Protein AF-0000000082425284 (afdb_homodimer)

pLDDT: mean 91.17, std 11.24, range [34.88, 98.88]

Secondary structure (DSSP, 8-state):
-HHHHHHHHHHHHHHS----HHHHHHHHH-GGG-S-BPPPGGG-SGGGGHHHHHHHHHHHHHHHHHHHHTT--GGGHHHHHHHHHHHSTTHHHHHHHHHHHHHHHHHHHHHHHHHHHHTTTTSTT-HHHHHHHHHHHHHHHHHHHHHHHTT-SHHHHHHHHHHHHHHHTSTTHHHHHHHHH-SSSHHHHHHHHHHHHHHHHHHHHHHHHHHHHHHHHH-----GGGGTTBS-----GGGSPB-TTHHHHHHHHHHHHHHHHHHHHHHHHHHSPTTSS-GGG-SS----TTSGGGGGS-----GGGHHHHHHHTB--GGG-STTHHHHHHIIIIIHHHHHHHHHHHH----B-SGGGGHHHHHHHHHIIIIIIIIHHHHHHHSTT--B-HHHHHHHHHHHHHHHHHHHHHHHHH-------PPPPPPHHHHHHHHHHHHHHHHHHHHHHHHHHHHHHHHGGG-TTHHHHHHHHHHHHHHHHHHHHHHHHHHSPPPPP---/-HHHHHHHHHHHHHHS----HHHHHHHHH-GGG-S-BPPPGGG-SGGGGHHHHHHHHHHHHHHHHHHHHTT--GGGHHHHHHHHHHHSTTHHHHHHHHHHHHHHHHHHHHHHHHHHHHTTTTSTT-HHHHHHHHHHHHHHHHHHHHHHHTT-SHHHHHHHHHHHHHHHTSTTHHHHHHHHH-SSSHHHHHHHHHHHHHHHHHHHHHHHHHHHHHHHHH-----GGGGTTBS-----GGGSPB-TTHHHHHHHHHHHHHHHHHHHHHHHHHHSPTTSS-GGG-SS----TTSGGGGGS-----GGGHHHHHHHTB--GGG-STTHHHHHHIIIIIHHHHHHHHHHHH----B-SGGGGHHHHHHHHHIIIIIIIIHHHHHHHSTT--B-HHHHHHHHHHHHHHHHHHHHHHHHH-------PPPPPPHHHHHHHHHHHHHHHHHHHHHHHHHHHHHHHHGGG-TTHHHHHHHHHHHHHHHHHHHHHHHHHHSPPPPP---

Radius of gyration: 31.87 Å; Cα contacts (8 Å, |Δi|>4): 1310; chains: 2; bounding box: 98×90×95 Å

Structure (mmCIF, N/CA/C/O backbone):
data_AF-0000000082425284-model_v1
#
loop_
_entity.id
_entity.type
_entity.pdbx_description
1 polymer 'Cytochrome b6'
#
loop_
_atom_site.group_PDB
_atom_site.id
_atom_site.type_symbol
_atom_site.label_atom_id
_atom_site.label_alt_id
_atom_site.label_comp_id
_atom_site.label_asym_id
_atom_site.label_entity_id
_atom_site.label_seq_id
_atom_site.pdbx_PDB_ins_code
_atom_site.Cartn_x
_atom_site.Cartn_y
_atom_site.Cartn_z
_atom_site.occupancy
_atom_site.B_iso_or_equiv
_atom_site.auth_seq_id
_atom_site.auth_comp_id
_atom_site.auth_asym_id
_atom_site.auth_atom_id
_atom_site.pdbx_PDB_model_num
ATOM 1 N N . MET A 1 1 ? 13.438 19.938 59.375 1 39.81 1 MET A N 1
ATOM 2 C CA . MET A 1 1 ? 14.359 19.312 58.406 1 39.81 1 MET A CA 1
ATOM 3 C C . MET A 1 1 ? 13.703 18.141 57.719 1 39.81 1 MET A C 1
ATOM 5 O O . MET A 1 1 ? 13.883 17.953 56.5 1 39.81 1 MET A O 1
ATOM 9 N N . GLU A 1 2 ? 12.859 17.328 58.375 1 48.59 2 GLU A N 1
ATOM 10 C CA . GLU A 1 2 ? 12.195 16.172 57.781 1 48.59 2 GLU A CA 1
ATOM 11 C C . GLU A 1 2 ? 11.039 16.594 56.875 1 48.59 2 GLU A C 1
ATOM 13 O O . GLU A 1 2 ? 10.836 16 55.812 1 48.59 2 GLU A O 1
ATOM 18 N N . VAL A 1 3 ? 10.172 17.531 57.25 1 53.25 3 VAL A N 1
ATOM 19 C CA . VAL A 1 3 ? 9.07 17.984 56.406 1 53.25 3 VAL A CA 1
ATOM 20 C C . VAL A 1 3 ? 9.609 18.641 55.125 1 53.25 3 VAL A C 1
ATOM 22 O O . VAL A 1 3 ? 9.055 18.438 54.031 1 53.25 3 VAL A O 1
ATOM 25 N N . ASN A 1 4 ? 10.742 19.344 55.156 1 50.72 4 ASN A N 1
ATOM 26 C CA . ASN A 1 4 ? 11.336 19.938 53.969 1 50.72 4 ASN A CA 1
ATOM 27 C C . ASN A 1 4 ? 11.945 18.875 53.062 1 50.72 4 ASN A C 1
ATOM 29 O O . ASN A 1 4 ? 11.953 19.031 51.844 1 50.72 4 ASN A O 1
ATOM 33 N N . ILE A 1 5 ? 12.492 17.703 53.656 1 50.44 5 ILE A N 1
ATOM 34 C CA . ILE A 1 5 ? 13.023 16.656 52.781 1 50.44 5 ILE A CA 1
ATOM 35 C C . ILE A 1 5 ? 11.875 15.898 52.156 1 50.44 5 ILE A C 1
ATOM 37 O O . ILE A 1 5 ? 12 15.406 51.031 1 50.44 5 ILE A O 1
ATOM 41 N N . ARG A 1 6 ? 10.766 15.742 52.906 1 47.12 6 ARG A N 1
ATOM 42 C CA . ARG A 1 6 ? 9.625 15.055 52.312 1 47.12 6 ARG A CA 1
ATOM 43 C C . ARG A 1 6 ? 8.984 15.898 51.219 1 47.12 6 ARG A C 1
ATOM 45 O O . ARG A 1 6 ? 8.562 15.375 50.188 1 47.12 6 ARG A O 1
ATOM 52 N N . LYS A 1 7 ? 8.828 17.234 51.344 1 51.12 7 LYS A N 1
ATOM 53 C CA . LYS A 1 7 ? 8.336 18.094 50.281 1 51.12 7 LYS A CA 1
ATOM 54 C C . LYS A 1 7 ? 9.297 18.109 49.094 1 51.12 7 LYS A C 1
ATOM 56 O O . LYS A 1 7 ? 8.875 18.078 47.938 1 51.12 7 LYS A O 1
ATOM 61 N N . LYS A 1 8 ? 10.594 18.109 49.344 1 50.34 8 LYS A N 1
ATOM 62 C CA . LYS A 1 8 ? 11.578 18.078 48.281 1 50.34 8 LYS A CA 1
ATOM 63 C C . LYS A 1 8 ? 11.617 16.703 47.594 1 50.34 8 LYS A C 1
ATOM 65 O O . LYS A 1 8 ? 11.727 16.594 46.375 1 50.34 8 LYS A O 1
ATOM 70 N N . VAL A 1 9 ? 11.57 15.633 48.406 1 47.88 9 VAL A N 1
ATOM 71 C CA . VAL A 1 9 ? 11.484 14.289 47.844 1 47.88 9 VAL A CA 1
ATOM 72 C C . VAL A 1 9 ? 10.125 14.094 47.188 1 47.88 9 VAL A C 1
ATOM 74 O O . VAL A 1 9 ? 10.039 13.523 46.094 1 47.88 9 VAL A O 1
ATOM 77 N N . GLY A 1 10 ? 8.945 14.43 47.844 1 40.22 10 GLY A N 1
ATOM 78 C CA . GLY A 1 10 ? 7.66 14.406 47.156 1 40.22 10 GLY A CA 1
ATOM 79 C C . GLY A 1 10 ? 7.625 15.258 45.906 1 40.22 10 GLY A C 1
ATOM 80 O O . GLY A 1 10 ? 7.09 14.852 44.875 1 40.22 10 GLY A O 1
ATOM 81 N N . GLN A 1 11 ? 8.117 16.578 45.969 1 42.47 11 GLN A N 1
ATOM 82 C CA . GLN A 1 11 ? 8.297 17.375 44.75 1 42.47 11 GLN A CA 1
ATOM 83 C C . GLN A 1 11 ? 9.336 16.734 43.844 1 42.47 11 GLN A C 1
ATOM 85 O O . GLN A 1 11 ? 9.211 16.812 42.625 1 42.47 11 GLN A O 1
ATOM 90 N N . ALA A 1 12 ? 10.461 16.234 44.375 1 43.69 12 ALA A N 1
ATOM 91 C CA . ALA A 1 12 ? 11.422 15.484 43.562 1 43.69 12 ALA A CA 1
ATOM 92 C C . ALA A 1 12 ? 10.797 14.195 43.031 1 43.69 12 ALA A C 1
ATOM 94 O O . ALA A 1 12 ? 11.055 13.812 41.875 1 43.69 12 ALA A O 1
ATOM 95 N N . ILE A 1 13 ? 10.172 13.305 43.781 1 42.12 13 ILE A N 1
ATOM 96 C CA . ILE A 1 13 ? 9.375 12.195 43.281 1 42.12 13 ILE A CA 1
ATOM 97 C C . ILE A 1 13 ? 8.273 12.719 42.375 1 42.12 13 ILE A C 1
ATOM 99 O O . ILE A 1 13 ? 7.996 12.117 41.312 1 42.12 13 ILE A O 1
ATOM 103 N N . ASP A 1 14 ? 7.457 13.75 42.719 1 40.22 14 ASP A N 1
ATOM 104 C CA . ASP A 1 14 ? 6.48 14.383 41.844 1 40.22 14 ASP A CA 1
ATOM 105 C C . ASP A 1 14 ? 7.164 14.984 40.625 1 40.22 14 ASP A C 1
ATOM 107 O O . ASP A 1 14 ? 6.566 15.055 39.531 1 40.22 14 ASP A O 1
ATOM 111 N N . LYS A 1 15 ? 8.312 15.758 40.844 1 43.34 15 LYS A N 1
ATOM 112 C CA . LYS A 1 15 ? 9.094 16.312 39.719 1 43.34 15 LYS A CA 1
ATOM 113 C C . LYS A 1 15 ? 9.773 15.203 38.938 1 43.34 15 LYS A C 1
ATOM 115 O O . LYS A 1 15 ? 10.422 15.469 37.906 1 43.34 15 LYS A O 1
ATOM 120 N N . ALA A 1 16 ? 10.32 14.125 39.562 1 42.25 16 ALA A N 1
ATOM 121 C CA . ALA A 1 16 ? 10.875 13.086 38.688 1 42.25 16 ALA A CA 1
ATOM 122 C C . ALA A 1 16 ? 9.859 12.648 37.656 1 42.25 16 ALA A C 1
ATOM 124 O O . ALA A 1 16 ? 8.93 11.891 37.938 1 42.25 16 ALA A O 1
ATOM 125 N N . LYS A 1 17 ? 9.43 13.438 36.844 1 48.16 17 LYS A N 1
ATOM 126 C CA . LYS A 1 17 ? 8.555 13.219 35.688 1 48.16 17 LYS A CA 1
ATOM 127 C C . LYS A 1 17 ? 8.797 11.836 35.094 1 48.16 17 LYS A C 1
ATOM 129 O O . LYS A 1 17 ? 9.805 11.617 34.406 1 48.16 17 LYS A O 1
ATOM 134 N N . SER A 1 18 ? 8.406 10.641 35.781 1 54.91 18 SER A N 1
ATOM 135 C CA . SER A 1 18 ? 8.406 9.32 35.156 1 54.91 18 SER A CA 1
ATOM 136 C C . SER A 1 18 ? 8.172 9.422 33.656 1 54.91 18 SER A C 1
ATOM 138 O O . SER A 1 18 ? 7.387 10.25 33.219 1 54.91 18 SER A O 1
ATOM 140 N N . PHE A 1 19 ? 9.203 8.961 33.031 1 68.75 19 PHE A N 1
ATOM 141 C CA . PHE A 1 19 ? 9.07 8.883 31.594 1 68.75 19 PHE A CA 1
ATOM 142 C C . PHE A 1 19 ? 7.703 8.336 31.203 1 68.75 19 PHE A C 1
ATOM 144 O O . PHE A 1 19 ? 7.332 7.23 31.594 1 68.75 19 PHE A O 1
ATOM 151 N N . ASP A 1 20 ? 6.801 9.219 30.906 1 74.88 20 ASP A N 1
ATOM 152 C CA . ASP A 1 20 ? 5.516 8.82 30.359 1 74.88 20 ASP A CA 1
ATOM 153 C C . ASP A 1 20 ? 5.641 8.477 28.875 1 74.88 20 ASP A C 1
ATOM 155 O O . ASP A 1 20 ? 5.656 9.375 28.016 1 74.88 20 ASP A O 1
ATOM 159 N N . PHE A 1 21 ? 5.793 7.242 28.672 1 73.88 21 PHE A N 1
ATOM 160 C CA . PHE A 1 21 ? 5.98 6.75 27.312 1 73.88 21 PHE A CA 1
ATOM 161 C C . PHE A 1 21 ? 4.859 7.238 26.391 1 73.88 21 PHE A C 1
ATOM 163 O O . PHE A 1 21 ? 5.109 7.637 25.266 1 73.88 21 PHE A O 1
ATOM 170 N N . TRP A 1 22 ? 3.75 7.266 26.875 1 70.56 22 TRP A N 1
ATOM 171 C CA . TRP A 1 22 ? 2.607 7.641 26.062 1 70.56 22 TRP A CA 1
ATOM 172 C C . TRP A 1 22 ? 2.625 9.133 25.75 1 70.56 22 TRP A C 1
ATOM 174 O O . TRP A 1 22 ? 2.305 9.539 24.625 1 70.56 22 TRP A O 1
ATOM 184 N N . ALA A 1 23 ? 3.023 9.859 26.719 1 77 23 ALA A N 1
ATOM 185 C CA . ALA A 1 23 ? 3.164 11.297 26.484 1 77 23 ALA A CA 1
ATOM 186 C C . ALA A 1 23 ? 4.289 11.578 25.484 1 77 23 ALA A C 1
ATOM 188 O O . ALA A 1 23 ? 4.152 12.438 24.625 1 77 23 ALA A O 1
ATOM 189 N N . TRP A 1 24 ? 5.316 10.75 25.703 1 77.56 24 TRP A N 1
ATOM 190 C CA . TRP A 1 24 ? 6.457 10.867 24.797 1 77.56 24 TRP A CA 1
ATOM 191 C C . TRP A 1 24 ? 6.051 10.523 23.359 1 77.56 24 TRP A C 1
ATOM 193 O O . TRP A 1 24 ? 6.402 11.242 22.422 1 77.56 24 TRP A O 1
ATOM 203 N N . LEU A 1 25 ? 5.289 9.531 23.219 1 78.56 25 LEU A N 1
ATOM 204 C CA . LEU A 1 25 ? 4.84 9.086 21.906 1 78.56 25 LEU A CA 1
ATOM 205 C C . LEU A 1 25 ? 3.84 10.07 21.312 1 78.56 25 LEU A C 1
ATOM 207 O O . LEU A 1 25 ? 3.896 10.375 20.109 1 78.56 25 LEU A O 1
ATOM 211 N N . ASP A 1 26 ? 3.029 10.547 22.094 1 80.56 26 ASP A N 1
ATOM 212 C CA . ASP A 1 26 ? 2.025 11.492 21.609 1 80.56 26 ASP A CA 1
ATOM 213 C C . ASP A 1 26 ? 2.668 12.805 21.172 1 80.56 26 ASP A C 1
ATOM 215 O O . ASP A 1 26 ? 2.24 13.422 20.203 1 80.56 26 ASP A O 1
ATOM 219 N N . GLU A 1 27 ? 3.672 13.148 21.938 1 79.81 27 GLU A N 1
ATOM 220 C CA . GLU A 1 27 ? 4.367 14.383 21.594 1 79.81 27 GLU A CA 1
ATOM 221 C C . GLU A 1 27 ? 5.016 14.289 20.219 1 79.81 27 GLU A C 1
ATOM 223 O O . GLU A 1 27 ? 5.016 15.258 19.453 1 79.81 27 GLU A O 1
ATOM 228 N N . ARG A 1 28 ? 5.418 13.094 19.938 1 83.38 28 ARG A N 1
ATOM 229 C CA . ARG A 1 28 ? 6.203 12.93 18.719 1 83.38 28 ARG A CA 1
ATOM 230 C C . ARG A 1 28 ? 5.336 12.398 17.578 1 83.38 28 ARG A C 1
ATOM 232 O O . ARG A 1 28 ? 5.523 12.773 16.422 1 83.38 28 ARG A O 1
ATOM 239 N N . ALA A 1 29 ? 4.398 11.625 17.953 1 84.38 29 ALA A N 1
ATOM 240 C CA . ALA A 1 29 ? 3.555 11.023 16.922 1 84.38 29 ALA A CA 1
ATOM 241 C C . ALA A 1 29 ? 2.277 11.836 16.719 1 84.38 29 ALA A C 1
ATOM 243 O O . ALA A 1 29 ? 1.562 11.641 15.727 1 84.38 29 ALA A O 1
ATOM 244 N N . LYS A 1 30 ? 2.061 12.758 17.609 1 82.06 30 LYS A N 1
ATOM 245 C CA . LYS A 1 30 ? 0.906 13.648 17.531 1 82.06 30 LYS A CA 1
ATOM 246 C C . LYS A 1 30 ? -0.385 12.859 17.328 1 82.06 30 LYS A C 1
ATOM 248 O O . LYS A 1 30 ? -1.196 13.188 16.469 1 82.06 30 LYS A O 1
ATOM 253 N N . LEU A 1 31 ? -0.476 11.852 18.078 1 81.12 31 LEU A N 1
ATOM 254 C CA . LEU A 1 31 ? -1.628 10.961 17.969 1 81.12 31 LEU A CA 1
ATOM 255 C C . LEU A 1 31 ? -2.916 11.695 18.328 1 81.12 31 LEU A C 1
ATOM 257 O O . LEU A 1 31 ? -3.955 11.477 17.703 1 81.12 31 LEU A O 1
ATOM 261 N N . SER A 1 32 ? -2.875 12.609 19.266 1 79.31 32 SER A N 1
ATOM 262 C CA . SER A 1 32 ? -4.039 13.352 19.719 1 79.31 32 SER A CA 1
ATOM 263 C C . SER A 1 32 ? -4.465 14.406 18.703 1 79.31 32 SER A C 1
ATOM 265 O O . SER A 1 32 ? -5.578 14.93 18.766 1 79.31 32 SER A O 1
ATOM 267 N N . GLU A 1 33 ? -3.574 14.641 17.75 1 78.56 33 GLU A N 1
ATOM 268 C CA . GLU A 1 33 ? -3.855 15.695 16.781 1 78.56 33 GLU A CA 1
ATOM 269 C C . GLU A 1 33 ? -4.133 15.102 15.398 1 78.56 33 GLU A C 1
ATOM 271 O O . GLU A 1 33 ? -4.188 15.828 14.406 1 78.56 33 GLU A O 1
ATOM 276 N N . LEU A 1 34 ? -4.324 13.812 15.398 1 79.38 34 LEU A N 1
ATOM 277 C CA . LEU A 1 34 ? -4.625 13.188 14.117 1 79.38 34 LEU A CA 1
ATOM 278 C C . LEU A 1 34 ? -5.895 13.773 13.508 1 79.38 34 LEU A C 1
ATOM 280 O O . LEU A 1 34 ? -6.863 14.039 14.227 1 79.38 34 LEU A O 1
ATOM 284 N N . PRO A 1 35 ? -5.809 14.078 12.227 1 76 35 PRO A N 1
ATOM 285 C CA . PRO A 1 35 ? -6.992 14.656 11.586 1 76 35 PRO A CA 1
ATOM 286 C C . PRO A 1 35 ? -8.094 13.625 11.352 1 76 35 PRO A C 1
ATOM 288 O O . PRO A 1 35 ? -8.617 13.523 10.242 1 76 35 PRO A O 1
ATOM 291 N N . LEU A 1 36 ? -8.383 12.867 12.359 1 83.38 36 LEU A N 1
ATOM 292 C CA . LEU A 1 36 ? -9.43 11.852 12.32 1 83.38 36 LEU A CA 1
ATOM 293 C C . LEU A 1 36 ? -10.602 12.242 13.219 1 83.38 36 LEU A C 1
ATOM 295 O O . LEU A 1 36 ? -10.398 12.852 14.273 1 83.38 36 LEU A O 1
ATOM 299 N N . VAL A 1 37 ? -11.734 11.914 12.758 1 82.12 37 VAL A N 1
ATOM 300 C CA . VAL A 1 37 ? -12.938 12.297 13.5 1 82.12 37 VAL A CA 1
ATOM 301 C C . VAL A 1 37 ? -13.336 11.172 14.453 1 82.12 37 VAL A C 1
ATOM 303 O O . VAL A 1 37 ? -13.328 10 14.078 1 82.12 37 VAL A O 1
ATOM 306 N N . GLY A 1 38 ? -13.625 11.57 15.625 1 88.56 38 GLY A N 1
ATOM 307 C CA . GLY A 1 38 ? -14.117 10.609 16.609 1 88.56 38 GLY A CA 1
ATOM 308 C C . GLY A 1 38 ? -15.57 10.242 16.406 1 88.56 38 GLY A C 1
ATOM 309 O O . GLY A 1 38 ? -16.328 10.984 15.766 1 88.56 38 GLY A O 1
ATOM 310 N N . THR A 1 39 ? -15.938 9.109 16.922 1 90.38 39 THR A N 1
ATOM 311 C CA . THR A 1 39 ? -17.312 8.641 16.797 1 90.38 39 THR A CA 1
ATOM 312 C C . THR A 1 39 ? -18.078 8.844 18.094 1 90.38 39 THR A C 1
ATOM 314 O O . THR A 1 39 ? -17.516 8.703 19.188 1 90.38 39 THR A O 1
ATOM 317 N N . PRO A 1 40 ? -19.359 9.227 17.984 1 90.69 40 PRO A N 1
ATOM 318 C CA . PRO A 1 40 ? -20.172 9.352 19.203 1 90.69 40 PRO A CA 1
ATOM 319 C C . PRO A 1 40 ? -20.312 8.031 19.969 1 90.69 40 PRO A C 1
ATOM 321 O O . PRO A 1 40 ? -20.141 6.957 19.375 1 90.69 40 PRO A O 1
ATOM 324 N N . ASP A 1 41 ? -20.703 8.086 21.141 1 89.81 41 ASP A N 1
ATOM 325 C CA . ASP A 1 41 ? -20.719 6.945 22.062 1 89.81 41 ASP A CA 1
ATOM 326 C C . ASP A 1 41 ? -21.656 5.852 21.547 1 89.81 41 ASP A C 1
ATOM 328 O O . ASP A 1 41 ? -21.344 4.66 21.672 1 89.81 41 ASP A O 1
ATOM 332 N N . TYR A 1 42 ? -22.75 6.211 20.984 1 89.94 42 TYR A N 1
ATOM 333 C CA . TYR A 1 42 ? -23.766 5.227 20.609 1 89.94 42 TYR A CA 1
ATOM 334 C C . TYR A 1 42 ? -23.281 4.379 19.438 1 89.94 42 TYR A C 1
ATOM 336 O O . TYR A 1 42 ? -23.891 3.352 19.109 1 89.94 42 TYR A O 1
ATOM 344 N N . MET A 1 43 ? -22.141 4.777 18.859 1 93.06 43 MET A N 1
ATOM 345 C CA . MET A 1 43 ? -21.672 4.102 17.641 1 93.06 43 MET A CA 1
ATOM 346 C C . MET A 1 43 ? -20.656 3.029 17.984 1 93.06 43 MET A C 1
ATOM 348 O O . MET A 1 43 ? -20.141 2.344 17.094 1 93.06 43 MET A O 1
ATOM 352 N N . PHE A 1 44 ? -20.344 2.844 19.25 1 93.25 44 PHE A N 1
ATOM 353 C CA . PHE A 1 44 ? -19.422 1.778 19.625 1 93.25 44 PHE A CA 1
ATOM 354 C C . PHE A 1 44 ? -20.156 0.451 19.766 1 93.25 44 PHE A C 1
ATOM 356 O O . PHE A 1 44 ? -20.062 -0.209 20.797 1 93.25 44 PHE A O 1
ATOM 363 N N . LYS A 1 45 ? -20.828 0.133 18.734 1 93.19 45 LYS A N 1
ATOM 364 C CA . LYS A 1 45 ? -21.484 -1.136 18.422 1 93.19 45 LYS A CA 1
ATOM 365 C C . LYS A 1 45 ? -20.953 -1.72 17.125 1 93.19 45 LYS A C 1
ATOM 367 O O . LYS A 1 45 ? -20.672 -0.982 16.172 1 93.19 45 LYS A O 1
ATOM 372 N N . LEU A 1 46 ? -20.844 -2.979 17.031 1 94.81 46 LEU A N 1
ATOM 373 C CA . LEU A 1 46 ? -20.172 -3.65 15.93 1 94.81 46 LEU A CA 1
ATOM 374 C C . LEU A 1 46 ? -20.812 -3.281 14.594 1 94.81 46 LEU A C 1
ATOM 376 O O . LEU A 1 46 ? -20.125 -3.227 13.57 1 94.81 46 LEU A O 1
ATOM 380 N N . GLY A 1 47 ? -22.094 -2.967 14.648 1 95.38 47 GLY A N 1
ATOM 381 C CA . GLY A 1 47 ? -22.797 -2.635 13.422 1 95.38 47 GLY A CA 1
ATOM 382 C C . GLY A 1 47 ? -22.234 -1.414 12.719 1 95.38 47 GLY A C 1
ATOM 383 O O . GLY A 1 47 ? -22.359 -1.276 11.5 1 95.38 47 GLY A O 1
ATOM 384 N N . TYR A 1 48 ? -21.625 -0.508 13.484 1 95.75 48 TYR A N 1
ATOM 385 C CA . TYR A 1 48 ? -21.062 0.709 12.914 1 95.75 48 TYR A CA 1
ATOM 386 C C . TYR A 1 48 ? -19.625 0.483 12.461 1 95.75 48 TYR A C 1
ATOM 388 O O . TYR A 1 48 ? -19.016 1.357 11.836 1 95.75 48 TYR A O 1
ATOM 396 N N . TRP A 1 49 ? -19.078 -0.715 12.734 1 97.12 49 TRP A N 1
ATOM 397 C CA . TRP A 1 49 ? -17.641 -0.938 12.508 1 97.12 49 TRP A CA 1
ATOM 398 C C . TRP A 1 49 ? -17.422 -2.102 11.547 1 97.12 49 TRP A C 1
ATOM 400 O O . TRP A 1 49 ? -16.406 -2.797 11.625 1 97.12 49 TRP A O 1
ATOM 410 N N . THR A 1 50 ? -18.406 -2.381 10.68 1 98 50 THR A N 1
ATOM 411 C CA . THR A 1 50 ? -18.297 -3.463 9.711 1 98 50 THR A CA 1
ATOM 412 C C . THR A 1 50 ? -17.172 -3.188 8.719 1 98 50 THR A C 1
ATOM 414 O O . THR A 1 50 ? -16.484 -4.113 8.281 1 98 50 THR A O 1
ATOM 417 N N . GLY A 1 51 ? -16.969 -1.917 8.367 1 97.81 51 GLY A N 1
ATOM 418 C CA . GLY A 1 51 ? -15.836 -1.564 7.539 1 97.81 51 GLY A CA 1
ATOM 419 C C . GLY A 1 51 ? -14.5 -1.825 8.219 1 97.81 51 GLY A C 1
ATOM 420 O O . GLY A 1 51 ? -13.57 -2.332 7.59 1 97.81 51 GLY A O 1
ATOM 421 N N . GLY A 1 52 ? -14.445 -1.448 9.516 1 97.5 52 GLY A N 1
ATOM 422 C CA . GLY A 1 52 ? -13.242 -1.725 10.289 1 97.5 52 GLY A CA 1
ATOM 423 C C . GLY A 1 52 ? -12.922 -3.203 10.383 1 97.5 52 GLY A C 1
ATOM 424 O O . GLY A 1 52 ? -11.75 -3.598 10.305 1 97.5 52 GLY A O 1
ATOM 425 N N . MET A 1 53 ? -13.93 -3.998 10.539 1 98.69 53 MET A N 1
ATOM 426 C CA . MET A 1 53 ? -13.742 -5.445 10.594 1 98.69 53 MET A CA 1
ATOM 427 C C . MET A 1 53 ? -13.234 -5.977 9.258 1 98.69 53 MET A C 1
ATOM 429 O O . MET A 1 53 ? -12.359 -6.84 9.227 1 98.69 53 MET A O 1
ATOM 433 N N . THR A 1 54 ? -13.789 -5.508 8.18 1 98.75 54 T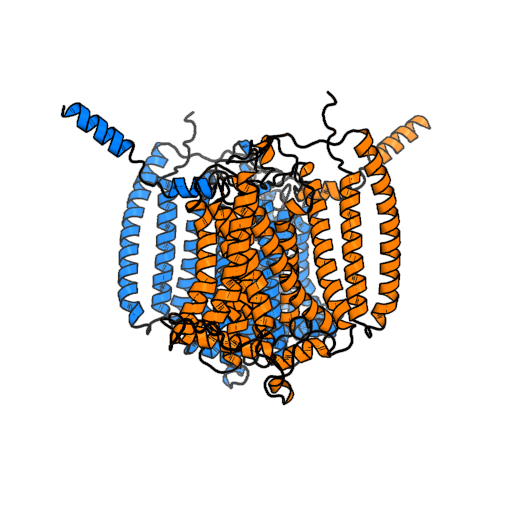HR A N 1
ATOM 434 C CA . THR A 1 54 ? -13.336 -5.902 6.848 1 98.75 54 THR A CA 1
ATOM 435 C C . THR A 1 54 ? -11.875 -5.516 6.637 1 98.75 54 THR A C 1
ATOM 437 O O . THR A 1 54 ? -11.086 -6.301 6.109 1 98.75 54 THR A O 1
ATOM 440 N N . ALA A 1 55 ? -11.523 -4.289 7.07 1 98.56 55 ALA A N 1
ATOM 441 C CA . ALA A 1 55 ? -10.148 -3.818 6.961 1 98.56 55 ALA A CA 1
ATOM 442 C C . ALA A 1 55 ? -9.203 -4.707 7.762 1 98.56 55 ALA A C 1
ATOM 444 O O . ALA A 1 55 ? -8.094 -5 7.316 1 98.56 55 ALA A O 1
ATOM 445 N N . ALA A 1 56 ? -9.648 -5.113 8.93 1 98.69 56 ALA A N 1
ATOM 446 C CA . ALA A 1 56 ? -8.836 -6.008 9.758 1 98.69 56 ALA A CA 1
ATOM 447 C C . ALA A 1 56 ? -8.531 -7.309 9.016 1 98.69 56 ALA A C 1
ATOM 449 O O . ALA A 1 56 ? -7.402 -7.797 9.047 1 98.69 56 ALA A O 1
ATOM 450 N N . ALA A 1 57 ? -9.477 -7.855 8.391 1 98.88 57 ALA A N 1
ATOM 451 C CA . ALA A 1 57 ? -9.273 -9.07 7.609 1 98.88 57 ALA A CA 1
ATOM 452 C C . ALA A 1 57 ? -8.312 -8.82 6.445 1 98.88 57 ALA A C 1
ATOM 454 O O . ALA A 1 57 ? -7.477 -9.664 6.129 1 98.88 57 ALA A O 1
ATOM 455 N N . PHE A 1 58 ? -8.461 -7.684 5.816 1 98.81 58 PHE A N 1
ATOM 456 C CA . PHE A 1 58 ? -7.582 -7.324 4.711 1 98.81 58 PHE A CA 1
ATOM 457 C C . PHE A 1 58 ? -6.125 -7.312 5.16 1 98.81 58 PHE A C 1
ATOM 459 O O . PHE A 1 58 ? -5.25 -7.824 4.461 1 98.81 58 PHE A O 1
ATOM 466 N N . PHE A 1 59 ? -5.887 -6.75 6.285 1 98.62 59 PHE A N 1
ATOM 467 C CA . PHE A 1 59 ? -4.516 -6.676 6.77 1 98.62 59 PHE A CA 1
ATOM 468 C C . PHE A 1 59 ? -3.967 -8.07 7.055 1 98.62 59 PHE A C 1
ATOM 470 O O . PHE A 1 59 ? -2.785 -8.336 6.824 1 98.62 59 PHE A O 1
ATOM 477 N N . TRP A 1 60 ? -4.797 -8.898 7.574 1 98.81 60 TRP A N 1
ATOM 478 C CA . TRP A 1 60 ? -4.371 -10.289 7.75 1 98.81 60 TRP A CA 1
ATOM 479 C C . TRP A 1 60 ? -3.99 -10.906 6.41 1 98.81 60 TRP A C 1
ATOM 481 O O . TRP A 1 60 ? -2.992 -11.625 6.312 1 98.81 60 TRP A O 1
ATOM 491 N N . GLN A 1 61 ? -4.82 -10.609 5.414 1 98.81 61 GLN A N 1
ATOM 492 C CA . GLN A 1 61 ? -4.586 -11.156 4.082 1 98.81 61 GLN A CA 1
ATOM 493 C C . GLN A 1 61 ? -3.248 -10.688 3.523 1 98.81 61 GLN A C 1
ATOM 495 O O . GLN A 1 61 ? -2.514 -11.469 2.916 1 98.81 61 GLN A O 1
ATOM 500 N N . VAL A 1 62 ? -2.941 -9.445 3.699 1 98.62 62 VAL A N 1
ATOM 501 C CA . VAL A 1 62 ? -1.687 -8.906 3.186 1 98.62 62 VAL A CA 1
ATOM 502 C C . VAL A 1 62 ? -0.508 -9.586 3.879 1 98.62 62 VAL A C 1
ATOM 504 O O . VAL A 1 62 ? 0.417 -10.062 3.219 1 98.62 62 VAL A O 1
ATOM 507 N N . ILE A 1 63 ? -0.557 -9.742 5.16 1 98.31 63 ILE A N 1
ATOM 508 C CA . ILE A 1 63 ? 0.54 -10.312 5.938 1 98.31 63 ILE A CA 1
ATOM 509 C C . ILE A 1 63 ? 0.708 -11.789 5.59 1 98.31 63 ILE A C 1
ATOM 511 O O . ILE A 1 63 ? 1.812 -12.234 5.27 1 98.31 63 ILE A O 1
ATOM 515 N N . SER A 1 64 ? -0.371 -12.5 5.66 1 98.69 64 SER A N 1
ATOM 516 C CA . SER A 1 64 ? -0.284 -13.93 5.379 1 98.69 64 SER A CA 1
ATOM 517 C C . SER A 1 64 ? 0.094 -14.188 3.924 1 98.69 64 SER A C 1
ATOM 519 O O . SER A 1 64 ? 0.837 -15.125 3.627 1 98.69 64 SER A O 1
ATOM 521 N N . GLY A 1 65 ? -0.424 -13.336 3.012 1 98.56 65 GLY A N 1
ATOM 522 C CA . GLY A 1 65 ? -0.044 -13.477 1.614 1 98.56 65 GLY A CA 1
ATOM 523 C C . GLY A 1 65 ? 1.44 -13.273 1.378 1 98.56 65 GLY A C 1
ATOM 524 O O . GLY A 1 65 ? 2.059 -14.008 0.609 1 98.56 65 GLY A O 1
ATOM 525 N N . LEU A 1 66 ? 1.996 -12.32 2.023 1 98.31 66 LEU A N 1
ATOM 526 C CA . LEU A 1 66 ? 3.424 -12.055 1.891 1 98.31 66 LEU A CA 1
ATOM 527 C C . LEU A 1 66 ? 4.246 -13.203 2.475 1 98.31 66 LEU A C 1
ATOM 529 O O . LEU A 1 66 ? 5.305 -13.547 1.942 1 98.31 66 LEU A O 1
ATOM 533 N N . LEU A 1 67 ? 3.797 -13.773 3.521 1 98.06 67 LEU A N 1
ATOM 534 C CA . LEU A 1 67 ? 4.492 -14.914 4.109 1 98.06 67 LEU A CA 1
ATOM 535 C C . LEU A 1 67 ? 4.414 -16.125 3.195 1 98.06 67 LEU A C 1
ATOM 537 O O . LEU A 1 67 ? 5.395 -16.859 3.035 1 98.06 67 LEU A O 1
ATOM 541 N N . LEU A 1 68 ? 3.273 -16.312 2.594 1 98.38 68 LEU A N 1
ATOM 542 C CA . LEU A 1 68 ? 3.119 -17.422 1.666 1 98.38 68 LEU A CA 1
ATOM 543 C C . LEU A 1 68 ? 4.012 -17.25 0.443 1 98.38 68 LEU A C 1
ATOM 545 O O . LEU A 1 68 ? 4.523 -18.219 -0.109 1 98.38 68 LEU A O 1
ATOM 549 N N . LEU A 1 69 ? 4.184 -16.031 0.084 1 97.69 69 LEU A N 1
ATOM 550 C CA . LEU A 1 69 ? 4.98 -15.695 -1.09 1 97.69 69 LEU A CA 1
ATOM 551 C C . LEU A 1 69 ? 6.426 -16.156 -0.914 1 97.69 69 LEU A C 1
ATOM 553 O O . LEU A 1 69 ? 7.117 -16.422 -1.896 1 97.69 69 LEU A O 1
ATOM 557 N N . MET A 1 70 ? 6.875 -16.359 0.299 1 97.06 70 MET A N 1
ATOM 558 C CA . MET A 1 70 ? 8.242 -16.797 0.6 1 97.06 70 MET A CA 1
ATOM 559 C C . MET A 1 70 ? 8.484 -18.219 0.116 1 97.06 70 MET A C 1
ATOM 561 O O . MET A 1 70 ? 9.633 -18.625 -0.058 1 97.06 70 MET A O 1
ATOM 565 N N . TYR A 1 71 ? 7.371 -18.938 -0.128 1 96.5 71 TYR A N 1
ATOM 566 C CA . TYR A 1 71 ? 7.527 -20.375 -0.398 1 96.5 71 TYR A CA 1
ATOM 567 C C . TYR A 1 71 ? 6.863 -20.75 -1.715 1 96.5 71 TYR A C 1
ATOM 569 O O . TYR A 1 71 ? 7.098 -21.844 -2.244 1 96.5 71 TYR A O 1
ATOM 577 N N . TYR A 1 72 ? 6.039 -19.875 -2.23 1 97.06 72 TYR A N 1
ATOM 578 C CA . TYR A 1 72 ? 5.215 -20.234 -3.377 1 97.06 72 TYR A CA 1
ATOM 579 C C . TYR A 1 72 ? 6.004 -20.125 -4.676 1 97.06 72 TYR A C 1
ATOM 581 O O . TYR A 1 72 ? 6.652 -19.109 -4.93 1 97.06 72 TYR A O 1
ATOM 589 N N . GLU A 1 73 ? 5.902 -21.156 -5.504 1 95.44 73 GLU A N 1
ATOM 590 C CA . GLU A 1 73 ? 6.555 -21.234 -6.809 1 95.44 73 GLU A CA 1
ATOM 591 C C . GLU A 1 73 ? 5.535 -21.406 -7.926 1 95.44 73 GLU A C 1
ATOM 593 O O . GLU A 1 73 ? 5.074 -22.531 -8.18 1 95.44 73 GLU A O 1
ATOM 598 N N . PRO A 1 74 ? 5.285 -20.359 -8.695 1 94.5 74 PRO A N 1
ATOM 599 C CA . PRO A 1 74 ? 4.277 -20.469 -9.75 1 94.5 74 PRO A CA 1
ATOM 600 C C . PRO A 1 74 ? 4.602 -21.562 -10.773 1 94.5 74 PRO A C 1
ATOM 602 O O . PRO A 1 74 ? 3.689 -22.172 -11.336 1 94.5 74 PRO A O 1
ATOM 605 N N . GLY A 1 75 ? 5.852 -21.859 -11.016 1 91.88 75 GLY A N 1
ATOM 606 C CA . GLY A 1 75 ? 6.227 -22.906 -11.945 1 91.88 75 GLY A CA 1
ATOM 607 C C . GLY A 1 75 ? 5.891 -24.312 -11.445 1 91.88 75 GLY A C 1
ATOM 608 O O . GLY A 1 75 ? 5.887 -25.266 -12.219 1 91.88 75 GLY A O 1
ATOM 609 N N . ASN A 1 76 ? 5.66 -24.453 -10.211 1 93.44 76 ASN A N 1
ATOM 610 C CA . ASN A 1 76 ? 5.266 -25.688 -9.523 1 93.44 76 ASN A CA 1
ATOM 611 C C . ASN A 1 76 ? 4.145 -25.438 -8.523 1 93.44 76 ASN A C 1
ATOM 613 O O . ASN A 1 76 ? 4.254 -25.812 -7.352 1 93.44 76 ASN A O 1
ATOM 617 N N . ALA A 1 77 ? 3.041 -25 -9.039 1 95.62 77 ALA A N 1
ATOM 618 C CA . ALA A 1 77 ? 2.012 -24.391 -8.203 1 95.62 77 ALA A CA 1
ATOM 619 C C . ALA A 1 77 ? 1.476 -25.375 -7.172 1 95.62 77 ALA A C 1
ATOM 621 O O . ALA A 1 77 ? 1.568 -25.141 -5.965 1 95.62 77 ALA A O 1
ATOM 622 N N . TYR A 1 78 ? 0.968 -26.547 -7.609 1 96.69 78 TYR A N 1
ATOM 623 C CA . TYR A 1 78 ? 0.379 -27.5 -6.676 1 96.69 78 TYR A CA 1
ATOM 624 C C . TYR A 1 78 ? 1.434 -28.047 -5.727 1 96.69 78 TYR A C 1
ATOM 626 O O . TYR A 1 78 ? 1.205 -28.141 -4.52 1 96.69 78 TYR A O 1
ATOM 634 N N . SER A 1 79 ? 2.578 -28.391 -6.266 1 95.62 79 SER A N 1
ATOM 635 C CA . SER A 1 79 ? 3.65 -28.969 -5.461 1 95.62 79 SER A CA 1
ATOM 636 C C . SER A 1 79 ? 4.133 -27.984 -4.398 1 95.62 79 SER A C 1
ATOM 638 O O . SER A 1 79 ? 4.461 -28.391 -3.279 1 95.62 79 SER A O 1
ATOM 640 N N . SER A 1 80 ? 4.238 -26.781 -4.77 1 95.25 80 SER A N 1
ATOM 641 C CA . SER A 1 80 ? 4.688 -25.781 -3.795 1 95.25 80 SER A CA 1
ATOM 642 C C . SER A 1 80 ? 3.641 -25.578 -2.707 1 95.25 80 SER A C 1
ATOM 644 O O . SER A 1 80 ? 3.984 -25.328 -1.548 1 95.25 80 SER A O 1
ATOM 646 N N . THR A 1 81 ? 2.371 -25.641 -3.062 1 97.25 81 THR A N 1
ATOM 647 C CA . THR A 1 81 ? 1.308 -25.578 -2.066 1 97.25 81 THR A CA 1
ATOM 648 C C . THR A 1 81 ? 1.398 -26.766 -1.106 1 97.25 81 THR A C 1
ATOM 650 O O . THR A 1 81 ? 1.289 -26.594 0.11 1 97.25 81 THR A O 1
ATOM 653 N N . GLU A 1 82 ? 1.643 -27.922 -1.666 1 96.56 82 GLU A N 1
ATOM 654 C CA . GLU A 1 82 ? 1.82 -29.109 -0.834 1 96.56 82 GLU A CA 1
ATOM 655 C C . GLU A 1 82 ? 3.031 -28.969 0.083 1 96.56 82 GLU A C 1
ATOM 657 O O . GLU A 1 82 ? 2.986 -29.375 1.246 1 96.56 82 GLU A O 1
ATOM 662 N N . TYR A 1 83 ? 4.023 -28.422 -0.453 1 95.81 83 TYR A N 1
ATOM 663 C CA . TYR A 1 83 ? 5.227 -28.188 0.341 1 95.81 83 TYR A CA 1
ATOM 664 C C . TYR A 1 83 ? 4.926 -27.281 1.522 1 95.81 83 TYR A C 1
ATOM 666 O O . TYR A 1 83 ? 5.375 -27.531 2.643 1 95.81 83 TYR A O 1
ATOM 674 N N . ILE A 1 84 ? 4.168 -26.203 1.344 1 96.38 84 ILE A N 1
ATOM 675 C CA . ILE A 1 84 ? 3.795 -25.266 2.396 1 96.38 84 ILE A CA 1
ATOM 676 C C . ILE A 1 84 ? 3.023 -26 3.49 1 96.38 84 ILE A C 1
ATOM 678 O O . ILE A 1 84 ? 3.326 -25.859 4.676 1 96.38 84 ILE A O 1
ATOM 682 N N . VAL A 1 85 ? 2.135 -26.844 3.076 1 95.38 85 VAL A N 1
ATOM 683 C CA . VAL A 1 85 ? 1.237 -27.516 4.004 1 95.38 85 VAL A CA 1
ATOM 684 C C . VAL A 1 85 ? 2.014 -28.562 4.801 1 95.38 85 VAL A C 1
ATOM 686 O O . VAL A 1 85 ? 1.831 -28.703 6.012 1 95.38 85 VAL A O 1
ATOM 689 N N . ASN A 1 86 ? 2.967 -29.234 4.16 1 94.06 86 ASN A N 1
ATOM 690 C CA . ASN A 1 86 ? 3.527 -30.438 4.758 1 94.06 86 ASN A CA 1
ATOM 691 C C . ASN A 1 86 ? 4.934 -30.188 5.301 1 94.06 86 ASN A C 1
ATOM 693 O O . ASN A 1 86 ? 5.395 -30.922 6.184 1 94.06 86 ASN A O 1
ATOM 697 N N . ASN A 1 87 ? 5.629 -29.188 4.801 1 93.69 87 ASN A N 1
ATOM 698 C CA . ASN A 1 87 ? 7.055 -29.109 5.102 1 93.69 87 ASN A CA 1
ATOM 699 C C . ASN A 1 87 ? 7.418 -27.797 5.789 1 93.69 87 ASN A C 1
ATOM 701 O O . ASN A 1 87 ? 8.492 -27.688 6.387 1 93.69 87 ASN A O 1
ATOM 705 N N . VAL A 1 88 ? 6.613 -26.844 5.691 1 92.88 88 VAL A N 1
ATOM 706 C CA . VAL A 1 88 ? 6.898 -25.562 6.32 1 92.88 88 VAL A CA 1
ATOM 707 C C . VAL A 1 88 ? 6.289 -25.516 7.719 1 92.88 88 VAL A C 1
ATOM 709 O O . VAL A 1 88 ? 5.113 -25.844 7.902 1 92.88 88 VAL A O 1
ATOM 712 N N . ALA A 1 89 ? 7.09 -25.062 8.711 1 90.75 89 ALA A N 1
ATOM 713 C CA . ALA A 1 89 ? 6.586 -24.922 10.07 1 90.75 89 ALA A CA 1
ATOM 714 C C . ALA A 1 89 ? 5.387 -23.984 10.125 1 90.75 89 ALA A C 1
ATOM 716 O O . ALA A 1 89 ? 5.477 -22.844 9.68 1 90.75 89 ALA A O 1
ATOM 717 N N . PHE A 1 90 ? 4.242 -24.5 10.555 1 92.88 90 PHE A N 1
ATOM 718 C CA . PHE A 1 90 ? 2.994 -23.766 10.703 1 92.88 90 PHE A CA 1
ATOM 719 C C . PHE A 1 90 ? 2.4 -23.422 9.344 1 92.88 90 PHE A C 1
ATOM 721 O O . PHE A 1 90 ? 1.586 -22.5 9.227 1 92.88 90 PHE A O 1
ATOM 728 N N . GLY A 1 91 ? 2.91 -24.109 8.336 1 95.06 91 GLY A N 1
ATOM 729 C CA . GLY A 1 91 ? 2.432 -23.844 6.984 1 95.06 91 GLY A CA 1
ATOM 730 C C . GLY A 1 91 ? 0.958 -24.156 6.805 1 95.06 91 GLY A C 1
ATOM 731 O O . GLY A 1 91 ? 0.253 -23.438 6.086 1 95.06 91 GLY A O 1
ATOM 732 N N . LYS A 1 92 ? 0.505 -25.203 7.488 1 94.38 92 LYS A N 1
ATOM 733 C CA . LYS A 1 92 ? -0.896 -25.609 7.406 1 94.38 92 LYS A CA 1
ATOM 734 C C . LYS A 1 92 ? -1.814 -24.5 7.934 1 94.38 92 LYS A C 1
ATOM 736 O O . LYS A 1 92 ? -2.809 -24.156 7.293 1 94.38 92 LYS A O 1
ATOM 741 N N . ILE A 1 93 ? -1.477 -23.969 9.008 1 95.56 93 ILE A N 1
ATOM 742 C CA . ILE A 1 93 ? -2.293 -22.922 9.625 1 95.56 93 ILE A CA 1
ATOM 743 C C . ILE A 1 93 ? -2.18 -21.641 8.82 1 95.56 93 ILE A C 1
ATOM 745 O O . ILE A 1 93 ? -3.152 -20.891 8.695 1 95.56 93 ILE A O 1
ATOM 749 N N . LEU A 1 94 ? -0.981 -21.391 8.312 1 97.19 94 LEU A N 1
ATOM 750 C CA . LEU A 1 94 ? -0.766 -20.188 7.52 1 97.19 94 LEU A CA 1
ATOM 751 C C . LEU A 1 94 ? -1.641 -20.188 6.27 1 97.19 94 LEU A C 1
ATOM 753 O O . LEU A 1 94 ? -2.371 -19.234 6.016 1 97.19 94 LEU A O 1
ATOM 757 N N . LEU A 1 95 ? -1.602 -21.281 5.566 1 98 95 LEU A N 1
ATOM 758 C CA . LEU A 1 95 ? -2.395 -21.391 4.348 1 98 95 LEU A CA 1
ATOM 759 C C . LEU A 1 95 ? -3.887 -21.391 4.668 1 98 95 LEU A C 1
ATOM 761 O O . LEU A 1 95 ? -4.664 -20.672 4.027 1 98 95 LEU A O 1
ATOM 765 N N . ALA A 1 96 ? -4.277 -22.141 5.664 1 97.38 96 ALA A N 1
ATOM 766 C CA . ALA A 1 96 ? -5.684 -22.234 6.043 1 97.38 96 ALA A CA 1
ATOM 767 C C . ALA A 1 96 ? -6.223 -20.891 6.52 1 97.38 96 ALA A C 1
ATOM 769 O O . ALA A 1 96 ? -7.355 -20.516 6.195 1 97.38 96 ALA A O 1
ATOM 770 N N . SER A 1 97 ? -5.457 -20.188 7.273 1 98.38 97 SER A N 1
ATOM 771 C CA . SER A 1 97 ? -5.926 -18.906 7.785 1 98.38 97 SER A CA 1
ATOM 772 C C . SER A 1 97 ? -5.945 -17.859 6.684 1 98.38 97 SER A C 1
ATOM 774 O O . SER A 1 97 ? -6.746 -16.922 6.73 1 98.38 97 SER A O 1
ATOM 776 N N . HIS A 1 98 ? -5.082 -17.984 5.691 1 98.81 98 HIS A N 1
ATOM 777 C CA . HIS A 1 98 ? -5.18 -17.094 4.535 1 98.81 98 HIS A CA 1
ATOM 778 C C . HIS A 1 98 ? -6.488 -17.312 3.783 1 98.81 98 HIS A C 1
ATOM 780 O O . HIS A 1 98 ? -7.18 -16.359 3.439 1 98.81 98 HIS A O 1
ATOM 786 N N . LEU A 1 99 ? -6.828 -18.531 3.564 1 98.06 99 LEU A N 1
ATOM 787 C CA . LEU A 1 99 ? -8.086 -18.859 2.895 1 98.06 99 LEU A CA 1
ATOM 788 C C . LEU A 1 99 ? -9.273 -18.359 3.701 1 98.06 99 LEU A C 1
ATOM 790 O O . LEU A 1 99 ? -10.133 -17.641 3.174 1 98.06 99 LEU A O 1
ATOM 794 N N . TYR A 1 100 ? -9.312 -18.641 4.918 1 98.19 100 TYR A N 1
ATOM 795 C CA . TYR A 1 100 ? -10.445 -18.281 5.758 1 98.19 100 TYR A CA 1
ATOM 796 C C . TYR A 1 100 ? -10.422 -16.797 6.098 1 98.19 100 TYR A C 1
ATOM 798 O O . TYR A 1 100 ? -11.453 -16.219 6.453 1 98.19 100 TYR A O 1
ATOM 806 N N . GLY A 1 101 ? -9.219 -16.234 6.117 1 98.62 101 GLY A N 1
ATOM 807 C CA . GLY A 1 101 ? -9.18 -14.781 6.152 1 98.62 101 GLY A CA 1
ATOM 808 C C . GLY A 1 101 ? -9.867 -14.133 4.965 1 98.62 101 GLY A C 1
ATOM 809 O O . GLY A 1 101 ? -10.555 -13.125 5.113 1 98.62 101 GLY A O 1
ATOM 810 N N . ALA A 1 102 ? -9.672 -14.727 3.809 1 98.44 102 ALA A N 1
ATOM 811 C CA . ALA A 1 102 ? -10.367 -14.242 2.615 1 98.44 102 ALA A CA 1
ATOM 812 C C . ALA A 1 102 ? -11.875 -14.43 2.744 1 98.44 102 ALA A C 1
ATOM 814 O O . ALA A 1 102 ? -12.648 -13.539 2.387 1 98.44 102 ALA A O 1
ATOM 815 N N . TYR A 1 103 ? -12.273 -15.562 3.293 1 98.06 103 TYR A N 1
ATOM 816 C CA . TYR A 1 103 ? -13.695 -15.812 3.514 1 98.06 103 TYR A CA 1
ATOM 817 C C . TYR A 1 103 ? -14.289 -14.781 4.457 1 98.06 103 TYR A C 1
ATOM 819 O O . TYR A 1 103 ? -15.359 -14.219 4.184 1 98.06 103 TYR A O 1
ATOM 827 N N . ALA A 1 104 ? -13.547 -14.555 5.488 1 98.44 104 ALA A N 1
ATOM 828 C CA . ALA A 1 104 ? -14.016 -13.562 6.457 1 98.44 104 ALA A CA 1
ATOM 829 C C . ALA A 1 104 ? -14.117 -12.18 5.82 1 98.44 104 ALA A C 1
ATOM 831 O O . ALA A 1 104 ? -15.102 -11.461 6.031 1 98.44 104 ALA A O 1
ATOM 832 N N . MET A 1 105 ? -13.133 -11.836 5.059 1 98.69 105 MET A N 1
ATOM 833 C CA . MET A 1 105 ? -13.117 -10.523 4.422 1 98.69 105 MET A CA 1
ATOM 834 C C . MET A 1 105 ? -14.32 -10.352 3.502 1 98.69 105 MET A C 1
ATOM 836 O O . MET A 1 105 ? -15 -9.32 3.555 1 98.69 105 MET A O 1
ATOM 840 N N . ILE A 1 106 ? -14.602 -11.328 2.701 1 98.38 106 ILE A N 1
ATOM 841 C CA . ILE A 1 106 ? -15.688 -11.242 1.729 1 98.38 106 ILE A CA 1
ATOM 842 C C . ILE A 1 106 ? -17.031 -11.242 2.453 1 98.38 106 ILE A C 1
ATOM 844 O O . ILE A 1 106 ? -17.922 -10.453 2.123 1 98.38 106 ILE A O 1
ATOM 848 N N . PHE A 1 107 ? -17.172 -12.062 3.438 1 98.12 107 PHE A N 1
ATOM 849 C CA . PHE A 1 107 ? -18.391 -12.094 4.234 1 98.12 107 PHE A CA 1
ATOM 850 C C . PHE A 1 107 ? -18.641 -10.742 4.898 1 98.12 107 PHE A C 1
ATOM 852 O O . PHE A 1 107 ? -19.734 -10.188 4.801 1 98.12 107 PHE A O 1
ATOM 859 N N . LEU A 1 108 ? -17.609 -10.258 5.539 1 98.62 108 LEU A N 1
ATOM 860 C CA . LEU A 1 108 ? -17.734 -8.984 6.242 1 98.62 108 LEU A CA 1
ATOM 861 C C . LEU A 1 108 ? -17.969 -7.84 5.258 1 98.62 108 LEU A C 1
ATOM 863 O O . LEU A 1 108 ? -18.672 -6.879 5.582 1 98.62 108 LEU A O 1
ATOM 867 N N . ALA A 1 109 ? -17.391 -7.926 4.102 1 98.62 109 ALA A N 1
ATOM 868 C CA . ALA A 1 109 ? -17.625 -6.91 3.082 1 98.62 109 ALA A CA 1
ATOM 869 C C . ALA A 1 109 ? -19.094 -6.91 2.639 1 98.62 109 ALA A C 1
ATOM 871 O O . ALA A 1 109 ? -19.688 -5.852 2.428 1 98.62 109 ALA A O 1
ATOM 872 N N . PHE A 1 110 ? -19.672 -8.086 2.506 1 98.31 110 PHE A N 1
ATOM 873 C CA . PHE A 1 110 ? -21.078 -8.164 2.186 1 98.31 110 PHE A CA 1
ATOM 874 C C . PHE A 1 110 ? -21.922 -7.547 3.295 1 98.31 110 PHE A C 1
ATOM 876 O O . PHE A 1 110 ? -22.828 -6.746 3.025 1 98.31 110 PHE A O 1
ATOM 883 N N . VAL A 1 111 ? -21.609 -7.875 4.492 1 98.31 111 VAL A N 1
ATOM 884 C CA . VAL A 1 111 ? -22.344 -7.328 5.629 1 98.31 111 VAL A CA 1
ATOM 885 C C . VAL A 1 111 ? -22.219 -5.805 5.637 1 98.31 111 VAL A C 1
ATOM 887 O O . VAL A 1 111 ? -23.203 -5.094 5.836 1 98.31 111 VAL A O 1
ATOM 890 N N . HIS A 1 112 ? -21.031 -5.336 5.438 1 98.69 112 HIS A N 1
ATOM 891 C CA . HIS A 1 112 ? -20.75 -3.904 5.359 1 98.69 112 HIS A CA 1
ATOM 892 C C . HIS A 1 112 ? -21.578 -3.244 4.262 1 98.69 112 HIS A C 1
ATOM 894 O O . HIS A 1 112 ? -22.203 -2.203 4.484 1 98.69 112 HIS A O 1
ATOM 900 N N . LEU A 1 113 ? -21.594 -3.854 3.121 1 98.56 113 LEU A N 1
ATOM 901 C CA . LEU A 1 113 ? -22.344 -3.336 1.98 1 98.56 113 LEU A CA 1
ATOM 902 C C . LEU A 1 113 ? -23.844 -3.273 2.289 1 98.56 113 LEU A C 1
ATOM 904 O O . LEU A 1 113 ? -24.469 -2.236 2.094 1 98.56 113 LEU A O 1
ATOM 908 N N . PHE A 1 114 ? -24.391 -4.316 2.832 1 98.12 114 PHE A N 1
ATOM 909 C CA . PHE A 1 114 ? -25.828 -4.41 3.072 1 98.12 114 PHE A CA 1
ATOM 910 C C . PHE A 1 114 ? -26.25 -3.463 4.191 1 98.12 114 PHE A C 1
ATOM 912 O O . PHE A 1 114 ? -27.266 -2.785 4.082 1 98.12 114 PHE A O 1
ATOM 919 N N . ARG A 1 115 ? -25.469 -3.42 5.215 1 97.38 115 ARG A N 1
ATOM 920 C CA . ARG A 1 115 ? -25.781 -2.494 6.301 1 97.38 115 ARG A CA 1
ATOM 921 C C . ARG A 1 115 ? -25.875 -1.061 5.789 1 97.38 115 ARG A C 1
ATOM 923 O O . ARG A 1 115 ? -26.828 -0.352 6.09 1 97.38 115 ARG A O 1
ATOM 930 N N . ASN A 1 116 ? -24.906 -0.651 5.047 1 97.94 116 ASN A N 1
ATOM 931 C CA . ASN A 1 116 ? -24.859 0.728 4.574 1 97.94 116 ASN A CA 1
ATOM 932 C C . ASN A 1 116 ? -25.891 0.986 3.479 1 97.94 116 ASN A C 1
ATOM 934 O O . ASN A 1 116 ? -26.375 2.105 3.342 1 97.94 116 ASN A O 1
ATOM 938 N N . TYR A 1 117 ? -26.234 -0.083 2.74 1 98.44 117 TYR A N 1
ATOM 939 C CA . TYR A 1 117 ? -27.344 0.024 1.799 1 98.44 117 TYR A CA 1
ATOM 940 C C . TYR A 1 117 ? -28.656 0.343 2.525 1 98.44 117 TYR A C 1
ATOM 942 O O . TYR A 1 117 ? -29.359 1.285 2.16 1 98.44 117 TYR A O 1
ATOM 950 N N . PHE A 1 118 ? -28.938 -0.304 3.555 1 97.88 118 PHE A N 1
ATOM 951 C CA . PHE A 1 118 ? -30.234 -0.209 4.238 1 97.88 118 PHE A CA 1
ATOM 952 C C . PHE A 1 118 ? -30.359 1.127 4.961 1 97.88 118 PHE A C 1
ATOM 954 O O . PHE A 1 118 ? -31.453 1.676 5.066 1 97.88 118 PHE A O 1
ATOM 961 N N . VAL A 1 119 ? -29.281 1.703 5.41 1 96.75 119 VAL A N 1
ATOM 962 C CA . VAL A 1 119 ? -29.375 2.971 6.129 1 96.75 119 VAL A CA 1
ATOM 963 C C . VAL A 1 119 ? -29.25 4.133 5.145 1 96.75 119 VAL A C 1
ATOM 965 O O . VAL A 1 119 ? -29.25 5.297 5.547 1 96.75 119 VAL A O 1
ATOM 968 N N . GLY A 1 120 ? -29.031 3.838 3.891 1 97.44 120 GLY A N 1
ATOM 969 C CA . GLY A 1 120 ? -29 4.863 2.861 1 97.44 120 GLY A CA 1
ATOM 970 C C . GLY A 1 120 ? -27.672 5.609 2.803 1 97.44 120 GLY A C 1
ATOM 971 O O . GLY A 1 120 ? -27.625 6.77 2.391 1 97.44 120 GLY A O 1
ATOM 972 N N . ALA A 1 121 ? -26.594 4.949 3.131 1 96.94 121 ALA A N 1
ATOM 973 C CA . ALA A 1 121 ? -25.281 5.578 3.197 1 96.94 121 ALA A CA 1
ATOM 974 C C . ALA A 1 121 ? -24.703 5.789 1.801 1 96.94 121 ALA A C 1
ATOM 976 O O . ALA A 1 121 ? -23.562 6.242 1.654 1 96.94 121 ALA A O 1
ATOM 977 N N . TYR A 1 122 ? -25.438 5.438 0.736 1 97.62 122 TYR A N 1
ATOM 978 C CA . TYR A 1 122 ? -25 5.68 -0.635 1 97.62 122 TYR A CA 1
ATOM 979 C C . TYR A 1 122 ? -25.484 7.035 -1.131 1 97.62 122 TYR A C 1
ATOM 981 O O . TYR A 1 122 ? -25.156 7.453 -2.242 1 97.62 122 TYR A O 1
ATOM 989 N N . LYS A 1 123 ? -26.219 7.715 -0.331 1 96.69 123 LYS A N 1
ATOM 990 C CA . LYS A 1 123 ? -26.766 9.016 -0.695 1 96.69 123 LYS A CA 1
ATOM 991 C C . LYS A 1 123 ? -25.844 10.148 -0.247 1 96.69 123 LYS A C 1
ATOM 993 O O . LYS A 1 123 ? -24.828 9.898 0.402 1 96.69 123 LYS A O 1
ATOM 998 N N . LYS A 1 124 ? -26.203 11.391 -0.533 1 92.75 124 LYS A N 1
ATOM 999 C CA . LYS A 1 124 ? -25.406 12.555 -0.133 1 92.75 124 LYS A CA 1
ATOM 1000 C C . LYS A 1 124 ? -25.156 12.555 1.372 1 92.75 124 LYS A C 1
ATOM 1002 O O . LYS A 1 124 ? -26.078 12.289 2.158 1 92.75 124 LYS A O 1
ATOM 1007 N N . PRO A 1 125 ? -24.016 12.766 1.648 1 92.19 125 PRO A N 1
ATOM 1008 C CA . PRO A 1 125 ? -22.859 13.195 0.861 1 92.19 125 PRO A CA 1
ATOM 1009 C C . PRO A 1 125 ? -21.891 12.055 0.552 1 92.19 125 PRO A C 1
ATOM 1011 O O . PRO A 1 125 ? -20.734 12.297 0.197 1 92.19 125 PRO A O 1
ATOM 1014 N N . ARG A 1 126 ? -22.266 10.828 0.614 1 95.81 126 ARG A N 1
ATOM 1015 C CA . ARG A 1 126 ? -21.359 9.688 0.583 1 95.81 126 ARG A CA 1
ATOM 1016 C C . ARG A 1 126 ? -21.453 8.945 -0.746 1 95.81 126 ARG A C 1
ATOM 1018 O O . ARG A 1 126 ? -21.141 7.754 -0.823 1 95.81 126 ARG A O 1
ATOM 1025 N N . GLU A 1 127 ? -21.859 9.617 -1.768 1 95.88 127 GLU A N 1
ATOM 1026 C CA . GLU A 1 127 ? -22.078 8.984 -3.062 1 95.88 127 GLU A CA 1
A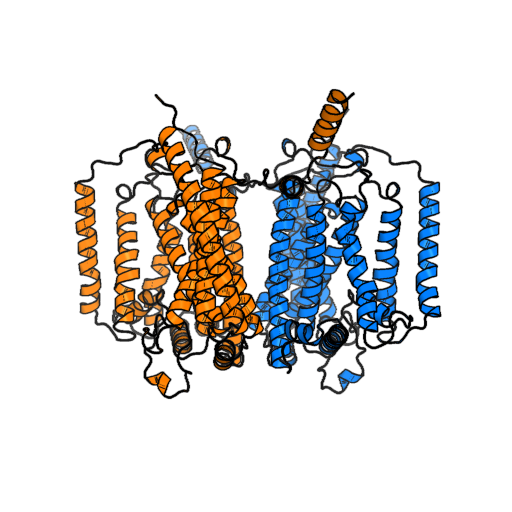TOM 1027 C C . GLU A 1 127 ? -20.797 8.391 -3.621 1 95.88 127 GLU A C 1
ATOM 1029 O O . GLU A 1 127 ? -20.75 7.219 -3.996 1 95.88 127 GLU A O 1
ATOM 1034 N N . LEU A 1 128 ? -19.797 9.219 -3.67 1 95.75 128 LEU A N 1
ATOM 1035 C CA . LEU A 1 128 ? -18.516 8.75 -4.219 1 95.75 128 LEU A CA 1
ATOM 1036 C C . LEU A 1 128 ? -17.922 7.668 -3.328 1 95.75 128 LEU A C 1
ATOM 1038 O O . LEU A 1 128 ? -17.297 6.723 -3.824 1 95.75 128 LEU A O 1
ATOM 1042 N N . GLN A 1 129 ? -18.047 7.844 -2.062 1 96.38 129 GLN A N 1
ATOM 1043 C CA . GLN A 1 129 ? -17.578 6.832 -1.122 1 96.38 129 GLN A CA 1
ATOM 1044 C C . GLN A 1 129 ? -18.203 5.473 -1.412 1 96.38 129 GLN A C 1
ATOM 1046 O O . GLN A 1 129 ? -17.531 4.445 -1.386 1 96.38 129 GLN A O 1
ATOM 1051 N N . TRP A 1 130 ? -19.5 5.488 -1.689 1 98 130 TRP A N 1
ATOM 1052 C CA . TRP A 1 130 ? -20.219 4.27 -2.035 1 98 130 TRP A CA 1
ATOM 1053 C C . TRP A 1 130 ? -19.672 3.652 -3.316 1 98 130 TRP A C 1
ATOM 1055 O O . TRP A 1 130 ? -19.375 2.455 -3.359 1 98 130 TRP A O 1
ATOM 1065 N N . VAL A 1 131 ? -19.469 4.445 -4.266 1 97.75 131 VAL A N 1
ATOM 1066 C CA . VAL A 1 131 ? -18.984 3.975 -5.559 1 97.75 131 VAL A CA 1
ATOM 1067 C C . VAL A 1 131 ? -17.609 3.342 -5.395 1 97.75 131 VAL A C 1
ATOM 1069 O O . VAL A 1 131 ? -17.359 2.248 -5.902 1 97.75 131 VAL A O 1
ATOM 1072 N N . LEU A 1 132 ? -16.75 3.99 -4.664 1 97.88 132 LEU A N 1
ATOM 1073 C CA . LEU A 1 132 ? -15.414 3.453 -4.41 1 97.88 132 LEU A CA 1
ATOM 1074 C C . LEU A 1 132 ? -15.5 2.123 -3.668 1 97.88 132 LEU A C 1
ATOM 1076 O O . LEU A 1 132 ? -14.719 1.208 -3.938 1 97.88 132 LEU A O 1
ATOM 1080 N N . GLY A 1 133 ? -16.406 2.088 -2.773 1 98.56 133 GLY A N 1
ATOM 1081 C CA . GLY A 1 133 ? -16.594 0.84 -2.051 1 98.56 133 GLY A CA 1
ATOM 1082 C C . GLY A 1 133 ? -17 -0.312 -2.947 1 98.56 133 GLY A C 1
ATOM 1083 O O . GLY A 1 133 ? -16.5 -1.427 -2.809 1 98.56 133 GLY A O 1
ATOM 1084 N N . VAL A 1 134 ? -17.891 -0.049 -3.832 1 98.62 134 VAL A N 1
ATOM 1085 C CA . VAL A 1 134 ? -18.375 -1.084 -4.738 1 98.62 134 VAL A CA 1
ATOM 1086 C C . VAL A 1 134 ? -17.25 -1.523 -5.672 1 98.62 134 VAL A C 1
ATOM 1088 O O . VAL A 1 134 ? -17.047 -2.721 -5.887 1 98.62 134 VAL A O 1
ATOM 1091 N N . ILE A 1 135 ? -16.5 -0.58 -6.191 1 98.62 135 ILE A N 1
ATOM 1092 C CA . ILE A 1 135 ? -15.352 -0.91 -7.039 1 98.62 135 ILE A CA 1
ATOM 1093 C C . ILE A 1 135 ? -14.344 -1.738 -6.25 1 98.62 135 ILE A C 1
ATOM 1095 O O . ILE A 1 135 ? -13.805 -2.725 -6.758 1 98.62 135 ILE A O 1
ATOM 1099 N N . MET A 1 136 ? -14.109 -1.324 -5.051 1 98.75 136 MET A N 1
ATOM 1100 C CA . MET A 1 136 ? -13.195 -2.062 -4.184 1 98.75 136 MET A CA 1
ATOM 1101 C C . MET A 1 136 ? -13.695 -3.48 -3.943 1 98.75 136 MET A C 1
ATOM 1103 O O . MET A 1 136 ? -12.914 -4.434 -3.939 1 98.75 136 MET A O 1
ATOM 1107 N N . GLY A 1 137 ? -15.016 -3.615 -3.688 1 98.44 137 GLY A N 1
ATOM 1108 C CA . GLY A 1 137 ? -15.586 -4.945 -3.523 1 98.44 137 GLY A CA 1
ATOM 1109 C C . GLY A 1 137 ? -15.359 -5.844 -4.727 1 98.44 137 GLY A C 1
ATOM 1110 O O . GLY A 1 137 ? -15.023 -7.02 -4.574 1 98.44 137 GLY A O 1
ATOM 1111 N N . ALA A 1 138 ? -15.531 -5.273 -5.883 1 98.12 138 ALA A N 1
ATOM 1112 C CA . ALA A 1 138 ? -15.266 -6.027 -7.102 1 98.12 138 ALA A CA 1
ATOM 1113 C C . ALA A 1 138 ? -13.797 -6.438 -7.188 1 98.12 138 ALA A C 1
ATOM 1115 O O . ALA A 1 138 ? -13.484 -7.57 -7.562 1 98.12 138 ALA A O 1
ATOM 1116 N N . ALA A 1 139 ? -12.93 -5.531 -6.852 1 98.56 139 ALA A N 1
ATOM 1117 C CA . ALA A 1 139 ? -11.5 -5.832 -6.852 1 98.56 139 ALA A CA 1
ATOM 1118 C C . ALA A 1 139 ? -11.172 -6.938 -5.852 1 98.56 139 ALA A C 1
ATOM 1120 O O . ALA A 1 139 ? -10.289 -7.77 -6.102 1 98.56 139 ALA A O 1
ATOM 1121 N N . VAL A 1 140 ? -11.859 -6.949 -4.73 1 98.69 140 VAL A N 1
ATOM 1122 C CA . VAL A 1 140 ? -11.664 -7.984 -3.723 1 98.69 140 VAL A CA 1
ATOM 1123 C C . VAL A 1 140 ? -12.062 -9.344 -4.289 1 98.69 140 VAL A C 1
ATOM 1125 O O . VAL A 1 140 ? -11.352 -10.328 -4.121 1 98.69 140 VAL A O 1
ATOM 1128 N N . LEU A 1 141 ? -13.148 -9.375 -4.961 1 97.69 141 LEU A N 1
ATOM 1129 C CA . LEU A 1 141 ? -13.594 -10.625 -5.57 1 97.69 141 LEU A CA 1
ATOM 1130 C C . LEU A 1 141 ? -12.602 -11.094 -6.625 1 97.69 141 LEU A C 1
ATOM 1132 O O . LEU A 1 141 ? -12.312 -12.289 -6.719 1 97.69 141 LEU A O 1
ATOM 1136 N N . GLY A 1 142 ? -12.117 -10.141 -7.418 1 97.5 142 GLY A N 1
ATOM 1137 C CA . GLY A 1 142 ? -11.07 -10.492 -8.367 1 97.5 142 GLY A CA 1
ATOM 1138 C C . GLY A 1 142 ? -9.82 -11.023 -7.707 1 97.5 142 GLY A C 1
ATOM 1139 O O . GLY A 1 142 ? -9.234 -12.008 -8.164 1 97.5 142 GLY A O 1
ATOM 1140 N N . THR A 1 143 ? -9.391 -10.383 -6.613 1 98.5 143 THR A N 1
ATOM 1141 C CA . THR A 1 143 ? -8.227 -10.836 -5.859 1 98.5 143 THR A CA 1
ATOM 1142 C C . THR A 1 143 ? -8.438 -12.258 -5.352 1 98.5 143 THR A C 1
ATOM 1144 O O . THR A 1 143 ? -7.527 -13.086 -5.43 1 98.5 143 THR A O 1
ATOM 1147 N N . ALA A 1 144 ? -9.656 -12.516 -4.863 1 97.81 144 ALA A N 1
ATOM 1148 C CA . ALA A 1 144 ? -9.984 -13.836 -4.328 1 97.81 144 ALA A CA 1
ATOM 1149 C C . ALA A 1 144 ? -9.953 -14.891 -5.43 1 97.81 144 ALA A C 1
ATOM 1151 O O . ALA A 1 144 ? -9.477 -16 -5.211 1 97.81 144 ALA A O 1
ATOM 1152 N N . PHE A 1 145 ? -10.453 -14.586 -6.578 1 96.31 145 PHE A N 1
ATOM 1153 C CA . PHE A 1 145 ? -10.438 -15.531 -7.695 1 96.31 145 PHE A CA 1
ATOM 1154 C C . PHE A 1 145 ? -9.016 -15.922 -8.055 1 96.31 145 PHE A C 1
ATOM 1156 O O . PHE A 1 145 ? -8.695 -17.109 -8.156 1 96.31 145 PHE A O 1
ATOM 1163 N N . PHE A 1 146 ? -8.164 -14.922 -8.211 1 97.81 146 PHE A N 1
ATOM 1164 C CA . PHE A 1 146 ? -6.793 -15.219 -8.609 1 97.81 146 PHE A CA 1
ATOM 1165 C C . PHE A 1 146 ? -6.027 -15.891 -7.477 1 97.81 146 PHE A C 1
ATOM 1167 O O . PHE A 1 146 ? -5.195 -16.766 -7.719 1 97.81 146 PHE A O 1
ATOM 1174 N N . GLY A 1 147 ? -6.324 -15.508 -6.258 1 97.5 147 GLY A N 1
ATOM 1175 C CA . GLY A 1 147 ? -5.691 -16.156 -5.125 1 97.5 147 GLY A CA 1
ATOM 1176 C C . GLY A 1 147 ? -6.035 -17.625 -5.016 1 97.5 147 GLY A C 1
ATOM 1177 O O . GLY A 1 147 ? -5.156 -18.469 -4.789 1 97.5 147 GLY A O 1
ATOM 1178 N N . TYR A 1 148 ? -7.25 -17.906 -5.188 1 94.44 148 TYR A N 1
ATOM 1179 C CA . TYR A 1 148 ? -7.719 -19.297 -5.129 1 94.44 148 TYR A CA 1
ATOM 1180 C C . TYR A 1 148 ? -7.125 -20.109 -6.266 1 94.44 148 TYR A C 1
ATOM 1182 O O . TYR A 1 148 ? -6.797 -21.297 -6.082 1 94.44 148 TYR A O 1
ATOM 1190 N N . SER A 1 149 ? -6.938 -19.516 -7.336 1 95.69 149 SER A N 1
ATOM 1191 C CA . SER A 1 149 ? -6.414 -20.188 -8.523 1 95.69 149 SER A CA 1
ATOM 1192 C C . SER A 1 149 ? -4.953 -20.578 -8.328 1 95.69 149 SER A C 1
ATOM 1194 O O . SER A 1 149 ? -4.441 -21.453 -9.039 1 95.69 149 SER A O 1
ATOM 1196 N N . LEU A 1 150 ? -4.285 -19.984 -7.41 1 97.25 150 LEU A N 1
ATOM 1197 C CA . LEU A 1 150 ? -2.857 -20.203 -7.215 1 97.25 150 LEU A CA 1
ATOM 1198 C C . LEU A 1 150 ? -2.605 -21.562 -6.547 1 97.25 150 LEU A C 1
ATOM 1200 O O . LEU A 1 150 ? -1.495 -22.094 -6.613 1 97.25 150 LEU A O 1
ATOM 1204 N N . VAL A 1 151 ? -3.578 -22.125 -5.906 1 96.31 151 VAL A N 1
ATOM 1205 C CA . VAL A 1 151 ? -3.398 -23.375 -5.16 1 96.31 151 VAL A CA 1
ATOM 1206 C C . VAL A 1 151 ? -3 -24.484 -6.113 1 96.31 151 VAL A C 1
ATOM 1208 O O . VAL A 1 151 ? -2.166 -25.328 -5.777 1 96.31 151 VAL A O 1
ATOM 1211 N N . GLY A 1 152 ? -3.561 -24.594 -7.293 1 95.62 152 GLY A N 1
ATOM 1212 C CA . GLY A 1 152 ? -3.217 -25.562 -8.32 1 95.62 152 GLY A CA 1
ATOM 1213 C C . GLY A 1 152 ? -3.881 -26.906 -8.102 1 95.62 152 GLY A C 1
ATOM 1214 O O . GLY A 1 152 ? -3.535 -27.891 -8.766 1 95.62 152 GLY A O 1
ATOM 1215 N N . ASP A 1 153 ? -4.805 -26.984 -7.148 1 95.25 153 ASP A N 1
ATOM 1216 C CA . ASP A 1 153 ? -5.527 -28.234 -6.965 1 95.25 153 ASP A CA 1
ATOM 1217 C C . ASP A 1 153 ? -6.656 -28.375 -7.984 1 95.25 153 ASP A C 1
ATOM 1219 O O . ASP A 1 153 ? -6.805 -27.531 -8.875 1 95.25 153 ASP A O 1
ATOM 1223 N N . THR A 1 154 ? -7.371 -29.438 -7.914 1 93.94 154 THR A N 1
ATOM 1224 C CA . THR A 1 154 ? -8.414 -29.75 -8.891 1 93.94 154 THR A CA 1
ATOM 1225 C C . THR A 1 154 ? -9.453 -28.641 -8.938 1 93.94 154 THR A C 1
ATOM 1227 O O . THR A 1 154 ? -9.836 -28.188 -10.023 1 93.94 154 THR A O 1
ATOM 1230 N N . LEU A 1 155 ? -9.867 -28.125 -7.801 1 91.5 155 LEU A N 1
ATOM 1231 C CA . LEU A 1 155 ? -10.906 -27.109 -7.734 1 91.5 155 LEU A CA 1
ATOM 1232 C C . LEU A 1 155 ? -10.43 -25.812 -8.375 1 91.5 155 LEU A C 1
ATOM 1234 O O . LEU A 1 155 ? -11.164 -25.172 -9.125 1 91.5 155 LEU A O 1
ATOM 1238 N N . SER A 1 156 ? -9.227 -25.438 -8.062 1 91.69 156 SER A N 1
ATOM 1239 C CA . SER A 1 156 ? -8.703 -24.188 -8.578 1 91.69 156 SER A CA 1
ATOM 1240 C C . SER A 1 156 ? -8.477 -24.25 -10.078 1 91.69 156 SER A C 1
ATOM 1242 O O . SER A 1 156 ? -8.711 -23.281 -10.797 1 91.69 156 SER A O 1
ATOM 1244 N N . VAL A 1 157 ? -8.039 -25.375 -10.539 1 91.62 157 VAL A N 1
ATOM 1245 C CA . VAL A 1 157 ? -7.82 -25.547 -11.977 1 91.62 157 VAL A CA 1
ATOM 1246 C C . VAL A 1 157 ? -9.156 -25.531 -12.711 1 91.62 157 VAL A C 1
ATOM 1248 O O . VAL A 1 157 ? -9.289 -24.906 -13.766 1 91.62 157 VAL A O 1
ATOM 1251 N N . ASP A 1 158 ? -10.148 -26.188 -12.148 1 89 158 ASP A N 1
ATOM 1252 C CA . ASP A 1 158 ? -11.492 -26.172 -12.719 1 89 158 ASP A CA 1
ATOM 1253 C C . ASP A 1 158 ? -12.039 -24.734 -12.773 1 89 158 ASP A C 1
ATOM 1255 O O . ASP A 1 158 ? -12.641 -24.344 -13.773 1 89 158 ASP A O 1
ATOM 1259 N N . GLY A 1 159 ? -11.852 -24.047 -11.695 1 88.88 159 GLY A N 1
ATOM 1260 C CA . GLY A 1 159 ? -12.289 -22.656 -11.664 1 88.88 159 GLY A CA 1
ATOM 1261 C C . GLY A 1 159 ? -11.617 -21.797 -12.719 1 88.88 159 GLY A C 1
ATOM 1262 O O . GLY A 1 159 ? -12.281 -20.984 -13.375 1 88.88 159 GLY A O 1
ATOM 1263 N N . ALA A 1 160 ? -10.367 -21.953 -12.883 1 91.44 160 ALA A N 1
ATOM 1264 C CA . ALA A 1 160 ? -9.625 -21.203 -13.898 1 91.44 160 ALA A CA 1
ATOM 1265 C C . ALA A 1 160 ? -10.102 -21.578 -15.297 1 91.44 160 ALA A C 1
ATOM 1267 O O . ALA A 1 160 ? -10.211 -20.719 -16.172 1 91.44 160 ALA A O 1
ATOM 1268 N N . ASP A 1 161 ? -10.391 -22.844 -15.492 1 90.25 161 ASP A N 1
ATOM 1269 C CA . ASP A 1 161 ? -10.859 -23.297 -16.797 1 90.25 161 ASP A CA 1
ATOM 1270 C C . ASP A 1 161 ? -12.227 -22.688 -17.125 1 90.25 161 ASP A C 1
ATOM 1272 O O . ASP A 1 161 ? -12.477 -22.312 -18.266 1 90.25 161 ASP A O 1
ATOM 1276 N N . VAL A 1 162 ? -13.07 -22.672 -16.172 1 87.5 162 VAL A N 1
ATOM 1277 C CA . VAL A 1 162 ? -14.367 -22.047 -16.375 1 87.5 162 VAL A CA 1
ATOM 1278 C C . VAL A 1 162 ? -14.188 -20.578 -16.734 1 87.5 162 VAL A C 1
ATOM 1280 O O . VAL A 1 162 ? -14.812 -20.094 -17.688 1 87.5 162 VAL A O 1
ATOM 1283 N N . ALA A 1 163 ? -13.375 -19.891 -16.047 1 91.31 163 ALA A N 1
ATOM 1284 C CA . ALA A 1 163 ? -13.125 -18.484 -16.328 1 91.31 163 ALA A CA 1
ATOM 1285 C C . ALA A 1 163 ? -12.562 -18.281 -17.734 1 91.31 163 ALA A C 1
ATOM 1287 O O . ALA A 1 163 ? -12.977 -17.375 -18.453 1 91.31 163 ALA A O 1
ATOM 1288 N N . LYS A 1 164 ? -11.641 -19.094 -18.109 1 91.81 164 LYS A N 1
ATOM 1289 C CA . LYS A 1 164 ? -11.07 -19.031 -19.438 1 91.81 164 LYS A CA 1
ATOM 1290 C C . LYS A 1 164 ? -12.133 -19.281 -20.516 1 91.81 164 LYS A C 1
ATOM 1292 O O . LYS A 1 164 ? -12.148 -18.609 -21.547 1 91.81 164 LYS A O 1
ATOM 1297 N N . GLY A 1 165 ? -13 -20.266 -20.234 1 88.94 165 GLY A N 1
ATOM 1298 C CA . GLY A 1 165 ? -14.094 -20.531 -21.156 1 88.94 165 GLY A CA 1
ATOM 1299 C C . GLY A 1 165 ? -15.023 -19.344 -21.344 1 88.94 165 GLY A C 1
ATOM 1300 O O . GLY A 1 165 ? -15.445 -19.047 -22.453 1 88.94 165 GLY A O 1
ATOM 1301 N N . LEU A 1 166 ? -15.273 -18.688 -20.281 1 88.5 166 LEU A N 1
ATOM 1302 C CA . LEU A 1 166 ? -16.125 -17.5 -20.328 1 88.5 166 LEU A CA 1
ATOM 1303 C C . LEU A 1 166 ? -15.453 -16.391 -21.141 1 88.5 166 LEU A C 1
ATOM 1305 O O . LEU A 1 166 ? -16.109 -15.703 -21.922 1 88.5 166 LEU A O 1
ATOM 1309 N N . LEU A 1 167 ? -14.156 -16.188 -20.922 1 90.38 167 LEU A N 1
ATOM 1310 C CA . LEU A 1 167 ? -13.422 -15.133 -21.625 1 90.38 167 LEU A CA 1
ATOM 1311 C C . LEU A 1 167 ? -13.328 -15.445 -23.125 1 90.38 167 LEU A C 1
ATOM 1313 O O . LEU A 1 167 ? -13.383 -14.539 -23.953 1 90.38 167 LEU A O 1
ATOM 1317 N N . GLN A 1 168 ? -13.156 -16.688 -23.406 1 88.62 168 GLN A N 1
ATOM 1318 C CA . GLN A 1 168 ? -13.055 -17.078 -24.812 1 88.62 168 GLN A CA 1
ATOM 1319 C C . GLN A 1 168 ? -14.32 -16.719 -25.578 1 88.62 168 GLN A C 1
ATOM 1321 O O . GLN A 1 168 ? -14.258 -16.375 -26.75 1 88.62 168 GLN A O 1
ATOM 1326 N N . GLY A 1 169 ? -15.461 -16.828 -24.938 1 87.44 169 GLY A N 1
ATOM 1327 C CA . GLY A 1 169 ? -16.734 -16.5 -25.578 1 87.44 169 GLY A CA 1
ATOM 1328 C C . GLY A 1 169 ? -17.016 -15.016 -25.609 1 87.44 169 GLY A C 1
ATOM 1329 O O . GLY A 1 169 ? -17.969 -14.578 -26.266 1 87.44 169 GLY A O 1
ATOM 1330 N N . ALA A 1 170 ? -16.203 -14.172 -25 1 89.69 170 ALA A N 1
ATOM 1331 C CA . ALA A 1 170 ? -16.391 -12.727 -24.922 1 89.69 170 ALA A CA 1
ATOM 1332 C C . ALA A 1 170 ? -15.773 -12.023 -26.125 1 89.69 170 ALA A C 1
ATOM 1334 O O . ALA A 1 170 ? -14.93 -12.594 -26.828 1 89.69 170 ALA A O 1
ATOM 1335 N N . PRO A 1 171 ? -16.281 -10.742 -26.344 1 88.06 171 PRO A N 1
ATOM 1336 C CA . PRO A 1 171 ? -15.539 -9.93 -27.328 1 88.06 171 PRO A CA 1
ATOM 1337 C C . PRO A 1 171 ? -14.07 -9.727 -26.938 1 88.06 171 PRO A C 1
ATOM 1339 O O . PRO A 1 171 ? -13.766 -9.508 -25.766 1 88.06 171 PRO A O 1
ATOM 1342 N N . LEU A 1 172 ? -13.141 -9.914 -27.844 1 91.19 172 LEU A N 1
ATOM 1343 C CA . LEU A 1 172 ? -11.703 -9.805 -27.609 1 91.19 172 LEU A CA 1
ATOM 1344 C C . LEU A 1 172 ? -11.203 -10.93 -26.719 1 91.19 172 LEU A C 1
ATOM 1346 O O . LEU A 1 172 ? -10.289 -10.727 -25.906 1 91.19 172 LEU A O 1
ATOM 1350 N N . GLY A 1 173 ? -11.805 -12.078 -26.844 1 91.06 173 GLY A N 1
ATOM 1351 C CA . GLY A 1 173 ? -11.547 -13.227 -25.984 1 91.06 173 GLY A CA 1
ATOM 1352 C C . GLY A 1 173 ? -10.086 -13.625 -25.938 1 91.06 173 GLY A C 1
ATOM 1353 O O . GLY A 1 173 ? -9.5 -13.758 -24.875 1 91.06 173 GLY A O 1
ATOM 1354 N N . SER A 1 174 ? -9.461 -13.727 -27.078 1 91.81 174 SER A N 1
ATOM 1355 C CA . SER A 1 174 ? -8.07 -14.156 -27.141 1 91.81 174 SER A CA 1
ATOM 1356 C C . SER A 1 174 ? -7.148 -13.164 -26.438 1 91.81 174 SER A C 1
ATOM 1358 O O . SER A 1 174 ? -6.211 -13.555 -25.75 1 91.81 174 SER A O 1
ATOM 1360 N N . LEU A 1 175 ? -7.488 -11.93 -26.641 1 93.38 175 LEU A N 1
ATOM 1361 C CA . LEU A 1 175 ? -6.691 -10.891 -26 1 93.38 175 LEU A CA 1
ATOM 1362 C C . LEU A 1 175 ? -6.863 -10.93 -24.484 1 93.38 175 LEU A C 1
ATOM 1364 O O . LEU A 1 175 ? -5.879 -10.844 -23.734 1 93.38 175 LEU A O 1
ATOM 1368 N N . LEU A 1 176 ? -8.055 -11.125 -24.094 1 93.81 176 LEU A N 1
ATOM 1369 C CA . LEU A 1 176 ? -8.344 -11.156 -22.656 1 93.81 176 LEU A CA 1
ATOM 1370 C C . LEU A 1 176 ? -7.711 -12.383 -22 1 93.81 176 LEU A C 1
ATOM 1372 O O . LEU A 1 176 ? -7.191 -12.297 -20.891 1 93.81 176 LEU A O 1
ATOM 1376 N N . LEU A 1 177 ? -7.734 -13.508 -22.719 1 95.12 177 LEU A N 1
ATOM 1377 C CA . LEU A 1 177 ? -7.102 -14.719 -22.219 1 95.12 177 LEU A CA 1
ATOM 1378 C C . LEU A 1 177 ? -5.605 -14.508 -22 1 95.12 177 LEU A C 1
ATOM 1380 O O . LEU A 1 177 ? -5.055 -14.914 -20.969 1 95.12 177 LEU A O 1
ATOM 1384 N N . ASN A 1 178 ? -5.047 -13.844 -22.922 1 94.12 178 ASN A N 1
ATOM 1385 C CA . ASN A 1 178 ? -3.617 -13.578 -22.828 1 94.12 178 ASN A CA 1
ATOM 1386 C C . ASN A 1 178 ? -3.307 -12.609 -21.688 1 94.12 178 ASN A C 1
ATOM 1388 O O . ASN A 1 178 ? -2.318 -12.789 -20.969 1 94.12 178 ASN A O 1
ATOM 1392 N N . ILE A 1 179 ? -4.105 -11.68 -21.516 1 94.62 179 ILE A N 1
ATOM 1393 C CA . ILE A 1 179 ? -3.891 -10.656 -20.484 1 94.62 179 ILE A CA 1
ATOM 1394 C C . ILE A 1 179 ? -4.027 -11.281 -19.109 1 94.62 179 ILE A C 1
ATOM 1396 O O . ILE A 1 179 ? -3.182 -11.07 -18.234 1 94.62 179 ILE A O 1
ATOM 1400 N N . PHE A 1 180 ? -4.98 -12.156 -18.922 1 96 180 PHE A N 1
ATOM 1401 C CA . PHE A 1 180 ? -5.297 -12.602 -17.562 1 96 180 PHE A CA 1
ATOM 1402 C C . PHE A 1 180 ? -4.59 -13.914 -17.25 1 96 180 PHE A C 1
ATOM 1404 O O . PHE A 1 180 ? -4.277 -14.188 -16.094 1 96 180 PHE A O 1
ATOM 1411 N N . PHE A 1 181 ? -4.277 -14.75 -18.312 1 95.44 181 PHE A N 1
ATOM 1412 C CA . PHE A 1 181 ? -3.77 -16.078 -18.031 1 95.44 181 PHE A CA 1
ATOM 1413 C C . PHE A 1 181 ? -2.477 -16.344 -18.797 1 95.44 181 PHE A C 1
ATOM 1415 O O . PHE A 1 181 ? -1.816 -17.359 -18.578 1 95.44 181 PHE A O 1
ATOM 1422 N N . GLY A 1 182 ? -2.061 -15.414 -19.641 1 92.94 182 GLY A N 1
ATOM 1423 C CA . GLY A 1 182 ? -0.812 -15.586 -20.375 1 92.94 182 GLY A CA 1
ATOM 1424 C C . GLY A 1 182 ? -0.984 -16.328 -21.688 1 92.94 182 GLY A C 1
ATOM 1425 O O . GLY A 1 182 ? -2.1 -16.703 -22.047 1 92.94 182 GLY A O 1
ATOM 1426 N N . PRO A 1 183 ? 0.097 -16.5 -22.422 1 90 183 PRO A N 1
ATOM 1427 C CA . PRO A 1 183 ? 0.05 -17.062 -23.766 1 90 183 PRO A CA 1
ATOM 1428 C C . PRO A 1 183 ? -0.137 -18.578 -23.766 1 90 183 PRO A C 1
ATOM 1430 O O . PRO A 1 183 ? -0.28 -19.188 -24.828 1 90 183 PRO A O 1
ATOM 1433 N N . GLY A 1 184 ? -0.097 -19.219 -22.672 1 86 184 GLY A N 1
ATOM 1434 C CA . GLY A 1 184 ? -0.261 -20.656 -22.594 1 86 184 GLY A CA 1
ATOM 1435 C C . GLY A 1 184 ? 0.751 -21.328 -21.688 1 86 184 GLY A C 1
ATOM 1436 O O . GLY A 1 184 ? 1.717 -20.688 -21.25 1 86 184 GLY A O 1
ATOM 1437 N N . GLY A 1 185 ? 0.463 -22.531 -21.312 1 88.88 185 GLY A N 1
ATOM 1438 C CA . GLY A 1 185 ? 1.36 -23.281 -20.438 1 88.88 185 GLY A CA 1
ATOM 1439 C C . GLY A 1 185 ? 1.096 -23.031 -18.969 1 88.88 185 GLY A C 1
ATOM 1440 O O . GLY A 1 185 ? 0.625 -21.953 -18.578 1 88.88 185 GLY A O 1
ATOM 1441 N N . GLU A 1 186 ? 1.461 -23.969 -18.234 1 90.06 186 GLU A N 1
ATOM 1442 C CA . GLU A 1 186 ? 1.158 -23.938 -16.812 1 90.06 186 GLU A CA 1
ATOM 1443 C C . GLU A 1 186 ? 1.976 -22.859 -16.094 1 90.06 186 GLU A C 1
ATOM 1445 O O . GLU A 1 186 ? 1.439 -22.094 -15.297 1 90.06 186 GLU A O 1
ATOM 1450 N N . THR A 1 187 ? 3.232 -22.797 -16.422 1 92.31 187 THR A N 1
ATOM 1451 C CA . THR A 1 187 ? 4.113 -21.844 -15.75 1 92.31 187 THR A CA 1
ATOM 1452 C C . THR A 1 187 ? 3.691 -20.406 -16.047 1 92.31 187 THR A C 1
ATOM 1454 O O . THR A 1 187 ? 3.555 -19.594 -15.141 1 92.31 187 THR A O 1
ATOM 1457 N N . ALA A 1 188 ? 3.455 -20.109 -17.312 1 93 188 ALA A N 1
ATOM 1458 C CA . ALA A 1 188 ? 3.033 -18.766 -17.703 1 93 188 ALA A CA 1
ATOM 1459 C C . ALA A 1 188 ? 1.691 -18.406 -17.062 1 93 188 ALA A C 1
ATOM 1461 O O . ALA A 1 188 ? 1.483 -17.281 -16.641 1 93 188 ALA A O 1
ATOM 1462 N N . GLN A 1 189 ? 0.82 -19.344 -17.031 1 94.38 189 GLN A N 1
ATOM 1463 C CA . GLN A 1 189 ? -0.498 -19.094 -16.453 1 94.38 189 GLN A CA 1
ATOM 1464 C C . GLN A 1 189 ? -0.393 -18.719 -14.984 1 94.38 189 GLN A C 1
ATOM 1466 O O . GLN A 1 189 ? -0.936 -17.703 -14.555 1 94.38 189 GLN A O 1
ATOM 1471 N N . PHE A 1 190 ? 0.355 -19.578 -14.227 1 96 190 PHE A N 1
ATOM 1472 C CA . PHE A 1 190 ? 0.418 -19.344 -12.789 1 96 190 PHE A CA 1
ATOM 1473 C C . PHE A 1 190 ? 1.234 -18.094 -12.484 1 96 190 PHE A C 1
ATOM 1475 O O . PHE A 1 190 ? 0.973 -17.391 -11.5 1 96 190 PHE A O 1
ATOM 1482 N N . THR A 1 191 ? 2.195 -17.766 -13.344 1 96.06 191 THR A N 1
ATOM 1483 C CA . THR A 1 191 ? 2.926 -16.516 -13.219 1 96.06 191 THR A CA 1
ATOM 1484 C C . THR A 1 191 ? 1.99 -15.32 -13.391 1 96.06 191 THR A C 1
ATOM 1486 O O . THR A 1 191 ? 2.014 -14.383 -12.586 1 96.06 191 THR A O 1
ATOM 1489 N N . ARG A 1 192 ? 1.165 -15.406 -14.422 1 97.12 192 ARG A N 1
ATOM 1490 C CA . ARG A 1 192 ? 0.208 -14.336 -14.695 1 97.12 192 ARG A CA 1
ATOM 1491 C C . ARG A 1 192 ? -0.823 -14.234 -13.578 1 97.12 192 ARG A C 1
ATOM 1493 O O . ARG A 1 192 ? -1.158 -13.125 -13.133 1 97.12 192 ARG A O 1
ATOM 1500 N N . VAL A 1 193 ? -1.287 -15.359 -13.141 1 97.5 193 VAL A N 1
ATOM 1501 C CA . VAL A 1 193 ? -2.297 -15.414 -12.086 1 97.5 193 VAL A CA 1
ATOM 1502 C C . VAL A 1 193 ? -1.734 -14.828 -10.797 1 97.5 193 VAL A C 1
ATOM 1504 O O . VAL A 1 193 ? -2.408 -14.047 -10.117 1 97.5 193 VAL A O 1
ATOM 1507 N N . LEU A 1 194 ? -0.512 -15.188 -10.445 1 98 194 LEU A N 1
ATOM 1508 C CA . LEU A 1 194 ? 0.132 -14.617 -9.266 1 98 194 LEU A CA 1
ATOM 1509 C C . LEU A 1 194 ? 0.259 -13.102 -9.391 1 98 194 LEU A C 1
ATOM 1511 O O . LEU A 1 194 ? -0.039 -12.367 -8.445 1 98 194 LEU A O 1
ATOM 1515 N N . ALA A 1 195 ? 0.714 -12.656 -10.531 1 98.25 195 ALA A N 1
ATOM 1516 C CA . ALA A 1 195 ? 0.894 -11.227 -10.773 1 98.25 195 ALA A CA 1
ATOM 1517 C C . ALA A 1 195 ? -0.423 -10.477 -10.609 1 98.25 195 ALA A C 1
ATOM 1519 O O . ALA A 1 195 ? -0.467 -9.422 -9.977 1 98.25 195 ALA A O 1
ATOM 1520 N N . TRP A 1 196 ? -1.476 -11.008 -11.172 1 98.44 196 TRP A N 1
ATOM 1521 C CA . TRP A 1 196 ? -2.777 -10.359 -11.047 1 98.44 196 TRP A CA 1
ATOM 1522 C C . TRP A 1 196 ? -3.25 -10.367 -9.594 1 98.44 196 TRP A C 1
ATOM 1524 O O . TRP A 1 196 ? -3.852 -9.391 -9.133 1 98.44 196 TRP A O 1
ATOM 1534 N N . HIS A 1 197 ? -3.066 -11.492 -8.914 1 98.75 197 HIS A N 1
ATOM 1535 C CA . HIS A 1 197 ? -3.428 -11.555 -7.508 1 98.75 197 HIS A CA 1
ATOM 1536 C C . HIS A 1 197 ? -2.766 -10.43 -6.719 1 98.75 197 HIS A C 1
ATOM 1538 O O . HIS A 1 197 ? -3.436 -9.703 -5.98 1 98.75 197 HIS A O 1
ATOM 1544 N N . ILE A 1 198 ? -1.493 -10.258 -6.879 1 98.62 198 ILE A N 1
ATOM 1545 C CA . ILE A 1 198 ? -0.736 -9.25 -6.145 1 98.62 198 ILE A CA 1
ATOM 1546 C C . ILE A 1 198 ? -1.128 -7.852 -6.621 1 98.62 198 ILE A C 1
ATOM 1548 O O . ILE A 1 198 ? -1.287 -6.934 -5.816 1 98.62 198 ILE A O 1
ATOM 1552 N N . THR A 1 199 ? -1.315 -7.68 -7.902 1 98.5 199 THR A N 1
ATOM 1553 C CA . THR A 1 199 ? -1.688 -6.391 -8.477 1 98.5 199 THR A CA 1
ATOM 1554 C C . THR A 1 199 ? -3.053 -5.945 -7.961 1 98.5 199 THR A C 1
ATOM 1556 O O . THR A 1 199 ? -3.223 -4.789 -7.559 1 98.5 199 THR A O 1
ATOM 1559 N N . LEU A 1 200 ? -3.979 -6.832 -8.016 1 98.69 200 LEU A N 1
ATOM 1560 C CA . LEU A 1 200 ? -5.312 -6.488 -7.539 1 98.69 200 LEU A CA 1
ATOM 1561 C C . LEU A 1 200 ? -5.309 -6.242 -6.035 1 98.69 200 LEU A C 1
ATOM 1563 O O . LEU A 1 200 ? -6.051 -5.391 -5.539 1 98.69 200 LEU A O 1
ATOM 1567 N N . ALA A 1 201 ? -4.52 -7.043 -5.293 1 98.56 201 ALA A N 1
ATOM 1568 C CA . ALA A 1 201 ? -4.379 -6.773 -3.863 1 98.56 201 ALA A CA 1
ATOM 1569 C C . ALA A 1 201 ? -3.846 -5.363 -3.621 1 98.56 201 ALA A C 1
ATOM 1571 O O . ALA A 1 201 ? -4.316 -4.66 -2.727 1 98.56 201 ALA A O 1
ATOM 1572 N N . ALA A 1 202 ? -2.877 -4.961 -4.426 1 98.19 202 ALA A N 1
ATOM 1573 C CA . ALA A 1 202 ? -2.348 -3.6 -4.344 1 98.19 202 ALA A CA 1
ATOM 1574 C C . ALA A 1 202 ? -3.422 -2.57 -4.68 1 98.19 202 ALA A C 1
ATOM 1576 O O . ALA A 1 202 ? -3.498 -1.515 -4.047 1 98.19 202 ALA A O 1
ATOM 1577 N N . LEU A 1 203 ? -4.199 -2.879 -5.676 1 98.19 203 LEU A N 1
ATOM 1578 C CA . LEU A 1 203 ? -5.297 -1.991 -6.039 1 98.19 203 LEU A CA 1
ATOM 1579 C C . LEU A 1 203 ? -6.289 -1.856 -4.891 1 98.19 203 LEU A C 1
ATOM 1581 O O . LEU A 1 203 ? -6.777 -0.758 -4.613 1 98.19 203 LEU A O 1
ATOM 1585 N N . VAL A 1 204 ? -6.613 -2.943 -4.254 1 98.69 204 VAL A N 1
ATOM 1586 C CA . VAL A 1 204 ? -7.512 -2.92 -3.104 1 98.69 204 VAL A CA 1
ATOM 1587 C C . VAL A 1 204 ? -6.938 -2.016 -2.016 1 98.69 204 VAL A C 1
ATOM 1589 O O . VAL A 1 204 ? -7.668 -1.228 -1.407 1 98.69 204 VAL A O 1
ATOM 1592 N N . ALA A 1 205 ? -5.652 -2.115 -1.772 1 98.06 205 ALA A N 1
ATOM 1593 C CA . ALA A 1 205 ? -5.012 -1.257 -0.779 1 98.06 205 ALA A CA 1
ATOM 1594 C C . ALA A 1 205 ? -5.184 0.217 -1.134 1 98.06 205 ALA A C 1
ATOM 1596 O O . ALA A 1 205 ? -5.496 1.038 -0.269 1 98.06 205 ALA A O 1
ATOM 1597 N N . LEU A 1 206 ? -4.988 0.554 -2.395 1 97.06 206 LEU A N 1
ATOM 1598 C CA . LEU A 1 206 ? -5.152 1.93 -2.852 1 97.06 206 LEU A CA 1
ATOM 1599 C C . LEU A 1 206 ? -6.594 2.395 -2.68 1 97.06 206 LEU A C 1
ATOM 1601 O O . LEU A 1 206 ? -6.844 3.475 -2.139 1 97.06 206 LEU A O 1
ATOM 1605 N N . LEU A 1 207 ? -7.52 1.594 -3.127 1 98.06 207 LEU A N 1
ATOM 1606 C CA . LEU A 1 207 ? -8.938 1.934 -3.027 1 98.06 207 LEU A CA 1
ATOM 1607 C C . LEU A 1 207 ? -9.367 2.035 -1.569 1 98.06 207 LEU A C 1
ATOM 1609 O O . LEU A 1 207 ? -10.211 2.863 -1.225 1 98.06 207 LEU A O 1
ATOM 1613 N N . PHE A 1 208 ? -8.797 1.245 -0.713 1 97.69 208 PHE A N 1
ATOM 1614 C CA . PHE A 1 208 ? -9.07 1.304 0.719 1 97.69 208 PHE A CA 1
ATOM 1615 C C . PHE A 1 208 ? -8.648 2.652 1.292 1 97.69 208 PHE A C 1
ATOM 1617 O O . PHE A 1 208 ? -9.398 3.268 2.055 1 97.69 208 PHE A O 1
ATOM 1624 N N . ALA A 1 209 ? -7.453 3.064 0.933 1 94.5 209 ALA A N 1
ATOM 1625 C CA . ALA A 1 209 ? -6.961 4.352 1.418 1 94.5 209 ALA A CA 1
ATOM 1626 C C . ALA A 1 209 ? -7.883 5.488 0.987 1 94.5 209 ALA A C 1
ATOM 1628 O O . ALA A 1 209 ? -8.203 6.371 1.787 1 94.5 209 ALA A O 1
ATOM 1629 N N . LEU A 1 210 ? -8.336 5.477 -0.253 1 93.81 210 LEU A N 1
ATOM 1630 C CA . LEU A 1 210 ? -9.234 6.5 -0.767 1 93.81 210 LEU A CA 1
ATOM 1631 C C . LEU A 1 210 ? -10.602 6.418 -0.09 1 93.81 210 LEU A C 1
ATOM 1633 O O . LEU A 1 210 ? -11.172 7.441 0.291 1 93.81 210 LEU A O 1
ATOM 1637 N N . HIS A 1 211 ? -11.062 5.219 0.075 1 96.69 211 HIS A N 1
ATOM 1638 C CA . HIS A 1 211 ? -12.344 4.969 0.734 1 96.69 211 HIS A CA 1
ATOM 1639 C C . HIS A 1 211 ? -12.32 5.445 2.182 1 96.69 211 HIS A C 1
ATOM 1641 O O . HIS A 1 211 ? -13.25 6.109 2.637 1 96.69 211 HIS A O 1
ATOM 1647 N N . LEU A 1 212 ? -11.273 5.117 2.846 1 93.81 212 LEU A N 1
ATOM 1648 C CA . LEU A 1 212 ? -11.109 5.535 4.234 1 93.81 212 LEU A CA 1
ATOM 1649 C C . LEU A 1 212 ? -11.016 7.051 4.336 1 93.81 212 LEU A C 1
ATOM 1651 O O . LEU A 1 212 ? -11.57 7.652 5.262 1 93.81 212 LEU A O 1
ATOM 1655 N N . GLY A 1 213 ? -10.297 7.699 3.42 1 90.88 213 GLY A N 1
ATOM 1656 C CA . GLY A 1 213 ? -10.219 9.148 3.395 1 90.88 213 GLY A CA 1
ATOM 1657 C C . GLY A 1 213 ? -11.578 9.82 3.289 1 90.88 213 GLY A C 1
ATOM 1658 O O . GLY A 1 213 ? -11.867 10.766 4.02 1 90.88 213 GLY A O 1
ATOM 1659 N N . LEU A 1 214 ? -12.398 9.281 2.449 1 92.81 214 LEU A N 1
ATOM 1660 C CA . LEU A 1 214 ? -13.734 9.852 2.283 1 92.81 214 LEU A CA 1
ATOM 1661 C C . LEU A 1 214 ? -14.602 9.562 3.504 1 92.81 214 LEU A C 1
ATOM 1663 O O . LEU A 1 214 ? -15.422 10.391 3.895 1 92.81 214 LEU A O 1
ATOM 1667 N N . ALA A 1 215 ? -14.422 8.398 4.031 1 92.31 215 ALA A N 1
ATOM 1668 C CA . ALA A 1 215 ? -15.172 8.062 5.242 1 92.31 215 ALA A CA 1
ATOM 1669 C C . ALA A 1 215 ? -14.828 9.016 6.383 1 92.31 215 ALA A C 1
ATOM 1671 O O . ALA A 1 215 ? -15.695 9.383 7.176 1 92.31 215 ALA A O 1
ATOM 1672 N N . GLU A 1 216 ? -13.57 9.367 6.441 1 88.69 216 GLU A N 1
ATOM 1673 C CA . GLU A 1 216 ? -13.133 10.312 7.465 1 88.69 216 GLU A CA 1
ATOM 1674 C C . GLU A 1 216 ? -13.695 11.711 7.203 1 88.69 216 GLU A C 1
ATOM 1676 O O . GLU A 1 216 ? -14.062 12.422 8.141 1 88.69 216 GLU A O 1
ATOM 1681 N N . GLN A 1 217 ? -13.773 12.078 6.004 1 87.56 217 GLN A N 1
ATOM 1682 C CA . GLN A 1 217 ? -14.266 13.406 5.648 1 87.56 217 GLN A CA 1
ATOM 1683 C C . GLN A 1 217 ? -15.773 13.508 5.82 1 87.56 217 GLN A C 1
ATOM 1685 O O . GLN A 1 217 ? -16.281 14.516 6.312 1 87.56 217 GLN A O 1
ATOM 1690 N N . ASN A 1 218 ? -16.453 12.398 5.41 1 89.44 218 ASN A N 1
ATOM 1691 C CA . ASN A 1 218 ? -17.906 12.398 5.492 1 89.44 218 ASN A CA 1
ATOM 1692 C C . ASN A 1 218 ? -18.391 12.016 6.887 1 89.44 218 ASN A C 1
ATOM 1694 O O . ASN A 1 218 ? -19.516 12.359 7.281 1 89.44 218 ASN A O 1
ATOM 1698 N N . GLY A 1 219 ? -17.531 11.289 7.57 1 88.06 219 GLY A N 1
ATOM 1699 C CA . GLY A 1 219 ? -17.969 10.688 8.828 1 88.06 219 GLY A CA 1
ATOM 1700 C C . GLY A 1 219 ? -18.719 9.391 8.641 1 88.06 219 GLY A C 1
ATOM 1701 O O . GLY A 1 219 ? -19.297 9.148 7.578 1 88.06 219 GLY A O 1
ATOM 1702 N N . VAL A 1 220 ? -18.797 8.648 9.664 1 90.06 220 VAL A N 1
ATOM 1703 C CA . VAL A 1 220 ? -19.562 7.414 9.656 1 90.06 220 VAL A CA 1
ATOM 1704 C C . VAL A 1 220 ? -21.062 7.734 9.578 1 90.06 220 VAL A C 1
ATOM 1706 O O . VAL A 1 220 ? -21.516 8.703 10.188 1 90.06 220 VAL A O 1
ATOM 1709 N N . MET A 1 221 ? -21.75 6.93 8.852 1 94.75 221 MET A N 1
ATOM 1710 C CA . MET A 1 221 ? -23.188 7.141 8.727 1 94.75 221 MET A CA 1
ATOM 1711 C C . MET A 1 221 ? -23.875 7.082 10.094 1 94.75 221 MET A C 1
ATOM 1713 O O . MET A 1 221 ? -23.828 6.047 10.766 1 94.75 221 MET A O 1
ATOM 1717 N N . PRO A 1 222 ? -24.438 8.211 10.508 1 93.88 222 PRO A N 1
ATOM 1718 C CA . PRO A 1 222 ? -25.141 8.203 11.789 1 93.88 222 PRO A CA 1
ATOM 1719 C C . PRO A 1 222 ? -26.5 7.516 11.711 1 93.88 222 PRO A C 1
ATOM 1721 O O . PRO A 1 222 ? -26.938 7.117 10.625 1 93.88 222 PRO A O 1
ATOM 1724 N N . SER A 1 223 ? -27.078 7.348 12.859 1 93.69 223 SER A N 1
ATOM 1725 C CA . SER A 1 223 ? -28.453 6.832 12.875 1 93.69 223 SER A CA 1
ATOM 1726 C C . SER A 1 223 ? -29.391 7.742 12.094 1 93.69 223 SER A C 1
ATOM 1728 O O . SER A 1 223 ? -29.5 8.938 12.391 1 93.69 223 SER A O 1
ATOM 1730 N N . PRO A 1 224 ? -30.047 7.137 11.164 1 94.62 224 PRO A N 1
ATOM 1731 C CA . PRO A 1 224 ? -30.969 7.953 10.367 1 94.62 224 PRO A CA 1
ATOM 1732 C C . PRO A 1 224 ? -32.062 8.594 11.219 1 94.62 224 PRO A C 1
ATOM 1734 O O . PRO A 1 224 ? -32.625 9.633 10.836 1 94.62 224 PRO A O 1
ATOM 1737 N N . LYS A 1 225 ? -32.312 8.055 12.32 1 92.88 225 LYS A N 1
ATOM 1738 C CA . LYS A 1 225 ? -33.344 8.586 13.219 1 92.88 225 LYS A CA 1
ATOM 1739 C C . LYS A 1 225 ? -33 10.008 13.656 1 92.88 225 LYS A C 1
ATOM 1741 O O . LYS A 1 225 ? -33.906 10.836 13.828 1 92.88 225 LYS A O 1
ATOM 1746 N N . LEU A 1 226 ? -31.797 10.273 13.789 1 92.12 226 LEU A N 1
ATOM 1747 C CA . LEU A 1 226 ? -31.328 11.57 14.266 1 92.12 226 LEU A CA 1
ATOM 1748 C C . LEU A 1 226 ? -31.547 12.648 13.211 1 92.12 226 LEU A C 1
ATOM 1750 O O . LEU A 1 226 ? -31.484 13.844 13.516 1 92.12 226 LEU A O 1
ATOM 1754 N N . PHE A 1 227 ? -31.859 12.219 12.062 1 93.94 227 PHE A N 1
ATOM 1755 C CA . PHE A 1 227 ? -31.984 13.156 10.953 1 93.94 227 PHE A CA 1
ATOM 1756 C C . PHE A 1 227 ? -33.344 13.023 10.281 1 93.94 227 PHE A C 1
ATOM 1758 O O . PHE A 1 227 ? -33.469 13.234 9.07 1 93.94 227 PHE A O 1
ATOM 1765 N N . ASN A 1 228 ? -34.312 12.594 11.062 1 93.94 228 ASN A N 1
ATOM 1766 C CA . ASN A 1 228 ? -35.688 12.414 10.578 1 93.94 228 ASN A CA 1
ATOM 1767 C C . ASN A 1 228 ? -35.719 11.578 9.305 1 93.94 228 ASN A C 1
ATOM 1769 O O . ASN A 1 228 ? -36.531 11.844 8.406 1 93.94 228 ASN A O 1
ATOM 1773 N N . TYR A 1 229 ? -34.719 10.758 9.102 1 95.12 229 TYR A N 1
ATOM 1774 C CA . TYR A 1 229 ? -34.625 9.82 7.996 1 95.12 229 TYR A CA 1
ATOM 1775 C C . TYR A 1 229 ? -34.5 10.547 6.664 1 95.12 229 TYR A C 1
ATOM 1777 O O . TYR A 1 229 ? -35.094 10.141 5.672 1 95.12 229 TYR A O 1
ATOM 1785 N N . LYS A 1 230 ? -33.719 11.602 6.73 1 95.69 230 LYS A N 1
ATOM 1786 C CA . LYS A 1 230 ? -33.469 12.359 5.508 1 95.69 230 LYS A CA 1
ATOM 1787 C C . LYS A 1 230 ? -31.984 12.641 5.324 1 95.69 230 LYS A C 1
ATOM 1789 O O . LYS A 1 230 ? -31.266 12.875 6.301 1 95.69 230 LYS A O 1
ATOM 1794 N N . SER A 1 231 ? -31.469 12.594 4.094 1 94.44 231 SER A N 1
ATOM 1795 C CA . SER A 1 231 ? -30.094 12.977 3.738 1 94.44 231 SER A CA 1
ATOM 1796 C C . SER A 1 231 ? -30 14.469 3.443 1 94.44 231 SER A C 1
ATOM 1798 O O . SER A 1 231 ? -31 15.102 3.074 1 94.44 231 SER A O 1
ATOM 1800 N N . PRO A 1 232 ? -28.875 15.086 3.689 1 93.5 232 PRO A N 1
ATOM 1801 C CA . PRO A 1 232 ? -27.625 14.469 4.164 1 93.5 232 PRO A CA 1
ATOM 1802 C C . PRO A 1 232 ? -27.625 14.227 5.672 1 93.5 232 PRO A C 1
ATOM 1804 O O . PRO A 1 232 ? -28.094 15.07 6.438 1 93.5 232 PRO A O 1
ATOM 1807 N N . ALA A 1 233 ? -27.266 13.141 6.039 1 92.19 233 ALA A N 1
ATOM 1808 C CA . ALA A 1 233 ? -27.062 12.797 7.445 1 92.19 233 ALA A CA 1
ATOM 1809 C C . ALA A 1 233 ? -25.594 12.867 7.824 1 92.19 233 ALA A C 1
ATOM 1811 O O . ALA A 1 233 ? -24.828 11.938 7.547 1 92.19 233 ALA A O 1
ATOM 1812 N N . GLU A 1 234 ? -25.203 13.945 8.344 1 89.19 234 GLU A N 1
ATOM 1813 C CA . GLU A 1 234 ? -23.797 14.172 8.703 1 89.19 234 GLU A CA 1
ATOM 1814 C C . GLU A 1 234 ? -23.688 14.82 10.086 1 89.19 234 GLU A C 1
ATOM 1816 O O . GLU A 1 234 ? -24.391 15.781 10.383 1 89.19 234 GLU A O 1
ATOM 1821 N N . LEU A 1 235 ? -22.844 14.258 10.773 1 86.56 235 LEU A N 1
ATOM 1822 C CA . LEU A 1 235 ? -22.578 14.836 12.086 1 86.56 235 LEU A CA 1
ATOM 1823 C C . LEU A 1 235 ? -21.641 16.047 11.977 1 86.56 235 LEU A C 1
ATOM 1825 O O . LEU A 1 235 ? -20.766 16.078 11.109 1 86.56 235 LEU A O 1
ATOM 1829 N N . ASP A 1 236 ? -21.828 16.938 12.859 1 84.69 236 ASP A N 1
ATOM 1830 C CA . ASP A 1 236 ? -20.953 18.109 12.898 1 84.69 236 ASP A CA 1
ATOM 1831 C C . ASP A 1 236 ? -19.547 17.719 13.383 1 84.69 236 ASP A C 1
ATOM 1833 O O . ASP A 1 236 ? -19.375 17.25 14.508 1 84.69 236 ASP A O 1
ATOM 1837 N N . ARG A 1 237 ? -18.609 17.969 12.617 1 80.31 237 ARG A N 1
ATOM 1838 C CA . ARG A 1 237 ? -17.219 17.609 12.914 1 80.31 237 ARG A CA 1
ATOM 1839 C C . ARG A 1 237 ? -16.719 18.359 14.141 1 80.31 237 ARG A C 1
ATOM 1841 O O . ARG A 1 237 ? -15.906 17.828 14.906 1 80.31 237 ARG A O 1
ATOM 1848 N N . LYS A 1 238 ? -17.234 19.531 14.312 1 78.31 238 LYS A N 1
ATOM 1849 C CA . LYS A 1 238 ? -16.781 20.391 15.414 1 78.31 238 LYS A CA 1
ATOM 1850 C C . LYS A 1 238 ? -17.266 19.844 16.766 1 78.31 238 LYS A C 1
ATOM 1852 O O . LYS A 1 238 ? -16.609 20.062 17.781 1 78.31 238 LYS A O 1
ATOM 1857 N N . GLU A 1 239 ? -18.25 19.109 16.656 1 82.5 239 GLU A N 1
ATOM 1858 C CA . GLU A 1 239 ? -18.828 18.594 17.891 1 82.5 239 GLU A CA 1
ATOM 1859 C C . GLU A 1 239 ? -18.453 17.125 18.078 1 82.5 239 GLU A C 1
ATOM 1861 O O . GLU A 1 239 ? -18.781 16.531 19.109 1 82.5 239 GLU A O 1
ATOM 1866 N N . ALA A 1 240 ? -17.75 16.641 17.125 1 85 240 ALA A N 1
ATOM 1867 C CA . ALA A 1 240 ? -17.375 15.234 17.219 1 85 240 ALA A CA 1
ATOM 1868 C C . ALA A 1 240 ? -16.328 15.016 18.297 1 85 240 ALA A C 1
ATOM 1870 O O . ALA A 1 240 ? -15.477 15.875 18.531 1 85 240 ALA A O 1
ATOM 1871 N N . PRO A 1 241 ? -16.469 13.914 19.016 1 87.12 241 PRO A N 1
ATOM 1872 C CA . PRO A 1 241 ? -15.422 13.602 19.984 1 87.12 241 PRO A CA 1
ATOM 1873 C C . PRO A 1 241 ? -14.047 13.406 19.344 1 87.12 241 PRO A C 1
ATOM 1875 O O . PRO A 1 241 ? -13.945 13.312 18.125 1 87.12 241 PRO A O 1
ATOM 1878 N N . LYS A 1 242 ? -13.102 13.406 20.234 1 86.06 242 LYS A N 1
ATOM 1879 C CA . LYS A 1 242 ? -11.75 13.164 19.734 1 86.06 242 LYS A CA 1
ATOM 1880 C C . LYS A 1 242 ? -11.57 11.703 19.344 1 86.06 242 LYS A C 1
ATOM 1882 O O . LYS A 1 242 ? -12.109 10.805 19.984 1 86.06 242 LYS A O 1
ATOM 1887 N N . TRP A 1 243 ? -10.805 11.469 18.344 1 89.31 243 TRP A N 1
ATOM 1888 C CA . TRP A 1 243 ? -10.555 10.125 17.812 1 89.31 243 TRP A CA 1
ATOM 1889 C C . TRP A 1 243 ? -9.656 9.336 18.766 1 89.31 243 TRP A C 1
ATOM 1891 O O . TRP A 1 243 ? -9.891 8.148 19.016 1 89.31 243 TRP A O 1
ATOM 1901 N N . TRP A 1 244 ? -8.688 9.992 19.281 1 87.25 244 TRP A N 1
ATOM 1902 C CA . TRP A 1 244 ? -7.727 9.367 20.188 1 87.25 244 TRP A CA 1
ATOM 1903 C C . TRP A 1 244 ? -8.102 9.625 21.641 1 87.25 244 TRP A C 1
ATOM 1905 O O . TRP A 1 244 ? -8.414 10.766 22.016 1 87.25 244 TRP A O 1
ATOM 1915 N N . PRO A 1 245 ? -8.07 8.594 22.5 1 88.88 245 PRO A N 1
ATOM 1916 C CA . PRO A 1 245 ? -7.625 7.227 22.203 1 88.88 245 PRO A CA 1
ATOM 1917 C C . PRO A 1 245 ? -8.789 6.27 21.953 1 88.88 245 PRO A C 1
ATOM 1919 O O . PRO A 1 245 ? -8.57 5.105 21.609 1 88.88 245 PRO A O 1
ATOM 1922 N N . ASN A 1 246 ? -10.023 6.75 22.125 1 90.38 246 ASN A N 1
ATOM 1923 C CA . ASN A 1 246 ? -11.203 5.891 22.172 1 90.38 246 ASN A CA 1
ATOM 1924 C C . ASN A 1 246 ? -11.359 5.09 20.891 1 90.38 246 ASN A C 1
ATOM 1926 O O . ASN A 1 246 ? -11.461 3.863 20.922 1 90.38 246 ASN A O 1
ATOM 1930 N N . ASN A 1 247 ? -11.359 5.762 19.797 1 93.12 247 ASN A N 1
ATOM 1931 C CA . ASN A 1 247 ? -11.516 5.086 18.5 1 93.12 247 ASN A CA 1
ATOM 1932 C C . ASN A 1 247 ? -10.359 4.125 18.234 1 93.12 247 ASN A C 1
ATOM 1934 O O . ASN A 1 247 ? -10.562 3.049 17.672 1 93.12 247 ASN A O 1
ATOM 1938 N N . PHE A 1 248 ? -9.164 4.543 18.656 1 92.06 248 PHE A N 1
ATOM 1939 C CA . PHE A 1 248 ? -7.984 3.707 18.453 1 92.06 248 PHE A CA 1
ATOM 1940 C C . PHE A 1 248 ? -8.125 2.389 19.203 1 92.06 248 PHE A C 1
ATOM 1942 O O . PHE A 1 248 ? -7.871 1.319 18.656 1 92.06 248 PHE A O 1
ATOM 1949 N N . LEU A 1 249 ? -8.461 2.504 20.406 1 94.25 249 LEU A N 1
ATOM 1950 C CA . LEU A 1 249 ? -8.586 1.32 21.25 1 94.25 249 LEU A CA 1
ATOM 1951 C C . LEU A 1 249 ? -9.664 0.383 20.719 1 94.25 249 LEU A C 1
ATOM 1953 O O . LEU A 1 249 ? -9.469 -0.833 20.672 1 94.25 249 LEU A O 1
ATOM 1957 N N . TYR A 1 250 ? -10.75 0.915 20.328 1 96.12 250 TYR A N 1
ATOM 1958 C CA . TYR A 1 250 ? -11.82 0.065 19.812 1 96.12 250 TYR A CA 1
ATOM 1959 C C . TYR A 1 250 ? -11.422 -0.582 18.5 1 96.12 250 TYR A C 1
ATOM 1961 O O . TYR A 1 250 ? -11.734 -1.749 18.25 1 96.12 250 TYR A O 1
ATOM 1969 N N . THR A 1 251 ? -10.789 0.175 17.656 1 96.44 251 THR A N 1
ATOM 1970 C CA . THR A 1 251 ? -10.273 -0.372 16.391 1 96.44 251 THR A CA 1
ATOM 1971 C C . THR A 1 251 ? -9.289 -1.505 16.656 1 96.44 251 THR A C 1
ATOM 1973 O O . THR A 1 251 ? -9.305 -2.525 15.977 1 96.44 251 THR A O 1
ATOM 1976 N N . ALA A 1 252 ? -8.445 -1.339 17.656 1 97.19 252 ALA A N 1
ATOM 1977 C CA . ALA A 1 252 ? -7.492 -2.387 18.031 1 97.19 252 ALA A CA 1
ATOM 1978 C C . ALA A 1 252 ? -8.219 -3.646 18.484 1 97.19 252 ALA A C 1
ATOM 1980 O O . ALA A 1 252 ? -7.848 -4.758 18.109 1 97.19 252 ALA A O 1
ATOM 1981 N N . ALA A 1 253 ? -9.18 -3.428 19.281 1 98 253 ALA A N 1
ATOM 1982 C CA . ALA A 1 253 ? -9.977 -4.566 19.734 1 98 253 ALA A CA 1
ATOM 1983 C C . ALA A 1 253 ? -10.57 -5.328 18.547 1 98 253 ALA A C 1
ATOM 1985 O O . ALA A 1 253 ? -10.469 -6.555 18.469 1 98 253 ALA A O 1
ATOM 1986 N N . ILE A 1 254 ? -11.133 -4.645 17.625 1 98.31 254 ILE A N 1
ATOM 1987 C CA . ILE A 1 254 ? -11.758 -5.227 16.438 1 98.31 254 ILE A CA 1
ATOM 1988 C C . ILE A 1 254 ? -10.719 -6.023 15.656 1 98.31 254 ILE A C 1
ATOM 1990 O O . ILE A 1 254 ? -10.984 -7.141 15.211 1 98.31 254 ILE A O 1
ATOM 1994 N N . LEU A 1 255 ? -9.57 -5.461 15.516 1 98.62 255 LEU A N 1
ATOM 1995 C CA . LEU A 1 255 ? -8.492 -6.125 14.789 1 98.62 255 LEU A CA 1
ATOM 1996 C C . LEU A 1 255 ? -8.188 -7.488 15.406 1 98.62 255 LEU A C 1
ATOM 1998 O O . LEU A 1 255 ? -8.156 -8.5 14.695 1 98.62 255 LEU A O 1
ATOM 2002 N N . PHE A 1 256 ? -8.062 -7.508 16.672 1 98.69 256 PHE A N 1
ATOM 2003 C CA . PHE A 1 256 ? -7.668 -8.742 17.359 1 98.69 256 PHE A CA 1
ATOM 2004 C C . PHE A 1 256 ? -8.82 -9.742 17.375 1 98.69 256 PHE A C 1
ATOM 2006 O O . PHE A 1 256 ? -8.594 -10.945 17.266 1 98.69 256 PHE A O 1
ATOM 2013 N N . TRP A 1 257 ? -10.062 -9.219 17.484 1 98.62 257 TRP A N 1
ATOM 2014 C CA . TRP A 1 257 ? -11.203 -10.109 17.391 1 98.62 257 TRP A CA 1
ATOM 2015 C C . TRP A 1 257 ? -11.227 -10.828 16.047 1 98.62 257 TRP A C 1
ATOM 2017 O O . TRP A 1 257 ? -11.297 -12.055 15.984 1 98.62 257 TRP A O 1
ATOM 2027 N N . VAL A 1 258 ? -11.078 -10.078 14.984 1 98.88 258 VAL A N 1
ATOM 2028 C CA . VAL A 1 258 ? -11.188 -10.625 13.633 1 98.88 258 VAL A CA 1
ATOM 2029 C C . VAL A 1 258 ? -10.023 -11.562 13.359 1 98.88 258 VAL A C 1
ATOM 2031 O O . VAL A 1 258 ? -10.219 -12.672 12.852 1 98.88 258 VAL A O 1
ATOM 2034 N N . TRP A 1 259 ? -8.836 -11.164 13.773 1 98.88 259 TRP A N 1
ATOM 2035 C CA . TRP A 1 259 ? -7.664 -12.008 13.562 1 98.88 259 TRP A CA 1
ATOM 2036 C C . TRP A 1 259 ? -7.777 -13.305 14.359 1 98.88 259 TRP A C 1
ATOM 2038 O O . TRP A 1 259 ? -7.383 -14.367 13.883 1 98.88 259 TRP A O 1
ATOM 2048 N N . GLY A 1 260 ? -8.297 -13.156 15.602 1 98.81 260 GLY A N 1
ATOM 2049 C CA . GLY A 1 260 ? -8.508 -14.352 16.406 1 98.81 260 GLY A CA 1
ATOM 2050 C C . GLY A 1 260 ? -9.438 -15.352 15.75 1 98.81 260 GLY A C 1
ATOM 2051 O O . GLY A 1 260 ? -9.109 -16.547 15.664 1 98.81 260 GLY A O 1
ATOM 2052 N N . PHE A 1 261 ? -10.508 -14.891 15.219 1 98.75 261 PHE A N 1
ATOM 2053 C CA . PHE A 1 261 ? -11.477 -15.789 14.602 1 98.75 261 PHE A CA 1
ATOM 2054 C C . PHE A 1 261 ? -10.93 -16.359 13.305 1 98.75 261 PHE A C 1
ATOM 2056 O O . PHE A 1 261 ? -11.219 -17.5 12.953 1 98.75 261 PHE A O 1
ATOM 2063 N N . ILE A 1 262 ? -10.133 -15.609 12.547 1 98.75 262 ILE A N 1
ATOM 2064 C CA . ILE A 1 262 ? -9.508 -16.078 11.305 1 98.75 262 ILE A CA 1
ATOM 2065 C C . ILE A 1 262 ? -8.57 -17.234 11.609 1 98.75 262 ILE A C 1
ATOM 2067 O O . ILE A 1 262 ? -8.414 -18.141 10.789 1 98.75 262 ILE A O 1
ATOM 2071 N N . LEU A 1 263 ? -8.039 -17.25 12.828 1 98.56 263 LEU A N 1
ATOM 2072 C CA . LEU A 1 263 ? -7.137 -18.344 13.219 1 98.56 263 LEU A CA 1
ATOM 2073 C C . LEU A 1 263 ? -7.918 -19.5 13.805 1 98.56 263 LEU A C 1
ATOM 2075 O O . LEU A 1 263 ? -7.648 -20.672 13.477 1 98.56 263 LEU A O 1
ATOM 2079 N N . ILE A 1 264 ? -8.906 -19.234 14.617 1 98.19 264 ILE A N 1
ATOM 2080 C CA . ILE A 1 264 ? -9.617 -20.266 15.367 1 98.19 264 ILE A CA 1
ATOM 2081 C C . ILE A 1 264 ? -10.406 -21.141 14.414 1 98.19 264 ILE A C 1
ATOM 2083 O O . ILE A 1 264 ? -10.289 -22.375 14.453 1 98.19 264 ILE A O 1
ATOM 2087 N N . ILE A 1 265 ? -11.125 -20.594 13.492 1 97.62 265 ILE A N 1
ATOM 2088 C CA . ILE A 1 265 ? -12.094 -21.328 12.688 1 97.62 265 ILE A CA 1
ATOM 2089 C C . ILE A 1 265 ? -11.375 -22.359 11.82 1 97.62 265 ILE A C 1
ATOM 2091 O O . ILE A 1 265 ? -11.648 -23.562 11.914 1 97.62 265 ILE A O 1
ATOM 2095 N N . PRO A 1 266 ? -10.422 -22 10.992 1 96.94 266 PRO A N 1
ATOM 2096 C CA . PRO A 1 266 ? -9.766 -23.031 10.18 1 96.94 266 PRO A CA 1
ATOM 2097 C C . PRO A 1 266 ? -8.953 -24.016 11.023 1 96.94 266 PRO A C 1
ATOM 2099 O O . PRO A 1 266 ? -8.82 -25.172 10.648 1 96.94 266 PRO A O 1
ATOM 2102 N N . SER A 1 267 ? -8.438 -23.578 12.164 1 96.5 267 SER A N 1
ATOM 2103 C CA . SER A 1 267 ? -7.668 -24.469 13.023 1 96.5 267 SER A CA 1
ATOM 2104 C C . SER A 1 267 ? -8.555 -25.562 13.609 1 96.5 267 SER A C 1
ATOM 2106 O O . SER A 1 267 ? -8.141 -26.719 13.719 1 96.5 267 SER A O 1
ATOM 2108 N N . ILE A 1 268 ? -9.734 -25.203 13.984 1 95.88 268 ILE A N 1
ATOM 2109 C CA . ILE A 1 268 ? -10.688 -26.188 14.461 1 95.88 268 ILE A CA 1
ATOM 2110 C C . ILE A 1 268 ? -11.023 -27.156 13.336 1 95.88 268 ILE A C 1
ATOM 2112 O O . ILE A 1 268 ? -11.078 -28.375 13.547 1 95.88 268 ILE A O 1
ATOM 2116 N N . LEU A 1 269 ? -11.227 -26.656 12.148 1 95.19 269 LEU A N 1
ATOM 2117 C CA . LEU A 1 269 ? -11.547 -27.5 11 1 95.19 269 LEU A CA 1
ATOM 2118 C C . LEU A 1 269 ? -10.398 -28.438 10.688 1 95.19 269 LEU A C 1
ATOM 2120 O O . LEU A 1 269 ? -10.617 -29.578 10.281 1 95.19 269 LEU A O 1
ATOM 2124 N N . LEU A 1 270 ? -9.203 -28 10.883 1 94.06 270 LEU A N 1
ATOM 2125 C CA . LEU A 1 270 ? -8.016 -28.797 10.625 1 94.06 270 LEU A CA 1
ATOM 2126 C C . LEU A 1 270 ? -7.918 -29.953 11.617 1 94.06 270 LEU A C 1
ATOM 2128 O O . LEU A 1 270 ? -7.223 -30.938 11.359 1 94.06 270 LEU A O 1
ATOM 2132 N N . MET A 1 271 ? -8.562 -29.828 12.734 1 92.38 271 MET A N 1
ATOM 2133 C CA . MET A 1 271 ? -8.5 -30.859 13.766 1 92.38 271 MET A CA 1
ATOM 2134 C C . MET A 1 271 ? -9.547 -31.938 13.508 1 92.38 271 MET A C 1
ATOM 2136 O O . MET A 1 271 ? -9.477 -33.031 14.086 1 92.38 271 MET A O 1
ATOM 2140 N N . LEU A 1 272 ? -10.453 -31.641 12.664 1 91.56 272 LEU A N 1
ATOM 2141 C CA . LEU A 1 272 ? -11.484 -32.625 12.336 1 91.56 272 LEU A CA 1
ATOM 2142 C C . LEU A 1 272 ? -10.945 -33.688 11.375 1 91.56 272 LEU A C 1
ATOM 2144 O O . LEU A 1 272 ? -9.984 -33.438 10.641 1 91.56 272 LEU A O 1
ATOM 2148 N N . PRO A 1 273 ? -11.547 -34.844 11.422 1 88.81 273 PRO A N 1
ATOM 2149 C CA . PRO A 1 273 ? -11.086 -35.875 10.492 1 88.81 273 PRO A CA 1
ATOM 2150 C C . PRO A 1 273 ? -11.203 -35.438 9.031 1 88.81 273 PRO A C 1
ATOM 2152 O O . PRO A 1 273 ? -12.18 -34.781 8.648 1 88.81 273 PRO A O 1
ATOM 2155 N N . GLN A 1 274 ? -10.195 -35.906 8.359 1 79.06 274 GLN A N 1
ATOM 2156 C CA . GLN A 1 274 ? -10.18 -35.562 6.941 1 79.06 274 GLN A CA 1
ATOM 2157 C C . GLN A 1 274 ? -11.391 -36.156 6.23 1 79.06 274 GLN A C 1
ATOM 2159 O O . GLN A 1 274 ? -11.789 -37.312 6.508 1 79.06 274 GLN A O 1
ATOM 2164 N N . GLY A 1 275 ? -12.062 -35.5 5.438 1 79.69 275 GLY A N 1
ATOM 2165 C CA . GLY A 1 275 ? -13.219 -36 4.699 1 79.69 275 GLY A CA 1
ATOM 2166 C C . GLY A 1 275 ? -14.539 -35.594 5.328 1 79.69 275 GLY A C 1
ATOM 2167 O O . GLY A 1 275 ? -15.594 -35.688 4.688 1 79.69 275 GLY A O 1
ATOM 2168 N N . SER A 1 276 ? -14.445 -35.156 6.523 1 87 276 SER A N 1
ATOM 2169 C CA . SER A 1 276 ? -15.672 -34.781 7.227 1 87 276 SER A CA 1
ATOM 2170 C C . SER A 1 276 ? -16.156 -33.406 6.82 1 87 276 SER A C 1
ATOM 2172 O O . SER A 1 276 ? -17.312 -33.062 7.066 1 87 276 SER A O 1
ATOM 2174 N N . ILE A 1 277 ? -15.383 -32.719 6.238 1 88.12 277 ILE A N 1
ATOM 2175 C CA . ILE A 1 277 ? -15.719 -31.359 5.824 1 88.12 277 ILE A CA 1
ATOM 2176 C C . ILE A 1 277 ? -15.984 -31.328 4.32 1 88.12 277 ILE A C 1
ATOM 2178 O O . ILE A 1 277 ? -15.195 -31.859 3.535 1 88.12 277 ILE A O 1
ATOM 2182 N N . PRO A 1 278 ? -17.141 -30.75 4.012 1 87.25 278 PRO A N 1
ATOM 2183 C CA . PRO A 1 278 ? -17.344 -30.578 2.57 1 87.25 278 PRO A CA 1
ATOM 2184 C C . PRO A 1 278 ? -16.188 -29.859 1.883 1 87.25 278 PRO A C 1
ATOM 2186 O O . PRO A 1 278 ? -15.609 -28.938 2.453 1 87.25 278 PRO A O 1
ATOM 2189 N N . ILE A 1 279 ? -15.922 -30.266 0.715 1 86.19 279 ILE A N 1
ATOM 2190 C CA . ILE A 1 279 ? -14.758 -29.781 -0.022 1 86.19 279 ILE A CA 1
ATOM 2191 C C . ILE A 1 279 ? -14.844 -28.266 -0.194 1 86.19 279 ILE A C 1
ATOM 2193 O O . ILE A 1 279 ? -13.828 -27.578 -0.195 1 86.19 279 ILE A O 1
ATOM 2197 N N . LEU A 1 280 ? -16.047 -27.734 -0.241 1 86.75 280 LEU A N 1
ATOM 2198 C CA . LEU A 1 280 ? -16.266 -26.297 -0.43 1 86.75 280 LEU A CA 1
ATOM 2199 C C . LEU A 1 280 ? -15.789 -25.516 0.788 1 86.75 280 LEU A C 1
ATOM 2201 O O . LEU A 1 280 ? -15.516 -24.312 0.689 1 86.75 280 LEU A O 1
ATOM 2205 N N . LEU A 1 281 ? -15.68 -26.172 1.9 1 89.38 281 LEU A N 1
ATOM 2206 C CA . LEU A 1 281 ? -15.328 -25.484 3.143 1 89.38 281 LEU A CA 1
ATOM 2207 C C . LEU A 1 281 ? -14.008 -26.016 3.695 1 89.38 281 LEU A C 1
ATOM 2209 O O . LEU A 1 281 ? -13.594 -25.625 4.793 1 89.38 281 LEU A O 1
ATOM 2213 N N . SER A 1 282 ? -13.344 -26.891 2.887 1 92.25 282 SER A N 1
ATOM 2214 C CA . SER A 1 282 ? -12.094 -27.469 3.357 1 92.25 282 SER A CA 1
ATOM 2215 C C . SER A 1 282 ? -11.008 -26.406 3.486 1 92.25 282 SER A C 1
ATOM 2217 O O . SER A 1 282 ? -10.82 -25.578 2.58 1 92.25 282 SER A O 1
ATOM 2219 N N . PRO A 1 283 ? -10.312 -26.391 4.57 1 94 283 PRO A N 1
ATOM 2220 C CA . PRO A 1 283 ? -9.219 -25.422 4.723 1 94 283 PRO A CA 1
ATOM 2221 C C . PRO A 1 283 ? -7.953 -25.844 3.977 1 94 283 PRO A C 1
ATOM 2223 O O . PRO A 1 283 ? -6.992 -25.078 3.904 1 94 283 PRO A O 1
ATOM 2226 N N . LEU A 1 284 ? -7.902 -27.031 3.445 1 93.81 284 LEU A N 1
ATOM 2227 C CA . LEU A 1 284 ? -6.738 -27.547 2.736 1 93.81 284 LEU A CA 1
ATOM 2228 C C . LEU A 1 284 ? -7.051 -27.766 1.26 1 93.81 284 LEU A C 1
ATOM 2230 O O . LEU A 1 284 ? -8.219 -27.891 0.879 1 93.81 284 LEU A O 1
ATOM 2234 N N . PRO A 1 285 ? -6.02 -27.781 0.503 1 93.31 285 PRO A N 1
ATOM 2235 C CA . PRO A 1 285 ? -6.223 -28.016 -0.93 1 93.31 285 PRO A CA 1
ATOM 2236 C C . PRO A 1 285 ? -6.809 -29.391 -1.233 1 93.31 285 PRO A C 1
ATOM 2238 O O . PRO A 1 285 ? -6.59 -30.344 -0.475 1 93.31 285 PRO A O 1
ATOM 2241 N N . GLY A 1 286 ? -7.539 -29.453 -2.365 1 92.06 286 GLY A N 1
ATOM 2242 C CA . GLY A 1 286 ? -7.996 -30.734 -2.877 1 92.06 286 GLY A CA 1
ATOM 2243 C C . GLY A 1 286 ? -6.895 -31.547 -3.543 1 92.06 286 GLY A C 1
ATOM 2244 O O . GLY A 1 286 ? -5.715 -31.219 -3.404 1 92.06 286 GLY A O 1
ATOM 2245 N N . PRO A 1 287 ? -7.301 -32.594 -4.188 1 93.5 287 PRO A N 1
ATOM 2246 C CA . PRO A 1 287 ? -6.305 -33.438 -4.844 1 93.5 287 PRO A CA 1
ATOM 2247 C C . PRO A 1 287 ? -5.703 -32.781 -6.086 1 93.5 287 PRO A C 1
ATOM 2249 O O . PRO A 1 287 ? -6.285 -31.844 -6.641 1 93.5 287 PRO A O 1
ATOM 2252 N N . SER A 1 288 ? -4.57 -33.312 -6.469 1 95.06 288 SER A N 1
ATOM 2253 C CA . SER A 1 288 ? -3.938 -32.875 -7.711 1 95.06 288 SER A CA 1
ATOM 2254 C C . SER A 1 288 ? -4.844 -33.094 -8.914 1 95.06 288 SER A C 1
ATOM 2256 O O . SER A 1 288 ? -5.527 -34.125 -8.984 1 95.06 288 SER A O 1
ATOM 2258 N N . PRO A 1 289 ? -4.797 -32.219 -9.836 1 93 289 PRO A N 1
ATOM 2259 C CA . PRO A 1 289 ? -5.637 -32.375 -11.023 1 93 289 PRO A CA 1
ATOM 2260 C C . PRO A 1 289 ? -5.266 -33.625 -11.844 1 93 289 PRO A C 1
ATOM 2262 O O . PRO A 1 289 ? -6.07 -34.094 -12.648 1 93 289 PRO A O 1
ATOM 2265 N N . THR A 1 290 ? -4.082 -34.125 -11.664 1 92.81 290 THR A N 1
ATOM 2266 C CA . THR A 1 290 ? -3.615 -35.25 -12.445 1 92.81 290 THR A CA 1
ATOM 2267 C C . THR A 1 290 ? -3.799 -36.562 -11.672 1 92.81 290 THR A C 1
ATOM 2269 O O . THR A 1 290 ? -3.48 -37.656 -12.18 1 92.81 290 THR A O 1
ATOM 2272 N N . SER A 1 291 ? -4.312 -36.438 -10.508 1 94.75 291 SER A N 1
ATOM 2273 C CA . SER A 1 291 ? -4.5 -37.625 -9.703 1 94.75 291 SER A CA 1
ATOM 2274 C C . SER A 1 291 ? -5.82 -38.312 -10.031 1 94.75 291 SER A C 1
ATOM 2276 O O . SER A 1 291 ? -6.719 -37.719 -10.617 1 94.75 291 SER A O 1
ATOM 2278 N N . ALA A 1 292 ? -5.992 -39.594 -9.602 1 94.12 292 ALA A N 1
ATOM 2279 C CA . ALA A 1 292 ? -7.215 -40.375 -9.805 1 94.12 292 ALA A CA 1
ATOM 2280 C C . ALA A 1 292 ? -8.367 -39.812 -8.977 1 94.12 292 ALA A C 1
ATOM 2282 O O . ALA A 1 292 ? -9.531 -39.875 -9.383 1 94.12 292 ALA A O 1
ATOM 2283 N N . ALA A 1 293 ? -8.039 -39.156 -7.953 1 91.69 293 ALA A N 1
ATOM 2284 C CA . ALA A 1 293 ? -9.047 -38.625 -7.047 1 91.69 293 ALA A CA 1
ATOM 2285 C C . ALA A 1 293 ? -9.711 -37.375 -7.637 1 91.69 293 ALA A C 1
ATOM 2287 O O . ALA A 1 293 ? -10.781 -36.969 -7.184 1 91.69 293 ALA A O 1
ATOM 2288 N N . ALA A 1 294 ? -9.078 -36.781 -8.586 1 92.12 294 ALA A N 1
ATOM 2289 C CA . ALA A 1 294 ? -9.586 -35.531 -9.188 1 92.12 294 ALA A CA 1
ATOM 2290 C C . ALA A 1 294 ? -10.953 -35.75 -9.828 1 92.12 294 ALA A C 1
ATOM 2292 O O . ALA A 1 294 ? -11.805 -34.875 -9.805 1 92.12 294 ALA A O 1
ATOM 2293 N N . ALA A 1 295 ? -11.188 -36.938 -10.359 1 89.75 295 ALA A N 1
ATOM 2294 C CA . ALA A 1 295 ? -12.406 -37.219 -11.094 1 89.75 295 ALA A CA 1
ATOM 2295 C C . ALA A 1 295 ? -13.625 -37.219 -10.172 1 89.75 295 ALA A C 1
ATOM 2297 O O . ALA A 1 295 ? -14.75 -37 -10.617 1 89.75 295 ALA A O 1
ATOM 2298 N N . SER A 1 296 ? -13.438 -37.406 -8.93 1 88 296 SER A N 1
ATOM 2299 C CA . SER A 1 296 ? -14.531 -37.531 -7.98 1 88 296 SER A CA 1
ATOM 2300 C C . SER A 1 296 ? -14.906 -36.156 -7.414 1 88 296 SER A C 1
ATOM 2302 O O . SER A 1 296 ? -15.883 -36.031 -6.676 1 88 296 SER A O 1
ATOM 2304 N N . ILE A 1 297 ? -14.219 -35.125 -7.762 1 88.25 297 ILE A N 1
ATOM 2305 C CA . ILE A 1 297 ? -14.461 -33.781 -7.215 1 88.25 297 ILE A CA 1
ATOM 2306 C C . ILE A 1 297 ? -15.336 -33 -8.18 1 88.25 297 ILE A C 1
ATOM 2308 O O . ILE A 1 297 ? -14.969 -32.781 -9.336 1 88.25 297 ILE A O 1
ATOM 2312 N N . PRO A 1 298 ? -16.531 -32.531 -7.699 1 86.25 298 PRO A N 1
ATOM 2313 C CA . PRO A 1 298 ? -17.328 -31.641 -8.555 1 86.25 298 PRO A CA 1
ATOM 2314 C C . PRO A 1 298 ? -16.625 -30.328 -8.859 1 86.25 298 PRO A C 1
ATOM 2316 O O . PRO A 1 298 ? -15.891 -29.812 -8.023 1 86.25 298 PRO A O 1
ATOM 2319 N N . PRO A 1 299 ? -16.844 -29.797 -10.008 1 83.5 299 PRO A N 1
ATOM 2320 C CA . PRO A 1 299 ? -16.188 -28.547 -10.398 1 83.5 299 PRO A CA 1
ATOM 2321 C C . PRO A 1 299 ? -16.797 -27.328 -9.711 1 83.5 299 PRO A C 1
ATOM 2323 O O . PRO A 1 299 ? -17.453 -26.516 -10.367 1 83.5 299 PRO A O 1
ATOM 2326 N N . TYR A 1 300 ? -16.578 -27.078 -8.492 1 83.75 300 TYR A N 1
ATOM 2327 C CA . TYR A 1 300 ? -17.078 -25.984 -7.684 1 83.75 300 TYR A CA 1
ATOM 2328 C C . TYR A 1 300 ? -16.172 -24.766 -7.797 1 83.75 300 TYR A C 1
ATOM 2330 O O . TYR A 1 300 ? -14.945 -24.875 -7.742 1 83.75 300 TYR A O 1
ATOM 2338 N N . PRO A 1 301 ? -16.797 -23.594 -8.047 1 87.38 301 PRO A N 1
ATOM 2339 C CA . PRO A 1 301 ? -16.016 -22.406 -7.691 1 87.38 301 PRO A CA 1
ATOM 2340 C C . PRO A 1 301 ? -16.062 -22.094 -6.195 1 87.38 301 PRO A C 1
ATOM 2342 O O . PRO A 1 301 ? -16.547 -22.906 -5.41 1 87.38 301 PRO A O 1
ATOM 2345 N N . LEU A 1 302 ? -15.531 -21.047 -5.75 1 88.25 302 LEU A N 1
ATOM 2346 C CA . LEU A 1 302 ? -15.656 -20.562 -4.379 1 88.25 302 LEU A CA 1
ATOM 2347 C C . LEU A 1 302 ? -17.109 -20.219 -4.051 1 88.25 302 LEU A C 1
ATOM 2349 O O . LEU A 1 302 ? -17.891 -19.891 -4.945 1 88.25 302 LEU A O 1
ATOM 2353 N N . TRP A 1 303 ? -17.422 -20.234 -2.812 1 91.19 303 TRP A N 1
ATOM 2354 C CA . TRP A 1 303 ? -18.812 -20.172 -2.4 1 91.19 303 TRP A CA 1
ATOM 2355 C C . TRP A 1 303 ? -19.453 -18.859 -2.842 1 91.19 303 TRP A C 1
ATOM 2357 O O . TRP A 1 303 ? -20.641 -18.812 -3.18 1 91.19 303 TRP A O 1
ATOM 2367 N N . PHE A 1 304 ? -18.656 -17.828 -2.908 1 92.88 304 PHE A N 1
ATOM 2368 C CA . PHE A 1 304 ? -19.234 -16.516 -3.211 1 92.88 304 PHE A CA 1
ATOM 2369 C C . PHE A 1 304 ? -19.312 -16.297 -4.715 1 92.88 304 PHE A C 1
ATOM 2371 O O . PHE A 1 304 ? -19.688 -15.219 -5.168 1 92.88 304 PHE A O 1
ATOM 2378 N N . PHE A 1 305 ? -19 -17.312 -5.5 1 93.88 305 PHE A N 1
ATOM 2379 C CA . PHE A 1 305 ? -19.203 -17.266 -6.941 1 93.88 305 PHE A CA 1
ATOM 2380 C C . PHE A 1 305 ? -20.25 -18.297 -7.371 1 93.88 305 PHE A C 1
ATOM 2382 O O . PHE A 1 305 ? -20.594 -18.375 -8.555 1 93.88 305 PHE A O 1
ATOM 2389 N N . LEU A 1 306 ? -20.734 -19.031 -6.445 1 94.44 306 LEU A N 1
ATOM 2390 C CA . LEU A 1 306 ? -21.656 -20.125 -6.758 1 94.44 306 LEU A CA 1
ATOM 2391 C C . LEU A 1 306 ? -22.953 -19.594 -7.367 1 94.44 306 LEU A C 1
ATOM 2393 O O . LEU A 1 306 ? -23.547 -20.25 -8.219 1 94.44 306 LEU A O 1
ATOM 2397 N N . ASN A 1 307 ? -23.359 -18.406 -6.949 1 95.94 307 ASN A N 1
ATOM 2398 C CA . ASN A 1 307 ? -24.578 -17.828 -7.5 1 95.94 307 ASN A CA 1
ATOM 2399 C C . ASN A 1 307 ? -24.438 -17.562 -8.992 1 95.94 307 ASN A C 1
ATOM 2401 O O . ASN A 1 307 ? -25.297 -18 -9.781 1 95.94 307 ASN A O 1
ATOM 2405 N N . VAL A 1 308 ? -23.375 -16.969 -9.391 1 94.25 308 VAL A N 1
ATOM 2406 C CA . VAL A 1 308 ? -23.156 -16.656 -10.805 1 94.25 308 VAL A CA 1
ATOM 2407 C C . VAL A 1 308 ? -22.875 -17.938 -11.578 1 94.25 308 VAL A C 1
ATOM 2409 O O . VAL A 1 308 ? -23.328 -18.109 -12.711 1 94.25 308 VAL A O 1
ATOM 2412 N N . TYR A 1 309 ? -22.156 -18.828 -10.93 1 92.75 309 TYR A N 1
ATOM 2413 C CA . TYR A 1 309 ? -21.875 -20.141 -11.523 1 92.75 309 TYR A CA 1
ATOM 2414 C C . TYR A 1 309 ? -23.156 -20.875 -11.859 1 92.75 309 TYR A C 1
ATOM 2416 O O . TYR A 1 309 ? -23.281 -21.469 -12.938 1 92.75 309 TYR A O 1
ATOM 2424 N N . LYS A 1 310 ? -24.062 -20.766 -11 1 94.75 310 LYS A N 1
ATOM 2425 C CA . LYS A 1 310 ? -25.328 -21.469 -11.219 1 94.75 310 LYS A CA 1
ATOM 2426 C C . LYS A 1 310 ? -26.125 -20.812 -12.352 1 94.75 310 LYS A C 1
ATOM 2428 O O . LYS A 1 310 ? -26.781 -21.5 -13.141 1 94.75 310 LYS A O 1
ATOM 2433 N N . ILE A 1 311 ? -26.047 -19.594 -12.445 1 95.62 311 ILE A N 1
ATOM 2434 C CA . ILE A 1 311 ? -26.766 -18.859 -13.484 1 95.62 311 ILE A CA 1
ATOM 2435 C C . ILE A 1 311 ? -26.266 -19.297 -14.859 1 95.62 311 ILE A C 1
ATOM 2437 O O . ILE A 1 311 ? -27.031 -19.375 -15.82 1 95.62 311 ILE A O 1
ATOM 2441 N N . VAL A 1 312 ? -25.047 -19.594 -14.984 1 92.5 312 VAL A N 1
ATOM 2442 C CA . VAL A 1 312 ? -24.453 -20.031 -16.234 1 92.5 312 VAL A CA 1
ATOM 2443 C C . VAL A 1 312 ? -25.078 -21.359 -16.656 1 92.5 312 VAL A C 1
ATOM 2445 O O . VAL A 1 312 ? -25.125 -21.688 -17.844 1 92.5 312 VAL A O 1
ATOM 2448 N N . ASP A 1 313 ? -25.594 -22.109 -15.719 1 93.38 313 ASP A N 1
ATOM 2449 C CA . ASP A 1 313 ? -26.188 -23.422 -15.992 1 93.38 313 ASP A CA 1
ATOM 2450 C C . ASP A 1 313 ? -27.609 -23.266 -16.531 1 93.38 313 ASP A C 1
ATOM 2452 O O . ASP A 1 313 ? -28.203 -24.234 -17.016 1 93.38 313 ASP A O 1
ATOM 2456 N N . PHE A 1 314 ? -28.188 -22.125 -16.438 1 96.19 314 PHE A N 1
ATOM 2457 C CA . PHE A 1 314 ? -29.562 -21.938 -16.875 1 96.19 314 PHE A CA 1
ATOM 2458 C C . PHE A 1 314 ? -29.688 -22.062 -18.391 1 96.19 314 PHE A C 1
ATOM 2460 O O . PHE A 1 314 ? -28.969 -21.391 -19.125 1 96.19 314 PHE A O 1
ATOM 2467 N N . GLN A 1 315 ? -30.578 -22.844 -18.844 1 95.62 315 GLN A N 1
ATOM 2468 C CA . GLN A 1 315 ? -30.797 -23.047 -20.266 1 95.62 315 GLN A CA 1
ATOM 2469 C C . GLN A 1 315 ? -31.812 -22.062 -20.828 1 95.62 315 GLN A C 1
ATOM 2471 O O . GLN A 1 315 ? -32.75 -22.453 -21.516 1 95.62 315 GLN A O 1
ATOM 2476 N N . LEU A 1 316 ? -31.516 -20.891 -20.547 1 94.38 316 LEU A N 1
ATOM 2477 C CA . LEU A 1 316 ? -32.344 -19.828 -21.109 1 94.38 316 LEU A CA 1
ATOM 2478 C C . LEU A 1 316 ? -31.922 -19.5 -22.531 1 94.38 316 LEU A C 1
ATOM 2480 O O . LEU A 1 316 ? -30.734 -19.578 -22.859 1 94.38 316 LEU A O 1
ATOM 2484 N N . PRO A 1 317 ? -32.812 -19.125 -23.391 1 91.62 317 PRO A N 1
ATOM 2485 C CA . PRO A 1 317 ? -32.469 -18.859 -24.797 1 91.62 317 PRO A CA 1
ATOM 2486 C C . PRO A 1 317 ? -31.344 -17.844 -24.938 1 91.62 317 PRO A C 1
ATOM 2488 O O . PRO A 1 317 ? -30.453 -18 -25.781 1 91.62 317 PRO A O 1
ATOM 2491 N N . LEU A 1 318 ? -31.328 -16.859 -24.094 1 89.44 318 LEU A N 1
ATOM 2492 C CA . LEU A 1 318 ? -30.328 -15.805 -24.156 1 89.44 318 LEU A CA 1
ATOM 2493 C C . LEU A 1 318 ? -28.953 -16.328 -23.766 1 89.44 318 LEU A C 1
ATOM 2495 O O . LEU A 1 318 ? -27.922 -15.719 -24.094 1 89.44 318 LEU A O 1
ATOM 2499 N N . PHE A 1 319 ? -28.891 -17.453 -23.062 1 91.19 319 PHE A N 1
ATOM 2500 C CA . PHE A 1 319 ? -27.641 -17.938 -22.5 1 91.19 319 PHE A CA 1
ATOM 2501 C C . PHE A 1 319 ? -27.109 -19.125 -23.312 1 91.19 319 PHE A C 1
ATOM 2503 O O . PHE A 1 319 ? -26.188 -19.828 -22.891 1 91.19 319 PHE A O 1
ATOM 2510 N N . GLN A 1 320 ? -27.688 -19.328 -24.5 1 86.88 320 GLN A N 1
ATOM 2511 C CA . GLN A 1 320 ? -27.266 -20.438 -25.344 1 86.88 320 GLN A CA 1
ATOM 2512 C C . GLN A 1 320 ? -26.312 -19.969 -26.438 1 86.88 320 GLN A C 1
ATOM 2514 O O . GLN A 1 320 ? -26.219 -18.781 -26.734 1 86.88 320 GLN A O 1
ATOM 2519 N N . GLY A 1 321 ? -25.5 -20.984 -26.922 1 83.69 321 GLY A N 1
ATOM 2520 C CA . GLY A 1 321 ? -24.578 -20.672 -28 1 83.69 321 GLY A CA 1
ATOM 2521 C C . GLY A 1 321 ? -23.188 -20.312 -27.5 1 83.69 321 GLY A C 1
ATOM 2522 O O . GLY A 1 321 ? -22.922 -20.375 -26.312 1 83.69 321 GLY A O 1
ATOM 2523 N N . GLY A 1 322 ? -22.328 -19.953 -28.359 1 81.5 322 GLY A N 1
ATOM 2524 C CA . GLY A 1 322 ? -20.922 -19.688 -28.078 1 81.5 322 GLY A CA 1
ATOM 2525 C C . GLY A 1 322 ? -20.719 -18.547 -27.094 1 81.5 322 GLY A C 1
ATOM 2526 O O . GLY A 1 322 ? -19.891 -18.641 -26.188 1 81.5 322 GLY A O 1
ATOM 2527 N N . SER A 1 323 ? -21.562 -17.5 -27.125 1 86.94 323 SER A N 1
ATOM 2528 C CA . SER A 1 323 ? -21.422 -16.344 -26.25 1 86.94 323 SER A CA 1
ATOM 2529 C C . SER A 1 323 ? -22.344 -16.469 -25.031 1 86.94 323 SER A C 1
ATOM 2531 O O . SER A 1 323 ? -22.359 -15.594 -24.156 1 86.94 323 SER A O 1
ATOM 2533 N N . GLY A 1 324 ? -23.094 -17.516 -25.016 1 89.5 324 GLY A N 1
ATOM 2534 C CA . GLY A 1 324 ? -24.109 -17.719 -24 1 89.5 324 GLY A CA 1
ATOM 2535 C C . GLY A 1 324 ? -23.578 -17.578 -22.578 1 89.5 324 GLY A C 1
ATOM 2536 O O . GLY A 1 324 ? -24.094 -16.766 -21.812 1 89.5 324 GLY A O 1
ATOM 2537 N N . PRO A 1 325 ? -22.594 -18.328 -22.312 1 87.19 325 PRO A N 1
ATOM 2538 C CA . PRO A 1 325 ? -22.031 -18.234 -20.953 1 87.19 325 PRO A CA 1
ATOM 2539 C C . PRO A 1 325 ? -21.594 -16.828 -20.594 1 87.19 325 PRO A C 1
ATOM 2541 O O . PRO A 1 325 ? -21.781 -16.391 -19.469 1 87.19 325 PRO A O 1
ATOM 2544 N N . PHE A 1 326 ? -21.016 -16.156 -21.516 1 89.81 326 PHE A N 1
ATOM 2545 C CA . PHE A 1 326 ? -20.594 -14.789 -21.266 1 89.81 326 PHE A CA 1
ATOM 2546 C C . PHE A 1 326 ? -21.781 -13.898 -20.984 1 89.81 326 PHE A C 1
ATOM 2548 O O . PHE A 1 326 ? -21.734 -13.047 -20.094 1 89.81 326 PHE A O 1
ATOM 2555 N N . ILE A 1 327 ? -22.797 -14.062 -21.75 1 92.81 327 ILE A N 1
ATOM 2556 C CA . ILE A 1 327 ? -24.016 -13.281 -21.547 1 92.81 327 ILE A CA 1
ATOM 2557 C C . ILE A 1 327 ? -24.609 -13.609 -20.188 1 92.81 327 ILE A C 1
ATOM 2559 O O . ILE A 1 327 ? -25.078 -12.711 -19.484 1 92.81 327 ILE A O 1
ATOM 2563 N N . ALA A 1 328 ? -24.609 -14.852 -19.828 1 93.69 328 ALA A N 1
ATOM 2564 C CA . ALA A 1 328 ? -25.125 -15.273 -18.531 1 93.69 328 ALA A CA 1
ATOM 2565 C C . ALA A 1 328 ? -24.375 -14.586 -17.391 1 93.69 328 ALA A C 1
ATOM 2567 O O . ALA A 1 328 ? -25 -14.094 -16.438 1 93.69 328 ALA A O 1
ATOM 2568 N N . VAL A 1 329 ? -23.109 -14.492 -17.484 1 92.38 329 VAL A N 1
ATOM 2569 C CA . VAL A 1 329 ? -22.297 -13.852 -16.453 1 92.38 329 VAL A CA 1
ATOM 2570 C C . VAL A 1 329 ? -22.562 -12.352 -16.453 1 92.38 329 VAL A C 1
ATOM 2572 O O . VAL A 1 329 ? -22.562 -11.719 -15.391 1 92.38 329 VAL A O 1
ATOM 2575 N N . THR A 1 330 ? -22.719 -11.805 -17.609 1 92.75 330 THR A N 1
ATOM 2576 C CA . THR A 1 330 ? -23.031 -10.391 -17.688 1 92.75 330 THR A CA 1
ATOM 2577 C C . THR A 1 330 ? -24.344 -10.086 -16.969 1 92.75 330 THR A C 1
ATOM 2579 O O . THR A 1 330 ? -24.406 -9.18 -16.141 1 92.75 330 THR A O 1
ATOM 2582 N N . VAL A 1 331 ? -25.281 -10.883 -17.234 1 92.62 331 VAL A N 1
ATOM 2583 C CA . VAL A 1 331 ? -26.594 -10.688 -16.625 1 92.62 331 VAL A CA 1
ATOM 2584 C C . VAL A 1 331 ? -26.531 -11.023 -15.148 1 92.62 331 VAL A C 1
ATOM 2586 O O . VAL A 1 331 ? -27.078 -10.297 -14.312 1 92.62 331 VAL A O 1
ATOM 2589 N N . GLY A 1 332 ? -25.906 -12.094 -14.828 1 93 332 GLY A N 1
ATOM 2590 C CA . GLY A 1 332 ? -25.906 -12.602 -13.461 1 93 332 GLY A CA 1
ATOM 2591 C C . GLY A 1 332 ? -24.875 -11.914 -12.578 1 93 332 GLY A C 1
ATOM 2592 O O . GLY A 1 332 ? -25.016 -11.914 -11.352 1 93 332 GLY A O 1
ATOM 2593 N N . GLY A 1 333 ? -23.875 -11.391 -13.156 1 93.81 333 GLY A N 1
ATOM 2594 C CA . GLY A 1 333 ? -22.797 -10.836 -12.367 1 93.81 333 GLY A CA 1
ATOM 2595 C C . GLY A 1 333 ? -22.594 -9.352 -12.602 1 93.81 333 GLY A C 1
ATOM 2596 O O . GLY A 1 333 ? -22.672 -8.547 -11.672 1 93.81 333 GLY A O 1
ATOM 2597 N N . ILE A 1 334 ? -22.469 -8.891 -13.781 1 94.88 334 ILE A N 1
ATOM 2598 C CA . ILE A 1 334 ? -22.094 -7.523 -14.133 1 94.88 334 ILE A CA 1
ATOM 2599 C C . ILE A 1 334 ? -23.266 -6.578 -13.875 1 94.88 334 ILE A C 1
ATOM 2601 O O . ILE A 1 334 ? -23.078 -5.48 -13.352 1 94.88 334 ILE A O 1
ATOM 2605 N N . ILE A 1 335 ? -24.438 -6.973 -14.258 1 96.38 335 ILE A N 1
ATOM 2606 C CA . ILE A 1 335 ? -25.594 -6.09 -14.133 1 96.38 335 ILE A CA 1
ATOM 2607 C C . ILE A 1 335 ? -25.859 -5.781 -12.664 1 96.38 335 ILE A C 1
ATOM 2609 O O . ILE A 1 335 ? -26.047 -4.621 -12.289 1 96.38 335 ILE A O 1
ATOM 2613 N N . PRO A 1 336 ? -25.891 -6.805 -11.773 1 97.25 336 PRO A N 1
ATOM 2614 C CA . PRO A 1 336 ? -26.031 -6.461 -10.359 1 97.25 336 PRO A CA 1
ATOM 2615 C C . PRO A 1 336 ? -24.953 -5.5 -9.875 1 97.25 336 PRO A C 1
ATOM 2617 O O . PRO A 1 336 ? -25.234 -4.59 -9.086 1 97.25 336 PRO A O 1
ATOM 2620 N N . LEU A 1 337 ? -23.75 -5.695 -10.266 1 97.56 337 LEU A N 1
ATOM 2621 C CA . LEU A 1 337 ? -22.656 -4.805 -9.898 1 97.56 337 LEU A CA 1
ATOM 2622 C C . LEU A 1 337 ? -22.891 -3.396 -10.43 1 97.56 337 LEU A C 1
ATOM 2624 O O . LEU A 1 337 ? -22.672 -2.414 -9.719 1 97.56 337 LEU A O 1
ATOM 2628 N N . LEU A 1 338 ? -23.344 -3.297 -11.648 1 98 338 LEU A N 1
ATOM 2629 C CA . LEU A 1 338 ? -23.641 -2.002 -12.25 1 98 338 LEU A CA 1
ATOM 2630 C C . LEU A 1 338 ? -24.766 -1.297 -11.5 1 98 338 LEU A C 1
ATOM 2632 O O . LEU A 1 338 ? -24.734 -0.077 -11.32 1 98 338 LEU A O 1
ATOM 2636 N N . TYR A 1 339 ? -25.75 -2.049 -11.133 1 98.25 339 TYR A N 1
ATOM 2637 C CA . TYR A 1 339 ? -26.812 -1.485 -10.32 1 98.25 339 TYR A CA 1
ATOM 2638 C C . TYR A 1 339 ? -26.266 -0.859 -9.047 1 98.25 339 TYR A C 1
ATOM 2640 O O . TYR A 1 339 ? -26.609 0.282 -8.719 1 98.25 339 TYR A O 1
ATOM 2648 N N . LEU A 1 340 ? -25.438 -1.592 -8.344 1 98.5 340 LEU A N 1
ATOM 2649 C CA . LEU A 1 340 ? -24.875 -1.079 -7.105 1 98.5 340 LEU A CA 1
ATOM 2650 C C . LEU A 1 340 ? -24.016 0.158 -7.367 1 98.5 340 LEU A C 1
ATOM 2652 O O . LEU A 1 340 ? -24.047 1.114 -6.59 1 98.5 340 LEU A O 1
ATOM 2656 N N . LEU A 1 341 ? -23.297 0.163 -8.477 1 98.31 341 LEU A N 1
ATOM 2657 C CA . LEU A 1 341 ? -22.438 1.284 -8.836 1 98.31 341 LEU A CA 1
ATOM 2658 C C . LEU A 1 341 ? -23.266 2.529 -9.141 1 98.31 341 LEU A C 1
ATOM 2660 O O . LEU A 1 341 ? -22.859 3.643 -8.797 1 98.31 341 LEU A O 1
ATOM 2664 N N . LEU A 1 342 ? -24.406 2.355 -9.742 1 98.06 342 LEU A N 1
ATOM 2665 C CA . LEU A 1 342 ? -25.203 3.479 -10.219 1 98.06 342 LEU A CA 1
ATOM 2666 C C . LEU A 1 342 ? -26.266 3.855 -9.195 1 98.06 342 LEU A C 1
ATOM 2668 O O . LEU A 1 342 ? -27 4.836 -9.391 1 98.06 342 LEU A O 1
ATOM 2672 N N . LEU A 1 343 ? -26.328 3.172 -8.133 1 98.19 343 LEU A N 1
ATOM 2673 C CA . LEU A 1 343 ? -27.391 3.303 -7.148 1 98.19 343 LEU A CA 1
ATOM 2674 C C . LEU A 1 343 ? -27.516 4.746 -6.668 1 98.19 343 LEU A C 1
ATOM 2676 O O . LEU A 1 343 ? -28.625 5.289 -6.598 1 98.19 343 LEU A O 1
ATOM 2680 N N . PRO A 1 344 ? -26.406 5.457 -6.285 1 96.44 344 PRO A N 1
ATOM 2681 C CA . PRO A 1 344 ? -26.547 6.836 -5.809 1 96.44 344 PRO A CA 1
ATOM 2682 C C . PRO A 1 344 ? -27.203 7.75 -6.836 1 96.44 344 PRO A C 1
ATOM 2684 O O . PRO A 1 344 ? -27.844 8.742 -6.469 1 96.44 344 PRO A O 1
ATOM 2687 N N . PHE A 1 345 ? -27.125 7.332 -8.078 1 94.31 345 PHE A N 1
ATOM 2688 C CA . PHE A 1 345 ? -27.641 8.18 -9.148 1 94.31 345 PHE A CA 1
ATOM 2689 C C . PHE A 1 345 ? -29.016 7.711 -9.586 1 94.31 345 PHE A C 1
ATOM 2691 O O . PHE A 1 345 ? -29.734 8.438 -10.281 1 94.31 345 PHE A O 1
ATOM 2698 N N . LEU A 1 346 ? -29.328 6.531 -9.211 1 96.81 346 LEU A N 1
ATOM 2699 C CA . LEU A 1 346 ? -30.656 6 -9.508 1 96.81 346 LEU A CA 1
ATOM 2700 C C . LEU A 1 346 ? -31.656 6.406 -8.43 1 96.81 346 LEU A C 1
ATOM 2702 O O . LEU A 1 346 ? -32.812 6.766 -8.742 1 96.81 346 LEU A O 1
ATOM 2706 N N . ASP A 1 347 ? -31.266 6.285 -7.207 1 96.38 347 ASP A N 1
ATOM 2707 C CA . ASP A 1 347 ? -32.094 6.691 -6.07 1 96.38 347 ASP A CA 1
ATOM 2708 C C . ASP A 1 347 ? -31.734 8.109 -5.617 1 96.38 347 ASP A C 1
ATOM 2710 O O . ASP A 1 347 ? -30.969 8.281 -4.66 1 96.38 347 ASP A O 1
ATOM 2714 N N . ARG A 1 348 ? -32.406 9.102 -6.062 1 91.44 348 ARG A N 1
ATOM 2715 C CA . ARG A 1 348 ? -32.031 10.492 -5.832 1 91.44 348 ARG A CA 1
ATOM 2716 C C . ARG A 1 348 ? -32.906 11.117 -4.738 1 91.44 348 ARG A C 1
ATOM 2718 O O . ARG A 1 348 ? -32.719 12.289 -4.395 1 91.44 348 ARG A O 1
ATOM 2725 N N . SER A 1 349 ? -33.812 10.336 -4.18 1 94.62 349 SER A N 1
ATOM 2726 C CA . SER A 1 349 ? -34.625 10.867 -3.084 1 94.62 349 SER A CA 1
ATOM 2727 C C . SER A 1 349 ? -33.75 11.109 -1.842 1 94.62 349 SER A C 1
ATOM 2729 O O . SER A 1 349 ? -32.688 10.523 -1.692 1 94.62 349 SER A O 1
ATOM 2731 N N . ASP A 1 350 ? -34.219 11.984 -0.997 1 96.25 350 ASP A N 1
ATOM 2732 C CA . ASP A 1 350 ? -33.469 12.266 0.225 1 96.25 350 ASP A CA 1
ATOM 2733 C C . ASP A 1 350 ? -33.938 11.352 1.366 1 96.25 350 ASP A C 1
ATOM 2735 O O . ASP A 1 350 ? -33.469 11.492 2.496 1 96.25 350 ASP A O 1
ATOM 2739 N N . LYS A 1 351 ? -34.812 10.414 1.089 1 96.81 351 LYS A N 1
ATOM 2740 C CA . LYS A 1 351 ? -35.375 9.523 2.109 1 96.81 351 LYS A CA 1
ATOM 2741 C C . LYS A 1 351 ? -34.344 8.445 2.496 1 96.81 351 LYS A C 1
ATOM 2743 O O . LYS A 1 351 ? -33.75 7.82 1.628 1 96.81 351 LYS A O 1
ATOM 2748 N N . LEU A 1 352 ? -34.219 8.164 3.76 1 97 352 LEU A N 1
ATOM 2749 C CA . LEU A 1 352 ? -33.219 7.203 4.227 1 97 352 LEU A CA 1
ATOM 2750 C C . LEU A 1 352 ? -33.875 5.922 4.715 1 97 352 LEU A C 1
ATOM 2752 O O . LEU A 1 352 ? -33.25 4.863 4.742 1 97 352 LEU A O 1
ATOM 2756 N N . HIS A 1 353 ? -35.094 6.039 5.18 1 96.44 353 HIS A N 1
ATOM 2757 C CA . HIS A 1 353 ? -35.75 4.836 5.664 1 96.44 353 HIS A CA 1
ATOM 2758 C C . HIS A 1 353 ? -35.969 3.826 4.539 1 96.44 353 HIS A C 1
ATOM 2760 O O . HIS A 1 353 ? -36.406 4.188 3.449 1 96.44 353 HIS A O 1
ATOM 2766 N N . PRO A 1 354 ? -35.75 2.553 4.77 1 96.19 354 PRO A N 1
ATOM 2767 C CA . PRO A 1 354 ? -35.844 1.543 3.713 1 96.19 354 PRO A CA 1
ATOM 2768 C C . PRO A 1 354 ? -37.25 1.459 3.107 1 96.19 354 PRO A C 1
ATOM 2770 O O . PRO A 1 354 ? -37.406 1.271 1.897 1 96.19 354 PRO A O 1
ATOM 2773 N N . LEU A 1 355 ? -38.25 1.672 3.906 1 95.69 355 LEU A N 1
ATOM 2774 C CA . LEU A 1 355 ? -39.625 1.523 3.414 1 95.69 355 LEU A CA 1
ATOM 2775 C C . LEU A 1 355 ? -40.031 2.746 2.609 1 95.69 355 LEU A C 1
ATOM 2777 O O . LEU A 1 355 ? -41.031 2.699 1.87 1 95.69 355 LEU A O 1
ATOM 2781 N N . ASP A 1 356 ? -39.344 3.85 2.795 1 95.5 356 ASP A N 1
ATOM 2782 C CA . ASP A 1 356 ? -39.594 5.023 1.959 1 95.5 356 ASP A CA 1
ATOM 2783 C C . ASP A 1 356 ? -38.906 4.883 0.604 1 95.5 356 ASP A C 1
ATOM 2785 O O . ASP A 1 356 ? -39.188 5.648 -0.322 1 95.5 356 ASP A O 1
ATOM 2789 N N . ARG A 1 357 ? -38.031 3.934 0.491 1 95.69 357 ARG A N 1
ATOM 2790 C CA . ARG A 1 357 ? -37.312 3.59 -0.742 1 95.69 357 ARG A CA 1
ATOM 2791 C C . ARG A 1 357 ? -37.656 2.166 -1.179 1 95.69 357 ARG A C 1
ATOM 2793 O O . ARG A 1 357 ? -36.75 1.362 -1.419 1 95.69 357 ARG A O 1
ATOM 2800 N N . MET A 1 358 ? -38.812 1.94 -1.382 1 94.38 358 MET A N 1
ATOM 2801 C CA . MET A 1 358 ? -39.375 0.596 -1.488 1 94.38 358 MET A CA 1
ATOM 2802 C C . MET A 1 358 ? -38.781 -0.151 -2.676 1 94.38 358 MET A C 1
ATOM 2804 O O . MET A 1 358 ? -38.438 -1.325 -2.559 1 94.38 358 MET A O 1
ATOM 2808 N N . VAL A 1 359 ? -38.656 0.441 -3.818 1 96.06 359 VAL A N 1
ATOM 2809 C CA . VAL A 1 359 ? -38.156 -0.22 -5.016 1 96.06 359 VAL A CA 1
ATOM 2810 C C . VAL A 1 359 ? -36.75 -0.739 -4.762 1 96.06 359 VAL A C 1
ATOM 2812 O O . VAL A 1 359 ? -36.438 -1.911 -5.012 1 96.06 359 VAL A O 1
ATOM 2815 N N . HIS A 1 360 ? -35.906 0.137 -4.23 1 97.75 360 HIS A N 1
ATOM 2816 C CA . HIS A 1 360 ? -34.5 -0.246 -3.992 1 97.75 360 HIS A CA 1
ATOM 2817 C C . HIS A 1 360 ? -34.406 -1.25 -2.85 1 97.75 360 HIS A C 1
ATOM 2819 O O . HIS A 1 360 ? -33.531 -2.117 -2.859 1 97.75 360 HIS A O 1
ATOM 2825 N N . THR A 1 361 ? -35.312 -1.157 -1.879 1 97.69 361 THR A N 1
ATOM 2826 C CA . THR A 1 361 ? -35.312 -2.119 -0.782 1 97.69 361 THR A CA 1
ATOM 2827 C C . THR A 1 361 ? -35.719 -3.508 -1.283 1 97.69 361 THR A C 1
ATOM 2829 O O . THR A 1 361 ? -35.094 -4.504 -0.911 1 97.69 361 THR A O 1
ATOM 2832 N N . VAL A 1 362 ? -36.688 -3.576 -2.119 1 97.62 362 VAL A N 1
ATOM 2833 C CA . VAL A 1 362 ? -37.094 -4.852 -2.689 1 97.62 362 VAL A CA 1
ATOM 2834 C C . VAL A 1 362 ? -35.969 -5.449 -3.512 1 97.62 362 VAL A C 1
ATOM 2836 O O . VAL A 1 362 ? -35.688 -6.648 -3.426 1 97.62 362 VAL A O 1
ATOM 2839 N N . ILE A 1 363 ? -35.312 -4.641 -4.273 1 98 363 ILE A N 1
ATOM 2840 C CA . ILE A 1 363 ? -34.219 -5.102 -5.133 1 98 363 ILE A CA 1
ATOM 2841 C C . ILE A 1 363 ? -33.094 -5.699 -4.277 1 98 363 ILE A C 1
ATOM 2843 O O . ILE A 1 363 ? -32.625 -6.797 -4.562 1 98 363 ILE A O 1
ATOM 2847 N N . ILE A 1 364 ? -32.719 -5.004 -3.205 1 98.38 364 ILE A N 1
ATOM 2848 C CA . ILE A 1 364 ? -31.594 -5.484 -2.416 1 98.38 364 ILE A CA 1
ATOM 2849 C C . ILE A 1 364 ? -31.984 -6.75 -1.664 1 98.38 364 ILE A C 1
ATOM 2851 O O . ILE A 1 364 ? -31.172 -7.664 -1.496 1 98.38 364 ILE A O 1
ATOM 2855 N N . ILE A 1 365 ? -33.156 -6.793 -1.133 1 98.12 365 ILE A N 1
ATOM 2856 C CA . ILE A 1 365 ? -33.625 -8.008 -0.467 1 98.12 365 ILE A CA 1
ATOM 2857 C C . ILE A 1 365 ? -33.625 -9.172 -1.457 1 98.12 365 ILE A C 1
ATOM 2859 O O . ILE A 1 365 ? -33.25 -10.289 -1.108 1 98.12 365 ILE A O 1
ATOM 2863 N N . TRP A 1 366 ? -34.062 -8.938 -2.639 1 98.12 366 TRP A N 1
ATOM 2864 C CA . TRP A 1 366 ? -34.031 -9.953 -3.686 1 98.12 366 TRP A CA 1
ATOM 2865 C C . TRP A 1 366 ? -32.625 -10.375 -4.004 1 98.12 366 TRP A C 1
ATOM 2867 O O . TRP A 1 366 ? -32.344 -11.57 -4.137 1 98.12 366 TRP A O 1
ATOM 2877 N N . LEU A 1 367 ? -31.703 -9.43 -4.168 1 98.06 367 LEU A N 1
ATOM 2878 C CA . LEU A 1 367 ? -30.297 -9.727 -4.461 1 98.06 367 LEU A CA 1
ATOM 2879 C C . LEU A 1 367 ? -29.688 -10.57 -3.35 1 98.06 367 LEU A C 1
ATOM 2881 O O . LEU A 1 367 ? -28.906 -11.492 -3.619 1 98.06 367 LEU A O 1
ATOM 2885 N N . ILE A 1 368 ? -30.047 -10.281 -2.129 1 98 368 ILE A N 1
ATOM 2886 C CA . ILE A 1 368 ? -29.5 -11.023 -0.998 1 98 368 ILE A CA 1
ATOM 2887 C C . ILE A 1 368 ? -30.094 -12.43 -0.967 1 98 368 ILE A C 1
ATOM 2889 O O . ILE A 1 368 ? -29.359 -13.422 -0.926 1 98 368 ILE A O 1
ATOM 2893 N N . THR A 1 369 ? -31.391 -12.547 -1.06 1 98 369 THR A N 1
ATOM 2894 C CA . THR A 1 369 ? -32.094 -13.805 -0.805 1 98 369 THR A CA 1
ATOM 2895 C C . THR A 1 369 ? -32.031 -14.719 -2.023 1 98 369 THR A C 1
ATOM 2897 O O . THR A 1 369 ? -31.547 -15.852 -1.929 1 98 369 THR A O 1
ATOM 2900 N N . VAL A 1 370 ? -32.406 -14.242 -3.164 1 97.88 370 VAL A N 1
ATOM 2901 C CA . VAL A 1 370 ? -32.531 -15.086 -4.352 1 97.88 370 VAL A CA 1
ATOM 2902 C C . VAL A 1 370 ? -31.156 -15.188 -5.039 1 97.88 370 VAL A C 1
ATOM 2904 O O . VAL A 1 370 ? -30.609 -16.281 -5.168 1 97.88 370 VAL A O 1
ATOM 2907 N N . TRP A 1 371 ? -30.609 -14.062 -5.387 1 97.62 371 TRP A N 1
ATOM 2908 C CA . TRP A 1 371 ? -29.391 -14.023 -6.195 1 97.62 371 TRP A CA 1
ATOM 2909 C C . TRP A 1 371 ? -28.188 -14.539 -5.406 1 97.62 371 TRP A C 1
ATOM 2911 O O . TRP A 1 371 ? -27.484 -15.438 -5.867 1 97.62 371 TRP A O 1
ATOM 2921 N N . LEU A 1 372 ? -27.969 -14.086 -4.191 1 97.62 372 LEU A N 1
ATOM 2922 C CA . LEU A 1 372 ? -26.766 -14.43 -3.451 1 97.62 372 LEU A CA 1
ATOM 2923 C C . LEU A 1 372 ? -26.922 -15.75 -2.713 1 97.62 372 LEU A C 1
ATOM 2925 O O . LEU A 1 372 ? -26.062 -16.625 -2.807 1 97.62 372 LEU A O 1
ATOM 2929 N N . ILE A 1 373 ? -28.062 -15.93 -2.043 1 97.56 373 ILE A N 1
ATOM 2930 C CA . ILE A 1 373 ? -28.188 -17.062 -1.138 1 97.56 373 ILE A CA 1
ATOM 2931 C C . ILE A 1 373 ? -28.781 -18.25 -1.881 1 97.56 373 ILE A C 1
ATOM 2933 O O . ILE A 1 373 ? -28.156 -19.312 -1.993 1 97.56 373 ILE A O 1
ATOM 2937 N N . ILE A 1 374 ? -29.953 -18.156 -2.463 1 98.12 374 ILE A N 1
ATOM 2938 C CA . ILE A 1 374 ? -30.656 -19.281 -3.061 1 98.12 374 ILE A CA 1
ATOM 2939 C C . ILE A 1 374 ? -29.859 -19.812 -4.246 1 98.12 374 ILE A C 1
ATOM 2941 O O . ILE A 1 374 ? -29.641 -21.031 -4.355 1 98.12 374 ILE A O 1
ATOM 2945 N N . TYR A 1 375 ? -29.438 -18.984 -5.164 1 97.75 375 TYR A N 1
ATOM 2946 C CA . TYR A 1 375 ? -28.672 -19.453 -6.312 1 97.75 375 TYR A CA 1
ATOM 2947 C C . TYR A 1 375 ? -27.359 -20.078 -5.871 1 97.75 375 TYR A C 1
ATOM 2949 O O . TYR A 1 375 ? -26.891 -21.047 -6.48 1 97.75 375 TYR A O 1
ATOM 2957 N N . ALA A 1 376 ? -26.719 -19.531 -4.797 1 96.44 376 ALA A N 1
ATOM 2958 C CA . ALA A 1 376 ? -25.484 -20.109 -4.293 1 96.44 376 ALA A CA 1
ATOM 2959 C C . ALA A 1 376 ? -25.734 -21.516 -3.734 1 96.44 376 ALA A C 1
ATOM 2961 O O . ALA A 1 376 ? -24.984 -22.453 -4.023 1 96.44 376 ALA A O 1
ATOM 2962 N N . ILE A 1 377 ? -26.781 -21.672 -2.984 1 96.44 377 ILE A N 1
ATOM 2963 C CA . ILE A 1 377 ? -27.141 -22.984 -2.441 1 96.44 377 ILE A CA 1
ATOM 2964 C C . ILE A 1 377 ? -27.438 -23.953 -3.582 1 96.44 377 ILE A C 1
ATOM 2966 O O . ILE A 1 377 ? -26.984 -25.094 -3.568 1 96.44 377 ILE A O 1
ATOM 2970 N N . TRP A 1 378 ? -28.172 -23.453 -4.566 1 96.56 378 TRP A N 1
ATOM 2971 C CA . TRP A 1 378 ? -28.5 -24.266 -5.734 1 96.56 378 TRP A CA 1
ATOM 2972 C C . TRP A 1 378 ? -27.219 -24.672 -6.477 1 96.56 378 TRP A C 1
ATOM 2974 O O . TRP A 1 378 ? -27.125 -25.797 -6.961 1 96.56 378 TRP A O 1
ATOM 2984 N N . GLY A 1 379 ? -26.281 -23.797 -6.621 1 94.25 379 GLY A N 1
ATOM 2985 C CA . GLY A 1 379 ? -25 -24.094 -7.238 1 94.25 379 GLY A CA 1
ATOM 2986 C C . GLY A 1 379 ? -24.203 -25.141 -6.484 1 94.25 379 GLY A C 1
ATOM 2987 O O . GLY A 1 379 ? -23.531 -25.969 -7.094 1 94.25 379 GLY A O 1
ATOM 2988 N N . ALA A 1 380 ? -24.297 -25.109 -5.172 1 93.38 380 ALA A N 1
ATOM 2989 C CA . ALA A 1 380 ? -23.594 -26.078 -4.34 1 93.38 380 ALA A CA 1
ATOM 2990 C C . ALA A 1 380 ? -24.234 -27.469 -4.449 1 93.38 380 ALA A C 1
ATOM 2992 O O . ALA A 1 380 ? -23.547 -28.484 -4.434 1 93.38 380 ALA A O 1
ATOM 2993 N N . LEU A 1 381 ? -25.516 -27.531 -4.645 1 93.38 381 LEU A N 1
ATOM 2994 C CA . LEU A 1 381 ? -26.266 -28.781 -4.641 1 93.38 381 LEU A CA 1
ATOM 2995 C C . LEU A 1 381 ? -26.172 -29.469 -6 1 93.38 381 LEU A C 1
ATOM 2997 O O . LEU A 1 381 ? -26.172 -30.703 -6.078 1 93.38 381 LEU A O 1
ATOM 3001 N N . THR A 1 382 ? -26.125 -28.672 -7.066 1 92.5 382 THR A N 1
ATOM 3002 C CA . THR A 1 382 ? -26.109 -29.25 -8.406 1 92.5 382 THR A CA 1
ATOM 3003 C C . THR A 1 382 ? -25.094 -28.516 -9.289 1 92.5 382 THR A C 1
ATOM 3005 O O . THR A 1 382 ? -25.469 -27.906 -10.297 1 92.5 382 THR A O 1
ATOM 3008 N N . PRO A 1 383 ? -23.875 -28.609 -8.961 1 89.31 383 PRO A N 1
ATOM 3009 C CA . PRO A 1 383 ? -22.859 -27.891 -9.734 1 89.31 383 PRO A CA 1
ATOM 3010 C C . PRO A 1 383 ? -22.75 -28.406 -11.172 1 89.31 383 PRO A C 1
ATOM 3012 O O . PRO A 1 383 ? -22.625 -29.609 -11.398 1 89.31 383 PRO A O 1
ATOM 3015 N N . GLY A 1 384 ? -22.859 -27.562 -12.109 1 88.06 384 GLY A N 1
ATOM 3016 C CA . GLY A 1 384 ? -22.578 -27.875 -13.5 1 88.06 384 GLY A CA 1
ATOM 3017 C C . GLY A 1 384 ? -23.734 -28.547 -14.203 1 88.06 384 GLY A C 1
ATOM 3018 O O . GLY A 1 384 ? -23.641 -28.922 -15.375 1 88.06 384 GLY A O 1
ATOM 3019 N N . LEU A 1 385 ? -24.812 -28.719 -13.562 1 91.69 385 LEU A N 1
ATOM 3020 C CA . LEU A 1 385 ? -25.969 -29.375 -14.172 1 91.69 385 LEU A CA 1
ATOM 3021 C C . LEU A 1 385 ? -26.859 -28.359 -14.883 1 91.69 385 LEU A C 1
ATOM 3023 O O . LEU A 1 385 ? -27.281 -27.359 -14.281 1 91.69 385 LEU A O 1
ATOM 3027 N N . PRO A 1 386 ? -27.062 -28.672 -16.141 1 93.75 386 PRO A N 1
ATOM 3028 C CA . PRO A 1 386 ? -27.969 -27.766 -16.859 1 93.75 386 PRO A CA 1
ATOM 3029 C C . PRO A 1 386 ? -29.359 -27.703 -16.219 1 93.75 386 PRO A C 1
ATOM 3031 O O . PRO A 1 386 ? -29.891 -28.719 -15.805 1 93.75 386 PRO A O 1
ATOM 3034 N N . ILE A 1 387 ? -29.938 -26.562 -16.156 1 96.69 387 ILE A N 1
ATOM 3035 C CA . ILE A 1 387 ? -31.234 -26.359 -15.531 1 96.69 387 ILE A CA 1
ATOM 3036 C C . ILE A 1 387 ? -32.25 -25.875 -16.562 1 96.69 387 ILE A C 1
ATOM 3038 O O . ILE A 1 387 ? -32.094 -24.781 -17.125 1 96.69 387 ILE A O 1
ATOM 3042 N N . PRO A 1 388 ? -33.281 -26.594 -16.812 1 96.31 388 PRO A N 1
ATOM 3043 C CA . PRO A 1 388 ? -34.312 -26.141 -17.766 1 96.31 388 PRO A CA 1
ATOM 3044 C C . PRO A 1 388 ? -35.031 -24.875 -17.312 1 96.31 388 PRO A C 1
ATOM 3046 O O . PRO A 1 388 ? -35.125 -24.625 -16.109 1 96.31 388 PRO A O 1
ATOM 3049 N N . PRO A 1 389 ? -35.594 -24.141 -18.234 1 96.06 389 PRO A N 1
ATOM 3050 C CA . PRO A 1 389 ? -36.219 -22.844 -17.938 1 96.06 389 PRO A CA 1
ATOM 3051 C C . PRO A 1 389 ? -37.375 -22.969 -16.906 1 96.06 389 PRO A C 1
ATOM 3053 O O . PRO A 1 389 ? -37.531 -22.094 -16.062 1 96.06 389 PRO A O 1
ATOM 3056 N N . ILE A 1 390 ? -38.062 -24.016 -16.969 1 96.44 390 ILE A N 1
ATOM 3057 C CA . ILE A 1 390 ? -39.219 -24.172 -16.062 1 96.44 390 ILE A CA 1
ATOM 3058 C C . ILE A 1 390 ? -38.719 -24.266 -14.617 1 96.44 390 ILE A C 1
ATOM 3060 O O . ILE A 1 390 ? -39.344 -23.703 -13.711 1 96.44 390 ILE A O 1
ATOM 3064 N N . ARG A 1 391 ? -37.688 -24.969 -14.367 1 96.56 391 ARG A N 1
ATOM 3065 C CA . ARG A 1 391 ? -37.094 -25.078 -13.023 1 96.56 391 ARG A CA 1
ATOM 3066 C C . ARG A 1 391 ? -36.531 -23.75 -12.57 1 96.56 391 ARG A C 1
ATOM 3068 O O . ARG A 1 391 ? -36.594 -23.406 -11.383 1 96.56 391 ARG A O 1
ATOM 3075 N N . VAL A 1 392 ? -35.875 -23.016 -13.477 1 97 392 VAL A N 1
ATOM 3076 C CA . VAL A 1 392 ? -35.375 -21.688 -13.172 1 97 392 VAL A CA 1
ATOM 3077 C C . VAL A 1 392 ? -36.5 -20.797 -12.695 1 97 392 VAL A C 1
ATOM 3079 O O . VAL A 1 392 ? -36.375 -20.094 -11.688 1 97 392 VAL A O 1
ATOM 3082 N N . ALA A 1 393 ? -37.594 -20.875 -13.43 1 96.75 393 ALA A N 1
ATOM 3083 C CA . ALA A 1 393 ? -38.75 -20.062 -13.086 1 96.75 393 ALA A CA 1
ATOM 3084 C C . ALA A 1 393 ? -39.281 -20.422 -11.703 1 96.75 393 ALA A C 1
ATOM 3086 O O . ALA A 1 393 ? -39.594 -19.531 -10.898 1 96.75 393 ALA A O 1
ATOM 3087 N N . GLU A 1 394 ? -39.375 -21.641 -11.438 1 96.44 394 GLU A N 1
ATOM 3088 C CA . GLU A 1 394 ? -39.906 -22.109 -10.164 1 96.44 394 GLU A CA 1
ATOM 3089 C C . GLU A 1 394 ? -39.062 -21.641 -8.992 1 96.44 394 GLU A C 1
ATOM 3091 O O . GLU A 1 394 ? -39.594 -21.109 -8.016 1 96.44 394 GLU A O 1
ATOM 3096 N N . VAL A 1 395 ? -37.812 -21.781 -9.156 1 97.19 395 VAL A N 1
ATOM 3097 C CA . VAL A 1 395 ? -36.906 -21.484 -8.062 1 97.19 395 VAL A CA 1
ATOM 3098 C C . VAL A 1 395 ? -36.75 -19.969 -7.902 1 97.19 395 VAL A C 1
ATOM 3100 O O . VAL A 1 395 ? -36.531 -19.469 -6.793 1 97.19 395 VAL A O 1
ATOM 3103 N N . THR A 1 396 ? -36.938 -19.219 -8.945 1 97.38 396 THR A N 1
ATOM 3104 C CA . THR A 1 396 ? -36.75 -17.781 -8.914 1 97.38 396 THR A CA 1
ATOM 3105 C C . THR A 1 396 ? -38.031 -17.062 -8.578 1 97.38 396 THR A C 1
ATOM 3107 O O . THR A 1 396 ? -38.062 -16.156 -7.738 1 97.38 396 THR A O 1
ATOM 3110 N N . LEU A 1 397 ? -39.156 -17.484 -9.172 1 97.69 397 LEU A N 1
ATOM 3111 C CA . LEU A 1 397 ? -40.375 -16.703 -9.117 1 97.69 397 LEU A CA 1
ATOM 3112 C C . LEU A 1 397 ? -41.094 -16.906 -7.777 1 97.69 397 LEU A C 1
ATOM 3114 O O . LEU A 1 397 ? -41.75 -15.984 -7.27 1 97.69 397 LEU A O 1
ATOM 3118 N N . ILE A 1 398 ? -41 -18.047 -7.238 1 97.38 398 ILE A N 1
ATOM 3119 C CA . ILE A 1 398 ? -41.719 -18.297 -5.988 1 97.38 398 ILE A CA 1
ATOM 3120 C C . ILE A 1 398 ? -41.125 -17.422 -4.883 1 97.38 398 ILE A C 1
ATOM 3122 O O . ILE A 1 398 ? -41.875 -16.656 -4.254 1 97.38 398 ILE A O 1
ATOM 3126 N N . PRO A 1 399 ? -39.844 -17.5 -4.629 1 97.88 399 PRO A N 1
ATOM 3127 C CA . PRO A 1 399 ? -39.344 -16.578 -3.609 1 97.88 399 PRO A CA 1
ATOM 3128 C C . PRO A 1 399 ? -39.531 -15.109 -3.973 1 97.88 399 PRO A C 1
ATOM 3130 O O . PRO A 1 399 ? -39.719 -14.273 -3.088 1 97.88 399 PRO A O 1
ATOM 3133 N N . THR A 1 400 ? -39.469 -14.797 -5.207 1 98.25 400 THR A N 1
ATOM 3134 C CA . THR A 1 400 ? -39.719 -13.422 -5.645 1 98.25 400 THR A CA 1
ATOM 3135 C C . THR A 1 400 ? -41.125 -12.984 -5.258 1 98.25 400 THR A C 1
ATOM 3137 O O . THR A 1 400 ? -41.312 -11.883 -4.734 1 98.25 400 THR A O 1
ATOM 3140 N N . ALA A 1 401 ? -42.062 -13.867 -5.512 1 98 401 ALA A N 1
ATOM 3141 C CA . ALA A 1 401 ? -43.469 -13.578 -5.152 1 98 401 ALA A CA 1
ATOM 3142 C C . ALA A 1 401 ? -43.625 -13.398 -3.645 1 98 401 ALA A C 1
ATOM 3144 O O . ALA A 1 401 ? -44.344 -12.523 -3.188 1 98 401 ALA A O 1
ATOM 3145 N N . ILE A 1 402 ? -42.969 -14.148 -2.939 1 98 402 ILE A N 1
ATOM 3146 C CA . ILE A 1 402 ? -43.031 -14.07 -1.482 1 98 402 ILE A CA 1
ATOM 3147 C C . ILE A 1 402 ? -42.438 -12.734 -1.017 1 98 402 ILE A C 1
ATOM 3149 O O . ILE A 1 402 ? -43.031 -12.07 -0.149 1 98 402 ILE A O 1
ATOM 3153 N N . ILE A 1 403 ? -41.344 -12.312 -1.568 1 97.62 403 ILE A N 1
ATOM 3154 C CA . ILE A 1 403 ? -40.688 -11.055 -1.216 1 97.62 403 ILE A CA 1
ATOM 3155 C C . ILE A 1 403 ? -41.625 -9.883 -1.551 1 97.62 403 ILE A C 1
ATOM 3157 O O . ILE A 1 403 ? -41.844 -8.992 -0.724 1 97.62 403 ILE A O 1
ATOM 3161 N N . LEU A 1 404 ? -42.219 -9.953 -2.748 1 97.88 404 LEU A N 1
ATOM 3162 C CA . LEU A 1 404 ? -43.094 -8.875 -3.176 1 97.88 404 LEU A CA 1
ATOM 3163 C C . LEU A 1 404 ? -44.344 -8.805 -2.287 1 97.88 404 LEU A C 1
ATOM 3165 O O . LEU A 1 404 ? -44.719 -7.723 -1.841 1 97.88 404 LEU A O 1
ATOM 3169 N N . ALA A 1 405 ? -44.875 -9.945 -2.006 1 97.56 405 ALA A N 1
ATOM 3170 C CA . ALA A 1 405 ? -46.062 -9.992 -1.144 1 97.56 405 ALA A CA 1
ATOM 3171 C C . ALA A 1 405 ? -45.719 -9.562 0.278 1 97.56 405 ALA A C 1
ATOM 3173 O O . ALA A 1 405 ? -46.469 -8.82 0.908 1 97.56 405 ALA A O 1
ATOM 3174 N N . GLY A 1 406 ? -44.625 -10.039 0.749 1 97.12 406 GLY A N 1
ATOM 3175 C CA . GLY A 1 406 ? -44.188 -9.656 2.08 1 97.12 406 GLY A CA 1
ATOM 3176 C C . GLY A 1 406 ? -43.938 -8.172 2.215 1 97.12 406 GLY A C 1
ATOM 3177 O O . GLY A 1 406 ? -44.344 -7.543 3.188 1 97.12 406 GLY A O 1
ATOM 3178 N N . MET A 1 407 ? -43.281 -7.602 1.267 1 96 407 MET A N 1
ATOM 3179 C CA . MET A 1 407 ? -42.938 -6.18 1.302 1 96 407 MET A CA 1
ATOM 3180 C C . MET A 1 407 ? -44.188 -5.324 1.147 1 96 407 MET A C 1
ATOM 3182 O O . MET A 1 407 ? -44.312 -4.27 1.774 1 96 407 MET A O 1
ATOM 3186 N N . ALA A 1 408 ? -45.062 -5.836 0.287 1 95.69 408 ALA A N 1
ATOM 3187 C CA . ALA A 1 408 ? -46.344 -5.141 0.15 1 95.69 408 ALA A CA 1
ATOM 3188 C C . ALA A 1 408 ? -47.125 -5.133 1.47 1 95.69 408 ALA A C 1
ATOM 3190 O O . ALA A 1 408 ? -47.688 -4.113 1.852 1 95.69 408 ALA A O 1
ATOM 3191 N N . PHE A 1 409 ? -47.094 -6.168 2.084 1 96.69 409 PHE A N 1
ATOM 3192 C CA . PHE A 1 409 ? -47.781 -6.293 3.367 1 96.69 409 PHE A CA 1
ATOM 3193 C C . PHE A 1 409 ? -47.156 -5.375 4.406 1 96.69 409 PHE A C 1
ATOM 3195 O O . PHE A 1 409 ? -47.844 -4.652 5.117 1 96.69 409 PHE A O 1
ATOM 3202 N N . VAL A 1 410 ? -45.812 -5.387 4.5 1 95.62 410 VAL A N 1
ATOM 3203 C CA . VAL A 1 410 ? -45.094 -4.562 5.461 1 95.62 410 VAL A CA 1
ATOM 3204 C C . VAL A 1 410 ? -45.344 -3.084 5.176 1 95.62 410 VAL A C 1
ATOM 3206 O O . VAL A 1 410 ? -45.594 -2.301 6.098 1 95.62 410 VAL A O 1
ATOM 3209 N N . TYR A 1 411 ? -45.344 -2.771 3.934 1 93.12 411 TYR A N 1
ATOM 3210 C CA . TYR A 1 411 ? -45.562 -1.382 3.551 1 93.12 411 TYR A CA 1
ATOM 3211 C C . TYR A 1 411 ? -47 -0.943 3.9 1 93.12 411 TYR A C 1
ATOM 3213 O O . TYR A 1 411 ? -47.188 0.173 4.383 1 93.12 411 TYR A O 1
ATOM 3221 N N . ALA A 1 412 ? -47.969 -1.808 3.707 1 94.44 412 ALA A N 1
ATOM 3222 C CA . ALA A 1 412 ? -49.375 -1.493 3.959 1 94.44 412 ALA A CA 1
ATOM 3223 C C . ALA A 1 412 ? -49.625 -1.291 5.449 1 94.44 412 ALA A C 1
ATOM 3225 O O . ALA A 1 412 ? -50.531 -0.53 5.832 1 94.44 412 ALA A O 1
ATOM 3226 N N . THR A 1 413 ? -48.844 -1.837 6.238 1 94.88 413 THR A N 1
ATOM 3227 C CA . THR A 1 413 ? -49.094 -1.775 7.676 1 94.88 413 THR A CA 1
ATOM 3228 C C . THR A 1 413 ? -48.156 -0.776 8.336 1 94.88 413 THR A C 1
ATOM 3230 O O . THR A 1 413 ? -48.281 -0.497 9.531 1 94.88 413 THR A O 1
ATOM 3233 N N . TRP A 1 414 ? -47.281 -0.235 7.531 1 92.88 414 TRP A N 1
ATOM 3234 C CA . TRP A 1 414 ? -46.25 0.682 8.039 1 92.88 414 TRP A CA 1
ATOM 3235 C C . TRP A 1 414 ? -46.875 2.047 8.352 1 92.88 414 TRP A C 1
ATOM 3237 O O . TRP A 1 414 ? -47.625 2.59 7.547 1 92.88 414 TRP A O 1
ATOM 3247 N N . LYS A 1 415 ? -46.594 2.602 9.562 1 91.88 415 LYS A N 1
ATOM 3248 C CA . LYS A 1 415 ? -47.188 3.863 10.008 1 91.88 415 LYS A CA 1
ATOM 3249 C C . LYS A 1 415 ? -46.219 5.02 9.805 1 91.88 415 LYS A C 1
ATOM 3251 O O . LYS A 1 415 ? -46.375 6.094 10.391 1 91.88 415 LYS A O 1
ATOM 3256 N N . GLY A 1 416 ? -45.219 4.871 9.062 1 87.94 416 GLY A N 1
ATOM 3257 C CA . GLY A 1 416 ? -44.219 5.926 8.836 1 87.94 416 GLY A CA 1
ATOM 3258 C C . GLY A 1 416 ? -43.062 5.863 9.797 1 87.94 416 GLY A C 1
ATOM 3259 O O . GLY A 1 416 ? -43.094 5.152 10.805 1 87.94 416 GLY A O 1
ATOM 3260 N N . PRO A 1 417 ? -42.062 6.562 9.383 1 85.94 417 PRO A N 1
ATOM 3261 C CA . PRO A 1 417 ? -40.875 6.535 10.242 1 85.94 417 PRO A CA 1
ATOM 3262 C C . PRO A 1 417 ? -41.062 7.336 11.531 1 85.94 417 PRO A C 1
ATOM 3264 O O . PRO A 1 417 ? -41.719 8.383 11.523 1 85.94 417 PRO A O 1
ATOM 3267 N N . LYS A 1 418 ? -40.656 6.871 12.594 1 84.44 418 LYS A N 1
ATOM 3268 C CA . LYS A 1 418 ? -40.719 7.555 13.883 1 84.44 418 LYS A CA 1
ATOM 3269 C C . LYS A 1 418 ? -39.375 8.172 14.25 1 84.44 418 LYS A C 1
ATOM 3271 O O . LYS A 1 418 ? -38.406 7.449 14.586 1 84.44 418 LYS A O 1
ATOM 3276 N N . PRO A 1 419 ? -39.344 9.531 14.078 1 78.12 419 PRO A N 1
ATOM 3277 C CA . PRO A 1 419 ? -38.094 10.18 14.477 1 78.12 419 PRO A CA 1
ATOM 3278 C C . PRO A 1 419 ? -37.844 10.109 15.977 1 78.12 419 PRO A C 1
ATOM 3280 O O . PRO A 1 419 ? -38.75 9.789 16.75 1 78.12 419 PRO A O 1
ATOM 3283 N N . GLY A 1 420 ? -36.625 10 16.375 1 77.81 420 GLY A N 1
ATOM 3284 C CA . GLY A 1 420 ? -36.344 10.016 17.797 1 77.81 420 GLY A CA 1
ATOM 3285 C C . GLY A 1 420 ? -34.875 10.156 18.094 1 77.81 420 GLY A C 1
ATOM 3286 O O . GLY A 1 420 ? -34.031 10.164 17.188 1 77.81 420 GLY A O 1
ATOM 3287 N N . ASN A 1 421 ? -34.625 10.492 19.312 1 77.38 421 ASN A N 1
ATOM 3288 C CA . ASN A 1 421 ? -33.25 10.656 19.812 1 77.38 421 ASN A CA 1
ATOM 3289 C C . ASN A 1 421 ? -32.656 9.328 20.297 1 77.38 421 ASN A C 1
ATOM 3291 O O . ASN A 1 421 ? -33.406 8.367 20.516 1 77.38 421 ASN A O 1
ATOM 3295 N N . MET A 1 422 ? -31.391 9.289 20.219 1 77.69 422 MET A N 1
ATOM 3296 C CA . MET A 1 422 ? -30.719 8.109 20.766 1 77.69 422 MET A CA 1
ATOM 3297 C C . MET A 1 422 ? -30.75 8.133 22.297 1 77.69 422 MET A C 1
ATOM 3299 O O . MET A 1 422 ? -30.531 9.18 22.906 1 77.69 422 MET A O 1
ATOM 3303 N N . LYS A 1 423 ? -31.156 7.09 22.859 1 75.75 423 LYS A N 1
ATOM 3304 C CA . LYS A 1 423 ? -31.188 6.996 24.312 1 75.75 423 LYS A CA 1
ATOM 3305 C C . LYS A 1 423 ? -29.781 7.031 24.891 1 75.75 423 LYS A C 1
ATOM 3307 O O . LYS A 1 423 ? -28.891 6.324 24.422 1 75.75 423 LYS A O 1
ATOM 3312 N N . GLN A 1 424 ? -29.516 7.988 25.797 1 82.19 424 GLN A N 1
ATOM 3313 C CA . GLN A 1 424 ? -28.266 7.996 26.531 1 82.19 424 GLN A CA 1
ATOM 3314 C C . GLN A 1 424 ? -28.391 7.242 27.859 1 82.19 424 GLN A C 1
ATOM 3316 O O . GLN A 1 424 ? -29.438 7.309 28.516 1 82.19 424 GLN A O 1
ATOM 3321 N N . PRO A 1 425 ? -27.344 6.562 28.141 1 86.25 425 PRO A N 1
ATOM 3322 C CA . PRO A 1 425 ? -27.391 5.832 29.406 1 86.25 425 PRO A CA 1
ATOM 3323 C C . PRO A 1 425 ? -27.375 6.754 30.625 1 86.25 425 PRO A C 1
ATOM 3325 O O . PRO A 1 425 ? -26.828 7.855 30.562 1 86.25 425 PRO A O 1
ATOM 3328 N N . THR A 1 426 ? -27.969 6.297 31.688 1 88.56 426 THR A N 1
ATOM 3329 C CA . THR A 1 426 ? -27.938 7.043 32.938 1 88.56 426 THR A CA 1
ATOM 3330 C C . THR A 1 426 ? -26.625 6.836 33.656 1 88.56 426 THR A C 1
ATOM 3332 O O . THR A 1 426 ? -25.859 5.918 33.344 1 88.56 426 THR A O 1
ATOM 3335 N N . LEU A 1 427 ? -26.391 7.727 34.656 1 90.75 427 LEU A N 1
ATOM 3336 C CA . LEU A 1 427 ? -25.172 7.609 35.469 1 90.75 427 LEU A CA 1
ATOM 3337 C C . LEU A 1 427 ? -25.125 6.266 36.188 1 90.75 427 LEU A C 1
ATOM 3339 O O . LEU A 1 427 ? -24.062 5.66 36.312 1 90.75 427 LEU A O 1
ATOM 3343 N N . ARG A 1 428 ? -26.203 5.875 36.688 1 90.06 428 ARG A N 1
ATOM 3344 C CA . ARG A 1 428 ? -26.266 4.602 37.375 1 90.06 428 ARG A CA 1
ATOM 3345 C C . ARG A 1 428 ? -25.984 3.438 36.438 1 90.06 428 ARG A C 1
ATOM 3347 O O . ARG A 1 428 ? -25.25 2.506 36.812 1 90.06 428 ARG A O 1
ATOM 3354 N N . GLU A 1 429 ? -26.531 3.453 35.25 1 90.88 429 GLU A N 1
ATOM 3355 C CA . GLU A 1 429 ? -26.281 2.412 34.25 1 90.88 429 GLU A CA 1
ATOM 3356 C C . GLU A 1 429 ? -24.812 2.338 33.906 1 90.88 429 GLU A C 1
ATOM 3358 O O . GLU A 1 429 ? -24.25 1.247 33.75 1 90.88 429 GLU A O 1
ATOM 3363 N N . ILE A 1 430 ? -24.234 3.447 33.781 1 91.88 430 ILE A N 1
ATOM 3364 C CA . ILE A 1 430 ? -22.812 3.514 33.438 1 91.88 430 ILE A CA 1
ATOM 3365 C C . ILE A 1 430 ? -21.984 2.922 34.562 1 91.88 430 ILE A C 1
ATOM 3367 O O . ILE A 1 430 ? -21.047 2.145 34.312 1 91.88 430 ILE A O 1
ATOM 3371 N N . ALA A 1 431 ? -22.328 3.277 35.75 1 91.06 431 ALA A N 1
ATOM 3372 C CA . ALA A 1 431 ? -21.594 2.791 36.906 1 91.06 431 ALA A CA 1
ATOM 3373 C C . ALA A 1 431 ? -21.672 1.271 37.031 1 91.06 431 ALA A C 1
ATOM 3375 O O . ALA A 1 431 ? -20.672 0.601 37.312 1 91.06 431 ALA A O 1
ATOM 3376 N N . VAL A 1 432 ? -22.812 0.75 36.844 1 91.81 432 VAL A N 1
ATOM 3377 C CA . VAL A 1 432 ? -23.031 -0.689 36.969 1 91.81 432 VAL A CA 1
ATOM 3378 C C . VAL A 1 432 ? -22.266 -1.404 35.844 1 91.81 432 VAL A C 1
ATOM 3380 O O . VAL A 1 432 ? -21.578 -2.398 36.094 1 91.81 432 VAL A O 1
ATOM 3383 N N . LYS A 1 433 ? -22.422 -0.925 34.688 1 91.94 433 LYS A N 1
ATOM 3384 C CA . LYS A 1 433 ? -21.75 -1.535 33.562 1 91.94 433 LYS A CA 1
ATOM 3385 C C . LYS A 1 433 ? -20.234 -1.462 33.688 1 91.94 433 LYS A C 1
ATOM 3387 O O . LYS A 1 433 ? -19.516 -2.387 33.312 1 91.94 433 LYS A O 1
ATOM 3392 N N . ARG A 1 434 ? -19.75 -0.416 34.25 1 93.31 434 ARG A N 1
ATOM 3393 C CA . ARG A 1 434 ? -18.312 -0.27 34.469 1 93.31 434 ARG A CA 1
ATOM 3394 C C . ARG A 1 434 ? -17.812 -1.275 35.5 1 93.31 434 ARG A C 1
ATOM 3396 O O . ARG A 1 434 ? -16.734 -1.854 35.344 1 93.31 434 ARG A O 1
ATOM 3403 N N . ALA A 1 435 ? -18.609 -1.362 36.531 1 92.62 435 ALA A N 1
ATOM 3404 C CA . ALA A 1 435 ? -18.234 -2.336 37.562 1 92.62 435 ALA A CA 1
ATOM 3405 C C . ALA A 1 435 ? -18.203 -3.748 37 1 92.62 435 ALA A C 1
ATOM 3407 O O . ALA A 1 435 ? -17.266 -4.504 37.25 1 92.62 435 ALA A O 1
ATOM 3408 N N . TYR A 1 436 ? -19.188 -4.082 36.219 1 94.25 436 TYR A N 1
ATOM 3409 C CA . TYR A 1 436 ? -19.219 -5.383 35.562 1 94.25 436 TYR A CA 1
ATOM 3410 C C . TYR A 1 436 ? -18.047 -5.551 34.594 1 94.25 436 TYR A C 1
ATOM 3412 O O . TYR A 1 436 ? -17.422 -6.613 34.531 1 94.25 436 TYR A O 1
ATOM 3420 N N . ALA A 1 437 ? -17.781 -4.504 33.906 1 94.06 437 ALA A N 1
ATOM 3421 C CA . ALA A 1 437 ? -16.672 -4.527 32.938 1 94.06 437 ALA A CA 1
ATOM 3422 C C . ALA A 1 437 ? -15.344 -4.762 33.656 1 94.06 437 ALA A C 1
ATOM 3424 O O . ALA A 1 437 ? -14.477 -5.48 33.156 1 94.06 437 ALA A O 1
ATOM 3425 N N . THR A 1 438 ? -15.133 -4.215 34.781 1 94.5 438 THR A N 1
ATOM 3426 C CA . THR A 1 438 ? -13.906 -4.379 35.531 1 94.5 438 THR A CA 1
ATOM 3427 C C . THR A 1 438 ? -13.75 -5.824 36 1 94.5 438 THR A C 1
ATOM 3429 O O . THR A 1 438 ? -12.656 -6.391 35.938 1 94.5 438 THR A O 1
ATOM 3432 N N . LEU A 1 439 ? -14.875 -6.348 36.438 1 95.31 439 LEU A N 1
ATOM 3433 C CA . LEU A 1 439 ? -14.852 -7.738 36.875 1 95.31 439 LEU A CA 1
ATOM 3434 C C . LEU A 1 439 ? -14.547 -8.672 35.719 1 95.31 439 LEU A C 1
ATOM 3436 O O . LEU A 1 439 ? -13.734 -9.594 35.844 1 95.31 439 LEU A O 1
ATOM 3440 N N . VAL A 1 440 ? -15.203 -8.469 34.625 1 96.44 440 VAL A N 1
ATOM 3441 C CA . VAL A 1 440 ? -15 -9.305 33.438 1 96.44 440 VAL A CA 1
ATOM 3442 C C . VAL A 1 440 ? -13.57 -9.141 32.938 1 96.44 440 VAL A C 1
ATOM 3444 O O . VAL A 1 440 ? -12.945 -10.117 32.5 1 96.44 440 VAL A O 1
ATOM 3447 N N . LEU A 1 441 ? -13.07 -7.961 32.969 1 96.12 441 LEU A N 1
ATOM 3448 C CA . LEU A 1 441 ? -11.703 -7.699 32.531 1 96.12 441 LEU A CA 1
ATOM 3449 C C . LEU A 1 441 ? -10.703 -8.492 33.375 1 96.12 441 LEU A C 1
ATOM 3451 O O . LEU A 1 441 ? -9.797 -9.125 32.812 1 96.12 441 LEU A O 1
ATOM 3455 N N . ALA A 1 442 ? -10.859 -8.492 34.656 1 95.25 442 ALA A N 1
ATOM 3456 C CA . ALA A 1 442 ? -9.984 -9.258 35.531 1 95.25 442 ALA A CA 1
ATOM 3457 C C . ALA A 1 442 ? -10.047 -10.75 35.219 1 95.25 442 ALA A C 1
ATOM 3459 O O . ALA A 1 442 ? -9.023 -11.43 35.188 1 95.25 442 ALA A O 1
ATOM 3460 N N . PHE A 1 443 ? -11.25 -11.203 35.031 1 96.56 443 PHE A N 1
ATOM 3461 C CA . PHE A 1 443 ? -11.453 -12.602 34.656 1 96.56 443 PHE A CA 1
ATOM 3462 C C . PHE A 1 443 ? -10.734 -12.93 33.344 1 96.56 443 PHE A C 1
ATOM 3464 O O . PHE A 1 443 ? -10.07 -13.961 33.25 1 96.56 443 PHE A O 1
ATOM 3471 N N . LEU A 1 444 ? -10.82 -12.055 32.438 1 97.19 444 LEU A N 1
ATOM 3472 C CA . LEU A 1 444 ? -10.242 -12.297 31.109 1 97.19 444 LEU A CA 1
ATOM 3473 C C . LEU A 1 444 ? -8.719 -12.242 31.156 1 97.19 444 LEU A C 1
ATOM 3475 O O . LEU A 1 444 ? -8.039 -12.969 30.438 1 97.19 444 LEU A O 1
ATOM 3479 N N . VAL A 1 445 ? -8.172 -11.422 32 1 95.81 445 VAL A N 1
ATOM 3480 C CA . VAL A 1 445 ? -6.727 -11.398 32.188 1 95.81 445 VAL A CA 1
ATOM 3481 C C . VAL A 1 445 ? -6.246 -12.75 32.719 1 95.81 445 VAL A C 1
ATOM 3483 O O . VAL A 1 445 ? -5.219 -13.266 32.25 1 95.81 445 VAL A O 1
ATOM 3486 N N . ALA A 1 446 ? -7.039 -13.258 33.625 1 96.06 446 ALA A N 1
ATOM 3487 C CA . ALA A 1 446 ? -6.711 -14.586 34.125 1 96.06 446 ALA A CA 1
ATOM 3488 C C . ALA A 1 446 ? -6.797 -15.633 33.031 1 96.06 446 ALA A C 1
ATOM 3490 O O . ALA A 1 446 ? -5.945 -16.516 32.938 1 96.06 446 ALA A O 1
ATOM 3491 N N . VAL A 1 447 ? -7.777 -15.562 32.188 1 97 447 VAL A N 1
ATOM 3492 C CA . VAL A 1 447 ? -7.953 -16.469 31.078 1 97 447 VAL A CA 1
ATOM 3493 C C . VAL A 1 447 ? -6.773 -16.344 30.109 1 97 447 VAL A C 1
ATOM 3495 O O . VAL A 1 447 ? -6.277 -17.359 29.594 1 97 447 VAL A O 1
ATOM 3498 N N . GLU A 1 448 ? -6.316 -15.125 29.875 1 96.19 448 GLU A N 1
ATOM 3499 C CA . GLU A 1 448 ? -5.172 -14.875 29 1 96.19 448 GLU A CA 1
ATOM 3500 C C . GLU A 1 448 ? -3.918 -15.57 29.531 1 96.19 448 GLU A C 1
ATOM 3502 O O . GLU A 1 448 ? -3.131 -16.109 28.766 1 96.19 448 GLU A O 1
ATOM 3507 N N . VAL A 1 449 ? -3.725 -15.547 30.797 1 95.62 449 VAL A N 1
ATOM 3508 C CA . VAL A 1 449 ? -2.582 -16.203 31.422 1 95.62 449 VAL A CA 1
ATOM 3509 C C . VAL A 1 449 ? -2.678 -17.703 31.219 1 95.62 449 VAL A C 1
ATOM 3511 O O . VAL A 1 449 ? -1.682 -18.359 30.891 1 95.62 449 VAL A O 1
ATOM 3514 N N . ILE A 1 450 ? -3.861 -18.219 31.359 1 96.19 450 ILE A N 1
ATOM 3515 C CA . ILE A 1 450 ? -4.082 -19.656 31.188 1 96.19 450 ILE A CA 1
ATOM 3516 C C . ILE A 1 450 ? -3.785 -20.047 29.734 1 96.19 450 ILE A C 1
ATOM 3518 O O . ILE A 1 450 ? -3.121 -21.062 29.484 1 96.19 450 ILE A O 1
ATOM 3522 N N . ILE A 1 451 ? -4.227 -19.281 28.812 1 95.88 451 ILE A N 1
ATOM 3523 C CA . ILE A 1 451 ? -4 -19.547 27.391 1 95.88 451 ILE A CA 1
ATOM 3524 C C . ILE A 1 451 ? -2.504 -19.5 27.094 1 95.88 451 ILE A C 1
ATOM 3526 O O . ILE A 1 451 ? -1.979 -20.359 26.391 1 95.88 451 ILE A O 1
ATOM 3530 N N . THR A 1 452 ? -1.839 -18.531 27.641 1 93.56 452 THR A N 1
ATOM 3531 C CA . THR A 1 452 ? -0.406 -18.375 27.422 1 93.56 452 THR A CA 1
ATOM 3532 C C . THR A 1 452 ? 0.364 -19.562 27.984 1 93.56 452 THR A C 1
ATOM 3534 O O . THR A 1 452 ? 1.304 -20.062 27.359 1 93.56 452 THR A O 1
ATOM 3537 N N . ALA A 1 453 ? -0.032 -20.016 29.125 1 93.19 453 ALA A N 1
ATOM 3538 C CA . ALA A 1 453 ? 0.594 -21.188 29.734 1 93.19 453 ALA A CA 1
ATOM 3539 C C . ALA A 1 453 ? 0.363 -22.438 28.875 1 93.19 453 ALA A C 1
ATOM 3541 O O . ALA A 1 453 ? 1.272 -23.25 28.703 1 93.19 453 ALA A O 1
ATOM 3542 N N . ALA A 1 454 ? -0.838 -22.531 28.391 1 91.31 454 ALA A N 1
ATOM 3543 C CA . ALA A 1 454 ? -1.159 -23.656 27.531 1 91.31 454 ALA A CA 1
ATOM 3544 C C . ALA A 1 454 ? -0.325 -23.625 26.25 1 91.31 454 ALA A C 1
ATOM 3546 O O . ALA A 1 454 ? 0.163 -24.656 25.781 1 91.31 454 ALA A O 1
ATOM 3547 N N . LEU A 1 455 ? -0.135 -22.484 25.656 1 90.81 455 LEU A N 1
ATOM 3548 C CA . LEU A 1 455 ? 0.666 -22.312 24.453 1 90.81 455 LEU A CA 1
ATOM 3549 C C . LEU A 1 455 ? 2.123 -22.672 24.719 1 90.81 455 LEU A C 1
ATOM 3551 O O . LEU A 1 455 ? 2.764 -23.312 23.875 1 90.81 455 LEU A O 1
ATOM 3555 N N . TRP A 1 456 ? 2.611 -22.25 25.828 1 88.75 456 TRP A N 1
ATOM 3556 C CA . TRP A 1 456 ? 3.992 -22.547 26.188 1 88.75 456 TRP A CA 1
ATOM 3557 C C . TRP A 1 456 ? 4.227 -24.047 26.281 1 88.75 456 TRP A C 1
ATOM 3559 O O . TRP A 1 456 ? 5.312 -24.531 25.969 1 88.75 456 TRP A O 1
ATOM 3569 N N . LYS A 1 457 ? 3.283 -24.797 26.641 1 85.75 457 LYS A N 1
ATOM 3570 C CA . LYS A 1 457 ? 3.393 -26.25 26.797 1 85.75 457 LYS A CA 1
ATOM 3571 C C . LYS A 1 457 ? 3.336 -26.953 25.453 1 85.75 457 LYS A C 1
ATOM 3573 O O . LYS A 1 457 ? 4.008 -27.969 25.25 1 85.75 457 LYS A O 1
ATOM 3578 N N . VAL A 1 458 ? 2.611 -26.359 24.547 1 85.06 458 VAL A N 1
ATOM 3579 C CA . VAL A 1 458 ? 2.336 -27.094 23.312 1 85.06 458 VAL A CA 1
ATOM 3580 C C . VAL A 1 458 ? 3.297 -26.641 22.219 1 85.06 458 VAL A C 1
ATOM 3582 O O . VAL A 1 458 ? 3.562 -27.375 21.281 1 85.06 458 VAL A O 1
ATOM 3585 N N . LEU A 1 459 ? 3.916 -25.438 22.25 1 82.81 459 LEU A N 1
ATOM 3586 C CA . LEU A 1 459 ? 4.73 -24.844 21.203 1 82.81 459 LEU A CA 1
ATOM 3587 C C . LEU A 1 459 ? 5.953 -25.703 20.891 1 82.81 459 LEU A C 1
ATOM 3589 O O . LEU A 1 459 ? 6.285 -25.938 19.734 1 82.81 459 LEU A O 1
ATOM 3593 N N . PRO A 1 460 ? 6.699 -26.219 21.938 1 77.31 460 PRO A N 1
ATOM 3594 C CA . PRO A 1 460 ? 7.914 -26.969 21.625 1 77.31 460 PRO A CA 1
ATOM 3595 C C . PRO A 1 460 ? 7.629 -28.281 20.891 1 77.31 460 PRO A C 1
ATOM 3597 O O . PRO A 1 460 ? 8.477 -28.766 20.141 1 77.31 460 PRO A O 1
ATOM 3600 N N . ASP A 1 461 ? 6.473 -28.812 21.062 1 65.75 461 ASP A N 1
ATOM 3601 C CA . ASP A 1 461 ? 6.152 -30.078 20.406 1 65.75 461 ASP A CA 1
ATOM 3602 C C . ASP A 1 461 ? 5.699 -29.844 18.953 1 65.75 461 ASP A C 1
ATOM 3604 O O . ASP A 1 461 ? 5.887 -30.703 18.094 1 65.75 461 ASP A O 1
ATOM 3608 N N . GLY A 1 462 ? 5.465 -28.703 18.547 1 64.88 462 GLY A N 1
ATOM 3609 C CA . GLY A 1 462 ? 5.016 -28.297 17.219 1 64.88 462 GLY A CA 1
ATOM 3610 C C . GLY A 1 462 ? 4.105 -29.312 16.562 1 64.88 462 GLY A C 1
ATOM 3611 O O . GLY A 1 462 ? 3.68 -29.141 15.422 1 64.88 462 GLY A O 1
ATOM 3612 N N . SER A 1 463 ? 3.879 -30.516 17.203 1 65.38 463 SER A N 1
ATOM 3613 C CA . SER A 1 463 ? 3.217 -31.656 16.562 1 65.38 463 SER A CA 1
ATOM 3614 C C . SER A 1 463 ? 1.718 -31.406 16.422 1 65.38 463 SER A C 1
ATOM 3616 O O . SER A 1 463 ? 1.058 -32.031 15.602 1 65.38 463 SER A O 1
ATOM 3618 N N . PHE A 1 464 ? 1.266 -30.359 17.156 1 82.19 464 PHE A N 1
ATOM 3619 C CA . PHE A 1 464 ? -0.166 -30.125 17.031 1 82.19 464 PHE A CA 1
ATOM 3620 C C . PHE A 1 464 ? -0.436 -28.688 16.609 1 82.19 464 PHE A C 1
ATOM 3622 O O . PHE A 1 464 ? -1.006 -27.906 17.359 1 82.19 464 PHE A O 1
ATOM 3629 N N . GLU A 1 465 ? -0.13 -28.375 15.383 1 88.25 465 GLU A N 1
ATOM 3630 C CA . GLU A 1 465 ? -0.18 -27.031 14.805 1 88.25 465 GLU A CA 1
ATOM 3631 C C . GLU A 1 465 ? -1.59 -26.453 14.875 1 88.25 465 GLU A C 1
ATOM 3633 O O . GLU A 1 465 ? -1.774 -25.297 15.281 1 88.25 465 GLU A O 1
ATOM 3638 N N . PRO A 1 466 ? -2.609 -27.266 14.656 1 90.31 466 PRO A N 1
ATOM 3639 C CA . PRO A 1 466 ? -3.955 -26.688 14.711 1 90.31 466 PRO A CA 1
ATOM 3640 C C . PRO A 1 466 ? -4.332 -26.203 16.109 1 90.31 466 PRO A C 1
ATOM 3642 O O . PRO A 1 466 ? -5.031 -25.203 16.266 1 90.31 466 PRO A O 1
ATOM 3645 N N . MET A 1 467 ? -3.879 -26.922 17.094 1 92.12 467 MET A N 1
ATOM 3646 C CA . MET A 1 467 ? -4.16 -26.5 18.453 1 92.12 467 MET A CA 1
ATOM 3647 C C . MET A 1 467 ? -3.473 -25.172 18.766 1 92.12 467 MET A C 1
ATOM 3649 O O . MET A 1 467 ? -4.027 -24.328 19.469 1 92.12 467 MET A O 1
ATOM 3653 N N . ILE A 1 468 ? -2.326 -25.031 18.266 1 93.5 468 ILE A N 1
ATOM 3654 C CA . ILE A 1 468 ? -1.617 -23.766 18.422 1 93.5 468 ILE A CA 1
ATOM 3655 C C . ILE A 1 468 ? -2.422 -22.641 17.781 1 93.5 468 ILE A C 1
ATOM 3657 O O . ILE A 1 468 ? -2.561 -21.562 18.359 1 93.5 468 ILE A O 1
ATOM 3661 N N . GLY A 1 469 ? -2.957 -22.891 16.594 1 95.38 469 GLY A N 1
ATOM 3662 C CA . GLY A 1 469 ? -3.811 -21.906 15.938 1 95.38 469 GLY A CA 1
ATOM 3663 C C . GLY A 1 469 ? -5.023 -21.531 16.766 1 95.38 469 GLY A C 1
ATOM 3664 O O . GLY A 1 469 ? -5.383 -20.344 16.844 1 95.38 469 GLY A O 1
ATOM 3665 N N . VAL A 1 470 ? -5.629 -22.484 17.422 1 96.19 470 VAL A N 1
ATOM 3666 C CA . VAL A 1 470 ? -6.797 -22.234 18.266 1 96.19 470 VAL A CA 1
ATOM 3667 C C . VAL A 1 470 ? -6.398 -21.391 19.469 1 96.19 470 VAL A C 1
ATOM 3669 O O . VAL A 1 470 ? -7.066 -20.406 19.812 1 96.19 470 VAL A O 1
ATOM 3672 N N . LEU A 1 471 ? -5.277 -21.781 20.047 1 96 471 LEU A N 1
ATOM 3673 C CA . LEU A 1 471 ? -4.844 -21.094 21.266 1 96 471 LEU A CA 1
ATOM 3674 C C . LEU A 1 471 ? -4.398 -19.672 20.969 1 96 471 LEU A C 1
ATOM 3676 O O . LEU A 1 471 ? -4.75 -18.734 21.688 1 96 471 LEU A O 1
ATOM 3680 N N . VAL A 1 472 ? -3.641 -19.531 19.922 1 96.69 472 VAL A N 1
ATOM 3681 C CA . VAL A 1 472 ? -3.227 -18.188 19.547 1 96.69 472 VAL A CA 1
ATOM 3682 C C . VAL A 1 472 ? -4.453 -17.344 19.188 1 96.69 472 VAL A C 1
ATOM 3684 O O . VAL A 1 472 ? -4.566 -16.188 19.609 1 96.69 472 VAL A O 1
ATOM 3687 N N . GLY A 1 473 ? -5.379 -17.906 18.422 1 98.25 473 GLY A N 1
ATOM 3688 C CA . GLY A 1 473 ? -6.613 -17.219 18.094 1 98.25 473 GLY A CA 1
ATOM 3689 C C . GLY A 1 473 ? -7.434 -16.828 19.297 1 98.25 473 GLY A C 1
ATOM 3690 O O . GLY A 1 473 ? -7.906 -15.695 19.406 1 98.25 473 GLY A O 1
ATOM 3691 N N . ALA A 1 474 ? -7.594 -17.75 20.188 1 97.94 474 ALA A N 1
ATOM 3692 C CA . ALA A 1 474 ? -8.32 -17.469 21.422 1 97.94 474 ALA A CA 1
ATOM 3693 C C . ALA A 1 474 ? -7.645 -16.359 22.234 1 97.94 474 ALA A C 1
ATOM 3695 O O . ALA A 1 474 ? -8.32 -15.492 22.781 1 97.94 474 ALA A O 1
ATOM 3696 N N . GLY A 1 475 ? -6.359 -16.484 22.266 1 98.12 475 GLY A N 1
ATOM 3697 C CA . GLY A 1 475 ? -5.617 -15.422 22.922 1 98.12 475 GLY A CA 1
ATOM 3698 C C . GLY A 1 475 ? -5.871 -14.047 22.328 1 98.12 475 GLY A C 1
ATOM 3699 O O . GLY A 1 475 ? -6.039 -13.07 23.062 1 98.12 475 GLY A O 1
ATOM 3700 N N . LEU A 1 476 ? -5.922 -13.977 21.047 1 98.44 476 LEU A N 1
ATOM 3701 C CA . LEU A 1 476 ? -6.168 -12.711 20.359 1 98.44 476 LEU A CA 1
ATOM 3702 C C . LEU A 1 476 ? -7.578 -12.211 20.641 1 98.44 476 LEU A C 1
ATOM 3704 O O . LEU A 1 476 ? -7.781 -11.016 20.875 1 98.44 476 LEU A O 1
ATOM 3708 N N . VAL A 1 477 ? -8.562 -13.078 20.641 1 98.38 477 VAL A N 1
ATOM 3709 C CA . VAL A 1 477 ? -9.945 -12.688 20.906 1 98.38 477 VAL A CA 1
ATOM 3710 C C . VAL A 1 477 ? -10.07 -12.148 22.328 1 98.38 477 VAL A C 1
ATOM 3712 O O . VAL A 1 477 ? -10.656 -11.086 22.547 1 98.38 477 VAL A O 1
ATOM 3715 N N . VAL A 1 478 ? -9.453 -12.836 23.234 1 98.25 478 VAL A N 1
ATOM 3716 C CA . VAL A 1 478 ? -9.508 -12.43 24.641 1 98.25 478 VAL A CA 1
ATOM 3717 C C . VAL A 1 478 ? -8.773 -11.102 24.812 1 98.25 478 VAL A C 1
ATOM 3719 O O . VAL A 1 478 ? -9.266 -10.203 25.5 1 98.25 478 VAL A O 1
ATOM 3722 N N . PHE A 1 479 ? -7.637 -11.039 24.203 1 98 479 PHE A N 1
ATOM 3723 C CA . PHE A 1 479 ? -6.879 -9.797 24.281 1 98 479 PHE A CA 1
ATOM 3724 C C . PHE A 1 479 ? -7.684 -8.633 23.703 1 98 479 PHE A C 1
ATOM 3726 O O . PHE A 1 479 ? -7.684 -7.539 24.266 1 98 479 PHE A O 1
ATOM 3733 N N . GLY A 1 480 ? -8.352 -8.836 22.578 1 98.06 480 GLY A N 1
ATOM 3734 C CA . GLY A 1 480 ? -9.234 -7.824 22.016 1 98.06 480 GLY A CA 1
ATOM 3735 C C . GLY A 1 480 ? -10.336 -7.402 22.969 1 98.06 480 GLY A C 1
ATOM 3736 O O . GLY A 1 480 ? -10.633 -6.211 23.094 1 98.06 480 GLY A O 1
ATOM 3737 N N . GLU A 1 481 ? -10.898 -8.352 23.641 1 97.81 481 GLU A N 1
ATOM 3738 C CA . GLU A 1 481 ? -11.953 -8.039 24.609 1 97.81 481 GLU A CA 1
ATOM 3739 C C . GLU A 1 481 ? -11.406 -7.262 25.797 1 97.81 481 GLU A C 1
ATOM 3741 O O . GLU A 1 481 ? -12.078 -6.375 26.328 1 97.81 481 GLU A O 1
ATOM 3746 N N . ILE A 1 482 ? -10.234 -7.602 26.188 1 97.38 482 ILE A N 1
ATOM 3747 C CA . ILE A 1 482 ? -9.57 -6.875 27.266 1 97.38 482 ILE A CA 1
ATOM 3748 C C . ILE A 1 482 ? -9.406 -5.41 26.875 1 97.38 482 ILE A C 1
ATOM 3750 O O . ILE A 1 482 ? -9.711 -4.512 27.672 1 97.38 482 ILE A O 1
ATOM 3754 N N . ILE A 1 483 ? -9.016 -5.168 25.688 1 96.75 483 ILE A N 1
ATOM 3755 C CA . ILE A 1 483 ? -8.828 -3.809 25.203 1 96.75 483 ILE A CA 1
ATOM 3756 C C . ILE A 1 483 ? -10.172 -3.084 25.141 1 96.75 483 ILE A C 1
ATOM 3758 O O . ILE A 1 483 ? -10.281 -1.933 25.578 1 96.75 483 ILE A O 1
ATOM 3762 N N . ALA A 1 484 ? -11.203 -3.744 24.641 1 96.38 484 ALA A N 1
ATOM 3763 C CA . ALA A 1 484 ? -12.531 -3.139 24.531 1 96.38 484 ALA A CA 1
ATOM 3764 C C . ALA A 1 484 ? -13.078 -2.762 25.906 1 96.38 484 ALA A C 1
ATOM 3766 O O . ALA A 1 484 ? -13.656 -1.684 26.078 1 96.38 484 ALA A O 1
ATOM 3767 N N . LEU A 1 485 ? -12.883 -3.621 26.844 1 96 485 LEU A N 1
ATOM 3768 C CA . LEU A 1 485 ? -13.367 -3.363 28.188 1 96 485 LEU A CA 1
ATOM 3769 C C . LEU A 1 485 ? -12.555 -2.258 28.859 1 96 485 LEU A C 1
ATOM 3771 O O . LEU A 1 485 ? -13.109 -1.4 29.547 1 96 485 LEU A O 1
ATOM 3775 N N . TYR A 1 486 ? -11.242 -2.361 28.656 1 95.25 486 TYR A N 1
ATOM 3776 C CA . TYR A 1 486 ? -10.406 -1.279 29.172 1 95.25 486 TYR A CA 1
ATOM 3777 C C . TYR A 1 486 ? -10.867 0.069 28.625 1 95.25 486 TYR A C 1
ATOM 3779 O O . TYR A 1 486 ? -10.969 1.046 29.375 1 95.25 486 TYR A O 1
ATOM 3787 N N . ARG A 1 487 ? -11.109 0.147 27.359 1 92.94 487 ARG A N 1
ATOM 3788 C CA . ARG A 1 487 ? -11.609 1.366 26.734 1 92.94 487 ARG A CA 1
ATOM 3789 C C . ARG A 1 487 ? -12.883 1.851 27.438 1 92.94 487 ARG A C 1
ATOM 3791 O O . ARG A 1 487 ? -13 3.033 27.766 1 92.94 487 ARG A O 1
ATOM 3798 N N . TYR A 1 488 ? -13.836 0.938 27.656 1 93.44 488 TYR A N 1
ATOM 3799 C CA . TYR A 1 488 ? -15.109 1.301 28.266 1 93.44 488 TYR A CA 1
ATOM 3800 C C . TYR A 1 488 ? -14.898 1.831 29.672 1 93.44 488 TYR A C 1
ATOM 3802 O O . TYR A 1 488 ? -15.57 2.777 30.094 1 93.44 488 TYR A O 1
ATOM 3810 N N . ILE A 1 489 ? -13.961 1.286 30.406 1 93.31 489 ILE A N 1
ATOM 3811 C CA . ILE A 1 489 ? -13.695 1.655 31.797 1 93.31 489 ILE A CA 1
ATOM 3812 C C . ILE A 1 489 ? -12.977 3.002 31.844 1 93.31 489 ILE A C 1
ATOM 3814 O O . ILE A 1 489 ? -13.352 3.883 32.625 1 93.31 489 ILE A O 1
ATOM 3818 N N . ALA A 1 490 ? -12.023 3.105 31 1 91 490 ALA A N 1
ATOM 3819 C CA . ALA A 1 490 ? -11.172 4.293 31.016 1 91 490 ALA A CA 1
ATOM 3820 C C . ALA A 1 490 ? -11.883 5.48 30.375 1 91 490 ALA A C 1
ATOM 3822 O O . ALA A 1 490 ? -11.672 6.629 30.766 1 91 490 ALA A O 1
ATOM 3823 N N . TYR A 1 491 ? -12.68 5.219 29.406 1 90.31 491 TYR A N 1
ATOM 3824 C CA . TYR A 1 491 ? -13.367 6.266 28.656 1 90.31 491 TYR A CA 1
ATOM 3825 C C . TYR A 1 491 ? -14.859 5.961 28.547 1 90.31 491 TYR A C 1
ATOM 3827 O O . TYR A 1 491 ? -15.367 5.746 27.438 1 90.31 491 TYR A O 1
ATOM 3835 N N . PRO A 1 492 ? -15.609 6.09 29.578 1 89.5 492 PRO A N 1
ATOM 3836 C CA . PRO A 1 492 ? -17.031 5.781 29.578 1 89.5 492 PRO A CA 1
ATOM 3837 C C . PRO A 1 492 ? -17.859 6.805 28.797 1 89.5 492 PRO A C 1
ATOM 3839 O O . PRO A 1 492 ? -17.406 7.934 28.578 1 89.5 492 PRO A O 1
ATOM 3842 N N . PRO A 1 493 ? -19.047 6.309 28.328 1 89.12 493 PRO A N 1
ATOM 3843 C CA . PRO A 1 493 ? -19.922 7.242 27.625 1 89.12 493 PRO A CA 1
ATOM 3844 C C . PRO A 1 493 ? -20.406 8.391 28.5 1 89.12 493 PRO A C 1
ATOM 3846 O O . PRO A 1 493 ? -20.438 8.266 29.734 1 89.12 493 PRO A O 1
ATOM 3849 N N . LYS A 1 494 ? -20.844 9.492 27.844 1 83.25 494 LYS A N 1
ATOM 3850 C CA . LYS A 1 494 ? -21.406 10.633 28.562 1 83.25 494 LYS A CA 1
ATOM 3851 C C . LYS A 1 494 ? -22.844 10.375 28.953 1 83.25 494 LYS A C 1
ATOM 3853 O O . LYS A 1 494 ? -23.641 9.867 28.156 1 83.25 494 LYS A O 1
ATOM 3858 N N . PRO A 1 495 ? -23.078 10.727 30.219 1 80.56 495 PRO A N 1
ATOM 3859 C CA . PRO A 1 495 ? -24.453 10.5 30.672 1 80.56 495 PRO A CA 1
ATOM 3860 C C . PRO A 1 495 ? -25.453 11.461 30.031 1 80.56 495 PRO A C 1
ATOM 3862 O O . PRO A 1 495 ? -25.078 12.586 29.672 1 80.56 495 PRO A O 1
ATOM 3865 N N . GLY A 1 496 ? -26.609 10.984 29.656 1 69.75 496 GLY A N 1
ATOM 3866 C CA . GLY A 1 496 ? -27.688 11.852 29.203 1 69.75 496 GLY A CA 1
ATOM 3867 C C . GLY A 1 496 ? -28.109 12.867 30.25 1 69.75 496 GLY A C 1
ATOM 3868 O O . GLY A 1 496 ? -27.875 12.688 31.438 1 69.75 496 GLY A O 1
ATOM 3869 N N . ARG A 1 497 ? -28.391 14.234 29.906 1 53 497 ARG A N 1
ATOM 3870 C CA . ARG A 1 497 ? -28.906 15.25 30.812 1 53 497 ARG A CA 1
ATOM 3871 C C . ARG A 1 497 ? -30.203 14.781 31.484 1 53 497 ARG A C 1
ATOM 3873 O O . ARG A 1 497 ? -31.094 14.266 30.812 1 53 497 ARG A O 1
ATOM 3880 N N . SER A 1 498 ? -30.141 14.398 32.75 1 40.22 498 SER A N 1
ATOM 3881 C CA . SER A 1 498 ? -31.391 14.227 33.5 1 40.22 498 SER A CA 1
ATOM 3882 C C . SER A 1 498 ? -32.344 15.383 33.219 1 40.22 498 SER A C 1
ATOM 3884 O O . SER A 1 498 ? -31.984 16.547 33.406 1 40.22 498 SER A O 1
ATOM 3886 N N . LYS A 1 499 ? -33.25 15.344 32.312 1 34.88 499 LYS A N 1
ATOM 3887 C CA . LYS A 1 499 ? -34.375 16.234 32.594 1 34.88 499 LYS A CA 1
ATOM 3888 C C . LYS A 1 499 ? -35.031 15.875 33.938 1 34.88 499 LYS A C 1
ATOM 3890 O O . LYS A 1 499 ? -35.219 14.695 34.25 1 34.88 499 LYS A O 1
ATOM 3895 N N . MET B 1 1 ? -40.469 42.906 -25.25 1 40.22 1 MET B N 1
ATOM 3896 C CA . MET B 1 1 ? -40.5 41.469 -25.484 1 40.22 1 MET B CA 1
ATOM 3897 C C . MET B 1 1 ? -39.125 40.938 -25.719 1 40.22 1 MET B C 1
ATOM 3899 O O . MET B 1 1 ? -38.75 39.844 -25.219 1 40.22 1 MET B O 1
ATOM 3903 N N . GLU B 1 2 ? -38.219 41.625 -26.422 1 47.28 2 GLU B N 1
ATOM 3904 C CA . GLU B 1 2 ? -36.844 41.156 -26.719 1 47.28 2 GLU B CA 1
ATOM 3905 C C . GLU B 1 2 ? -35.969 41.281 -25.484 1 47.28 2 GLU B C 1
ATOM 3907 O O . GLU B 1 2 ? -35.125 40.406 -25.219 1 47.28 2 GLU B O 1
ATOM 3912 N N . VAL B 1 3 ? -36.031 42.312 -24.641 1 51.41 3 VAL B N 1
ATOM 3913 C CA . VAL B 1 3 ? -35.219 42.438 -23.438 1 51.41 3 VAL B CA 1
ATOM 3914 C C . VAL B 1 3 ? -35.625 41.375 -22.422 1 51.41 3 VAL B C 1
ATOM 3916 O O . VAL B 1 3 ? -34.75 40.781 -21.75 1 51.41 3 VAL B O 1
ATOM 3919 N N . ASN B 1 4 ? -36.875 40.969 -22.297 1 51.69 4 ASN B N 1
ATOM 3920 C CA . ASN B 1 4 ? -37.312 39.938 -21.375 1 51.69 4 ASN B CA 1
ATOM 3921 C C . ASN B 1 4 ? -36.844 38.562 -21.859 1 51.69 4 ASN B C 1
ATOM 3923 O O . ASN B 1 4 ? -36.562 37.656 -21.031 1 51.69 4 ASN B O 1
ATOM 3927 N N . ILE B 1 5 ? -36.781 38.312 -23.234 1 47.31 5 ILE B N 1
ATOM 3928 C CA . ILE B 1 5 ? -36.25 37 -23.688 1 47.31 5 ILE B CA 1
ATOM 3929 C C . ILE B 1 5 ? -34.75 36.938 -23.484 1 47.31 5 ILE B C 1
ATOM 3931 O O . ILE B 1 5 ? -34.188 35.875 -23.188 1 47.31 5 ILE B O 1
ATOM 3935 N N . ARG B 1 6 ? -34.062 38.094 -23.656 1 45.75 6 ARG B N 1
ATOM 3936 C CA . ARG B 1 6 ? -32.625 38.062 -23.422 1 45.75 6 ARG B CA 1
ATOM 3937 C C . ARG B 1 6 ? -32.312 37.875 -21.938 1 45.75 6 ARG B C 1
ATOM 3939 O O . ARG B 1 6 ? -31.375 37.188 -21.578 1 45.75 6 ARG B O 1
ATOM 3946 N N . LYS B 1 7 ? -33.125 38.5 -20.984 1 51.34 7 LYS B N 1
ATOM 3947 C CA . LYS B 1 7 ? -32.938 38.25 -19.547 1 51.34 7 LYS B CA 1
ATOM 3948 C C . LYS B 1 7 ? -33.312 36.812 -19.203 1 51.34 7 LYS B C 1
ATOM 3950 O O . LYS B 1 7 ? -32.594 36.156 -18.406 1 51.34 7 LYS B O 1
ATOM 3955 N N . LYS B 1 8 ? -34.312 36.281 -19.828 1 49.91 8 LYS B N 1
ATOM 3956 C CA . LYS B 1 8 ? -34.688 34.875 -19.578 1 49.91 8 LYS B CA 1
ATOM 3957 C C . LYS B 1 8 ? -33.688 33.906 -20.219 1 49.91 8 LYS B C 1
ATOM 3959 O O . LYS B 1 8 ? -33.344 32.906 -19.625 1 49.91 8 LYS B O 1
ATOM 3964 N N . VAL B 1 9 ? -33.312 34.219 -21.453 1 45.38 9 VAL B N 1
ATOM 3965 C CA . VAL B 1 9 ? -32.281 33.375 -22.078 1 45.38 9 VAL B CA 1
ATOM 3966 C C . VAL B 1 9 ? -30.953 33.594 -21.344 1 45.38 9 VAL B C 1
ATOM 3968 O O . VAL B 1 9 ? -30.219 32.625 -21.094 1 45.38 9 VAL B O 1
ATOM 3971 N N . GLY B 1 10 ? -30.422 34.875 -21.016 1 38.44 10 GLY B N 1
ATOM 3972 C CA . GLY B 1 10 ? -29.266 35.062 -20.188 1 38.44 10 GLY B CA 1
ATOM 3973 C C . GLY B 1 10 ? -29.391 34.438 -18.812 1 38.44 10 GLY B C 1
ATOM 3974 O O . GLY B 1 10 ? -28.438 33.812 -18.328 1 38.44 10 GLY B O 1
ATOM 3975 N N . GLN B 1 11 ? -30.562 34.594 -18.094 1 43.66 11 GLN B N 1
ATOM 3976 C CA . GLN B 1 11 ? -30.828 33.844 -16.875 1 43.66 11 GLN B CA 1
ATOM 3977 C C . GLN B 1 11 ? -30.938 32.344 -17.188 1 43.66 11 GLN B C 1
ATOM 3979 O O . GLN B 1 11 ? -30.516 31.516 -16.375 1 43.66 11 GLN B O 1
ATOM 3984 N N . ALA B 1 12 ? -31.641 31.938 -18.25 1 43.75 12 ALA B N 1
ATOM 3985 C CA . ALA B 1 12 ? -31.641 30.531 -18.656 1 43.75 12 ALA B CA 1
ATOM 3986 C C . ALA B 1 12 ? -30.234 30.078 -19.031 1 43.75 12 ALA B C 1
ATOM 3988 O O . ALA B 1 12 ? -29.828 28.953 -18.734 1 43.75 12 ALA B O 1
ATOM 3989 N N . ILE B 1 13 ? -29.484 30.766 -19.922 1 39.75 13 ILE B N 1
ATOM 3990 C CA . ILE B 1 13 ? -28.062 30.484 -20.156 1 39.75 13 ILE B CA 1
ATOM 3991 C C . ILE B 1 13 ? -27.297 30.641 -18.844 1 39.75 13 ILE B C 1
ATOM 3993 O O . ILE B 1 13 ? -26.406 29.844 -18.547 1 39.75 13 ILE B O 1
ATOM 3997 N N . ASP B 1 14 ? -27.438 31.75 -18 1 40.84 14 ASP B N 1
ATOM 3998 C CA . ASP B 1 14 ? -26.844 31.875 -16.672 1 40.84 14 ASP B CA 1
ATOM 3999 C C . ASP B 1 14 ? -27.312 30.766 -15.75 1 40.84 14 ASP B C 1
ATOM 4001 O O . ASP B 1 14 ? -26.578 30.328 -14.859 1 40.84 14 ASP B O 1
ATOM 4005 N N . LYS B 1 15 ? -28.734 30.469 -15.727 1 42.34 15 LYS B N 1
ATOM 4006 C CA . LYS B 1 15 ? -29.266 29.359 -14.93 1 42.34 15 LYS B CA 1
ATOM 4007 C C . LYS B 1 15 ? -28.828 28.016 -15.5 1 42.34 15 LYS B C 1
ATOM 4009 O O . LYS B 1 15 ? -29.156 26.969 -14.945 1 42.34 15 LYS B O 1
ATOM 4014 N N . ALA B 1 16 ? -28.75 27.797 -16.812 1 40.28 16 ALA B N 1
ATOM 4015 C CA . ALA B 1 16 ? -28.234 26.516 -17.281 1 40.28 16 ALA B CA 1
ATOM 4016 C C . ALA B 1 16 ? -26.891 26.203 -16.625 1 40.28 16 ALA B C 1
ATOM 4018 O O . ALA B 1 16 ? -25.859 26.719 -17.031 1 40.28 16 ALA B O 1
ATOM 4019 N N . LYS B 1 17 ? -26.781 26.078 -15.414 1 46.88 17 LYS B N 1
ATOM 4020 C CA . LYS B 1 17 ? -25.641 25.688 -14.609 1 46.88 17 LYS B CA 1
ATOM 4021 C C . LYS B 1 17 ? -24.797 24.625 -15.312 1 46.88 17 LYS B C 1
ATOM 4023 O O . LYS B 1 17 ? -25.219 23.469 -15.43 1 46.88 17 LYS B O 1
ATOM 4028 N N . SER B 1 18 ? -24.016 24.953 -16.453 1 53.97 18 SER B N 1
ATOM 4029 C CA . SER B 1 18 ? -23.047 24.047 -17.047 1 53.97 18 SER B CA 1
ATOM 4030 C C . SER B 1 18 ? -22.453 23.109 -16.016 1 53.97 18 SER B C 1
ATOM 4032 O O . SER B 1 18 ? -22.25 23.484 -14.859 1 53.97 18 SER B O 1
ATOM 4034 N N . PHE B 1 19 ? -22.734 21.875 -16.281 1 67.88 19 PHE B N 1
ATOM 4035 C CA . PHE B 1 19 ? -22.141 20.859 -15.438 1 67.88 19 PHE B CA 1
ATOM 4036 C C . PHE B 1 19 ? -20.672 21.188 -15.156 1 67.88 19 PHE B C 1
ATOM 4038 O O . PHE B 1 19 ? -19.875 21.312 -16.094 1 67.88 19 PHE B O 1
ATOM 4045 N N . ASP B 1 20 ? -20.438 21.812 -14.055 1 75.19 20 ASP B N 1
ATOM 4046 C CA . ASP B 1 20 ? -19.062 22.016 -13.602 1 75.19 20 ASP B CA 1
ATOM 4047 C C . ASP B 1 20 ? -18.484 20.734 -13 1 75.19 20 ASP B C 1
ATOM 4049 O O . ASP B 1 20 ? -18.75 20.406 -11.844 1 75.19 20 ASP B O 1
ATOM 4053 N N . PHE B 1 21 ? -17.828 20.062 -13.836 1 73.81 21 PHE B N 1
ATOM 4054 C CA . PHE B 1 21 ? -17.25 18.781 -13.438 1 73.81 21 PHE B CA 1
ATOM 4055 C C . PHE B 1 21 ? -16.406 18.938 -12.18 1 73.81 21 PHE B C 1
ATOM 4057 O O . PHE B 1 21 ? -16.469 18.094 -11.273 1 73.81 21 PHE B O 1
ATOM 4064 N N . TRP B 1 22 ? -15.719 19.938 -12.094 1 70.88 22 TRP B N 1
ATOM 4065 C CA . TRP B 1 22 ? -14.812 20.125 -10.961 1 70.88 22 TRP B CA 1
ATOM 4066 C C . TRP B 1 22 ? -15.602 20.422 -9.688 1 70.88 22 TRP B C 1
ATOM 4068 O O . TRP B 1 22 ? -15.242 19.938 -8.609 1 70.88 22 TRP B O 1
ATOM 4078 N N . ALA B 1 23 ? -16.641 21.172 -9.875 1 77.31 23 ALA B N 1
ATOM 4079 C CA . ALA B 1 23 ? -17.5 21.422 -8.727 1 77.31 23 ALA B CA 1
ATOM 4080 C C . ALA B 1 23 ? -18.188 20.141 -8.273 1 77.31 23 ALA B C 1
ATOM 4082 O O . ALA B 1 23 ? -18.312 19.875 -7.074 1 77.31 23 ALA B O 1
ATOM 4083 N N . TRP B 1 24 ? -18.531 19.391 -9.344 1 77.75 24 TRP B N 1
ATOM 4084 C CA . TRP B 1 24 ? -19.172 18.109 -9.07 1 77.75 24 TRP B CA 1
ATOM 4085 C C . TRP B 1 24 ? -18.219 17.172 -8.328 1 77.75 24 TRP B C 1
ATOM 4087 O O . TRP B 1 24 ? -18.609 16.531 -7.348 1 77.75 24 TRP B O 1
ATOM 4097 N N . LEU B 1 25 ? -17.031 17.156 -8.727 1 78.75 25 LEU B N 1
ATOM 4098 C CA . LEU B 1 25 ? -16.016 16.297 -8.117 1 78.75 25 LEU B CA 1
ATOM 4099 C C . LEU B 1 25 ? -15.656 16.781 -6.723 1 78.75 25 LEU B C 1
ATOM 4101 O O . LEU B 1 25 ? -15.5 15.984 -5.797 1 78.75 25 LEU B O 1
ATOM 4105 N N . ASP B 1 26 ? -15.562 18.016 -6.586 1 80.69 26 ASP B N 1
ATOM 4106 C CA . ASP B 1 26 ? -15.203 18.578 -5.285 1 80.69 26 ASP B CA 1
ATOM 4107 C C . ASP B 1 26 ? -16.312 18.359 -4.262 1 80.69 26 ASP B C 1
ATOM 4109 O O . ASP B 1 26 ? -16.047 18.109 -3.086 1 80.69 26 ASP B O 1
ATOM 4113 N N . GLU B 1 27 ? -17.5 18.453 -4.797 1 79.75 27 GLU B N 1
ATOM 4114 C CA . GLU B 1 27 ? -18.641 18.234 -3.9 1 79.75 27 GLU B CA 1
ATOM 4115 C C . GLU B 1 27 ? -18.625 16.812 -3.344 1 79.75 27 GLU B C 1
ATOM 4117 O O . GLU B 1 27 ? -18.953 16.594 -2.174 1 79.75 27 GLU B O 1
ATOM 4122 N N . ARG B 1 28 ? -18.141 15.945 -4.172 1 83.69 28 ARG B N 1
ATOM 4123 C CA . ARG B 1 28 ? -18.234 14.539 -3.797 1 83.69 28 ARG B CA 1
ATOM 4124 C C . ARG B 1 28 ? -16.922 14.031 -3.225 1 83.69 28 ARG B C 1
ATOM 4126 O O . ARG B 1 28 ? -16.922 13.203 -2.307 1 83.69 28 ARG B O 1
ATOM 4133 N N . ALA B 1 29 ? -15.891 14.562 -3.717 1 84.69 29 ALA B N 1
ATOM 4134 C CA . ALA B 1 29 ? -14.578 14.094 -3.271 1 84.69 29 ALA B CA 1
ATOM 4135 C C . ALA B 1 29 ? -14.031 14.977 -2.152 1 84.69 29 ALA B C 1
ATOM 4137 O O . ALA B 1 29 ? -13.07 14.602 -1.479 1 84.69 29 ALA B O 1
ATOM 4138 N N . LYS B 1 30 ? -14.688 16.078 -1.953 1 82.19 30 LYS B N 1
ATOM 4139 C CA . LYS B 1 30 ? -14.312 17.016 -0.896 1 82.19 30 LYS B CA 1
ATOM 4140 C C . LYS B 1 30 ? -12.828 17.344 -0.948 1 82.19 30 LYS B C 1
ATOM 4142 O O . LYS B 1 30 ? -12.141 17.297 0.076 1 82.19 30 LYS B O 1
ATOM 4147 N N . LEU B 1 31 ? -12.406 17.578 -2.098 1 81.12 31 LEU B N 1
ATOM 4148 C CA . LEU B 1 31 ? -10.992 17.844 -2.318 1 81.12 31 LEU B CA 1
ATOM 4149 C C . LEU B 1 31 ? -10.562 19.125 -1.602 1 81.12 31 LEU B C 1
ATOM 4151 O O . LEU B 1 31 ? -9.461 19.203 -1.059 1 81.12 31 LEU B O 1
ATOM 4155 N N . SER B 1 32 ? -11.43 20.109 -1.508 1 78.94 32 SER B N 1
ATOM 4156 C CA . SER B 1 32 ? -11.133 21.391 -0.878 1 78.94 32 SER B CA 1
ATOM 4157 C C . SER B 1 32 ? -11.109 21.266 0.642 1 78.94 32 SER B C 1
ATOM 4159 O O . SER B 1 32 ? -10.609 22.156 1.334 1 78.94 32 SER B O 1
ATOM 4161 N N . GLU B 1 33 ? -11.602 20.125 1.118 1 78.56 33 GLU B N 1
ATOM 4162 C CA . GLU B 1 33 ? -11.695 19.953 2.564 1 78.56 33 GLU B CA 1
ATOM 4163 C C . GLU B 1 33 ? -10.711 18.891 3.061 1 78.56 33 GLU B C 1
ATOM 4165 O O . GLU B 1 33 ? -10.781 18.469 4.211 1 78.56 33 GLU B O 1
ATOM 4170 N N . LEU B 1 34 ? -9.812 18.547 2.174 1 79.25 34 LEU B N 1
ATOM 4171 C CA . LEU B 1 34 ? -8.82 17.562 2.594 1 79.25 34 LEU B CA 1
ATOM 4172 C C . LEU B 1 34 ? -8.031 18.078 3.793 1 79.25 34 LEU B C 1
ATOM 4174 O O . LEU B 1 34 ? -7.684 19.266 3.859 1 79.25 34 LEU B O 1
ATOM 4178 N N . PRO B 1 35 ? -7.855 17.188 4.754 1 76.12 35 PRO B N 1
ATOM 4179 C CA . PRO B 1 35 ? -7.102 17.625 5.938 1 76.12 35 PRO B CA 1
ATOM 4180 C C . PRO B 1 35 ? -5.602 17.734 5.672 1 76.12 35 PRO B C 1
ATOM 4182 O O . PRO B 1 35 ? -4.797 17.188 6.43 1 76.12 35 PRO B O 1
ATOM 4185 N N . LEU B 1 36 ? -5.262 18.375 4.605 1 83.56 36 LEU B N 1
ATOM 4186 C CA . LEU B 1 36 ? -3.875 18.594 4.211 1 83.56 36 LEU B CA 1
ATOM 4187 C C . LEU B 1 36 ? -3.516 20.078 4.32 1 83.56 36 LEU B C 1
ATOM 4189 O O . LEU B 1 36 ? -4.355 20.938 4.07 1 83.56 36 LEU B O 1
ATOM 4193 N N . VAL B 1 37 ? -2.322 20.281 4.715 1 82.38 37 VAL B N 1
ATOM 4194 C CA . VAL B 1 37 ? -1.883 21.656 4.926 1 82.38 37 VAL B CA 1
ATOM 4195 C C . VAL B 1 37 ? -1.231 22.188 3.652 1 82.38 37 VAL B C 1
ATOM 4197 O O . VAL B 1 37 ? -0.431 21.5 3.02 1 82.38 37 VAL B O 1
ATOM 4200 N N . GLY B 1 38 ? -1.617 23.344 3.328 1 88.62 38 GLY B N 1
ATOM 4201 C CA . GLY B 1 38 ? -0.998 24.016 2.189 1 88.62 38 GLY B CA 1
ATOM 4202 C C . GLY B 1 38 ? 0.371 24.578 2.502 1 88.62 38 GLY B C 1
ATOM 4203 O O . GLY B 1 38 ? 0.696 24.828 3.666 1 88.62 38 GLY B O 1
ATOM 4204 N N . THR B 1 39 ? 1.153 24.766 1.47 1 90.31 39 THR B N 1
ATOM 4205 C CA . THR B 1 39 ? 2.498 25.312 1.635 1 90.31 39 THR B CA 1
ATOM 4206 C C . THR B 1 39 ? 2.539 26.781 1.235 1 90.31 39 THR B C 1
ATOM 4208 O O . THR B 1 39 ? 1.863 27.203 0.29 1 90.31 39 THR B O 1
ATOM 4211 N N . PRO B 1 40 ? 3.301 27.594 1.983 1 90.69 40 PRO B N 1
ATOM 4212 C CA . PRO B 1 40 ? 3.443 29 1.593 1 90.69 40 PRO B CA 1
ATOM 4213 C C . PRO B 1 40 ? 4.078 29.172 0.215 1 90.69 40 PRO B C 1
ATOM 4215 O O . PRO B 1 40 ? 4.773 28.266 -0.263 1 90.69 40 PRO B O 1
ATOM 4218 N N . ASP B 1 41 ? 3.969 30.266 -0.358 1 89.81 41 ASP B N 1
ATOM 4219 C CA . ASP B 1 41 ? 4.359 30.547 -1.737 1 89.81 41 ASP B CA 1
ATOM 4220 C C . ASP B 1 41 ? 5.859 30.344 -1.937 1 89.81 41 ASP B C 1
ATOM 4222 O O . ASP B 1 41 ? 6.289 29.828 -2.975 1 89.81 41 ASP B O 1
ATOM 4226 N N . TYR B 1 42 ? 6.656 30.703 -0.978 1 90.06 42 TYR B N 1
ATOM 4227 C CA . TYR B 1 42 ? 8.102 30.672 -1.152 1 90.06 42 TYR B CA 1
ATOM 4228 C C . TYR B 1 42 ? 8.617 29.234 -1.205 1 90.06 42 TYR B C 1
ATOM 4230 O O . TYR B 1 42 ? 9.766 29 -1.574 1 90.06 42 TYR B O 1
ATOM 4238 N N . MET B 1 43 ? 7.711 28.297 -0.921 1 93 43 MET B N 1
ATOM 4239 C CA . MET B 1 43 ? 8.133 26.891 -0.833 1 93 43 MET B CA 1
ATOM 4240 C C . MET B 1 43 ? 7.887 26.172 -2.148 1 93 43 MET B C 1
ATOM 4242 O O . MET B 1 43 ? 8.188 24.984 -2.271 1 93 43 MET B O 1
ATOM 4246 N N . PHE B 1 44 ? 7.363 26.828 -3.137 1 93.25 44 PHE B N 1
ATOM 4247 C CA . PHE B 1 44 ? 7.176 26.203 -4.438 1 93.25 44 PHE B CA 1
ATOM 4248 C C . PHE B 1 44 ? 8.461 26.266 -5.258 1 93.25 44 PHE B C 1
ATOM 4250 O O . PHE B 1 44 ? 8.453 26.734 -6.395 1 93.25 44 PHE B O 1
ATOM 4257 N N . LYS B 1 45 ? 9.477 25.797 -4.668 1 93.06 45 LYS B N 1
ATOM 4258 C CA . LYS B 1 45 ? 10.805 25.5 -5.203 1 93.06 45 LYS B CA 1
ATOM 4259 C C . LYS B 1 45 ? 11.172 24.031 -5 1 93.06 45 LYS B C 1
ATOM 4261 O O . LYS B 1 45 ? 10.836 23.438 -3.975 1 93.06 45 LYS B O 1
ATOM 4266 N N . LEU B 1 46 ? 11.844 23.469 -5.898 1 94.81 46 LEU B N 1
ATOM 4267 C CA . LEU B 1 46 ? 12.086 22.031 -5.934 1 94.81 46 LEU B CA 1
ATOM 4268 C C . LEU B 1 46 ? 12.773 21.562 -4.652 1 94.81 46 LEU B C 1
ATOM 4270 O O . LEU B 1 46 ? 12.555 20.438 -4.207 1 94.81 46 LEU B O 1
ATOM 4274 N N . GLY B 1 47 ? 13.523 22.453 -4.059 1 95.44 47 GLY B N 1
ATOM 4275 C CA . GLY B 1 47 ? 14.25 22.094 -2.848 1 95.44 47 GLY B CA 1
ATOM 4276 C C . GLY B 1 47 ? 13.336 21.672 -1.709 1 95.44 47 GLY B C 1
ATOM 4277 O O . GLY B 1 47 ? 13.734 20.922 -0.829 1 95.44 47 GLY B O 1
ATOM 4278 N N . TYR B 1 48 ? 12.109 22.203 -1.696 1 95.75 48 TYR B N 1
ATOM 4279 C CA . TYR B 1 48 ? 11.156 21.891 -0.639 1 95.75 48 TYR B CA 1
ATOM 4280 C C . TYR B 1 48 ? 10.359 20.641 -0.985 1 95.75 48 TYR B C 1
ATOM 4282 O O . TYR B 1 48 ? 9.594 20.125 -0.159 1 95.75 48 TYR B O 1
ATOM 4290 N N . TRP B 1 49 ? 10.555 20.094 -2.201 1 97.12 49 TRP B N 1
ATOM 4291 C CA . TRP B 1 49 ? 9.695 19.016 -2.672 1 97.12 49 TRP B CA 1
ATOM 4292 C C . TRP B 1 49 ? 10.516 17.781 -3.012 1 97.12 49 TRP B C 1
ATOM 4294 O O . TRP B 1 49 ? 10.133 17 -3.885 1 97.12 49 TRP B O 1
ATOM 4304 N N . THR B 1 50 ? 11.68 17.625 -2.391 1 98.06 50 THR B N 1
ATOM 4305 C CA . THR B 1 50 ? 12.539 16.469 -2.623 1 98.06 50 THR B CA 1
ATOM 4306 C C . THR B 1 50 ? 11.844 15.188 -2.178 1 98.06 50 THR B C 1
ATOM 4308 O O . THR B 1 50 ? 12.008 14.141 -2.805 1 98.06 50 THR B O 1
ATOM 4311 N N . GLY B 1 51 ? 11.062 15.258 -1.101 1 97.81 51 GLY B N 1
ATOM 4312 C CA . GLY B 1 51 ? 10.266 14.109 -0.7 1 97.81 51 GLY B CA 1
ATOM 4313 C C . GLY B 1 51 ? 9.203 13.734 -1.722 1 97.81 51 GLY B C 1
ATOM 4314 O O . GLY B 1 51 ? 9.008 12.555 -2.01 1 97.81 51 GLY B O 1
ATOM 4315 N N . GLY B 1 52 ? 8.531 14.781 -2.242 1 97.5 52 GLY B N 1
ATOM 4316 C CA . GLY B 1 52 ? 7.547 14.547 -3.289 1 97.5 52 GLY B CA 1
ATOM 4317 C C . GLY B 1 52 ? 8.141 13.906 -4.527 1 97.5 52 GLY B C 1
ATOM 4318 O O . GLY B 1 52 ? 7.527 13.023 -5.137 1 97.5 52 GLY B O 1
ATOM 4319 N N . MET B 1 53 ? 9.32 14.328 -4.883 1 98.69 53 MET B N 1
ATOM 4320 C CA . MET B 1 53 ? 10.008 13.75 -6.031 1 98.69 53 MET B CA 1
ATOM 4321 C C . MET B 1 53 ? 10.352 12.289 -5.777 1 98.69 53 MET B C 1
ATOM 4323 O O . MET B 1 53 ? 10.211 11.445 -6.664 1 98.69 53 MET B O 1
ATOM 4327 N N . THR B 1 54 ? 10.836 11.992 -4.602 1 98.75 54 THR B N 1
ATOM 4328 C CA . THR B 1 54 ? 11.148 10.617 -4.23 1 98.75 54 THR B CA 1
ATOM 4329 C C . THR B 1 54 ? 9.898 9.75 -4.281 1 98.75 54 THR B C 1
ATOM 4331 O O . THR B 1 54 ? 9.938 8.625 -4.781 1 98.75 54 THR B O 1
ATOM 4334 N N . ALA B 1 55 ? 8.781 10.289 -3.762 1 98.56 55 ALA B N 1
ATOM 4335 C CA . ALA B 1 55 ? 7.512 9.57 -3.789 1 98.56 55 ALA B CA 1
ATOM 4336 C C . ALA B 1 55 ? 7.074 9.289 -5.223 1 98.56 55 ALA B C 1
ATOM 4338 O O . ALA B 1 55 ? 6.555 8.211 -5.52 1 98.56 55 ALA B O 1
ATOM 4339 N N . ALA B 1 56 ? 7.273 10.266 -6.082 1 98.69 56 ALA B N 1
ATOM 4340 C CA . ALA B 1 56 ? 6.926 10.078 -7.488 1 98.69 56 ALA B CA 1
ATOM 4341 C C . ALA B 1 56 ? 7.691 8.898 -8.086 1 98.69 56 ALA B C 1
ATOM 4343 O O . ALA B 1 56 ? 7.117 8.094 -8.82 1 98.69 56 ALA B O 1
ATOM 4344 N N . ALA B 1 57 ? 8.914 8.805 -7.812 1 98.88 57 ALA B N 1
ATOM 4345 C CA . ALA B 1 57 ? 9.719 7.684 -8.289 1 98.88 57 ALA B CA 1
ATOM 4346 C C . ALA B 1 57 ? 9.219 6.363 -7.703 1 98.88 57 ALA B C 1
ATOM 4348 O O . ALA B 1 57 ? 9.188 5.344 -8.398 1 98.88 57 ALA B O 1
ATOM 4349 N N . PHE B 1 58 ? 8.859 6.383 -6.445 1 98.81 58 PHE B N 1
ATOM 4350 C CA . PHE B 1 58 ? 8.344 5.188 -5.789 1 98.81 58 PHE B CA 1
ATOM 4351 C C . PHE B 1 58 ? 7.105 4.672 -6.512 1 98.81 58 PHE B C 1
ATOM 4353 O O . PHE B 1 58 ? 6.973 3.467 -6.738 1 98.81 58 PHE B O 1
ATOM 4360 N N . PHE B 1 59 ? 6.242 5.559 -6.852 1 98.62 59 PHE B N 1
ATOM 4361 C CA . PHE B 1 59 ? 5.023 5.137 -7.527 1 98.62 59 PHE B CA 1
ATOM 4362 C C . PHE B 1 59 ? 5.336 4.531 -8.891 1 98.62 59 PHE B C 1
ATOM 4364 O O . PHE B 1 59 ? 4.684 3.574 -9.312 1 98.62 59 PHE B O 1
ATOM 4371 N N . TRP B 1 60 ? 6.281 5.105 -9.547 1 98.81 60 TRP B N 1
ATOM 4372 C CA . TRP B 1 60 ? 6.719 4.492 -10.797 1 98.81 60 TRP B CA 1
ATOM 4373 C C . TRP B 1 60 ? 7.215 3.07 -10.562 1 98.81 60 TRP B C 1
ATOM 4375 O O . TRP B 1 60 ? 6.922 2.164 -11.352 1 98.81 60 TRP B O 1
ATOM 4385 N N . GLN B 1 61 ? 7.969 2.936 -9.484 1 98.81 61 GLN B N 1
ATOM 4386 C CA . GLN B 1 61 ? 8.531 1.631 -9.148 1 98.81 61 GLN B CA 1
ATOM 4387 C C . GLN B 1 61 ? 7.434 0.606 -8.891 1 98.81 61 GLN B C 1
ATOM 4389 O O . GLN B 1 61 ? 7.531 -0.544 -9.32 1 98.81 61 GLN B O 1
ATOM 4394 N N . VAL B 1 62 ? 6.418 0.997 -8.188 1 98.62 62 VAL B N 1
ATOM 4395 C CA . VAL B 1 62 ? 5.328 0.078 -7.879 1 98.62 62 VAL B CA 1
ATOM 4396 C C . VAL B 1 62 ? 4.629 -0.344 -9.172 1 98.62 62 VAL B C 1
ATOM 4398 O O . VAL B 1 62 ? 4.426 -1.536 -9.414 1 98.62 62 VAL B O 1
ATOM 4401 N N . ILE B 1 63 ? 4.355 0.566 -10.039 1 98.31 63 ILE B N 1
ATOM 4402 C CA . ILE B 1 63 ? 3.621 0.29 -11.273 1 98.31 63 ILE B CA 1
ATOM 4403 C C . ILE B 1 63 ? 4.469 -0.583 -12.195 1 98.31 63 ILE B C 1
ATOM 4405 O O . ILE B 1 63 ? 4.008 -1.621 -12.672 1 98.31 63 ILE B O 1
ATOM 4409 N N . SER B 1 64 ? 5.668 -0.154 -12.414 1 98.69 64 SER B N 1
ATOM 4410 C CA . SER B 1 64 ? 6.527 -0.915 -13.32 1 98.69 64 SER B CA 1
ATOM 4411 C C . SER B 1 64 ? 6.852 -2.291 -12.742 1 98.69 64 SER B C 1
ATOM 4413 O O . SER B 1 64 ? 6.938 -3.273 -13.484 1 98.69 64 SER B O 1
ATOM 4415 N N . GLY B 1 65 ? 7.035 -2.354 -11.406 1 98.56 65 GLY B N 1
ATOM 4416 C CA . GLY B 1 65 ? 7.27 -3.645 -10.781 1 98.56 65 GLY B CA 1
ATOM 4417 C C . GLY B 1 65 ? 6.117 -4.613 -10.953 1 98.56 65 GLY B C 1
ATOM 4418 O O . GLY B 1 65 ? 6.328 -5.797 -11.219 1 98.56 65 GLY B O 1
ATOM 4419 N N . LEU B 1 66 ? 4.941 -4.133 -10.828 1 98.31 66 LEU B N 1
ATOM 4420 C CA . LEU B 1 66 ? 3.76 -4.973 -11 1 98.31 66 LEU B CA 1
ATOM 4421 C C . LEU B 1 66 ? 3.629 -5.43 -12.453 1 98.31 66 LEU B C 1
ATOM 4423 O O . LEU B 1 66 ? 3.207 -6.559 -12.711 1 98.31 66 LEU B O 1
ATOM 4427 N N . LEU B 1 67 ? 3.969 -4.602 -13.367 1 98.06 67 LEU B N 1
ATOM 4428 C CA . LEU B 1 67 ? 3.93 -4.98 -14.773 1 98.06 67 LEU B CA 1
ATOM 4429 C C . LEU B 1 67 ? 4.992 -6.031 -15.078 1 98.06 67 LEU B C 1
ATOM 4431 O O . LEU B 1 67 ? 4.73 -6.98 -15.828 1 98.06 67 LEU B O 1
ATOM 4435 N N . LEU B 1 68 ? 6.148 -5.867 -14.492 1 98.38 68 LEU B N 1
ATOM 4436 C CA . LEU B 1 68 ? 7.207 -6.852 -14.688 1 98.38 68 LEU B CA 1
ATOM 4437 C C . LEU B 1 68 ? 6.816 -8.203 -14.102 1 98.38 68 LEU B C 1
ATOM 4439 O O . LEU B 1 68 ? 7.176 -9.25 -14.641 1 98.38 68 LEU B O 1
ATOM 4443 N N . LEU B 1 69 ? 6.09 -8.141 -13.047 1 97.75 69 LEU B N 1
ATOM 4444 C CA . LEU B 1 69 ? 5.668 -9.352 -12.344 1 97.75 69 LEU B CA 1
ATOM 4445 C C . LEU B 1 69 ? 4.805 -10.227 -13.242 1 97.75 69 LEU B C 1
ATOM 4447 O O . LEU B 1 69 ? 4.75 -11.445 -13.062 1 97.75 69 LEU B O 1
ATOM 4451 N N . MET B 1 70 ? 4.207 -9.68 -14.273 1 97.06 70 MET B N 1
ATOM 4452 C CA . MET B 1 70 ? 3.34 -10.406 -15.195 1 97.06 70 MET B CA 1
ATOM 4453 C C . MET B 1 70 ? 4.141 -11.406 -16.031 1 97.06 70 MET B C 1
ATOM 4455 O O . MET B 1 70 ? 3.58 -12.352 -16.578 1 97.06 70 MET B O 1
ATOM 4459 N N . TYR B 1 71 ? 5.477 -11.18 -16.047 1 96.56 71 TYR B N 1
ATOM 4460 C CA . TYR B 1 71 ? 6.277 -11.977 -16.969 1 96.56 71 TYR B CA 1
ATOM 4461 C C . TYR B 1 71 ? 7.414 -12.68 -16.25 1 96.56 71 TYR B C 1
ATOM 4463 O O . TYR B 1 71 ? 8.039 -13.586 -16.797 1 96.56 71 TYR B O 1
ATOM 4471 N N . TYR B 1 72 ? 7.68 -12.266 -15.031 1 97.12 72 TYR B N 1
ATOM 4472 C CA . TYR B 1 72 ? 8.867 -12.75 -14.336 1 97.12 72 TYR B CA 1
ATOM 4473 C C . TYR B 1 72 ? 8.625 -14.125 -13.727 1 97.12 72 TYR B C 1
ATOM 4475 O O . TYR B 1 72 ? 7.621 -14.336 -13.031 1 97.12 72 TYR B O 1
ATOM 4483 N N . GLU B 1 73 ? 9.57 -15.031 -13.945 1 95.56 73 GLU B N 1
ATOM 4484 C CA . GLU B 1 73 ? 9.523 -16.391 -13.422 1 95.56 73 GLU B CA 1
ATOM 4485 C C . GLU B 1 73 ? 10.742 -16.688 -12.547 1 95.56 73 GLU B C 1
ATOM 4487 O O . GLU B 1 73 ? 11.82 -17 -13.062 1 95.56 73 GLU B O 1
ATOM 4492 N N . PRO B 1 74 ? 10.555 -16.719 -11.242 1 94.56 74 PRO B N 1
ATOM 4493 C CA . PRO B 1 74 ? 11.703 -16.953 -10.359 1 94.56 74 PRO B CA 1
ATOM 4494 C C . PRO B 1 74 ? 12.414 -18.266 -10.633 1 94.56 74 PRO B C 1
ATOM 4496 O O . PRO B 1 74 ? 13.633 -18.375 -10.453 1 94.56 74 PRO B O 1
ATOM 4499 N N . GLY B 1 75 ? 11.742 -19.281 -11.109 1 91.94 75 GLY B N 1
ATOM 4500 C CA . GLY B 1 75 ? 12.375 -20.547 -11.422 1 91.94 75 GLY B CA 1
ATOM 4501 C C . GLY B 1 75 ? 13.281 -20.484 -12.641 1 91.94 75 GLY B C 1
ATOM 4502 O O . GLY B 1 75 ? 14.094 -21.391 -12.867 1 91.94 75 GLY B O 1
ATOM 4503 N N . ASN B 1 76 ? 13.148 -19.5 -13.43 1 93.44 76 ASN B N 1
ATOM 4504 C CA . ASN B 1 76 ? 13.945 -19.203 -14.617 1 93.44 76 ASN B CA 1
ATOM 4505 C C . ASN B 1 76 ? 14.312 -17.734 -14.688 1 93.44 76 ASN B C 1
ATOM 4507 O O . ASN B 1 76 ? 14.07 -17.078 -15.695 1 93.44 76 ASN B O 1
ATOM 4511 N N . ALA B 1 77 ? 15.047 -17.312 -13.703 1 95.62 77 ALA B N 1
ATOM 4512 C CA . ALA B 1 77 ? 15.195 -15.875 -13.438 1 95.62 77 ALA B CA 1
ATOM 4513 C C . ALA B 1 77 ? 15.852 -15.164 -14.617 1 95.62 77 ALA B C 1
ATOM 4515 O O . ALA B 1 77 ? 15.258 -14.258 -15.211 1 95.62 77 ALA B O 1
ATOM 4516 N N . TYR B 1 78 ? 17.047 -15.602 -15.047 1 96.69 78 TYR B N 1
ATOM 4517 C CA . TYR B 1 78 ? 17.75 -14.906 -16.125 1 96.69 78 TYR B CA 1
ATOM 4518 C C . TYR B 1 78 ? 16.984 -15.023 -17.438 1 96.69 78 TYR B C 1
ATOM 4520 O O . TYR B 1 78 ? 16.828 -14.039 -18.156 1 96.69 78 TYR B O 1
ATOM 4528 N N . SER B 1 79 ? 16.5 -16.203 -17.719 1 95.69 79 SER B N 1
ATOM 4529 C CA . SER B 1 79 ? 15.781 -16.453 -18.969 1 95.69 79 SER B CA 1
ATOM 4530 C C . SER B 1 79 ? 14.516 -15.609 -19.047 1 95.69 79 SER B C 1
ATOM 4532 O O . SER B 1 79 ? 14.148 -15.125 -20.109 1 95.69 79 SER B O 1
ATOM 4534 N N . SER B 1 80 ? 13.844 -15.516 -17.969 1 95.25 80 SER B N 1
ATOM 4535 C CA . SER B 1 80 ? 12.625 -14.719 -17.969 1 95.25 80 SER B CA 1
ATOM 4536 C C . SER B 1 80 ? 12.938 -13.234 -18.141 1 95.25 80 SER B C 1
ATOM 4538 O O . SER B 1 80 ? 12.172 -12.508 -18.781 1 95.25 80 SER B O 1
ATOM 4540 N N . THR B 1 81 ? 14.031 -12.773 -17.578 1 97.25 81 THR B N 1
ATOM 4541 C CA . THR B 1 81 ? 14.477 -11.406 -17.797 1 97.25 81 THR B CA 1
ATOM 4542 C C . THR B 1 81 ? 14.797 -11.172 -19.266 1 97.25 81 THR B C 1
ATOM 4544 O O . THR B 1 81 ? 14.398 -10.156 -19.844 1 97.25 81 THR B O 1
ATOM 4547 N N . GLU B 1 82 ? 15.477 -12.125 -19.875 1 96.62 82 GLU B N 1
ATOM 4548 C CA . GLU B 1 82 ? 15.773 -12.039 -21.297 1 96.62 82 GLU B CA 1
ATOM 4549 C C . GLU B 1 82 ? 14.492 -12.023 -22.125 1 96.62 82 GLU B C 1
ATOM 4551 O O . GLU B 1 82 ? 14.398 -11.297 -23.125 1 96.62 82 GLU B O 1
ATOM 4556 N N . TYR B 1 83 ? 13.609 -12.82 -21.719 1 95.88 83 TYR B N 1
ATOM 4557 C CA . TYR B 1 83 ? 12.32 -12.859 -22.406 1 95.88 83 TYR B CA 1
ATOM 4558 C C . TYR B 1 83 ? 11.641 -11.5 -22.359 1 95.88 83 TYR B C 1
ATOM 4560 O O . TYR B 1 83 ? 11.102 -11.031 -23.375 1 95.88 83 TYR B O 1
ATOM 4568 N N . ILE B 1 84 ? 11.625 -10.812 -21.234 1 96.38 84 ILE B N 1
ATOM 4569 C CA . ILE B 1 84 ? 11.031 -9.484 -21.062 1 96.38 84 ILE B CA 1
ATOM 4570 C C . ILE B 1 84 ? 11.695 -8.5 -22.031 1 96.38 84 ILE B C 1
ATOM 4572 O O . ILE B 1 84 ? 11.008 -7.758 -22.734 1 96.38 84 ILE B O 1
ATOM 4576 N N . VAL B 1 85 ? 12.984 -8.578 -22.109 1 95.38 85 VAL B N 1
ATOM 4577 C CA . VAL B 1 85 ? 13.758 -7.621 -22.891 1 95.38 85 VAL B CA 1
ATOM 4578 C C . VAL B 1 85 ? 13.539 -7.863 -24.391 1 95.38 85 VAL B C 1
ATOM 4580 O O . VAL B 1 85 ? 13.367 -6.918 -25.156 1 95.38 85 VAL B O 1
ATOM 4583 N N . ASN B 1 86 ? 13.414 -9.125 -24.781 1 94.12 86 ASN B N 1
ATOM 4584 C CA . ASN B 1 86 ? 13.508 -9.445 -26.203 1 94.12 86 ASN B CA 1
ATOM 4585 C C . ASN B 1 86 ? 12.141 -9.781 -26.797 1 94.12 86 ASN B C 1
ATOM 4587 O O . ASN B 1 86 ? 11.945 -9.672 -28 1 94.12 86 ASN B O 1
ATOM 4591 N N . ASN B 1 87 ? 11.195 -10.195 -25.969 1 93.75 87 ASN B N 1
ATOM 4592 C CA . ASN B 1 87 ? 9.992 -10.781 -26.547 1 93.75 87 ASN B CA 1
ATOM 4593 C C . ASN B 1 87 ? 8.734 -10.023 -26.125 1 93.75 87 ASN B C 1
ATOM 4595 O O . ASN B 1 87 ? 7.676 -10.172 -26.734 1 93.75 87 ASN B O 1
ATOM 4599 N N . VAL B 1 88 ? 8.805 -9.281 -25.094 1 92.88 88 VAL B N 1
ATOM 4600 C CA . VAL B 1 88 ? 7.648 -8.531 -24.625 1 92.88 88 VAL B CA 1
ATOM 4601 C C . VAL B 1 88 ? 7.641 -7.141 -25.25 1 92.88 88 VAL B C 1
ATOM 4603 O O . VAL B 1 88 ? 8.648 -6.438 -25.234 1 92.88 88 VAL B O 1
ATOM 4606 N N . ALA B 1 89 ? 6.465 -6.723 -25.781 1 90.81 89 ALA B N 1
ATOM 4607 C CA . ALA B 1 89 ? 6.34 -5.387 -26.359 1 90.81 89 ALA B CA 1
ATOM 4608 C C . ALA B 1 89 ? 6.664 -4.316 -25.312 1 90.81 89 ALA B C 1
ATOM 4610 O O . ALA B 1 89 ? 6.066 -4.285 -24.234 1 90.81 89 ALA B O 1
ATOM 4611 N N . PHE B 1 90 ? 7.68 -3.512 -25.594 1 92.94 90 PHE B N 1
ATOM 4612 C CA . PHE B 1 90 ? 8.133 -2.412 -24.75 1 92.94 90 PHE B CA 1
ATOM 4613 C C . PHE B 1 90 ? 8.805 -2.941 -23.484 1 92.94 90 PHE B C 1
ATOM 4615 O O . PHE B 1 90 ? 8.922 -2.225 -22.484 1 92.94 90 PHE B O 1
ATOM 4622 N N . GLY B 1 91 ? 9.148 -4.223 -23.547 1 95.12 91 GLY B N 1
ATOM 4623 C CA . GLY B 1 91 ? 9.773 -4.836 -22.391 1 95.12 91 GLY B CA 1
ATOM 4624 C C . GLY B 1 91 ? 11.117 -4.219 -22.047 1 95.12 91 GLY B C 1
ATOM 4625 O O . GLY B 1 91 ? 11.453 -4.078 -20.859 1 95.12 91 GLY B O 1
ATOM 4626 N N . LYS B 1 92 ? 11.852 -3.832 -23.078 1 94.38 92 LYS B N 1
ATOM 4627 C CA . LYS B 1 92 ? 13.156 -3.215 -22.875 1 94.38 92 LYS B CA 1
ATOM 4628 C C . LYS B 1 92 ? 13.039 -1.903 -22.109 1 94.38 92 LYS B C 1
ATOM 4630 O O . LYS B 1 92 ? 13.781 -1.667 -21.156 1 94.38 92 LYS B O 1
ATOM 4635 N N . ILE B 1 93 ? 12.133 -1.124 -22.469 1 95.69 93 ILE B N 1
ATOM 4636 C CA . ILE B 1 93 ? 11.945 0.172 -21.828 1 95.69 93 ILE B CA 1
ATOM 4637 C C . ILE B 1 93 ? 11.359 -0.024 -20.422 1 95.69 93 ILE B C 1
ATOM 4639 O O . ILE B 1 93 ? 11.695 0.713 -19.5 1 95.69 93 ILE B O 1
ATOM 4643 N N . LEU B 1 94 ? 10.484 -1.008 -20.312 1 97.19 94 LEU B N 1
ATOM 4644 C CA . LEU B 1 94 ? 9.867 -1.283 -19.016 1 97.19 94 LEU B CA 1
ATOM 4645 C C . LEU B 1 94 ? 10.922 -1.686 -17.984 1 97.19 94 LEU B C 1
ATOM 4647 O O . LEU B 1 94 ? 10.984 -1.107 -16.906 1 97.19 94 LEU B O 1
ATOM 4651 N N . LEU B 1 95 ? 11.75 -2.611 -18.391 1 98.06 95 LEU B N 1
ATOM 4652 C CA . LEU B 1 95 ? 12.789 -3.076 -17.469 1 98.06 95 LEU B CA 1
ATOM 4653 C C . LEU B 1 95 ? 13.805 -1.971 -17.203 1 98.06 95 LEU B C 1
ATOM 4655 O O . LEU B 1 95 ? 14.164 -1.734 -16.047 1 98.06 95 LEU B O 1
ATOM 4659 N N . ALA B 1 96 ? 14.227 -1.277 -18.219 1 97.44 96 ALA B N 1
ATOM 4660 C CA . ALA B 1 96 ? 15.219 -0.214 -18.078 1 97.44 96 ALA B CA 1
ATOM 4661 C C . ALA B 1 96 ? 14.688 0.924 -17.219 1 97.44 96 ALA B C 1
ATOM 4663 O O . ALA B 1 96 ? 15.414 1.479 -16.391 1 97.44 96 ALA B O 1
ATOM 4664 N N . SER B 1 97 ? 13.453 1.27 -17.406 1 98.38 97 SER B N 1
ATOM 4665 C CA . SER B 1 97 ? 12.898 2.369 -16.641 1 98.38 97 SER B CA 1
ATOM 4666 C C . SER B 1 97 ? 12.641 1.952 -15.188 1 98.38 97 SER B C 1
ATOM 4668 O O . SER B 1 97 ? 12.672 2.785 -14.281 1 98.38 97 SER B O 1
ATOM 4670 N N . HIS B 1 98 ? 12.391 0.679 -14.953 1 98.81 98 HIS B N 1
ATOM 4671 C CA . HIS B 1 98 ? 12.312 0.209 -13.578 1 98.81 98 HIS B CA 1
ATOM 4672 C C . HIS B 1 98 ? 13.656 0.346 -12.867 1 98.81 98 HIS B C 1
ATOM 4674 O O . HIS B 1 98 ? 13.727 0.84 -11.742 1 98.81 98 HIS B O 1
ATOM 4680 N N . LEU B 1 99 ? 14.695 -0.046 -13.523 1 98.06 99 LEU B N 1
ATOM 4681 C CA . LEU B 1 99 ? 16.031 0.084 -12.953 1 98.06 99 LEU B CA 1
ATOM 4682 C C . LEU B 1 99 ? 16.375 1.548 -12.703 1 98.06 99 LEU B C 1
ATOM 4684 O O . LEU B 1 99 ? 16.766 1.916 -11.594 1 98.06 99 LEU B O 1
ATOM 4688 N N . TYR B 1 100 ? 16.172 2.359 -13.641 1 98.19 100 TYR B N 1
ATOM 4689 C CA . TYR B 1 100 ? 16.547 3.764 -13.531 1 98.19 100 TYR B CA 1
ATOM 4690 C C . TYR B 1 100 ? 15.562 4.523 -12.656 1 98.19 100 TYR B C 1
ATOM 4692 O O . TYR B 1 100 ? 15.883 5.59 -12.125 1 98.19 100 TYR B O 1
ATOM 4700 N N . GLY B 1 101 ? 14.328 4.016 -12.633 1 98.62 101 GLY B N 1
ATOM 4701 C CA . GLY B 1 101 ? 13.43 4.531 -11.609 1 98.62 101 GLY B CA 1
ATOM 4702 C C . GLY B 1 101 ? 13.945 4.293 -10.195 1 98.62 101 GLY B C 1
ATOM 4703 O O . GLY B 1 101 ? 13.812 5.16 -9.328 1 98.62 101 GLY B O 1
ATOM 4704 N N . ALA B 1 102 ? 14.516 3.129 -9.992 1 98.44 102 ALA B N 1
ATOM 4705 C CA . ALA B 1 102 ? 15.125 2.832 -8.703 1 98.44 102 ALA B CA 1
ATOM 4706 C C . ALA B 1 102 ? 16.328 3.74 -8.438 1 98.44 102 ALA B C 1
ATOM 4708 O O . ALA B 1 102 ? 16.5 4.242 -7.328 1 98.44 102 ALA B O 1
ATOM 4709 N N . TYR B 1 103 ? 17.109 3.982 -9.469 1 98.06 103 TYR B N 1
ATOM 4710 C CA . TYR B 1 103 ? 18.25 4.883 -9.344 1 98.06 103 TYR B CA 1
ATOM 4711 C C . TYR B 1 103 ? 17.797 6.289 -8.969 1 98.06 103 TYR B C 1
ATOM 4713 O O . TYR B 1 103 ? 18.359 6.906 -8.055 1 98.06 103 TYR B O 1
ATOM 4721 N N . ALA B 1 104 ? 16.781 6.688 -9.664 1 98.44 104 ALA B N 1
ATOM 4722 C CA . ALA B 1 104 ? 16.25 8.016 -9.383 1 98.44 104 ALA B CA 1
ATOM 4723 C C . ALA B 1 104 ? 15.711 8.102 -7.949 1 98.44 104 ALA B C 1
ATOM 4725 O O . ALA B 1 104 ? 15.969 9.078 -7.246 1 98.44 104 ALA B O 1
ATOM 4726 N N . MET B 1 105 ? 15.023 7.086 -7.551 1 98.69 105 MET B N 1
ATOM 4727 C CA . MET B 1 105 ? 14.445 7.07 -6.211 1 98.69 105 MET B CA 1
ATOM 4728 C C . MET B 1 105 ? 15.531 7.164 -5.145 1 98.69 105 MET B C 1
ATOM 4730 O O . MET B 1 105 ? 15.422 7.965 -4.211 1 98.69 105 MET B O 1
ATOM 4734 N N . ILE B 1 106 ? 16.562 6.406 -5.285 1 98.38 106 ILE B N 1
ATOM 4735 C CA . ILE B 1 106 ? 17.641 6.359 -4.293 1 98.38 106 ILE B CA 1
ATOM 4736 C C . ILE B 1 106 ? 18.406 7.672 -4.305 1 98.38 106 ILE B C 1
ATOM 4738 O O . ILE B 1 106 ? 18.719 8.227 -3.246 1 98.38 106 ILE B O 1
ATOM 4742 N N . PHE B 1 107 ? 18.688 8.172 -5.457 1 98.19 107 PHE B N 1
ATOM 4743 C CA . PHE B 1 107 ? 19.359 9.461 -5.578 1 98.19 107 PHE B CA 1
ATOM 4744 C C . PHE B 1 107 ? 18.562 10.562 -4.91 1 98.19 107 PHE B C 1
ATOM 4746 O O . PHE B 1 107 ? 19.094 11.336 -4.105 1 98.19 107 PHE B O 1
ATOM 4753 N N . LEU B 1 108 ? 17.297 10.609 -5.262 1 98.69 108 LEU B N 1
ATOM 4754 C CA . LEU B 1 108 ? 16.422 11.641 -4.723 1 98.69 108 LEU B CA 1
ATOM 4755 C C . LEU B 1 108 ? 16.25 11.469 -3.217 1 98.69 108 LEU B C 1
ATOM 4757 O O . LEU B 1 108 ? 16.109 12.453 -2.486 1 98.69 108 LEU B O 1
ATOM 4761 N N . ALA B 1 109 ? 16.219 10.25 -2.77 1 98.62 109 ALA B N 1
ATOM 4762 C CA . ALA B 1 109 ? 16.141 10.008 -1.334 1 98.62 109 ALA B CA 1
ATOM 4763 C C . ALA B 1 109 ? 17.359 10.539 -0.606 1 98.62 109 ALA B C 1
ATOM 4765 O O . ALA B 1 109 ? 17.25 11.102 0.483 1 98.62 109 ALA B O 1
ATOM 4766 N N . PHE B 1 110 ? 18.516 10.359 -1.199 1 98.38 110 PHE B N 1
ATOM 4767 C CA . PHE B 1 110 ? 19.734 10.93 -0.618 1 98.38 110 PHE B CA 1
ATOM 4768 C C . PHE B 1 110 ? 19.656 12.445 -0.572 1 98.38 110 PHE B C 1
ATOM 4770 O O . PHE B 1 110 ? 19.938 13.062 0.457 1 98.38 110 PHE B O 1
ATOM 4777 N N . VAL B 1 111 ? 19.219 13.023 -1.642 1 98.31 111 VAL B N 1
ATOM 4778 C CA . VAL B 1 111 ? 19.094 14.477 -1.698 1 98.31 111 VAL B CA 1
ATOM 4779 C C . VAL B 1 111 ? 18.109 14.945 -0.63 1 98.31 111 VAL B C 1
ATOM 4781 O O . VAL B 1 111 ? 18.375 15.922 0.08 1 98.31 111 VAL B O 1
ATOM 4784 N N . HIS B 1 112 ? 17 14.266 -0.537 1 98.69 112 HIS B N 1
ATOM 4785 C CA . HIS B 1 112 ? 15.992 14.555 0.469 1 98.69 112 HIS B CA 1
ATOM 4786 C C . HIS B 1 112 ? 16.562 14.469 1.878 1 98.69 112 HIS B C 1
ATOM 4788 O O . HIS B 1 112 ? 16.359 15.359 2.701 1 98.69 112 HIS B O 1
ATOM 4794 N N . LEU B 1 113 ? 17.297 13.43 2.129 1 98.56 113 LEU B N 1
ATOM 4795 C CA . LEU B 1 113 ? 17.922 13.219 3.434 1 98.56 113 LEU B CA 1
ATOM 4796 C C . LEU B 1 113 ? 18.906 14.336 3.762 1 98.56 113 LEU B C 1
ATOM 4798 O O . LEU B 1 113 ? 18.828 14.93 4.844 1 98.56 113 LEU B O 1
ATOM 4802 N N . PHE B 1 114 ? 19.75 14.688 2.852 1 98.12 114 PHE B N 1
ATOM 4803 C CA . PHE B 1 114 ? 20.797 15.664 3.092 1 98.12 114 PHE B CA 1
ATOM 4804 C C . PHE B 1 114 ? 20.219 17.062 3.242 1 98.12 114 PHE B C 1
ATOM 4806 O O . PHE B 1 114 ? 20.625 17.828 4.125 1 98.12 114 PHE B O 1
ATOM 4813 N N . ARG B 1 115 ? 19.281 17.375 2.41 1 97.44 115 ARG B N 1
ATOM 4814 C CA . ARG B 1 115 ? 18.625 18.672 2.527 1 97.44 115 ARG B CA 1
ATOM 4815 C C . ARG B 1 115 ? 18.016 18.859 3.914 1 97.44 115 ARG B C 1
ATOM 4817 O O . ARG B 1 115 ? 18.234 19.891 4.555 1 97.44 115 ARG B O 1
ATOM 4824 N N . ASN B 1 116 ? 17.297 17.891 4.352 1 97.94 116 ASN B N 1
ATOM 4825 C CA . ASN B 1 116 ? 16.594 17.984 5.629 1 97.94 116 ASN B CA 1
ATOM 4826 C C . ASN B 1 116 ? 17.562 17.891 6.805 1 97.94 116 ASN B C 1
ATOM 4828 O O . ASN B 1 116 ? 17.328 18.469 7.863 1 97.94 116 ASN B O 1
ATOM 4832 N N . TYR B 1 117 ? 18.688 17.188 6.586 1 98.44 117 TYR B N 1
ATOM 4833 C CA . TYR B 1 117 ? 19.75 17.188 7.586 1 98.44 117 TYR B CA 1
ATOM 4834 C C . TYR B 1 117 ? 20.312 18.578 7.789 1 98.44 117 TYR B C 1
ATOM 4836 O O . TYR B 1 117 ? 20.406 19.062 8.922 1 98.44 117 TYR B O 1
ATOM 4844 N N . PHE B 1 118 ? 20.594 19.281 6.785 1 97.94 118 PHE B N 1
ATOM 4845 C CA . PHE B 1 118 ? 21.281 20.562 6.848 1 97.94 118 PHE B CA 1
ATOM 4846 C C . PHE B 1 118 ? 20.359 21.641 7.43 1 97.94 118 PHE B C 1
ATOM 4848 O O . PHE B 1 118 ? 20.828 22.547 8.117 1 97.94 118 PHE B O 1
ATOM 4855 N N . VAL B 1 119 ? 19.078 21.531 7.23 1 96.75 119 VAL B N 1
ATOM 4856 C CA . VAL B 1 119 ? 18.188 22.562 7.758 1 96.75 119 VAL B CA 1
ATOM 4857 C C . VAL B 1 119 ? 17.719 22.188 9.156 1 96.75 119 VAL B C 1
ATOM 4859 O O . VAL B 1 119 ? 16.922 22.891 9.773 1 96.75 119 VAL B O 1
ATOM 4862 N N . GLY B 1 120 ? 18.125 21.031 9.633 1 97.5 120 GLY B N 1
ATOM 4863 C CA . GLY B 1 120 ? 17.828 20.625 10.992 1 97.5 120 GLY B CA 1
ATOM 4864 C C . GLY B 1 120 ? 16.422 20.078 11.156 1 97.5 120 GLY B C 1
ATOM 4865 O O . GLY B 1 120 ? 15.844 20.141 12.242 1 97.5 120 GLY B O 1
ATOM 4866 N N . ALA B 1 121 ? 15.891 19.453 10.133 1 96.94 121 ALA B N 1
ATOM 4867 C CA . ALA B 1 121 ? 14.523 18.953 10.141 1 96.94 121 ALA B CA 1
ATOM 4868 C C . ALA B 1 121 ? 14.406 17.672 10.953 1 96.94 121 ALA B C 1
ATOM 4870 O O . ALA B 1 121 ? 13.336 17.062 11.023 1 96.94 121 ALA B O 1
ATOM 4871 N N . TYR B 1 122 ? 15.484 17.188 11.57 1 97.62 122 TYR B N 1
ATOM 4872 C CA . TYR B 1 122 ? 15.453 16.016 12.438 1 97.62 122 TYR B CA 1
ATOM 4873 C C . TYR B 1 122 ? 15.18 16.422 13.883 1 97.62 122 TYR B C 1
ATOM 4875 O O . TYR B 1 122 ? 15.023 15.562 14.758 1 97.62 122 TYR B O 1
ATOM 4883 N N . LYS B 1 123 ? 15.086 17.672 14.125 1 96.69 123 LYS B N 1
ATOM 4884 C CA . LYS B 1 123 ? 14.844 18.188 15.469 1 96.69 123 LYS B CA 1
ATOM 4885 C C . LYS B 1 123 ? 13.359 18.375 15.734 1 96.69 123 LYS B C 1
ATOM 4887 O O . LYS B 1 123 ? 12.531 18.156 14.836 1 96.69 123 LYS B O 1
ATOM 4892 N N . LYS B 1 124 ? 12.984 18.812 16.938 1 92.69 124 LYS B N 1
ATOM 4893 C CA . LYS B 1 124 ? 11.594 19.047 17.297 1 92.69 124 LYS B CA 1
ATOM 4894 C C . LYS B 1 124 ? 10.93 20 16.297 1 92.69 124 LYS B C 1
ATOM 4896 O O . LYS B 1 124 ? 11.516 21.016 15.922 1 92.69 124 LYS B O 1
ATOM 4901 N N . PRO B 1 125 ? 9.852 19.609 15.93 1 92 125 PRO B N 1
ATOM 4902 C CA . PRO B 1 125 ? 8.984 18.516 16.359 1 92 125 PRO B CA 1
ATOM 4903 C C . PRO B 1 125 ? 9.023 17.328 15.406 1 92 125 PRO B C 1
ATOM 4905 O O . PRO B 1 125 ? 8.125 16.484 15.43 1 92 125 PRO B O 1
ATOM 4908 N N . ARG B 1 126 ? 10.008 17.156 14.602 1 95.81 126 ARG B N 1
ATOM 4909 C CA . ARG B 1 126 ? 10 16.203 13.5 1 95.81 126 ARG B CA 1
ATOM 4910 C C . ARG B 1 126 ? 10.93 15.031 13.789 1 95.81 126 ARG B C 1
ATOM 4912 O O . ARG B 1 126 ? 11.422 14.375 12.875 1 95.81 126 ARG B O 1
ATOM 4919 N N . GLU B 1 127 ? 11.148 14.758 15.023 1 95.81 127 GLU B N 1
ATOM 4920 C CA . GLU B 1 127 ? 12.102 13.727 15.422 1 95.81 127 GLU B CA 1
ATOM 4921 C C . GLU B 1 127 ? 11.656 12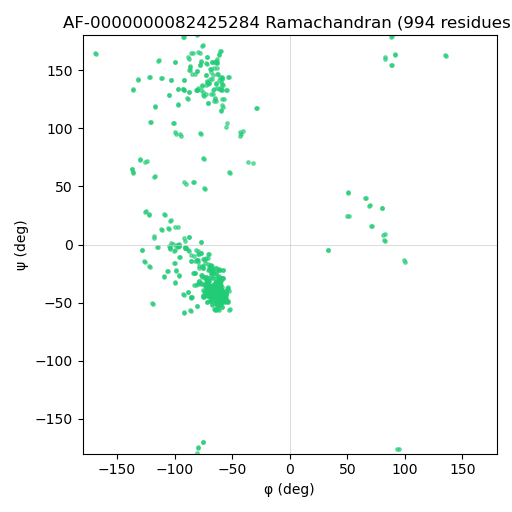.352 14.914 1 95.81 127 GLU B C 1
ATOM 4923 O O . GLU B 1 127 ? 12.438 11.641 14.273 1 95.81 127 GLU B O 1
ATOM 4928 N N . LEU B 1 128 ? 10.438 12.031 15.234 1 95.75 128 LEU B N 1
ATOM 4929 C CA . LEU B 1 128 ? 9.945 10.719 14.812 1 95.75 128 LEU B CA 1
ATOM 4930 C C . LEU B 1 128 ? 9.844 10.641 13.297 1 95.75 128 LEU B C 1
ATOM 4932 O O . LEU B 1 128 ? 10.086 9.586 12.711 1 95.75 128 LEU B O 1
ATOM 4936 N N . GLN B 1 129 ? 9.438 11.703 12.703 1 96.44 129 GLN B N 1
ATOM 4937 C CA . GLN B 1 129 ? 9.383 11.758 11.242 1 96.44 129 GLN B CA 1
ATOM 4938 C C . GLN B 1 129 ? 10.742 11.43 10.625 1 96.44 129 GLN B C 1
ATOM 4940 O O . GLN B 1 129 ? 10.82 10.695 9.648 1 96.44 129 GLN B O 1
ATOM 4945 N N . TRP B 1 130 ? 11.789 12 11.219 1 98 130 TRP B N 1
ATOM 4946 C CA . TRP B 1 130 ? 13.148 11.734 10.766 1 98 130 TRP B CA 1
ATOM 4947 C C . TRP B 1 130 ? 13.5 10.258 10.914 1 98 130 TRP B C 1
ATOM 4949 O O . TRP B 1 130 ? 14 9.633 9.977 1 98 130 TRP B O 1
ATOM 4959 N N . VAL B 1 131 ? 13.188 9.727 12.008 1 97.75 131 VAL B N 1
ATOM 4960 C CA . VAL B 1 131 ? 13.5 8.336 12.289 1 97.75 131 VAL B CA 1
ATOM 4961 C C . VAL B 1 131 ? 12.789 7.426 11.289 1 97.75 131 VAL B C 1
ATOM 4963 O O . VAL B 1 131 ? 13.398 6.52 10.719 1 97.75 131 VAL B O 1
ATOM 4966 N N . LEU B 1 132 ? 11.539 7.684 11.055 1 97.88 132 LEU B N 1
ATOM 4967 C CA . LEU B 1 132 ? 10.781 6.898 10.086 1 97.88 132 LEU B CA 1
ATOM 4968 C C . LEU B 1 132 ? 11.391 7.023 8.688 1 97.88 132 LEU B C 1
ATOM 4970 O O . LEU B 1 132 ? 11.422 6.047 7.938 1 97.88 132 LEU B O 1
ATOM 4974 N N . GLY B 1 133 ? 11.789 8.195 8.414 1 98.56 133 GLY B N 1
ATOM 4975 C CA . GLY B 1 133 ? 12.438 8.398 7.125 1 98.56 133 GLY B CA 1
ATOM 4976 C C . GLY B 1 133 ? 13.703 7.578 6.957 1 98.56 133 GLY B C 1
ATOM 4977 O O . GLY B 1 133 ? 13.93 6.988 5.895 1 98.56 133 GLY B O 1
ATOM 4978 N N . VAL B 1 134 ? 14.5 7.543 7.957 1 98.62 134 VAL B N 1
ATOM 4979 C CA . VAL B 1 134 ? 15.75 6.801 7.902 1 98.62 134 VAL B CA 1
ATOM 4980 C C . VAL B 1 134 ? 15.461 5.305 7.789 1 98.62 134 VAL B C 1
ATOM 4982 O O . VAL B 1 134 ? 16.078 4.605 6.98 1 98.62 134 VAL B O 1
ATOM 4985 N N . ILE B 1 135 ? 14.508 4.816 8.547 1 98.62 135 ILE B N 1
ATOM 4986 C CA . ILE B 1 135 ? 14.117 3.412 8.461 1 98.62 135 ILE B CA 1
ATOM 4987 C C . ILE B 1 135 ? 13.602 3.109 7.055 1 98.62 135 ILE B C 1
ATOM 4989 O O . ILE B 1 135 ? 13.938 2.076 6.473 1 98.62 135 ILE B O 1
ATOM 4993 N N . MET B 1 136 ? 12.797 3.986 6.566 1 98.75 136 MET B N 1
ATOM 4994 C CA . MET B 1 136 ? 12.273 3.824 5.215 1 98.75 136 MET B CA 1
ATOM 4995 C C . MET B 1 136 ? 13.406 3.795 4.191 1 98.75 136 MET B C 1
ATOM 4997 O O . MET B 1 136 ? 13.367 3.004 3.248 1 98.75 136 MET B O 1
ATOM 5001 N N . GLY B 1 137 ? 14.391 4.711 4.352 1 98.44 137 GLY B N 1
ATOM 5002 C CA . GLY B 1 137 ? 15.539 4.695 3.465 1 98.44 137 GLY B CA 1
ATOM 5003 C C . GLY B 1 137 ? 16.281 3.367 3.465 1 98.44 137 GLY B C 1
ATOM 5004 O O . GLY B 1 137 ? 16.656 2.867 2.406 1 98.44 137 GLY B O 1
ATOM 5005 N N . ALA B 1 138 ? 16.438 2.826 4.633 1 98.12 138 ALA B N 1
ATOM 5006 C CA . ALA B 1 138 ? 17.062 1.512 4.738 1 98.12 138 ALA B CA 1
ATOM 5007 C C . ALA B 1 138 ? 16.234 0.448 4.027 1 98.12 138 ALA B C 1
ATOM 5009 O O . ALA B 1 138 ? 16.781 -0.409 3.328 1 98.12 138 ALA B O 1
ATOM 5010 N N . ALA B 1 139 ? 14.945 0.495 4.207 1 98.56 139 ALA B N 1
ATOM 5011 C CA . ALA B 1 139 ? 14.055 -0.448 3.535 1 98.56 139 ALA B CA 1
ATOM 5012 C C . ALA B 1 139 ? 14.141 -0.297 2.02 1 98.56 139 ALA B C 1
ATOM 5014 O O . ALA B 1 139 ? 14.055 -1.284 1.285 1 98.56 139 ALA B O 1
ATOM 5015 N N . VAL B 1 140 ? 14.297 0.918 1.555 1 98.69 140 VAL B N 1
ATOM 5016 C CA . VAL B 1 140 ? 14.438 1.175 0.125 1 98.69 140 VAL B CA 1
ATOM 5017 C C . VAL B 1 140 ? 15.711 0.518 -0.396 1 98.69 140 VAL B C 1
ATOM 5019 O O . VAL B 1 140 ? 15.695 -0.126 -1.448 1 98.69 140 VAL B O 1
ATOM 5022 N N . LEU B 1 141 ? 16.766 0.659 0.33 1 97.69 141 LEU B N 1
ATOM 5023 C CA . LEU B 1 141 ? 18.016 0.034 -0.073 1 97.69 141 LEU B CA 1
ATOM 5024 C C . LEU B 1 141 ? 17.891 -1.485 -0.091 1 97.69 141 LEU B C 1
ATOM 5026 O O . LEU B 1 141 ? 18.391 -2.146 -1.002 1 97.69 141 LEU B O 1
ATOM 5030 N N . GLY B 1 142 ? 17.203 -2.016 0.936 1 97.5 142 GLY B N 1
ATOM 5031 C CA . GLY B 1 142 ? 16.938 -3.445 0.923 1 97.5 142 GLY B CA 1
ATOM 5032 C C . GLY B 1 142 ? 16.109 -3.883 -0.264 1 97.5 142 GLY B C 1
ATOM 5033 O O . GLY B 1 142 ? 16.391 -4.906 -0.889 1 97.5 142 GLY B O 1
ATOM 5034 N N . THR B 1 143 ? 15.062 -3.104 -0.589 1 98.5 143 THR B N 1
ATOM 5035 C CA . THR B 1 143 ? 14.219 -3.395 -1.743 1 98.5 143 THR B CA 1
ATOM 5036 C C . THR B 1 143 ? 15.039 -3.406 -3.027 1 98.5 143 THR B C 1
ATOM 5038 O O . THR B 1 143 ? 14.867 -4.285 -3.873 1 98.5 143 THR B O 1
ATOM 5041 N N . ALA B 1 144 ? 15.953 -2.426 -3.115 1 97.81 144 ALA B N 1
ATOM 5042 C CA . ALA B 1 144 ? 16.797 -2.314 -4.301 1 97.81 144 ALA B CA 1
ATOM 5043 C C . ALA B 1 144 ? 17.734 -3.508 -4.422 1 97.81 144 ALA B C 1
ATOM 5045 O O . ALA B 1 144 ? 17.953 -4.023 -5.52 1 97.81 144 ALA B O 1
ATOM 5046 N N . PHE B 1 145 ? 18.297 -3.955 -3.352 1 96.38 145 PHE B N 1
ATOM 5047 C CA . PHE B 1 145 ? 19.188 -5.109 -3.367 1 96.38 145 PHE B CA 1
ATOM 5048 C C . PHE B 1 145 ? 18.469 -6.348 -3.885 1 96.38 145 PHE B C 1
ATOM 5050 O O . PHE B 1 145 ? 18.953 -7.023 -4.793 1 96.38 145 PHE B O 1
ATOM 5057 N N . PHE B 1 146 ? 17.297 -6.602 -3.326 1 97.81 146 PHE B N 1
ATOM 5058 C CA . PHE B 1 146 ? 16.562 -7.797 -3.732 1 97.81 146 PHE B CA 1
ATOM 5059 C C . PHE B 1 146 ? 16.031 -7.648 -5.152 1 97.81 146 PHE B C 1
ATOM 5061 O O . PHE B 1 146 ? 15.992 -8.617 -5.91 1 97.81 146 PHE B O 1
ATOM 5068 N N . GLY B 1 147 ? 15.641 -6.445 -5.508 1 97.5 147 GLY B N 1
ATOM 5069 C CA . GLY B 1 147 ? 15.188 -6.211 -6.871 1 97.5 147 GLY B CA 1
ATOM 5070 C C . GLY B 1 147 ? 16.266 -6.453 -7.906 1 97.5 147 GLY B C 1
ATOM 5071 O O . GLY B 1 147 ? 16.031 -7.098 -8.93 1 97.5 147 GLY B O 1
ATOM 5072 N N . TYR B 1 148 ? 17.406 -5.965 -7.629 1 94.5 148 TYR B N 1
ATOM 5073 C CA . TYR B 1 148 ? 18.531 -6.141 -8.523 1 94.5 148 TYR B CA 1
ATOM 5074 C C . TYR B 1 148 ? 18.938 -7.609 -8.625 1 94.5 148 TYR B C 1
ATOM 5076 O O . TYR B 1 148 ? 19.312 -8.086 -9.695 1 94.5 148 TYR B O 1
ATOM 5084 N N . SER B 1 149 ? 18.781 -8.289 -7.594 1 95.75 149 SER B N 1
ATOM 5085 C CA . SER B 1 149 ? 19.156 -9.703 -7.531 1 95.75 149 SER B CA 1
ATOM 5086 C C . SER B 1 149 ? 18.234 -10.555 -8.391 1 95.75 149 SER B C 1
ATOM 5088 O O . SER B 1 149 ? 18.578 -11.68 -8.766 1 95.75 149 SER B O 1
ATOM 5090 N N . LEU B 1 150 ? 17.094 -10.062 -8.727 1 97.25 150 LEU B N 1
ATOM 5091 C CA . LEU B 1 150 ? 16.094 -10.828 -9.461 1 97.25 150 LEU B CA 1
ATOM 5092 C C . LEU B 1 150 ? 16.484 -10.969 -10.93 1 97.25 150 LEU B C 1
ATOM 5094 O O . LEU B 1 150 ? 15.984 -11.852 -11.625 1 97.25 150 LEU B O 1
ATOM 5098 N N . VAL B 1 151 ? 17.344 -10.125 -11.414 1 96.25 151 VAL B N 1
ATOM 5099 C CA . VAL B 1 151 ? 17.688 -10.125 -12.828 1 96.25 151 VAL B CA 1
ATOM 5100 C C . VAL B 1 151 ? 18.359 -11.453 -13.195 1 96.25 151 VAL B C 1
ATOM 5102 O O . VAL B 1 151 ? 18.125 -11.984 -14.281 1 96.25 151 VAL B O 1
ATOM 5105 N N . GLY B 1 152 ? 19.188 -12.031 -12.383 1 95.62 152 GLY B N 1
ATOM 5106 C CA . GLY B 1 152 ? 19.828 -13.32 -12.586 1 95.62 152 GLY B CA 1
ATOM 5107 C C . GLY B 1 152 ? 21.047 -13.258 -13.492 1 95.62 152 GLY B C 1
ATOM 5108 O O . GLY B 1 152 ? 21.562 -14.289 -13.914 1 95.62 152 GLY B O 1
ATOM 5109 N N . ASP B 1 153 ? 21.469 -12.039 -13.828 1 95.19 153 ASP B N 1
ATOM 5110 C CA . ASP B 1 153 ? 22.688 -11.922 -14.633 1 95.19 153 ASP B CA 1
ATOM 5111 C C . ASP B 1 153 ? 23.938 -12.062 -13.758 1 95.19 153 ASP B C 1
ATOM 5113 O O . ASP B 1 153 ? 23.828 -12.328 -12.555 1 95.19 153 ASP B O 1
ATOM 5117 N N . THR B 1 154 ? 25.078 -11.977 -14.359 1 93.94 154 THR B N 1
ATOM 5118 C CA . THR B 1 154 ? 26.344 -12.188 -13.672 1 93.94 154 THR B CA 1
ATOM 5119 C C . THR B 1 154 ? 26.5 -11.227 -12.5 1 93.94 154 THR B C 1
ATOM 5121 O O . THR B 1 154 ? 26.844 -11.641 -11.391 1 93.94 154 THR B O 1
ATOM 5124 N N . LEU B 1 155 ? 26.141 -9.977 -12.695 1 91.5 155 LEU B N 1
ATOM 5125 C CA . LEU B 1 155 ? 26.297 -8.961 -11.656 1 91.5 155 LEU B CA 1
ATOM 5126 C C . LEU B 1 155 ? 25.391 -9.242 -10.477 1 91.5 155 LEU B C 1
ATOM 5128 O O . LEU B 1 155 ? 25.797 -9.141 -9.32 1 91.5 155 LEU B O 1
ATOM 5132 N N . SER B 1 156 ? 24.172 -9.594 -10.773 1 91.75 156 SER B N 1
ATOM 5133 C CA . SER B 1 156 ? 23.219 -9.828 -9.703 1 91.75 156 SER B CA 1
ATOM 5134 C C . SER B 1 156 ? 23.562 -11.086 -8.914 1 91.75 156 SER B C 1
ATOM 5136 O O . SER B 1 156 ? 23.391 -11.125 -7.691 1 91.75 156 SER B O 1
ATOM 5138 N N . VAL B 1 157 ? 24.031 -12.078 -9.586 1 91.62 157 VAL B N 1
ATOM 5139 C CA . VAL B 1 157 ? 24.422 -13.305 -8.914 1 91.62 157 VAL B CA 1
ATOM 5140 C C . VAL B 1 157 ? 25.641 -13.055 -8.031 1 91.62 157 VAL B C 1
ATOM 5142 O O . VAL B 1 157 ? 25.703 -13.523 -6.895 1 91.62 157 VAL B O 1
ATOM 5145 N N . ASP B 1 158 ? 26.594 -12.305 -8.555 1 88.94 158 ASP B N 1
ATOM 5146 C CA . ASP B 1 158 ? 27.766 -11.93 -7.762 1 88.94 158 ASP B CA 1
ATOM 5147 C C . ASP B 1 158 ? 27.359 -11.148 -6.516 1 88.94 158 ASP B C 1
ATOM 5149 O O . ASP B 1 158 ? 27.891 -11.383 -5.43 1 88.94 158 ASP B O 1
ATOM 5153 N N . GLY B 1 159 ? 26.469 -10.234 -6.719 1 88.81 159 GLY B N 1
ATOM 5154 C CA . GLY B 1 159 ? 25.984 -9.461 -5.586 1 88.81 159 GLY B CA 1
ATOM 5155 C C . GLY B 1 159 ? 25.312 -10.32 -4.531 1 88.81 159 GLY B C 1
ATOM 5156 O O . GLY B 1 159 ? 25.531 -10.133 -3.336 1 88.81 159 GLY B O 1
ATOM 5157 N N . ALA B 1 160 ? 24.5 -11.219 -4.934 1 91.38 160 ALA B N 1
ATOM 5158 C CA . ALA B 1 160 ? 23.844 -12.133 -4.008 1 91.38 160 ALA B CA 1
ATOM 5159 C C . ALA B 1 160 ? 24.859 -13.008 -3.279 1 91.38 160 ALA B C 1
ATOM 5161 O O . ALA B 1 160 ? 24.719 -13.273 -2.084 1 91.38 160 ALA B O 1
ATOM 5162 N N . ASP B 1 161 ? 25.859 -13.422 -3.998 1 90.25 161 ASP B N 1
ATOM 5163 C CA . ASP B 1 161 ? 26.891 -14.258 -3.395 1 90.25 161 ASP B CA 1
ATOM 5164 C C . ASP B 1 161 ? 27.672 -13.492 -2.324 1 90.25 161 ASP B C 1
ATOM 5166 O O . ASP B 1 161 ? 28 -14.047 -1.273 1 90.25 161 ASP B O 1
ATOM 5170 N N . VAL B 1 162 ? 27.984 -12.297 -2.635 1 87.5 162 VAL B N 1
ATOM 5171 C CA . VAL B 1 162 ? 28.656 -11.461 -1.647 1 87.5 162 VAL B CA 1
ATOM 5172 C C . VAL B 1 162 ? 27.781 -11.32 -0.406 1 87.5 162 VAL B C 1
ATOM 5174 O O . VAL B 1 162 ? 28.266 -11.469 0.721 1 87.5 162 VAL B O 1
ATOM 5177 N N . ALA B 1 163 ? 26.562 -11.039 -0.565 1 91.31 163 ALA B N 1
ATOM 5178 C CA . ALA B 1 163 ? 25.641 -10.883 0.557 1 91.31 163 ALA B CA 1
ATOM 5179 C C . ALA B 1 163 ? 25.547 -12.172 1.373 1 91.31 163 ALA B C 1
ATOM 5181 O O . ALA B 1 163 ? 25.547 -12.133 2.605 1 91.31 163 ALA B O 1
ATOM 5182 N N . LYS B 1 164 ? 25.438 -13.273 0.722 1 91.75 164 LYS B N 1
ATOM 5183 C CA . LYS B 1 164 ? 25.391 -14.562 1.401 1 91.75 164 LYS B CA 1
ATOM 5184 C C . LYS B 1 164 ? 26.672 -14.812 2.199 1 91.75 164 LYS B C 1
ATOM 5186 O O . LYS B 1 164 ? 26.609 -15.32 3.32 1 91.75 164 LYS B O 1
ATOM 5191 N N . GLY B 1 165 ? 27.812 -14.461 1.578 1 88.88 165 GLY B N 1
ATOM 5192 C CA . GLY B 1 165 ? 29.078 -14.586 2.289 1 88.88 165 GLY B CA 1
ATOM 5193 C C . GLY B 1 165 ? 29.141 -13.75 3.555 1 88.88 165 GLY B C 1
ATOM 5194 O O . GLY B 1 165 ? 29.625 -14.211 4.586 1 88.88 165 GLY B O 1
ATOM 5195 N N . LEU B 1 166 ? 28.609 -12.609 3.477 1 88.56 166 LEU B N 1
ATOM 5196 C CA . LEU B 1 166 ? 28.562 -11.727 4.637 1 88.56 166 LEU B CA 1
ATOM 5197 C C . LEU B 1 166 ? 27.672 -12.312 5.73 1 88.56 166 LEU B C 1
ATOM 5199 O O . LEU B 1 166 ? 28.016 -12.258 6.914 1 88.56 166 LEU B O 1
ATOM 5203 N N . LEU B 1 167 ? 26.516 -12.844 5.344 1 90.19 167 LEU B N 1
ATOM 5204 C CA . LEU B 1 167 ? 25.578 -13.414 6.305 1 90.19 167 LEU B CA 1
ATOM 5205 C C . LEU B 1 167 ? 26.156 -14.664 6.957 1 90.19 167 LEU B C 1
ATOM 5207 O O . LEU B 1 167 ? 25.922 -14.914 8.141 1 90.19 167 LEU B O 1
ATOM 5211 N N . GLN B 1 168 ? 26.844 -15.422 6.168 1 88.62 168 GLN B N 1
ATOM 5212 C CA . GLN B 1 168 ? 27.438 -16.641 6.695 1 88.62 168 GLN B CA 1
ATOM 5213 C C . GLN B 1 168 ? 28.422 -16.344 7.828 1 88.62 168 GLN B C 1
ATOM 5215 O O . GLN B 1 168 ? 28.531 -17.109 8.781 1 88.62 168 GLN B O 1
ATOM 5220 N N . GLY B 1 169 ? 29.125 -15.234 7.73 1 87.5 169 GLY B N 1
ATOM 5221 C CA . GLY B 1 169 ? 30.094 -14.844 8.75 1 87.5 169 GLY B CA 1
ATOM 5222 C C . GLY B 1 169 ? 29.453 -14.172 9.945 1 87.5 169 GLY B C 1
ATOM 5223 O O . GLY B 1 169 ? 30.109 -13.938 10.961 1 87.5 169 GLY B O 1
ATOM 5224 N N . ALA B 1 170 ? 28.156 -13.914 9.922 1 89.69 170 ALA B N 1
ATOM 5225 C CA . ALA B 1 170 ? 27.438 -13.234 11 1 89.69 170 ALA B CA 1
ATOM 5226 C C . ALA B 1 170 ? 26.938 -14.227 12.047 1 89.69 170 ALA B C 1
ATOM 5228 O O . ALA B 1 170 ? 26.859 -15.422 11.781 1 89.69 170 ALA B O 1
ATOM 5229 N N . PRO B 1 171 ? 26.625 -13.633 13.281 1 88.12 171 PRO B N 1
ATOM 5230 C CA . PRO B 1 171 ? 25.906 -14.492 14.227 1 88.12 171 PRO B CA 1
ATOM 5231 C C . PRO B 1 171 ? 24.578 -14.984 13.68 1 88.12 171 PRO B C 1
ATOM 5233 O O . PRO B 1 171 ? 23.844 -14.227 13.031 1 88.12 171 PRO B O 1
ATOM 5236 N N . LEU B 1 172 ? 24.266 -16.266 13.789 1 91.19 172 LEU B N 1
ATOM 5237 C CA . LEU B 1 172 ? 23.047 -16.891 13.289 1 91.19 172 LEU B CA 1
ATOM 5238 C C . LEU B 1 172 ? 23.047 -16.922 11.766 1 91.19 172 LEU B C 1
ATOM 5240 O O . LEU B 1 172 ? 22 -16.797 11.133 1 91.19 172 LEU B O 1
ATOM 5244 N N . GLY B 1 173 ? 24.219 -17.078 11.188 1 91.12 173 GLY B N 1
ATOM 5245 C CA . GLY B 1 173 ? 24.406 -17 9.75 1 91.12 173 GLY B CA 1
ATOM 5246 C C . GLY B 1 173 ? 23.547 -17.969 8.969 1 91.12 173 GLY B C 1
ATOM 5247 O O . GLY B 1 173 ? 22.844 -17.578 8.039 1 91.12 173 GLY B O 1
ATOM 5248 N N . SER B 1 174 ? 23.484 -19.203 9.391 1 91.88 174 SER B N 1
ATOM 5249 C CA . SER B 1 174 ? 22.719 -20.219 8.68 1 91.88 174 SER B CA 1
ATOM 5250 C C . SER B 1 174 ? 21.234 -19.891 8.688 1 91.88 174 SER B C 1
ATOM 5252 O O . SER B 1 174 ? 20.547 -20.062 7.68 1 91.88 174 SER B O 1
ATOM 5254 N N . LEU B 1 175 ? 20.828 -19.391 9.812 1 93.31 175 LEU B N 1
ATOM 5255 C CA . LEU B 1 175 ? 19.422 -19.016 9.93 1 93.31 175 LEU B CA 1
ATOM 5256 C C . LEU B 1 175 ? 19.109 -17.828 9.039 1 93.31 175 LEU B C 1
ATOM 5258 O O . LEU B 1 175 ? 18.094 -17.828 8.344 1 93.31 175 LEU B O 1
ATOM 5262 N N . LEU B 1 176 ? 19.984 -16.906 9.031 1 93.88 176 LEU B N 1
ATOM 5263 C CA . LEU B 1 176 ? 19.766 -15.711 8.234 1 93.88 176 LEU B CA 1
ATOM 5264 C C . LEU B 1 176 ? 19.812 -16.031 6.742 1 93.88 176 LEU B C 1
ATOM 5266 O O . LEU B 1 176 ? 19.016 -15.492 5.969 1 93.88 176 LEU B O 1
ATOM 5270 N N . LEU B 1 177 ? 20.703 -16.938 6.363 1 95.12 177 LEU B N 1
ATOM 5271 C CA . LEU B 1 177 ? 20.781 -17.375 4.973 1 95.12 177 LEU B CA 1
ATOM 5272 C C . LEU B 1 177 ? 19.469 -18.016 4.527 1 95.12 177 LEU B C 1
ATOM 5274 O O . LEU B 1 177 ? 18.969 -17.734 3.434 1 95.12 177 LEU B O 1
ATOM 5278 N N . ASN B 1 178 ? 18.953 -18.781 5.395 1 94.19 178 ASN B N 1
ATOM 5279 C CA . ASN B 1 178 ? 17.688 -19.438 5.074 1 94.19 178 ASN B CA 1
ATOM 5280 C C . ASN B 1 178 ? 16.547 -18.453 4.988 1 94.19 178 ASN B C 1
ATOM 5282 O O . ASN B 1 178 ? 15.68 -18.562 4.117 1 94.19 178 ASN B O 1
ATOM 5286 N N . ILE B 1 179 ? 16.547 -17.531 5.828 1 94.62 179 ILE B N 1
ATOM 5287 C CA . ILE B 1 179 ? 15.461 -16.547 5.887 1 94.62 179 ILE B CA 1
ATOM 5288 C C . ILE B 1 179 ? 15.492 -15.672 4.637 1 94.62 179 ILE B C 1
ATOM 5290 O O . ILE B 1 179 ? 14.461 -15.453 3.994 1 94.62 179 ILE B O 1
ATOM 5294 N N . PHE B 1 180 ? 16.656 -15.281 4.188 1 96 180 PHE B N 1
ATOM 5295 C CA . PHE B 1 180 ? 16.734 -14.266 3.145 1 96 180 PHE B CA 1
ATOM 5296 C C . PHE B 1 180 ? 16.875 -14.914 1.771 1 96 180 PHE B C 1
ATOM 5298 O O . PHE B 1 180 ? 16.438 -14.344 0.767 1 96 180 PHE B O 1
ATOM 5305 N N . PHE B 1 181 ? 17.469 -16.172 1.71 1 95.5 181 PHE B N 1
ATOM 5306 C CA . PHE B 1 181 ? 17.781 -16.734 0.397 1 95.5 181 PHE B CA 1
ATOM 5307 C C . PHE B 1 181 ? 17.203 -18.141 0.257 1 95.5 181 PHE B C 1
ATOM 5309 O O . PHE B 1 181 ? 17.234 -18.719 -0.829 1 95.5 181 PHE B O 1
ATOM 5316 N N . GLY B 1 182 ? 16.609 -18.672 1.325 1 93 182 GLY B N 1
ATOM 5317 C CA . GLY B 1 182 ? 16 -19.984 1.247 1 93 182 GLY B CA 1
ATOM 5318 C C . GLY B 1 182 ? 16.969 -21.109 1.562 1 93 182 GLY B C 1
ATOM 5319 O O . GLY B 1 182 ? 18.141 -20.859 1.864 1 93 182 GLY B O 1
ATOM 5320 N N . PRO B 1 183 ? 16.5 -22.344 1.533 1 90.06 183 PRO B N 1
ATOM 5321 C CA . PRO B 1 183 ? 17.281 -23.5 1.958 1 90.06 183 PRO B CA 1
ATOM 5322 C C . PRO B 1 183 ? 18.312 -23.938 0.914 1 90.06 183 PRO B C 1
ATOM 5324 O O . PRO B 1 183 ? 19.109 -24.844 1.165 1 90.06 183 PRO B O 1
ATOM 5327 N N . GLY B 1 184 ? 18.297 -23.391 -0.225 1 86.06 184 GLY B N 1
ATOM 5328 C CA . GLY B 1 184 ? 19.234 -23.75 -1.27 1 86.06 184 GLY B CA 1
ATOM 5329 C C . GLY B 1 184 ? 18.594 -23.922 -2.631 1 86.06 184 GLY B C 1
ATOM 5330 O O . GLY B 1 184 ? 17.359 -23.938 -2.742 1 86.06 184 GLY B O 1
ATOM 5331 N N . GLY B 1 185 ? 19.406 -23.891 -3.652 1 88.94 185 GLY B N 1
ATOM 5332 C CA . GLY B 1 185 ? 18.891 -24.047 -5.008 1 88.94 185 GLY B CA 1
ATOM 5333 C C . GLY B 1 185 ? 18.484 -22.719 -5.641 1 88.94 185 GLY B C 1
ATOM 5334 O O . GLY B 1 185 ? 18.094 -21.797 -4.938 1 88.94 185 GLY B O 1
ATOM 5335 N N . GLU B 1 186 ? 18.531 -22.734 -6.883 1 90.12 186 GLU B N 1
ATOM 5336 C CA . GLU B 1 186 ? 18.281 -21.516 -7.625 1 90.12 186 GLU B CA 1
ATOM 5337 C C . GLU B 1 186 ? 16.828 -21.094 -7.527 1 90.12 186 GLU B C 1
ATOM 5339 O O . GLU B 1 186 ? 16.531 -19.922 -7.289 1 90.12 186 GLU B O 1
ATOM 5344 N N . THR B 1 187 ? 15.953 -22.031 -7.684 1 92.31 187 THR B N 1
ATOM 5345 C CA . THR B 1 187 ? 14.523 -21.719 -7.672 1 92.31 187 THR B CA 1
ATOM 5346 C C . THR B 1 187 ? 14.102 -21.188 -6.309 1 92.31 187 THR B C 1
ATOM 5348 O O . THR B 1 187 ? 13.438 -20.156 -6.223 1 92.31 187 THR B O 1
ATOM 5351 N N . ALA B 1 188 ? 14.5 -21.859 -5.254 1 93 188 ALA B N 1
ATOM 5352 C CA . ALA B 1 188 ? 14.156 -21.422 -3.906 1 93 188 ALA B CA 1
ATOM 5353 C C . ALA B 1 188 ? 14.75 -20.047 -3.609 1 93 188 ALA B C 1
ATOM 5355 O O . ALA B 1 188 ? 14.102 -19.203 -2.973 1 93 188 ALA B O 1
ATOM 5356 N N . GLN B 1 189 ? 15.922 -19.844 -4.023 1 94.44 189 GLN B N 1
ATOM 5357 C CA . GLN B 1 189 ? 16.594 -18.562 -3.785 1 94.44 189 GLN B CA 1
ATOM 5358 C C . GLN B 1 189 ? 15.82 -17.406 -4.441 1 94.44 189 GLN B C 1
ATOM 5360 O O . GLN B 1 189 ? 15.5 -16.422 -3.783 1 94.44 189 GLN B O 1
ATOM 5365 N N . PHE B 1 190 ? 15.531 -17.609 -5.766 1 96 190 PHE B N 1
ATOM 5366 C CA . PHE B 1 190 ? 14.891 -16.516 -6.48 1 96 190 PHE B CA 1
ATOM 5367 C C . PHE B 1 190 ? 13.453 -16.328 -6.012 1 96 190 PHE B C 1
ATOM 5369 O O . PHE B 1 190 ? 12.93 -15.203 -6.02 1 96 190 PHE B O 1
ATOM 5376 N N . THR B 1 191 ? 12.812 -17.391 -5.555 1 96.06 191 THR B N 1
ATOM 5377 C CA . THR B 1 191 ? 11.492 -17.281 -4.945 1 96.06 191 THR B CA 1
ATOM 5378 C C . THR B 1 191 ? 11.547 -16.438 -3.676 1 96.06 191 THR B C 1
ATOM 5380 O O . THR B 1 191 ? 10.727 -15.539 -3.484 1 96.06 191 THR B O 1
ATOM 5383 N N . ARG B 1 192 ? 12.539 -16.75 -2.85 1 97.12 192 ARG B N 1
ATOM 5384 C CA . ARG B 1 192 ? 12.719 -16.016 -1.604 1 97.12 192 ARG B CA 1
ATOM 5385 C C . ARG B 1 192 ? 13.07 -14.555 -1.879 1 97.12 192 ARG B C 1
ATOM 5387 O O . ARG B 1 192 ? 12.539 -13.648 -1.233 1 97.12 192 ARG B O 1
ATOM 5394 N N . VAL B 1 193 ? 13.938 -14.359 -2.82 1 97.5 193 VAL B N 1
ATOM 5395 C CA . VAL B 1 193 ? 14.398 -13.023 -3.182 1 97.5 193 VAL B CA 1
ATOM 5396 C C . VAL B 1 193 ? 13.227 -12.203 -3.709 1 97.5 193 VAL B C 1
ATOM 5398 O O . VAL B 1 193 ? 13.062 -11.031 -3.344 1 97.5 193 VAL B O 1
ATOM 5401 N N . LEU B 1 194 ? 12.406 -12.789 -4.57 1 98 194 LEU B N 1
ATOM 5402 C CA . LEU B 1 194 ? 11.227 -12.102 -5.074 1 98 194 LEU B CA 1
ATOM 5403 C C . LEU B 1 194 ? 10.281 -11.734 -3.932 1 98 194 LEU B C 1
ATOM 5405 O O . LEU B 1 194 ? 9.781 -10.609 -3.875 1 98 194 LEU B O 1
ATOM 5409 N N . ALA B 1 195 ? 10.055 -12.672 -3.061 1 98.25 195 ALA B N 1
ATOM 5410 C CA . ALA B 1 195 ? 9.156 -12.445 -1.929 1 98.25 195 ALA B CA 1
ATOM 5411 C C . ALA B 1 195 ? 9.648 -11.289 -1.062 1 98.25 195 ALA B C 1
ATOM 5413 O O . ALA B 1 195 ? 8.867 -10.422 -0.662 1 98.25 195 ALA B O 1
ATOM 5414 N N . TRP B 1 196 ? 10.922 -11.273 -0.773 1 98.44 196 TRP B N 1
ATOM 5415 C CA . TRP B 1 196 ? 11.484 -10.195 0.035 1 98.44 196 TRP B CA 1
ATOM 5416 C C . TRP B 1 196 ? 11.383 -8.859 -0.695 1 98.44 196 TRP B C 1
ATOM 5418 O O . TRP B 1 196 ? 11.117 -7.824 -0.078 1 98.44 196 TRP B O 1
ATOM 5428 N N . HIS B 1 197 ? 11.688 -8.875 -1.991 1 98.75 197 HIS B N 1
ATOM 5429 C CA . HIS B 1 197 ? 11.555 -7.648 -2.777 1 98.75 197 HIS B CA 1
ATOM 5430 C C . HIS B 1 197 ? 10.148 -7.066 -2.645 1 98.75 197 HIS B C 1
ATOM 5432 O O . HIS B 1 197 ? 9.992 -5.879 -2.35 1 98.75 197 HIS B O 1
ATOM 5438 N N . ILE B 1 198 ? 9.141 -7.867 -2.822 1 98.62 198 ILE B N 1
ATOM 5439 C CA . ILE B 1 198 ? 7.754 -7.414 -2.773 1 98.62 198 ILE B CA 1
ATOM 5440 C C . ILE B 1 198 ? 7.383 -7.043 -1.339 1 98.62 198 ILE B C 1
ATOM 5442 O O . ILE B 1 198 ? 6.711 -6.035 -1.107 1 98.62 198 ILE B O 1
ATOM 5446 N N . THR B 1 199 ? 7.828 -7.801 -0.381 1 98.5 199 THR B N 1
ATOM 5447 C CA . THR B 1 199 ? 7.535 -7.547 1.025 1 98.5 199 THR B CA 1
ATOM 5448 C C . THR B 1 199 ? 8.133 -6.215 1.471 1 98.5 199 THR B C 1
ATOM 5450 O O . THR B 1 199 ? 7.461 -5.414 2.125 1 98.5 199 THR B O 1
ATOM 5453 N N . LEU B 1 200 ? 9.367 -6.031 1.148 1 98.69 200 LEU B N 1
ATOM 5454 C CA . LEU B 1 200 ? 10.016 -4.785 1.531 1 98.69 200 LEU B CA 1
ATOM 5455 C C . LEU B 1 200 ? 9.391 -3.6 0.8 1 98.69 200 LEU B C 1
ATOM 5457 O O . LEU B 1 200 ? 9.289 -2.504 1.356 1 98.69 200 LEU B O 1
ATOM 5461 N N . ALA B 1 201 ? 9.031 -3.801 -0.492 1 98.56 201 ALA B N 1
ATOM 5462 C CA . ALA B 1 201 ? 8.32 -2.746 -1.206 1 98.56 201 ALA B CA 1
ATOM 5463 C C . ALA B 1 201 ? 7.02 -2.383 -0.49 1 98.56 201 ALA B C 1
ATOM 5465 O O . ALA B 1 201 ? 6.68 -1.203 -0.37 1 98.56 201 ALA B O 1
ATOM 5466 N N . ALA B 1 202 ? 6.32 -3.387 -0.01 1 98.19 202 ALA B N 1
ATOM 5467 C CA . ALA B 1 202 ? 5.105 -3.156 0.767 1 98.19 202 ALA B CA 1
ATOM 5468 C C . ALA B 1 202 ? 5.414 -2.41 2.061 1 98.19 202 ALA B C 1
ATOM 5470 O O . ALA B 1 202 ? 4.656 -1.529 2.475 1 98.19 202 ALA B O 1
ATOM 5471 N N . LEU B 1 203 ? 6.488 -2.787 2.682 1 98.25 203 LEU B N 1
ATOM 5472 C CA . LEU B 1 203 ? 6.906 -2.1 3.898 1 98.25 203 LEU B CA 1
ATOM 5473 C C . LEU B 1 203 ? 7.207 -0.631 3.615 1 98.25 203 LEU B C 1
ATOM 5475 O O . LEU B 1 203 ? 6.844 0.245 4.402 1 98.25 203 LEU B O 1
ATOM 5479 N N . VAL B 1 204 ? 7.883 -0.366 2.539 1 98.75 204 VAL B N 1
ATOM 5480 C CA . VAL B 1 204 ? 8.18 1.008 2.145 1 98.75 204 VAL B CA 1
ATOM 5481 C C . VAL B 1 204 ? 6.883 1.788 1.967 1 98.75 204 VAL B C 1
ATOM 5483 O O . VAL B 1 204 ? 6.773 2.936 2.404 1 98.75 204 VAL B O 1
ATOM 5486 N N . ALA B 1 205 ? 5.895 1.173 1.334 1 98.06 205 ALA B N 1
ATOM 5487 C CA . ALA B 1 205 ? 4.598 1.828 1.158 1 98.06 205 ALA B CA 1
ATOM 5488 C C . ALA B 1 205 ? 3.98 2.189 2.504 1 98.06 205 ALA B C 1
ATOM 5490 O O . ALA B 1 205 ? 3.461 3.295 2.68 1 98.06 205 ALA B O 1
ATOM 5491 N N . LEU B 1 206 ? 4.043 1.281 3.457 1 97.06 206 LEU B N 1
ATOM 5492 C CA . LEU B 1 206 ? 3.504 1.529 4.789 1 97.06 206 LEU B CA 1
ATOM 5493 C C . LEU B 1 206 ? 4.258 2.66 5.48 1 97.06 206 LEU B C 1
ATOM 5495 O O . LEU B 1 206 ? 3.645 3.582 6.023 1 97.06 206 LEU B O 1
ATOM 5499 N N . LEU B 1 207 ? 5.559 2.594 5.457 1 98.12 207 LEU B N 1
ATOM 5500 C CA . LEU B 1 207 ? 6.387 3.613 6.09 1 98.12 207 LEU B CA 1
ATOM 5501 C C . LEU B 1 207 ? 6.191 4.969 5.418 1 98.12 207 LEU B C 1
ATOM 5503 O O . LEU B 1 207 ? 6.227 6.008 6.082 1 98.12 207 LEU B O 1
ATOM 5507 N N . PHE B 1 208 ? 5.953 4.973 4.145 1 97.69 208 PHE B N 1
ATOM 5508 C CA . PHE B 1 208 ? 5.668 6.195 3.402 1 97.69 208 PHE B CA 1
ATOM 5509 C C . PHE B 1 208 ? 4.387 6.848 3.906 1 97.69 208 PHE B C 1
ATOM 5511 O O . PHE B 1 208 ? 4.344 8.055 4.129 1 97.69 208 PHE B O 1
ATOM 5518 N N . ALA B 1 209 ? 3.371 6.031 4.047 1 94.5 209 ALA B N 1
ATOM 5519 C CA . ALA B 1 209 ? 2.096 6.551 4.535 1 94.5 209 ALA B CA 1
ATOM 5520 C C . ALA B 1 209 ? 2.254 7.172 5.922 1 94.5 209 ALA B C 1
ATOM 5522 O O . ALA B 1 209 ? 1.73 8.258 6.184 1 94.5 209 ALA B O 1
ATOM 5523 N N . LEU B 1 210 ? 2.992 6.531 6.797 1 93.94 210 LEU B N 1
ATOM 5524 C CA . LEU B 1 210 ? 3.227 7.043 8.148 1 93.94 210 LEU B CA 1
ATOM 5525 C C . LEU B 1 210 ? 4.082 8.305 8.109 1 93.94 210 LEU B C 1
ATOM 5527 O O . LEU B 1 210 ? 3.789 9.281 8.805 1 93.94 210 LEU B O 1
ATOM 5531 N N . HIS B 1 211 ? 5.082 8.273 7.289 1 96.81 211 HIS B N 1
ATOM 5532 C CA . HIS B 1 211 ? 5.977 9.414 7.109 1 96.81 211 HIS B CA 1
ATOM 5533 C C . HIS B 1 211 ? 5.223 10.625 6.574 1 96.81 211 HIS B C 1
ATOM 5535 O O . HIS B 1 211 ? 5.391 11.734 7.078 1 96.81 211 HIS B O 1
ATOM 5541 N N . LEU B 1 212 ? 4.422 10.383 5.598 1 93.88 212 LEU B N 1
ATOM 5542 C CA . LEU B 1 212 ? 3.617 11.445 5.012 1 93.88 212 LEU B CA 1
ATOM 5543 C C . LEU B 1 212 ? 2.625 12 6.027 1 93.88 212 LEU B C 1
ATOM 5545 O O . LEU B 1 212 ? 2.393 13.211 6.082 1 93.88 212 LEU B O 1
ATOM 5549 N N . GLY B 1 213 ? 2 11.133 6.828 1 90.88 213 GLY B N 1
ATOM 5550 C CA . GLY B 1 213 ? 1.103 11.586 7.883 1 90.88 213 GLY B CA 1
ATOM 5551 C C . GLY B 1 213 ? 1.761 12.531 8.859 1 90.88 213 GLY B C 1
ATOM 5552 O O . GLY B 1 213 ? 1.191 13.57 9.203 1 90.88 213 GLY B O 1
ATOM 5553 N N . LEU B 1 214 ? 2.953 12.211 9.234 1 92.81 214 LEU B N 1
ATOM 5554 C CA . LEU B 1 214 ? 3.676 13.07 10.172 1 92.81 214 LEU B CA 1
ATOM 5555 C C . LEU B 1 214 ? 4.105 14.367 9.5 1 92.81 214 LEU B C 1
ATOM 5557 O O . LEU B 1 214 ? 4.117 15.422 10.133 1 92.81 214 LEU B O 1
ATOM 5561 N N . ALA B 1 215 ? 4.488 14.227 8.266 1 92.31 215 ALA B N 1
ATOM 5562 C CA . ALA B 1 215 ? 4.863 15.43 7.523 1 92.31 215 ALA B CA 1
ATOM 5563 C C . ALA B 1 215 ? 3.689 16.406 7.422 1 92.31 215 ALA B C 1
ATOM 5565 O O . ALA B 1 215 ? 3.877 17.625 7.492 1 92.31 215 ALA B O 1
ATOM 5566 N N . GLU B 1 216 ? 2.529 15.836 7.25 1 88.62 216 GLU B N 1
ATOM 5567 C CA . GLU B 1 216 ? 1.328 16.672 7.184 1 88.62 216 GLU B CA 1
ATOM 5568 C C . GLU B 1 216 ? 1.014 17.297 8.539 1 88.62 216 GLU B C 1
ATOM 5570 O O . GLU B 1 216 ? 0.581 18.438 8.609 1 88.62 216 GLU B O 1
ATOM 5575 N N . GLN B 1 217 ? 1.229 16.594 9.562 1 87.56 217 GLN B N 1
ATOM 5576 C CA . GLN B 1 217 ? 0.931 17.094 10.898 1 87.56 217 GLN B CA 1
ATOM 5577 C C . GLN B 1 217 ? 1.951 18.141 11.344 1 87.56 217 GLN B C 1
ATOM 5579 O O . GLN B 1 217 ? 1.59 19.141 11.953 1 87.56 217 GLN B O 1
ATOM 5584 N N . ASN B 1 218 ? 3.236 17.828 10.992 1 89.44 218 ASN B N 1
ATOM 5585 C CA . ASN B 1 218 ? 4.301 18.75 11.406 1 89.44 218 ASN B CA 1
ATOM 5586 C C . ASN B 1 218 ? 4.445 19.922 10.438 1 89.44 218 ASN B C 1
ATOM 5588 O O . ASN B 1 218 ? 4.953 20.969 10.805 1 89.44 218 ASN B O 1
ATOM 5592 N N . GLY B 1 219 ? 4.004 19.656 9.219 1 88 219 GLY B N 1
ATOM 5593 C CA . GLY B 1 219 ? 4.277 20.625 8.164 1 88 219 GLY B CA 1
ATOM 5594 C C . GLY B 1 219 ? 5.66 20.469 7.562 1 88 219 GLY B C 1
ATOM 5595 O O . GLY B 1 219 ? 6.574 19.953 8.211 1 88 219 GLY B O 1
ATOM 5596 N N . VAL B 1 220 ? 5.828 20.984 6.41 1 90 220 VAL B N 1
ATOM 5597 C CA . VAL B 1 220 ? 7.133 21 5.754 1 90 220 VAL B CA 1
ATOM 5598 C C . VAL B 1 220 ? 8.086 21.922 6.508 1 90 220 VAL B C 1
ATOM 5600 O O . VAL B 1 220 ? 7.68 22.969 6.996 1 90 220 VAL B O 1
ATOM 5603 N N . MET B 1 221 ? 9.312 21.516 6.582 1 94.75 221 MET B N 1
ATOM 5604 C CA . MET B 1 221 ? 10.305 22.328 7.266 1 94.75 221 MET B CA 1
ATOM 5605 C C . MET B 1 221 ? 10.414 23.703 6.609 1 94.75 221 MET B C 1
ATOM 5607 O O . MET B 1 221 ? 10.773 23.812 5.438 1 94.75 221 MET B O 1
ATOM 5611 N N . PRO B 1 222 ? 10.062 24.734 7.363 1 93.88 222 PRO B N 1
ATOM 5612 C CA . PRO B 1 222 ? 10.188 26.078 6.805 1 93.88 222 PRO B CA 1
ATOM 5613 C C . PRO B 1 222 ? 11.633 26.578 6.781 1 93.88 222 PRO B C 1
ATOM 5615 O O . PRO B 1 222 ? 12.531 25.891 7.281 1 93.88 222 PRO B O 1
ATOM 5618 N N . SER B 1 223 ? 11.805 27.672 6.141 1 93.75 223 SER B N 1
ATOM 5619 C CA . SER B 1 223 ? 13.125 28.312 6.188 1 93.75 223 SER B CA 1
ATOM 5620 C C . SER B 1 223 ? 13.539 28.609 7.621 1 93.75 223 SER B C 1
ATOM 5622 O O . SER B 1 223 ? 12.836 29.312 8.344 1 93.75 223 SER B O 1
ATOM 5624 N N . PRO B 1 224 ? 14.688 28.109 7.949 1 94.62 224 PRO B N 1
ATOM 5625 C CA . PRO B 1 224 ? 15.141 28.359 9.32 1 94.62 224 PRO B CA 1
ATOM 5626 C C . PRO B 1 224 ? 15.32 29.844 9.617 1 94.62 224 PRO B C 1
ATOM 5628 O O . PRO B 1 224 ? 15.242 30.266 10.781 1 94.62 224 PRO B O 1
ATOM 5631 N N . LYS B 1 225 ? 15.484 30.609 8.633 1 92.88 225 LYS B N 1
ATOM 5632 C CA . LYS B 1 225 ? 15.664 32.031 8.789 1 92.88 225 LYS B CA 1
ATOM 5633 C C . LYS B 1 225 ? 14.445 32.688 9.461 1 92.88 225 LYS B C 1
ATOM 5635 O O . LYS B 1 225 ? 14.578 33.625 10.242 1 92.88 225 LYS B O 1
ATOM 5640 N N . LEU B 1 226 ? 13.32 32.125 9.188 1 92.19 226 LEU B N 1
ATOM 5641 C CA . LEU B 1 226 ? 12.07 32.688 9.695 1 92.19 226 LEU B CA 1
ATOM 5642 C C . LEU B 1 226 ? 11.938 32.438 11.195 1 92.19 226 LEU B C 1
ATOM 5644 O O . LEU B 1 226 ? 11.094 33.031 11.859 1 92.19 226 LEU B O 1
ATOM 5648 N N . PHE B 1 227 ? 12.781 31.609 11.672 1 93.94 227 PHE B N 1
ATOM 5649 C CA . PHE B 1 227 ? 12.672 31.203 13.062 1 93.94 227 PHE B CA 1
ATOM 5650 C C . PHE B 1 227 ? 13.984 31.453 13.805 1 93.94 227 PHE B C 1
ATOM 5652 O O . PHE B 1 227 ? 14.328 30.719 14.734 1 93.94 227 PHE B O 1
ATOM 5659 N N . ASN B 1 228 ? 14.727 32.469 13.344 1 94.06 228 ASN B N 1
ATOM 5660 C CA . ASN B 1 228 ? 16 32.844 13.938 1 94.06 228 ASN B CA 1
ATOM 5661 C C . ASN B 1 228 ? 16.922 31.625 14.117 1 94.06 228 ASN B C 1
ATOM 5663 O O . ASN B 1 228 ? 17.656 31.547 15.102 1 94.06 228 ASN B O 1
ATOM 5667 N N . TYR B 1 229 ? 16.703 30.594 13.305 1 95.12 229 TYR B N 1
ATOM 5668 C CA . TYR B 1 229 ? 17.531 29.391 13.25 1 95.12 229 TYR B CA 1
ATOM 5669 C C . TYR B 1 229 ? 17.438 28.609 14.562 1 95.12 229 TYR B C 1
ATOM 5671 O O . TYR B 1 229 ? 18.438 28.094 15.062 1 95.12 229 TYR B O 1
ATOM 5679 N N . LYS B 1 230 ? 16.219 28.578 15.047 1 95.69 230 LYS B N 1
ATOM 5680 C CA . LYS B 1 230 ? 15.977 27.812 16.266 1 95.69 230 LYS B CA 1
ATOM 5681 C C . LYS B 1 230 ? 14.75 26.906 16.125 1 95.69 230 LYS B C 1
ATOM 5683 O O . LYS B 1 230 ? 13.773 27.297 15.469 1 95.69 230 LYS B O 1
ATOM 5688 N N . SER B 1 231 ? 14.773 25.688 16.672 1 94.44 231 SER B N 1
ATOM 5689 C CA . SER B 1 231 ? 13.648 24.766 16.734 1 94.44 231 SER B CA 1
ATOM 5690 C C . SER B 1 231 ? 12.789 25.031 17.969 1 94.44 231 SER B C 1
ATOM 5692 O O . SER B 1 231 ? 13.273 25.562 18.969 1 94.44 231 SER B O 1
ATOM 5694 N N . PRO B 1 232 ? 11.5 24.766 17.922 1 93.44 232 PRO B N 1
ATOM 5695 C CA . PRO B 1 232 ? 10.789 24.172 16.781 1 93.44 232 PRO B CA 1
ATOM 5696 C C . PRO B 1 232 ? 10.461 25.188 15.688 1 93.44 232 PRO B C 1
ATOM 5698 O O . PRO B 1 232 ? 10.07 26.312 15.992 1 93.44 232 PRO B O 1
ATOM 5701 N N . ALA B 1 233 ? 10.703 24.875 14.57 1 92.31 233 ALA B N 1
ATOM 5702 C CA . ALA B 1 233 ? 10.312 25.672 13.406 1 92.31 233 ALA B CA 1
ATOM 5703 C C . ALA B 1 233 ? 9.047 25.094 12.758 1 92.31 233 ALA B C 1
ATOM 5705 O O . ALA B 1 233 ? 9.117 24.125 12.008 1 92.31 233 ALA B O 1
ATOM 5706 N N . GLU B 1 234 ? 7.961 25.625 13.094 1 89.19 234 GLU B N 1
ATOM 5707 C CA . GLU B 1 234 ? 6.672 25.156 12.594 1 89.19 234 GLU B CA 1
ATOM 5708 C C . GLU B 1 234 ? 5.773 26.312 12.188 1 89.19 234 GLU B C 1
ATOM 5710 O O . GLU B 1 234 ? 5.648 27.297 12.93 1 89.19 234 GLU B O 1
ATOM 5715 N N . LEU B 1 235 ? 5.246 26.125 11.102 1 86.38 235 LEU B N 1
ATOM 5716 C CA . LEU B 1 235 ? 4.301 27.141 10.641 1 86.38 235 LEU B CA 1
ATOM 5717 C C . LEU B 1 235 ? 2.938 26.953 11.297 1 86.38 235 LEU B C 1
ATOM 5719 O O . LEU B 1 235 ? 2.537 25.812 11.57 1 86.38 235 LEU B O 1
ATOM 5723 N N . ASP B 1 236 ? 2.26 28.031 11.477 1 84.62 236 ASP B N 1
ATOM 5724 C CA . ASP B 1 236 ? 0.91 27.953 12.023 1 84.62 236 ASP B CA 1
ATOM 5725 C C . ASP B 1 236 ? -0.068 27.359 11.016 1 84.62 236 ASP B C 1
ATOM 5727 O O . ASP B 1 236 ? -0.281 27.922 9.945 1 84.62 236 ASP B O 1
ATOM 5731 N N . ARG B 1 237 ? -0.668 26.328 11.375 1 81 237 ARG B N 1
ATOM 5732 C CA . ARG B 1 237 ? -1.593 25.609 10.5 1 81 237 ARG B CA 1
ATOM 5733 C C . ARG B 1 237 ? -2.797 26.484 10.156 1 81 237 ARG B C 1
ATOM 5735 O O . ARG B 1 237 ? -3.338 26.391 9.047 1 81 237 ARG B O 1
ATOM 5742 N N . LYS B 1 238 ? -3.166 27.312 11.07 1 78.75 238 LYS B N 1
ATOM 5743 C CA . LYS B 1 238 ? -4.344 28.156 10.883 1 78.75 238 LYS B CA 1
ATOM 5744 C C . LYS B 1 238 ? -4.094 29.234 9.828 1 78.75 238 LYS B C 1
ATOM 5746 O O . LYS B 1 238 ? -5.023 29.672 9.156 1 78.75 238 LYS B O 1
ATOM 5751 N N . GLU B 1 239 ? -2.883 29.484 9.656 1 82.38 239 GLU B N 1
ATOM 5752 C CA . GLU B 1 239 ? -2.527 30.531 8.711 1 82.38 239 GLU B CA 1
ATOM 5753 C C . GLU B 1 239 ? -2.018 29.938 7.395 1 82.38 239 GLU B C 1
ATOM 5755 O O . GLU B 1 239 ? -1.746 30.672 6.441 1 82.38 239 GLU B O 1
ATOM 5760 N N . ALA B 1 240 ? -1.961 28.672 7.398 1 84.88 240 ALA B N 1
ATOM 5761 C CA . ALA B 1 240 ? -1.448 28.016 6.195 1 84.88 240 ALA B CA 1
ATOM 5762 C C . ALA B 1 240 ? -2.447 28.109 5.047 1 84.88 240 ALA B C 1
ATOM 5764 O O . ALA B 1 240 ? -3.66 28.094 5.27 1 84.88 240 ALA B O 1
ATOM 5765 N N . PRO B 1 241 ? -1.93 28.344 3.859 1 87 241 PRO B N 1
ATOM 5766 C CA . PRO B 1 241 ? -2.838 28.328 2.711 1 87 241 PRO B CA 1
ATOM 5767 C C . PRO B 1 241 ? -3.541 26.984 2.531 1 87 241 PRO B C 1
ATOM 5769 O O . PRO B 1 241 ? -3.168 26 3.172 1 87 241 PRO B O 1
ATOM 5772 N N . LYS B 1 242 ? -4.535 27.062 1.698 1 85.94 242 LYS B N 1
ATOM 5773 C CA . LYS B 1 242 ? -5.242 25.828 1.398 1 85.94 242 LYS B CA 1
ATOM 5774 C C . LYS B 1 242 ? -4.398 24.922 0.512 1 85.94 242 LYS B C 1
ATOM 5776 O O . LYS B 1 242 ? -3.68 25.391 -0.371 1 85.94 242 LYS B O 1
ATOM 5781 N N . TRP B 1 243 ? -4.52 23.656 0.712 1 89.25 243 TRP B N 1
ATOM 5782 C CA . TRP B 1 243 ? -3.756 22.656 -0.033 1 89.25 243 TRP B CA 1
ATOM 5783 C C . TRP B 1 243 ? -4.266 22.547 -1.466 1 89.25 243 TRP B C 1
ATOM 5785 O O . TRP B 1 243 ? -3.475 22.453 -2.406 1 89.25 243 TRP B O 1
ATOM 5795 N N . TRP B 1 244 ? -5.543 22.594 -1.604 1 87.12 244 TRP B N 1
ATOM 5796 C CA . TRP B 1 244 ? -6.184 22.484 -2.912 1 87.12 244 TRP B CA 1
ATOM 5797 C C . TRP B 1 244 ? -6.512 23.859 -3.477 1 87.12 244 TRP B C 1
ATOM 5799 O O . TRP B 1 244 ? -7.062 24.719 -2.775 1 87.12 244 TRP B O 1
ATOM 5809 N N . PRO B 1 245 ? -6.188 24.094 -4.766 1 88.88 245 PRO B N 1
ATOM 5810 C CA . PRO B 1 245 ? -5.629 23.141 -5.727 1 88.88 245 PRO B CA 1
ATOM 5811 C C . PRO B 1 245 ? -4.121 23.297 -5.906 1 88.88 245 PRO B C 1
ATOM 5813 O O . PRO B 1 245 ? -3.496 22.516 -6.621 1 88.88 245 PRO B O 1
ATOM 5816 N N . ASN B 1 246 ? -3.541 24.312 -5.277 1 90.44 246 ASN B N 1
ATOM 5817 C CA . ASN B 1 246 ? -2.174 24.734 -5.559 1 90.44 246 ASN B CA 1
ATOM 5818 C C . ASN B 1 246 ? -1.179 23.594 -5.312 1 90.44 246 ASN B C 1
ATOM 5820 O O . ASN B 1 246 ? -0.396 23.25 -6.199 1 90.44 246 ASN B O 1
ATOM 5824 N N . ASN B 1 247 ? -1.228 23.031 -4.16 1 93.19 247 ASN B N 1
ATOM 5825 C CA . ASN B 1 247 ? -0.31 21.953 -3.828 1 93.19 247 ASN B CA 1
ATOM 5826 C C . ASN B 1 247 ? -0.53 20.734 -4.727 1 93.19 247 ASN B C 1
ATOM 5828 O O . ASN B 1 247 ? 0.427 20.062 -5.109 1 93.19 247 ASN B O 1
ATOM 5832 N N . PHE B 1 248 ? -1.8 20.484 -5.051 1 92 248 PHE B N 1
ATOM 5833 C CA . PHE B 1 248 ? -2.135 19.359 -5.914 1 92 248 PHE B CA 1
ATOM 5834 C C . PHE B 1 248 ? -1.5 19.531 -7.289 1 92 248 PHE B C 1
ATOM 5836 O O . PHE B 1 248 ? -0.888 18.594 -7.812 1 92 248 PHE B O 1
ATOM 5843 N N . LEU B 1 249 ? -1.687 20.641 -7.828 1 94.38 249 LEU B N 1
ATOM 5844 C CA . LEU B 1 249 ? -1.17 20.906 -9.164 1 94.38 249 LEU B CA 1
ATOM 5845 C C . LEU B 1 249 ? 0.353 20.812 -9.188 1 94.38 249 LEU B C 1
ATOM 5847 O O . LEU B 1 249 ? 0.93 20.234 -10.109 1 94.38 249 LEU B O 1
ATOM 5851 N N . TYR B 1 250 ? 0.977 21.344 -8.219 1 96.19 250 TYR B N 1
ATOM 5852 C CA . TYR B 1 250 ? 2.434 21.297 -8.195 1 96.19 250 TYR B CA 1
ATOM 5853 C C . TYR B 1 250 ? 2.932 19.875 -7.996 1 96.19 250 TYR B C 1
ATOM 5855 O O . TYR B 1 250 ? 3.924 19.469 -8.602 1 96.19 250 TYR B O 1
ATOM 5863 N N . THR B 1 251 ? 2.275 19.172 -7.137 1 96.5 251 THR B N 1
ATOM 5864 C CA . THR B 1 251 ? 2.609 17.766 -6.938 1 96.5 251 THR B CA 1
ATOM 5865 C C . THR B 1 251 ? 2.449 16.969 -8.242 1 96.5 251 THR B C 1
ATOM 5867 O O . THR B 1 251 ? 3.275 16.125 -8.562 1 96.5 251 THR B O 1
ATOM 5870 N N . ALA B 1 252 ? 1.41 17.25 -8.984 1 97.19 252 ALA B N 1
ATOM 5871 C CA . ALA B 1 252 ? 1.195 16.609 -10.273 1 97.19 252 ALA B CA 1
ATOM 5872 C C . ALA B 1 252 ? 2.33 16.922 -11.242 1 97.19 252 ALA B C 1
ATOM 5874 O O . ALA B 1 252 ? 2.818 16.031 -11.945 1 97.19 252 ALA B O 1
ATOM 5875 N N . ALA B 1 253 ? 2.674 18.141 -11.258 1 98.06 253 ALA B N 1
ATOM 5876 C CA . ALA B 1 253 ? 3.791 18.531 -12.117 1 98.06 253 ALA B CA 1
ATOM 5877 C C . ALA B 1 253 ? 5.051 17.75 -11.766 1 98.06 253 ALA B C 1
ATOM 5879 O O . ALA B 1 253 ? 5.719 17.203 -12.656 1 98.06 253 ALA B O 1
ATOM 5880 N N . ILE B 1 254 ? 5.355 17.641 -10.531 1 98.31 254 ILE B N 1
ATOM 5881 C CA . ILE B 1 254 ? 6.535 16.938 -10.047 1 98.31 254 ILE B CA 1
ATOM 5882 C C . ILE B 1 254 ? 6.473 15.469 -10.477 1 98.31 254 ILE B C 1
ATOM 5884 O O . ILE B 1 254 ? 7.469 14.906 -10.938 1 98.31 254 ILE B O 1
ATOM 5888 N N . LEU B 1 255 ? 5.332 14.898 -10.344 1 98.62 255 LEU B N 1
ATOM 5889 C CA . LEU B 1 255 ? 5.145 13.508 -10.727 1 98.62 255 LEU B CA 1
ATOM 5890 C C . LEU B 1 255 ? 5.516 13.289 -12.195 1 98.62 255 LEU B C 1
ATOM 5892 O O . LEU B 1 255 ? 6.305 12.398 -12.516 1 98.62 255 LEU B O 1
ATOM 5896 N N . PHE B 1 256 ? 5.035 14.141 -13.023 1 98.69 256 PHE B N 1
ATOM 5897 C CA . PHE B 1 256 ? 5.246 13.977 -14.453 1 98.69 256 PHE B CA 1
ATOM 5898 C C . PHE B 1 256 ? 6.688 14.305 -14.828 1 98.69 256 PHE B C 1
ATOM 5900 O O . PHE B 1 256 ? 7.262 13.672 -15.719 1 98.69 256 PHE B O 1
ATOM 5907 N N . TRP B 1 257 ? 7.27 15.305 -14.133 1 98.62 257 TRP B N 1
ATOM 5908 C CA . TRP B 1 257 ? 8.68 15.586 -14.367 1 98.62 257 TRP B CA 1
ATOM 5909 C C . TRP B 1 257 ? 9.539 14.367 -14.062 1 98.62 257 TRP B C 1
ATOM 5911 O O . TRP B 1 257 ? 10.328 13.93 -14.906 1 98.62 257 TRP B O 1
ATOM 5921 N N . VAL B 1 258 ? 9.328 13.758 -12.93 1 98.88 258 VAL B N 1
ATOM 5922 C CA . VAL B 1 258 ? 10.148 12.648 -12.477 1 98.88 258 VAL B CA 1
ATOM 5923 C C . VAL B 1 258 ? 9.914 11.43 -13.367 1 98.88 258 VAL B C 1
ATOM 5925 O O . VAL B 1 258 ? 10.867 10.781 -13.805 1 98.88 258 VAL B O 1
ATOM 5928 N N . TRP B 1 259 ? 8.664 11.172 -13.688 1 98.88 259 TRP B N 1
ATOM 5929 C CA . TRP B 1 259 ? 8.352 10.039 -14.547 1 98.88 259 TRP B CA 1
ATOM 5930 C C . TRP B 1 259 ? 8.938 10.227 -15.938 1 98.88 259 TRP B C 1
ATOM 5932 O O . TRP B 1 259 ? 9.422 9.273 -16.547 1 98.88 259 TRP B O 1
ATOM 5942 N N . GLY B 1 260 ? 8.852 11.492 -16.422 1 98.81 260 GLY B N 1
ATOM 5943 C CA . GLY B 1 260 ? 9.453 11.781 -17.703 1 98.81 260 GLY B CA 1
ATOM 5944 C C . GLY B 1 260 ? 10.938 11.492 -17.75 1 98.81 260 GLY B C 1
ATOM 5945 O O . GLY B 1 260 ? 11.414 10.82 -18.672 1 98.81 260 GLY B O 1
ATOM 5946 N N . PHE B 1 261 ? 11.633 11.898 -16.766 1 98.75 261 PHE B N 1
ATOM 5947 C CA . PHE B 1 261 ? 13.078 11.695 -16.75 1 98.75 261 PHE B CA 1
ATOM 5948 C C . PHE B 1 261 ? 13.422 10.219 -16.547 1 98.75 261 PHE B C 1
ATOM 5950 O O . PHE B 1 261 ? 14.414 9.727 -17.078 1 98.75 261 PHE B O 1
ATOM 5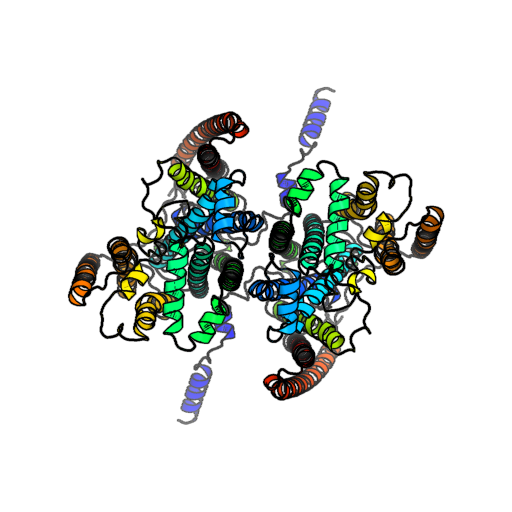957 N N . ILE B 1 262 ? 12.617 9.469 -15.789 1 98.75 262 ILE B N 1
ATOM 5958 C CA . ILE B 1 262 ? 12.82 8.039 -15.57 1 98.75 262 ILE B CA 1
ATOM 5959 C C . ILE B 1 262 ? 12.703 7.297 -16.906 1 98.75 262 ILE B C 1
ATOM 5961 O O . ILE B 1 262 ? 13.375 6.289 -17.125 1 98.75 262 ILE B O 1
ATOM 5965 N N . LEU B 1 263 ? 11.922 7.863 -17.812 1 98.56 263 LEU B N 1
ATOM 5966 C CA . LEU B 1 263 ? 11.758 7.238 -19.125 1 98.56 263 LEU B CA 1
ATOM 5967 C C . LEU B 1 263 ? 12.836 7.711 -20.094 1 98.56 263 LEU B C 1
ATOM 5969 O O . LEU B 1 263 ? 13.414 6.902 -20.828 1 98.56 263 LEU B O 1
ATOM 5973 N N . ILE B 1 264 ? 13.164 8.977 -20.062 1 98.25 264 ILE B N 1
ATOM 5974 C CA . ILE B 1 264 ? 14.055 9.578 -21.047 1 98.25 264 ILE B CA 1
ATOM 5975 C C . ILE B 1 264 ? 15.469 9.031 -20.859 1 98.25 264 ILE B C 1
ATOM 5977 O O . ILE B 1 264 ? 16.094 8.555 -21.828 1 98.25 264 ILE B O 1
ATOM 5981 N N . ILE B 1 265 ? 15.977 8.977 -19.688 1 97.62 265 ILE B N 1
ATOM 5982 C CA . ILE B 1 265 ? 17.391 8.703 -19.438 1 97.62 265 ILE B CA 1
ATOM 5983 C C . ILE B 1 265 ? 17.719 7.281 -19.891 1 97.62 265 ILE B C 1
ATOM 5985 O O . ILE B 1 265 ? 18.594 7.086 -20.734 1 97.62 265 ILE B O 1
ATOM 5989 N N . PRO B 1 266 ? 17.047 6.246 -19.422 1 96.94 266 PRO B N 1
ATOM 5990 C CA . PRO B 1 266 ? 17.422 4.91 -19.891 1 96.94 266 PRO B CA 1
ATOM 5991 C C . PRO B 1 266 ? 17.125 4.703 -21.375 1 96.94 266 PRO B C 1
ATOM 5993 O O . PRO B 1 266 ? 17.812 3.936 -22.047 1 96.94 266 PRO B O 1
ATOM 5996 N N . SER B 1 267 ? 16.125 5.383 -21.906 1 96.5 267 SER B N 1
ATOM 5997 C CA . SER B 1 267 ? 15.805 5.246 -23.328 1 96.5 267 SER B CA 1
ATOM 5998 C C . SER B 1 267 ? 16.922 5.805 -24.203 1 96.5 267 SER B C 1
ATOM 6000 O O . SER B 1 267 ? 17.25 5.23 -25.25 1 96.5 267 SER B O 1
ATOM 6002 N N . ILE B 1 268 ? 17.453 6.902 -23.797 1 95.88 268 ILE B N 1
ATOM 6003 C CA . ILE B 1 268 ? 18.594 7.457 -24.516 1 95.88 268 ILE B CA 1
ATOM 6004 C C . ILE B 1 268 ? 19.781 6.488 -24.438 1 95.88 268 ILE B C 1
ATOM 6006 O O . ILE B 1 268 ? 20.453 6.246 -25.438 1 95.88 268 ILE B O 1
ATOM 6010 N N . LEU B 1 269 ? 20.016 5.926 -23.281 1 95.19 269 LEU B N 1
ATOM 6011 C CA . LEU B 1 269 ? 21.109 4.977 -23.109 1 95.19 269 LEU B CA 1
ATOM 6012 C C . LEU B 1 269 ? 20.891 3.738 -23.969 1 95.19 269 LEU B C 1
ATOM 6014 O O . LEU B 1 269 ? 21.859 3.166 -24.484 1 95.19 269 LEU B O 1
ATOM 6018 N N . LEU B 1 270 ? 19.688 3.344 -24.125 1 94.06 270 LEU B N 1
ATOM 6019 C CA . LEU B 1 270 ? 19.344 2.174 -24.938 1 94.06 270 LEU B CA 1
ATOM 6020 C C . LEU B 1 270 ? 19.641 2.436 -26.406 1 94.06 270 LEU B C 1
ATOM 6022 O O . LEU B 1 270 ? 19.781 1.494 -27.188 1 94.06 270 LEU B O 1
ATOM 6026 N N . MET B 1 271 ? 19.688 3.67 -26.781 1 92.38 271 MET B N 1
ATOM 6027 C CA . MET B 1 271 ? 19.922 4.023 -28.188 1 92.38 271 MET B CA 1
ATOM 6028 C C . MET B 1 271 ? 21.406 4.059 -28.484 1 92.38 271 MET B C 1
ATOM 6030 O O . MET B 1 271 ? 21.812 4.055 -29.656 1 92.38 271 MET B O 1
ATOM 6034 N N . LEU B 1 272 ? 22.188 4.074 -27.469 1 91.62 272 LEU B N 1
ATOM 6035 C CA . LEU B 1 272 ? 23.625 4.09 -27.672 1 91.62 272 LEU B CA 1
ATOM 6036 C C . LEU B 1 272 ? 24.141 2.699 -28.031 1 91.62 272 LEU B C 1
ATOM 6038 O O . LEU B 1 272 ? 23.516 1.694 -27.703 1 91.62 272 LEU B O 1
ATOM 6042 N N . PRO B 1 273 ? 25.266 2.68 -28.734 1 88.81 273 PRO B N 1
ATOM 6043 C CA . PRO B 1 273 ? 25.812 1.367 -29.078 1 88.81 273 PRO B CA 1
ATOM 6044 C C . PRO B 1 273 ? 26.109 0.514 -27.844 1 88.81 273 PRO B C 1
ATOM 6046 O O . PRO B 1 273 ? 26.594 1.033 -26.828 1 88.81 273 PRO B O 1
ATOM 6049 N N . GLN B 1 274 ? 25.828 -0.74 -28.078 1 79.12 274 GLN B N 1
ATOM 6050 C CA . GLN B 1 274 ? 26.078 -1.673 -26.984 1 79.12 274 GLN B CA 1
ATOM 6051 C C . GLN B 1 274 ? 27.547 -1.691 -26.609 1 79.12 274 GLN B C 1
ATOM 6053 O O . GLN B 1 274 ? 28.422 -1.65 -27.484 1 79.12 274 GLN B O 1
ATOM 6058 N N . GLY B 1 275 ? 27.906 -1.645 -25.438 1 79.75 275 GLY B N 1
ATOM 6059 C CA . GLY B 1 275 ? 29.297 -1.681 -24.984 1 79.75 275 GLY B CA 1
ATOM 6060 C C . GLY B 1 275 ? 29.859 -0.307 -24.656 1 79.75 275 GLY B C 1
ATOM 6061 O O . GLY B 1 275 ? 30.891 -0.19 -24.016 1 79.75 275 GLY B O 1
ATOM 6062 N N . SER B 1 276 ? 29.141 0.667 -25.078 1 86.94 276 SER B N 1
ATOM 6063 C CA . SER B 1 276 ? 29.641 2.023 -24.859 1 86.94 276 SER B CA 1
ATOM 6064 C C . SER B 1 276 ? 29.328 2.506 -23.453 1 86.94 276 SER B C 1
ATOM 6066 O O . SER B 1 276 ? 29.906 3.486 -22.984 1 86.94 276 SER B O 1
ATOM 6068 N N . ILE B 1 277 ? 28.531 1.868 -22.828 1 87.88 277 ILE B N 1
ATOM 6069 C CA . ILE B 1 277 ? 28.125 2.244 -21.484 1 87.88 277 ILE B CA 1
ATOM 6070 C C . ILE B 1 277 ? 28.781 1.312 -20.469 1 87.88 277 ILE B C 1
ATOM 6072 O O . ILE B 1 277 ? 28.75 0.089 -20.625 1 87.88 277 ILE B O 1
ATOM 6076 N N . PRO B 1 278 ? 29.406 1.98 -19.484 1 87.12 278 PRO B N 1
ATOM 6077 C CA . PRO B 1 278 ? 29.922 1.108 -18.422 1 87.12 278 PRO B CA 1
ATOM 6078 C C . PRO B 1 278 ? 28.844 0.188 -17.844 1 87.12 278 PRO B C 1
ATOM 6080 O O . PRO B 1 278 ? 27.688 0.596 -17.688 1 87.12 278 PRO B O 1
ATOM 6083 N N . ILE B 1 279 ? 29.25 -0.973 -17.516 1 86.12 279 ILE B N 1
ATOM 6084 C CA . ILE B 1 279 ? 28.328 -2.016 -17.078 1 86.12 279 ILE B CA 1
ATOM 6085 C C . ILE B 1 279 ? 27.562 -1.549 -15.836 1 86.12 279 ILE B C 1
ATOM 6087 O O . ILE B 1 279 ? 26.391 -1.899 -15.648 1 86.12 279 ILE B O 1
ATOM 6091 N N . LEU B 1 280 ? 28.172 -0.692 -15.039 1 86.88 280 LEU B N 1
ATOM 6092 C CA . LEU B 1 280 ? 27.562 -0.195 -13.812 1 86.88 280 LEU B CA 1
ATOM 6093 C C . LEU B 1 280 ? 26.359 0.7 -14.125 1 86.88 280 LEU B C 1
ATOM 6095 O O . LEU B 1 280 ? 25.484 0.9 -13.281 1 86.88 280 LEU B O 1
ATOM 6099 N N . LEU B 1 281 ? 26.312 1.197 -15.328 1 89.38 281 LEU B N 1
ATOM 6100 C CA . LEU B 1 281 ? 25.266 2.145 -15.688 1 89.38 281 LEU B CA 1
ATOM 6101 C C . LEU B 1 281 ? 24.391 1.591 -16.812 1 89.38 281 LEU B C 1
ATOM 6103 O O . LEU B 1 281 ? 23.516 2.287 -17.328 1 89.38 281 LEU B O 1
ATOM 6107 N N . SER B 1 282 ? 24.656 0.315 -17.172 1 92.38 282 SER B N 1
ATOM 6108 C CA . SER B 1 282 ? 23.906 -0.282 -18.266 1 92.38 282 SER B CA 1
ATOM 6109 C C . SER B 1 282 ? 22.438 -0.445 -17.906 1 92.38 282 SER B C 1
ATOM 6111 O O . SER B 1 282 ? 22.109 -0.923 -16.828 1 92.38 282 SER B O 1
ATOM 6113 N N . PRO B 1 283 ? 21.578 -0.069 -18.781 1 94 283 PRO B N 1
ATOM 6114 C CA . PRO B 1 283 ? 20.141 -0.25 -18.5 1 94 283 PRO B CA 1
ATOM 6115 C C . PRO B 1 283 ? 19.672 -1.681 -18.75 1 94 283 PRO B C 1
ATOM 6117 O O . PRO B 1 283 ? 18.531 -2.018 -18.438 1 94 283 PRO B O 1
ATOM 6120 N N . LEU B 1 284 ? 20.484 -2.516 -19.312 1 93.81 284 LEU B N 1
ATOM 6121 C CA . LEU B 1 284 ? 20.141 -3.896 -19.625 1 93.81 284 LEU B CA 1
ATOM 6122 C C . LEU B 1 284 ? 20.953 -4.871 -18.781 1 93.81 284 LEU B C 1
ATOM 6124 O O . LEU B 1 284 ? 22.031 -4.512 -18.281 1 93.81 284 LEU B O 1
ATOM 6128 N N . PRO B 1 285 ? 20.453 -6.035 -18.672 1 93.31 285 PRO B N 1
ATOM 6129 C CA . PRO B 1 285 ? 21.188 -7.043 -17.906 1 93.31 285 PRO B CA 1
ATOM 6130 C C . PRO B 1 285 ? 22.516 -7.414 -18.562 1 93.31 285 PRO B C 1
ATOM 6132 O O . PRO B 1 285 ? 22.672 -7.324 -19.781 1 93.31 285 PRO B O 1
ATOM 6135 N N . GLY B 1 286 ? 23.469 -7.832 -17.688 1 92.06 286 GLY B N 1
ATOM 6136 C CA . GLY B 1 286 ? 24.719 -8.391 -18.172 1 92.06 286 GLY B CA 1
ATOM 6137 C C . GLY B 1 286 ? 24.578 -9.805 -18.703 1 92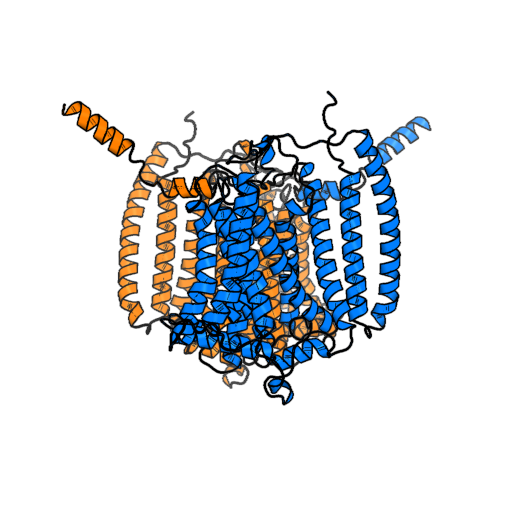.06 286 GLY B C 1
ATOM 6138 O O . GLY B 1 286 ? 23.453 -10.281 -18.922 1 92.06 286 GLY B O 1
ATOM 6139 N N . PRO B 1 287 ? 25.688 -10.406 -18.953 1 93.5 287 PRO B N 1
ATOM 6140 C CA . PRO B 1 287 ? 25.641 -11.773 -19.484 1 93.5 287 PRO B CA 1
ATOM 6141 C C . PRO B 1 287 ? 25.203 -12.797 -18.438 1 93.5 287 PRO B C 1
ATOM 6143 O O . PRO B 1 287 ? 25.266 -12.531 -17.234 1 93.5 287 PRO B O 1
ATOM 6146 N N . SER B 1 288 ? 24.781 -13.922 -18.922 1 95.06 288 SER B N 1
ATOM 6147 C CA . SER B 1 288 ? 24.438 -15.039 -18.047 1 95.06 288 SER B CA 1
ATOM 6148 C C . SER B 1 288 ? 25.641 -15.477 -17.219 1 95.06 288 SER B C 1
ATOM 6150 O O . SER B 1 288 ? 26.766 -15.492 -17.703 1 95.06 288 SER B O 1
ATOM 6152 N N . PRO B 1 289 ? 25.359 -15.867 -16.016 1 93.06 289 PRO B N 1
ATOM 6153 C CA . PRO B 1 289 ? 26.469 -16.297 -15.164 1 93.06 289 PRO B CA 1
ATOM 6154 C C . PRO B 1 289 ? 27.172 -17.547 -15.688 1 93.06 289 PRO B C 1
ATOM 6156 O O . PRO B 1 289 ? 28.312 -17.828 -15.297 1 93.06 289 PRO B O 1
ATOM 6159 N N . THR B 1 290 ? 26.531 -18.297 -16.516 1 92.81 290 THR B N 1
ATOM 6160 C CA . THR B 1 290 ? 27.094 -19.547 -17.016 1 92.81 290 THR B CA 1
ATOM 6161 C C . THR B 1 290 ? 27.75 -19.328 -18.391 1 92.81 290 THR B C 1
ATOM 6163 O O . THR B 1 290 ? 28.297 -20.266 -18.969 1 92.81 290 THR B O 1
ATOM 6166 N N . SER B 1 291 ? 27.688 -18.141 -18.844 1 94.75 291 SER B N 1
ATOM 6167 C CA . SER B 1 291 ? 28.266 -17.859 -20.141 1 94.75 291 SER B CA 1
ATOM 6168 C C . SER B 1 291 ? 29.766 -17.594 -20.031 1 94.75 291 SER B C 1
ATOM 6170 O O . SER B 1 291 ? 30.266 -17.281 -18.953 1 94.75 291 SER B O 1
ATOM 6172 N N . ALA B 1 292 ? 30.5 -17.625 -21.172 1 94.19 292 ALA B N 1
ATOM 6173 C CA . ALA B 1 292 ? 31.938 -17.328 -21.234 1 94.19 292 ALA B CA 1
ATOM 6174 C C . ALA B 1 292 ? 32.188 -15.852 -20.953 1 94.19 292 ALA B C 1
ATOM 6176 O O . ALA B 1 292 ? 33.25 -15.5 -20.391 1 94.19 292 ALA B O 1
ATOM 6177 N N . ALA B 1 293 ? 31.25 -15.07 -21.219 1 91.62 293 ALA B N 1
ATOM 6178 C CA . ALA B 1 293 ? 31.422 -13.625 -21.062 1 91.62 293 ALA B CA 1
ATOM 6179 C C . ALA B 1 293 ? 31.375 -13.227 -19.594 1 91.62 293 ALA B C 1
ATOM 6181 O O . ALA B 1 293 ? 31.797 -12.125 -19.234 1 91.62 293 ALA B O 1
ATOM 6182 N N . ALA B 1 294 ? 30.844 -14.062 -18.781 1 92.12 294 ALA B N 1
ATOM 6183 C CA . ALA B 1 294 ? 30.688 -13.773 -17.344 1 92.12 294 ALA B CA 1
ATOM 6184 C C . ALA B 1 294 ? 32.031 -13.531 -16.688 1 92.12 294 ALA B C 1
ATOM 6186 O O . ALA B 1 294 ? 32.156 -12.703 -15.789 1 92.12 294 ALA B O 1
ATOM 6187 N N . ALA B 1 295 ? 33.062 -14.188 -17.172 1 89.81 295 ALA B N 1
ATOM 6188 C CA . ALA B 1 295 ? 34.406 -14.133 -16.562 1 89.81 295 ALA B CA 1
ATOM 6189 C C . ALA B 1 295 ? 35.031 -12.75 -16.734 1 89.81 295 ALA B C 1
ATOM 6191 O O . ALA B 1 295 ? 35.875 -12.344 -15.938 1 89.81 295 ALA B O 1
ATOM 6192 N N . SER B 1 296 ? 34.594 -12.016 -17.672 1 88 296 SER B N 1
ATOM 6193 C CA . SER B 1 296 ? 35.188 -10.719 -17.969 1 88 296 SER B CA 1
ATOM 6194 C C . SER B 1 296 ? 34.5 -9.602 -17.203 1 88 296 SER B C 1
ATOM 6196 O O . SER B 1 296 ? 34.938 -8.445 -17.25 1 88 296 SER B O 1
ATOM 6198 N N . ILE B 1 297 ? 33.469 -9.883 -16.453 1 88.25 297 ILE B N 1
ATOM 6199 C CA . ILE B 1 297 ? 32.719 -8.875 -15.734 1 88.25 297 ILE B CA 1
ATOM 6200 C C . ILE B 1 297 ? 33.188 -8.781 -14.289 1 88.25 297 ILE B C 1
ATOM 6202 O O . ILE B 1 297 ? 33.156 -9.766 -13.555 1 88.25 297 ILE B O 1
ATOM 6206 N N . PRO B 1 298 ? 33.688 -7.574 -13.867 1 86.31 298 PRO B N 1
ATOM 6207 C CA . PRO B 1 298 ? 34.031 -7.418 -12.453 1 86.31 298 PRO B CA 1
ATOM 6208 C C . PRO B 1 298 ? 32.812 -7.582 -11.531 1 86.31 298 PRO B C 1
ATOM 6210 O O . PRO B 1 298 ? 31.703 -7.219 -11.898 1 86.31 298 PRO B O 1
ATOM 6213 N N . PRO B 1 299 ? 33.031 -8.102 -10.383 1 83.69 299 PRO B N 1
ATOM 6214 C CA . PRO B 1 299 ? 31.938 -8.32 -9.438 1 83.69 299 PRO B CA 1
ATOM 6215 C C . PRO B 1 299 ? 31.453 -7.031 -8.773 1 83.69 299 PRO B C 1
ATOM 6217 O O . PRO B 1 299 ? 31.688 -6.824 -7.582 1 83.69 299 PRO B O 1
ATOM 6220 N N . TYR B 1 300 ? 30.766 -6.195 -9.414 1 83.81 300 TYR B N 1
ATOM 6221 C CA . TYR B 1 300 ? 30.25 -4.918 -8.93 1 83.81 300 TYR B CA 1
ATOM 6222 C C . TYR B 1 300 ? 28.891 -5.094 -8.258 1 83.81 300 TYR B C 1
ATOM 6224 O O . TYR B 1 300 ? 28.031 -5.816 -8.766 1 83.81 300 TYR B O 1
ATOM 6232 N N . PRO B 1 301 ? 28.766 -4.508 -7.07 1 87.44 301 PRO B N 1
ATOM 6233 C CA . PRO B 1 301 ? 27.375 -4.273 -6.656 1 87.44 301 PRO B CA 1
ATOM 6234 C C . PRO B 1 301 ? 26.766 -3.041 -7.312 1 87.44 301 PRO B C 1
ATOM 6236 O O . PRO B 1 301 ? 27.359 -2.467 -8.234 1 87.44 301 PRO B O 1
ATOM 6239 N N . LEU B 1 302 ? 25.609 -2.646 -6.984 1 88.38 302 LEU B N 1
ATOM 6240 C CA . LEU B 1 302 ? 24.984 -1.399 -7.414 1 88.38 302 LEU B CA 1
ATOM 6241 C C . LEU B 1 302 ? 25.766 -0.195 -6.91 1 88.38 302 LEU B C 1
ATOM 6243 O O . LEU B 1 302 ? 26.453 -0.278 -5.883 1 88.38 302 LEU B O 1
ATOM 6247 N N . TRP B 1 303 ? 25.625 0.889 -7.566 1 91.31 303 TRP B N 1
ATOM 6248 C CA . TRP B 1 303 ? 26.5 2.029 -7.32 1 91.31 303 TRP B CA 1
ATOM 6249 C C . TRP B 1 303 ? 26.344 2.537 -5.891 1 91.31 303 TRP B C 1
ATOM 6251 O O . TRP B 1 303 ? 27.312 3 -5.281 1 91.31 303 TRP B O 1
ATOM 6261 N N . PHE B 1 304 ? 25.172 2.389 -5.352 1 92.94 304 PHE B N 1
ATOM 6262 C CA . PHE B 1 304 ? 24.922 2.959 -4.031 1 92.94 304 PHE B CA 1
ATOM 6263 C C . PHE B 1 304 ? 25.328 1.976 -2.938 1 92.94 304 PHE B C 1
ATOM 6265 O O . PHE B 1 304 ? 25.125 2.244 -1.751 1 92.94 304 PHE B O 1
ATOM 6272 N N . PHE B 1 305 ? 25.938 0.865 -3.307 1 93.81 305 PHE B N 1
ATOM 6273 C CA . PHE B 1 305 ? 26.516 -0.063 -2.344 1 93.81 305 PHE B CA 1
ATOM 6274 C C . PHE B 1 305 ? 28.031 -0.126 -2.496 1 93.81 305 PHE B C 1
ATOM 6276 O O . PHE B 1 305 ? 28.703 -0.819 -1.735 1 93.81 305 PHE B O 1
ATOM 6283 N N . LEU B 1 306 ? 28.547 0.579 -3.438 1 94.44 306 LEU B N 1
ATOM 6284 C CA . LEU B 1 306 ? 29.969 0.499 -3.756 1 94.44 306 LEU B CA 1
ATOM 6285 C C . LEU B 1 306 ? 30.812 0.992 -2.588 1 94.44 306 LEU B C 1
ATOM 6287 O O . LEU B 1 306 ? 31.906 0.487 -2.359 1 94.44 306 LEU B O 1
ATOM 6291 N N . ASN B 1 307 ? 30.297 1.949 -1.854 1 95.94 307 ASN B N 1
ATOM 6292 C CA . ASN B 1 307 ? 31.047 2.463 -0.714 1 95.94 307 ASN B CA 1
ATOM 6293 C C . ASN B 1 307 ? 31.266 1.383 0.343 1 95.94 307 ASN B C 1
ATOM 6295 O O . ASN B 1 307 ? 32.406 1.154 0.776 1 95.94 307 ASN B O 1
ATOM 6299 N N . VAL B 1 308 ? 30.234 0.678 0.685 1 94.19 308 VAL B N 1
ATOM 6300 C CA . VAL B 1 308 ? 30.344 -0.372 1.693 1 94.19 308 VAL B CA 1
ATOM 6301 C C . VAL B 1 308 ? 31.125 -1.557 1.129 1 94.19 308 VAL B C 1
ATOM 6303 O O . VAL B 1 308 ? 31.906 -2.178 1.838 1 94.19 308 VAL B O 1
ATOM 6306 N N . TYR B 1 309 ? 30.891 -1.819 -0.133 1 92.69 309 TYR B N 1
ATOM 6307 C CA . TYR B 1 309 ? 31.625 -2.877 -0.819 1 92.69 309 TYR B CA 1
ATOM 6308 C C . TYR B 1 309 ? 33.125 -2.635 -0.743 1 92.69 309 TYR B C 1
ATOM 6310 O O . TYR B 1 309 ? 33.906 -3.562 -0.491 1 92.69 309 TYR B O 1
ATOM 6318 N N . LYS B 1 310 ? 33.469 -1.441 -0.91 1 94.81 310 LYS B N 1
ATOM 6319 C CA . LYS B 1 310 ? 34.906 -1.112 -0.882 1 94.81 310 LYS B CA 1
ATOM 6320 C C . LYS B 1 310 ? 35.469 -1.25 0.527 1 94.81 310 LYS B C 1
ATOM 6322 O O . LYS B 1 310 ? 36.625 -1.687 0.702 1 94.81 310 LYS B O 1
ATOM 6327 N N . ILE B 1 311 ? 34.719 -0.93 1.445 1 95.56 311 ILE B N 1
ATOM 6328 C CA . ILE B 1 311 ? 35.188 -1.014 2.834 1 95.56 311 ILE B CA 1
ATOM 6329 C C . ILE B 1 311 ? 35.469 -2.467 3.193 1 95.56 311 ILE B C 1
ATOM 6331 O O . ILE B 1 311 ? 36.406 -2.744 3.955 1 95.56 311 ILE B O 1
ATOM 6335 N N . VAL B 1 312 ? 34.781 -3.363 2.674 1 92.5 312 VAL B N 1
ATOM 6336 C CA . VAL B 1 312 ? 34.969 -4.785 2.922 1 92.5 312 VAL B CA 1
ATOM 6337 C C . VAL B 1 312 ? 36.344 -5.207 2.406 1 92.5 312 VAL B C 1
ATOM 6339 O O . VAL B 1 312 ? 36.938 -6.16 2.91 1 92.5 312 VAL B O 1
ATOM 6342 N N . ASP B 1 313 ? 36.875 -4.484 1.46 1 93.31 313 ASP B N 1
ATOM 6343 C CA . ASP B 1 313 ? 38.188 -4.805 0.866 1 93.31 313 ASP B CA 1
ATOM 6344 C C . ASP B 1 313 ? 39.344 -4.312 1.749 1 93.31 313 ASP B C 1
ATOM 6346 O O . ASP B 1 313 ? 40.5 -4.652 1.518 1 93.31 313 ASP B O 1
ATOM 6350 N N . PHE B 1 314 ? 39.062 -3.496 2.695 1 96.19 314 PHE B N 1
ATOM 6351 C CA . PHE B 1 314 ? 40.125 -2.9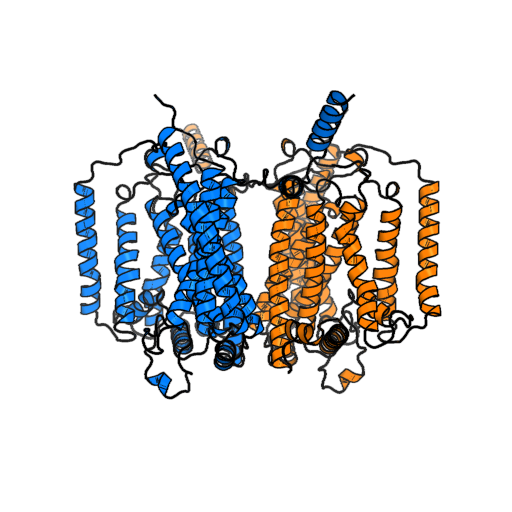34 3.531 1 96.19 314 PHE B CA 1
ATOM 6352 C C . PHE B 1 314 ? 40.781 -4.016 4.387 1 96.19 314 PHE B C 1
ATOM 6354 O O . PHE B 1 314 ? 40.062 -4.734 5.117 1 96.19 314 PHE B O 1
ATOM 6361 N N . GLN B 1 315 ? 42.031 -4.102 4.383 1 95.56 315 GLN B N 1
ATOM 6362 C CA . GLN B 1 315 ? 42.75 -5.094 5.16 1 95.56 315 GLN B CA 1
ATOM 6363 C C . GLN B 1 315 ? 43.125 -4.551 6.539 1 95.56 315 GLN B C 1
ATOM 6365 O O . GLN B 1 315 ? 44.281 -4.633 6.961 1 95.56 315 GLN B O 1
ATOM 6370 N N . LEU B 1 316 ? 42.125 -4.121 7.133 1 94.38 316 LEU B N 1
ATOM 6371 C CA . LEU B 1 316 ? 42.312 -3.674 8.508 1 94.38 316 LEU B CA 1
ATOM 6372 C C . LEU B 1 316 ? 42.219 -4.848 9.477 1 94.38 316 LEU B C 1
ATOM 6374 O O . LEU B 1 316 ? 41.5 -5.801 9.242 1 94.38 316 LEU B O 1
ATOM 6378 N N . PRO B 1 317 ? 42.969 -4.824 10.562 1 91.5 317 PRO B N 1
ATOM 6379 C CA . PRO B 1 317 ? 42.969 -5.949 11.5 1 91.5 317 PRO B CA 1
ATOM 6380 C C . PRO B 1 317 ? 41.594 -6.344 11.977 1 91.5 317 PRO B C 1
ATOM 6382 O O . PRO B 1 317 ? 41.281 -7.535 12.086 1 91.5 317 PRO B O 1
ATOM 6385 N N . LEU B 1 318 ? 40.719 -5.387 12.172 1 89.31 318 LEU B N 1
ATOM 6386 C CA . LEU B 1 318 ? 39.375 -5.637 12.664 1 89.31 318 LEU B CA 1
ATOM 6387 C C . LEU B 1 318 ? 38.531 -6.34 11.609 1 89.31 318 LEU B C 1
ATOM 6389 O O . LEU B 1 318 ? 37.5 -6.945 11.93 1 89.31 318 LEU B O 1
ATOM 6393 N N . PHE B 1 319 ? 38.938 -6.273 10.359 1 91.06 319 PHE B N 1
ATOM 6394 C CA . PHE B 1 319 ? 38.094 -6.773 9.266 1 91.06 319 PHE B CA 1
ATOM 6395 C C . PHE B 1 319 ? 38.656 -8.094 8.734 1 91.06 319 PHE B C 1
ATOM 6397 O O . PHE B 1 319 ? 38.25 -8.562 7.672 1 91.06 319 PHE B O 1
ATOM 6404 N N . GLN B 1 320 ? 39.562 -8.688 9.492 1 86.75 320 GLN B N 1
ATOM 6405 C CA . GLN B 1 320 ? 40.188 -9.945 9.062 1 86.75 320 GLN B CA 1
ATOM 6406 C C . GLN B 1 320 ? 39.531 -11.141 9.758 1 86.75 320 GLN B C 1
ATOM 6408 O O . GLN B 1 320 ? 38.875 -10.977 10.781 1 86.75 320 GLN B O 1
ATOM 6413 N N . GLY B 1 321 ? 39.688 -12.328 9.07 1 83.62 321 GLY B N 1
ATOM 6414 C CA . GLY B 1 321 ? 39.125 -13.539 9.656 1 83.62 321 GLY B CA 1
ATOM 6415 C C . GLY B 1 321 ? 37.719 -13.859 9.18 1 83.62 321 GLY B C 1
ATOM 6416 O O . GLY B 1 321 ? 37.188 -13.172 8.312 1 83.62 321 GLY B O 1
ATOM 6417 N N . GLY B 1 322 ? 37.125 -14.859 9.695 1 81.62 322 GLY B N 1
ATOM 6418 C CA . GLY B 1 322 ? 35.844 -15.375 9.273 1 81.62 322 GLY B CA 1
ATOM 6419 C C . GLY B 1 322 ? 34.719 -14.367 9.438 1 81.62 322 GLY B C 1
ATOM 6420 O O . GLY B 1 322 ? 33.875 -14.234 8.562 1 81.62 322 GLY B O 1
ATOM 6421 N N . SER B 1 323 ? 34.75 -13.523 10.477 1 87 323 SER B N 1
ATOM 6422 C CA . SER B 1 323 ? 33.688 -12.547 10.742 1 87 323 SER B CA 1
ATOM 6423 C C . SER B 1 323 ? 34.094 -11.172 10.211 1 87 323 SER B C 1
ATOM 6425 O O . SER B 1 323 ? 33.312 -10.219 10.32 1 87 323 SER B O 1
ATOM 6427 N N . GLY B 1 324 ? 35.25 -11.094 9.672 1 89.56 324 GLY B N 1
ATOM 6428 C CA . GLY B 1 324 ? 35.812 -9.828 9.227 1 89.56 324 GLY B CA 1
ATOM 6429 C C . GLY B 1 324 ? 34.875 -9.055 8.305 1 89.56 324 GLY B C 1
ATOM 6430 O O . GLY B 1 324 ? 34.531 -7.902 8.586 1 89.56 324 GLY B O 1
ATOM 6431 N N . PRO B 1 325 ? 34.5 -9.711 7.266 1 87.25 325 PRO B N 1
ATOM 6432 C CA . PRO B 1 325 ? 33.594 -9.016 6.336 1 87.25 325 PRO B CA 1
ATOM 6433 C C . PRO B 1 325 ? 32.344 -8.508 7.008 1 87.25 325 PRO B C 1
ATOM 6435 O O . PRO B 1 325 ? 31.859 -7.41 6.703 1 87.25 325 PRO B O 1
ATOM 6438 N N . PHE B 1 326 ? 31.812 -9.273 7.875 1 89.75 326 PHE B N 1
ATOM 6439 C CA . PHE B 1 326 ? 30.609 -8.859 8.594 1 89.75 326 PHE B CA 1
ATOM 6440 C C . PHE B 1 326 ? 30.891 -7.629 9.453 1 89.75 326 PHE B C 1
ATOM 6442 O O . PHE B 1 326 ? 30.078 -6.707 9.523 1 89.75 326 PHE B O 1
ATOM 6449 N N . ILE B 1 327 ? 31.984 -7.664 10.109 1 92.81 327 ILE B N 1
ATOM 6450 C CA . ILE B 1 327 ? 32.375 -6.531 10.945 1 92.81 327 ILE B CA 1
ATOM 6451 C C . ILE B 1 327 ? 32.594 -5.301 10.062 1 92.81 327 ILE B C 1
ATOM 6453 O O . ILE B 1 327 ? 32.188 -4.191 10.43 1 92.81 327 ILE B O 1
ATOM 6457 N N . ALA B 1 328 ? 33.219 -5.477 8.93 1 93.62 328 ALA B N 1
ATOM 6458 C CA . ALA B 1 328 ? 33.438 -4.379 7.992 1 93.62 328 ALA B CA 1
ATOM 6459 C C . ALA B 1 328 ? 32.125 -3.736 7.574 1 93.62 328 ALA B C 1
ATOM 6461 O O . ALA B 1 328 ? 32 -2.508 7.547 1 93.62 328 ALA B O 1
ATOM 6462 N N . VAL B 1 329 ? 31.141 -4.512 7.297 1 92.31 329 VAL B N 1
ATOM 6463 C CA . VAL B 1 329 ? 29.828 -4.016 6.887 1 92.31 329 VAL B CA 1
ATOM 6464 C C . VAL B 1 329 ? 29.156 -3.322 8.07 1 92.31 329 VAL B C 1
ATOM 6466 O O . VAL B 1 329 ? 28.453 -2.328 7.887 1 92.31 329 VAL B O 1
ATOM 6469 N N . THR B 1 330 ? 29.328 -3.879 9.211 1 92.81 330 THR B N 1
ATOM 6470 C CA . THR B 1 330 ? 28.766 -3.252 10.398 1 92.81 330 THR B CA 1
ATOM 6471 C C . THR B 1 330 ? 29.344 -1.852 10.594 1 92.81 330 THR B C 1
ATOM 6473 O O . THR B 1 330 ? 28.594 -0.887 10.773 1 92.81 330 THR B O 1
ATOM 6476 N N . VAL B 1 331 ? 30.578 -1.782 10.477 1 92.62 331 VAL B N 1
ATOM 6477 C CA . VAL B 1 331 ? 31.266 -0.505 10.672 1 92.62 331 VAL B CA 1
ATOM 6478 C C . VAL B 1 331 ? 30.953 0.428 9.5 1 92.62 331 VAL B C 1
ATOM 6480 O O . VAL B 1 331 ? 30.672 1.612 9.703 1 92.62 331 VAL B O 1
ATOM 6483 N N . GLY B 1 332 ? 31 -0.094 8.328 1 93 332 GLY B N 1
ATOM 6484 C CA . GLY B 1 332 ? 30.859 0.716 7.133 1 93 332 GLY B CA 1
ATOM 6485 C C . GLY B 1 332 ? 29.422 1.015 6.773 1 93 332 GLY B C 1
ATOM 6486 O O . GLY B 1 332 ? 29.141 1.99 6.078 1 93 332 GLY B O 1
ATOM 6487 N N . GLY B 1 333 ? 28.531 0.195 7.191 1 93.75 333 GLY B N 1
ATOM 6488 C CA . GLY B 1 333 ? 27.156 0.34 6.781 1 93.75 333 GLY B CA 1
ATOM 6489 C C . GLY B 1 333 ? 26.203 0.567 7.945 1 93.75 333 GLY B C 1
ATOM 6490 O O . GLY B 1 333 ? 25.5 1.581 7.992 1 93.75 333 GLY B O 1
ATOM 6491 N N . ILE B 1 334 ? 26.219 -0.194 8.961 1 94.75 334 ILE B N 1
ATOM 6492 C CA . ILE B 1 334 ? 25.25 -0.193 10.047 1 94.75 334 ILE B CA 1
ATOM 6493 C C . ILE B 1 334 ? 25.5 1.008 10.953 1 94.75 334 ILE B C 1
ATOM 6495 O O . ILE B 1 334 ? 24.547 1.674 11.383 1 94.75 334 ILE B O 1
ATOM 6499 N N . ILE B 1 335 ? 26.719 1.278 11.266 1 96.31 335 ILE B N 1
ATOM 6500 C CA . ILE B 1 335 ? 27.031 2.352 12.211 1 96.31 335 ILE B CA 1
ATOM 6501 C C . ILE B 1 335 ? 26.594 3.691 11.625 1 96.31 335 ILE B C 1
ATOM 6503 O O . ILE B 1 335 ? 25.938 4.484 12.312 1 96.31 335 ILE B O 1
ATOM 6507 N N . PRO B 1 336 ? 26.938 4.004 10.352 1 97.25 336 PRO B N 1
ATOM 6508 C CA . PRO B 1 336 ? 26.391 5.242 9.789 1 97.25 336 PRO B CA 1
ATOM 6509 C C . PRO B 1 336 ? 24.875 5.305 9.852 1 97.25 336 PRO B C 1
ATOM 6511 O O . PRO B 1 336 ? 24.297 6.363 10.133 1 97.25 336 PRO B O 1
ATOM 6514 N N . LEU B 1 337 ? 24.203 4.25 9.57 1 97.5 337 LEU B N 1
ATOM 6515 C CA . LEU B 1 337 ? 22.75 4.191 9.648 1 97.5 337 LEU B CA 1
ATOM 6516 C C . LEU B 1 337 ? 22.281 4.441 11.078 1 97.5 337 LEU B C 1
ATOM 6518 O O . LEU B 1 337 ? 21.312 5.172 11.289 1 97.5 337 LEU B O 1
ATOM 6522 N N . LEU B 1 338 ? 22.938 3.848 12.031 1 98 338 LEU B N 1
ATOM 6523 C CA . LEU B 1 338 ? 22.594 4.039 13.438 1 98 338 LEU B CA 1
ATOM 6524 C C . LEU B 1 338 ? 22.781 5.492 13.852 1 98 338 LEU B C 1
ATOM 6526 O O . LEU B 1 338 ? 21.984 6.031 14.625 1 98 338 LEU B O 1
ATOM 6530 N N . TYR B 1 339 ? 23.844 6.074 13.383 1 98.31 339 TYR B N 1
ATOM 6531 C CA . TYR B 1 339 ? 24.062 7.492 13.648 1 98.31 339 TYR B CA 1
ATOM 6532 C C . TYR B 1 339 ? 22.875 8.328 13.156 1 98.31 339 TYR B C 1
ATOM 6534 O O . TYR B 1 339 ? 22.359 9.164 13.891 1 98.31 339 TYR B O 1
ATOM 6542 N N . LEU B 1 340 ? 22.453 8.078 11.93 1 98.5 340 LEU B N 1
ATOM 6543 C CA . LEU B 1 340 ? 21.344 8.836 11.375 1 98.5 340 LEU B CA 1
ATOM 6544 C C . LEU B 1 340 ? 20.062 8.578 12.164 1 98.5 340 LEU B C 1
ATOM 6546 O O . LEU B 1 340 ? 19.281 9.5 12.406 1 98.5 340 LEU B O 1
ATOM 6550 N N . LEU B 1 341 ? 19.875 7.359 12.625 1 98.31 341 LEU B N 1
ATOM 6551 C CA . LEU B 1 341 ? 18.688 6.988 13.391 1 98.31 341 LEU B CA 1
ATOM 6552 C C . LEU B 1 341 ? 18.672 7.691 14.742 1 98.31 341 LEU B C 1
ATOM 6554 O O . LEU B 1 341 ? 17.625 8.102 15.219 1 98.31 341 LEU B O 1
ATOM 6558 N N . LEU B 1 342 ? 19.812 7.867 15.336 1 98.12 342 LEU B N 1
ATOM 6559 C CA . LEU B 1 342 ? 19.906 8.383 16.688 1 98.12 342 LEU B CA 1
ATOM 6560 C C . LEU B 1 342 ? 20.156 9.883 16.688 1 98.12 342 LEU B C 1
ATOM 6562 O O . LEU B 1 342 ? 20.188 10.516 17.75 1 98.12 342 LEU B O 1
ATOM 6566 N N . LEU B 1 343 ? 20.266 10.445 15.555 1 98.19 343 LEU B N 1
ATOM 6567 C CA . LEU B 1 343 ? 20.688 11.828 15.398 1 98.19 343 LEU B CA 1
ATOM 6568 C C . LEU B 1 343 ? 19.781 12.766 16.203 1 98.19 343 LEU B C 1
ATOM 6570 O O . LEU B 1 343 ? 20.266 13.656 16.906 1 98.19 343 LEU B O 1
ATOM 6574 N N . PRO B 1 344 ? 18.406 12.641 16.141 1 96.5 344 PRO B N 1
ATOM 6575 C CA . PRO B 1 344 ? 17.562 13.555 16.906 1 96.5 344 PRO B CA 1
ATOM 6576 C C . PRO B 1 344 ? 17.844 13.516 18.406 1 96.5 344 PRO B C 1
ATOM 6578 O O . PRO B 1 344 ? 17.625 14.508 19.109 1 96.5 344 PRO B O 1
ATOM 6581 N N . PHE B 1 345 ? 18.422 12.414 18.812 1 94.31 345 PHE B N 1
ATOM 6582 C CA . PHE B 1 345 ? 18.656 12.234 20.25 1 94.31 345 PHE B CA 1
ATOM 6583 C C . PHE B 1 345 ? 20.094 12.555 20.609 1 94.31 345 PHE B C 1
ATOM 6585 O O . PHE B 1 345 ? 20.422 12.719 21.781 1 94.31 345 PHE B O 1
ATOM 6592 N N . LEU B 1 346 ? 20.891 12.594 19.625 1 96.81 346 LEU B N 1
ATOM 6593 C CA . LEU B 1 346 ? 22.297 12.961 19.828 1 96.81 346 LEU B CA 1
ATOM 6594 C C . LEU B 1 346 ? 22.469 14.477 19.797 1 96.81 346 LEU B C 1
ATOM 6596 O O . LEU B 1 346 ? 23.203 15.039 20.609 1 96.81 346 LEU B O 1
ATOM 6600 N N . ASP B 1 347 ? 21.859 15.094 18.828 1 96.31 347 ASP B N 1
ATOM 6601 C CA . ASP B 1 347 ? 21.875 16.547 18.703 1 96.31 347 ASP B CA 1
ATOM 6602 C C . ASP B 1 347 ? 20.656 17.172 19.344 1 96.31 347 ASP B C 1
ATOM 6604 O O . ASP B 1 347 ? 19.672 17.5 18.656 1 96.31 347 ASP B O 1
ATOM 6608 N N . ARG B 1 348 ? 20.719 17.578 20.562 1 91.44 348 ARG B N 1
ATOM 6609 C CA . ARG B 1 348 ? 19.547 18.016 21.328 1 91.44 348 ARG B CA 1
ATOM 6610 C C . ARG B 1 348 ? 19.484 19.547 21.391 1 91.44 348 ARG B C 1
ATOM 6612 O O . ARG B 1 348 ? 18.562 20.094 21.984 1 91.44 348 ARG B O 1
ATOM 6619 N N . SER B 1 349 ? 20.438 20.219 20.781 1 94.62 349 SER B N 1
ATOM 6620 C CA . SER B 1 349 ? 20.391 21.672 20.766 1 94.62 349 SER B CA 1
ATOM 6621 C C . SER B 1 349 ? 19.219 22.172 19.922 1 94.62 349 SER B C 1
ATOM 6623 O O . SER B 1 349 ? 18.703 21.438 19.062 1 94.62 349 SER B O 1
ATOM 6625 N N . ASP B 1 350 ? 18.781 23.359 20.172 1 96.25 350 ASP B N 1
ATOM 6626 C CA . ASP B 1 350 ? 17.672 23.922 19.406 1 96.25 350 ASP B CA 1
ATOM 6627 C C . ASP B 1 350 ? 18.188 24.688 18.188 1 96.25 350 ASP B C 1
ATOM 6629 O O . ASP B 1 350 ? 17.391 25.297 17.469 1 96.25 350 ASP B O 1
ATOM 6633 N N . LYS B 1 351 ? 19.5 24.688 17.953 1 96.81 351 LYS B N 1
ATOM 6634 C CA . LYS B 1 351 ? 20.094 25.438 16.875 1 96.81 351 LYS B CA 1
ATOM 6635 C C . LYS B 1 351 ? 19.859 24.75 15.523 1 96.81 351 LYS B C 1
ATOM 6637 O O . LYS B 1 351 ? 20.047 23.547 15.406 1 96.81 351 LYS B O 1
ATOM 6642 N N . LEU B 1 352 ? 19.516 25.484 14.508 1 97 352 LEU B N 1
ATOM 6643 C CA . LEU B 1 352 ? 19.188 24.891 13.211 1 97 352 LEU B CA 1
ATOM 6644 C C . LEU B 1 352 ? 20.281 25.188 12.188 1 97 352 LEU B C 1
ATOM 6646 O O . LEU B 1 352 ? 20.438 24.453 11.203 1 97 352 LEU B O 1
ATOM 6650 N N . HIS B 1 353 ? 20.984 26.281 12.375 1 96.5 353 HIS B N 1
ATOM 6651 C CA . HIS B 1 353 ? 22.031 26.594 11.414 1 96.5 353 HIS B CA 1
ATOM 6652 C C . HIS B 1 353 ? 23.125 25.547 11.422 1 96.5 353 HIS B C 1
ATOM 6654 O O . HIS B 1 353 ? 23.594 25.125 12.484 1 96.5 353 HIS B O 1
ATOM 6660 N N . PRO B 1 354 ? 23.641 25.141 10.281 1 96.25 354 PRO B N 1
ATOM 6661 C CA . PRO B 1 354 ? 24.625 24.062 10.219 1 96.25 354 PRO B CA 1
ATOM 6662 C C . PRO B 1 354 ? 25.922 24.406 10.969 1 96.25 354 PRO B C 1
ATOM 6664 O O . PRO B 1 354 ? 26.516 23.547 11.602 1 96.25 354 PRO B O 1
ATOM 6667 N N . LEU B 1 355 ? 26.297 25.656 10.953 1 95.69 355 LEU B N 1
ATOM 6668 C CA . LEU B 1 355 ? 27.562 26.047 11.578 1 95.69 355 LEU B CA 1
ATOM 6669 C C . LEU B 1 355 ? 27.406 26.141 13.094 1 95.69 355 LEU B C 1
ATOM 6671 O O . LEU B 1 355 ? 28.406 26.156 13.82 1 95.69 355 LEU B O 1
ATOM 6675 N N . ASP B 1 356 ? 26.188 26.25 13.57 1 95.5 356 ASP B N 1
ATOM 6676 C CA . ASP B 1 356 ? 25.953 26.188 15.008 1 95.5 356 ASP B CA 1
ATOM 6677 C C . ASP B 1 356 ? 25.938 24.75 15.508 1 95.5 356 ASP B C 1
ATOM 6679 O O . ASP B 1 356 ? 26 24.5 16.719 1 95.5 356 ASP B O 1
ATOM 6683 N N . ARG B 1 357 ? 25.859 23.828 14.594 1 95.62 357 ARG B N 1
ATOM 6684 C CA . ARG B 1 357 ? 25.922 22.391 14.867 1 95.62 357 ARG B CA 1
ATOM 6685 C C . ARG B 1 357 ? 27.141 21.75 14.195 1 95.62 357 ARG B C 1
ATOM 6687 O O . ARG B 1 357 ? 27 20.766 13.469 1 95.62 357 ARG B O 1
ATOM 6694 N N . MET B 1 358 ? 28.219 22.219 14.539 1 94.44 358 MET B N 1
ATOM 6695 C CA . MET B 1 358 ? 29.469 22 13.797 1 94.44 358 MET B CA 1
ATOM 6696 C C . MET B 1 358 ? 29.828 20.516 13.781 1 94.44 358 MET B C 1
ATOM 6698 O O . MET B 1 358 ? 30.219 19.984 12.742 1 94.44 358 MET B O 1
ATOM 6702 N N . VAL B 1 359 ? 29.734 19.812 14.859 1 96 359 VAL B N 1
ATOM 6703 C CA . VAL B 1 359 ? 30.125 18.406 14.945 1 96 359 VAL B CA 1
ATOM 6704 C C . VAL B 1 359 ? 29.297 17.578 13.961 1 96 359 VAL B C 1
ATOM 6706 O O . VAL B 1 359 ? 29.844 16.828 13.164 1 96 359 VAL B O 1
ATOM 6709 N N . HIS B 1 360 ? 28 17.781 14.016 1 97.75 360 HIS B N 1
ATOM 6710 C CA . HIS B 1 360 ? 27.109 17.016 13.156 1 97.75 360 HIS B CA 1
ATOM 6711 C C . HIS B 1 360 ? 27.25 17.438 11.695 1 97.75 360 HIS B C 1
ATOM 6713 O O . HIS B 1 360 ? 27.109 16.609 10.789 1 97.75 360 HIS B O 1
ATOM 6719 N N . THR B 1 361 ? 27.562 18.703 11.461 1 97.75 361 THR B N 1
ATOM 6720 C CA . THR B 1 361 ? 27.781 19.172 10.094 1 97.75 361 THR B CA 1
ATOM 6721 C C . THR B 1 361 ? 29.047 18.547 9.508 1 97.75 361 THR B C 1
ATOM 6723 O O . THR B 1 361 ? 29.047 18.094 8.359 1 97.75 361 THR B O 1
ATOM 6726 N N . VAL B 1 362 ? 30.078 18.484 10.273 1 97.69 362 VAL B N 1
ATOM 6727 C CA . VAL B 1 362 ? 31.328 17.859 9.82 1 97.69 362 VAL B CA 1
ATOM 6728 C C . VAL B 1 362 ? 31.078 16.375 9.523 1 97.69 362 VAL B C 1
ATOM 6730 O O . VAL B 1 362 ? 31.547 15.859 8.508 1 97.69 362 VAL B O 1
ATOM 6733 N N . ILE B 1 363 ? 30.344 15.734 10.367 1 98 363 ILE B N 1
ATOM 6734 C CA . ILE B 1 363 ? 30.078 14.312 10.203 1 98 363 ILE B CA 1
ATOM 6735 C C . ILE B 1 363 ? 29.328 14.078 8.898 1 98 363 ILE B C 1
ATOM 6737 O O . ILE B 1 363 ? 29.688 13.195 8.109 1 98 363 ILE B O 1
ATOM 6741 N N . ILE B 1 364 ? 28.281 14.867 8.633 1 98.31 364 ILE B N 1
ATOM 6742 C CA . ILE B 1 364 ? 27.469 14.617 7.445 1 98.31 364 ILE B CA 1
ATOM 6743 C C . ILE B 1 364 ? 28.281 14.953 6.191 1 98.31 364 ILE B C 1
ATOM 6745 O O . ILE B 1 364 ? 28.141 14.281 5.164 1 98.31 364 ILE B O 1
ATOM 6749 N N . ILE B 1 365 ? 29.016 16.031 6.219 1 98.12 365 ILE B N 1
ATOM 6750 C CA . ILE B 1 365 ? 29.859 16.359 5.074 1 98.12 365 ILE B CA 1
ATOM 6751 C C . ILE B 1 365 ? 30.859 15.219 4.824 1 98.12 365 ILE B C 1
ATOM 6753 O O . ILE B 1 365 ? 31.125 14.859 3.672 1 98.12 365 ILE B O 1
ATOM 6757 N N . TRP B 1 366 ? 31.422 14.695 5.84 1 98.12 366 TRP B N 1
ATOM 6758 C CA . TRP B 1 366 ? 32.312 13.555 5.723 1 98.12 366 TRP B CA 1
ATOM 6759 C C . TRP B 1 366 ? 31.609 12.344 5.152 1 98.12 366 TRP B C 1
ATOM 6761 O O . TRP B 1 366 ? 32.125 11.656 4.27 1 98.12 366 TRP B O 1
ATOM 6771 N N . LEU B 1 367 ? 30.422 12.016 5.664 1 98.06 367 LEU B N 1
ATOM 6772 C CA . LEU B 1 367 ? 29.641 10.883 5.18 1 98.06 367 LEU B CA 1
ATOM 6773 C C . LEU B 1 367 ? 29.312 11.039 3.697 1 98.06 367 LEU B C 1
ATOM 6775 O O . LEU B 1 367 ? 29.359 10.062 2.943 1 98.06 367 LEU B O 1
ATOM 6779 N N . ILE B 1 368 ? 29.031 12.242 3.275 1 98 368 ILE B N 1
ATOM 6780 C CA . ILE B 1 368 ? 28.703 12.492 1.876 1 98 368 ILE B CA 1
ATOM 6781 C C . ILE B 1 368 ? 29.953 12.367 1.018 1 98 368 ILE B C 1
ATOM 6783 O O . ILE B 1 368 ? 29.969 11.617 0.035 1 98 368 ILE B O 1
ATOM 6787 N N . THR B 1 369 ? 31.031 13.016 1.408 1 98 369 THR B N 1
ATOM 6788 C CA . THR B 1 369 ? 32.219 13.172 0.56 1 98 369 THR B CA 1
ATOM 6789 C C . THR B 1 369 ? 33.094 11.914 0.606 1 98 369 THR B C 1
ATOM 6791 O O . THR B 1 369 ? 33.344 11.305 -0.429 1 98 369 THR B O 1
ATOM 6794 N N . VAL B 1 370 ? 33.438 11.477 1.771 1 97.88 370 VAL B N 1
ATOM 6795 C CA . VAL B 1 370 ? 34.406 10.383 1.906 1 97.88 370 VAL B CA 1
ATOM 6796 C C . VAL B 1 370 ? 33.656 9.047 1.818 1 97.88 370 VAL B C 1
ATOM 6798 O O . VAL B 1 370 ? 33.906 8.242 0.924 1 97.88 370 VAL B O 1
ATOM 6801 N N . TRP B 1 371 ? 32.688 8.852 2.666 1 97.69 371 TRP B N 1
ATOM 6802 C CA . TRP B 1 371 ? 32.031 7.57 2.801 1 97.69 371 TRP B CA 1
ATOM 6803 C C . TRP B 1 371 ? 31.188 7.266 1.564 1 97.69 371 TRP B C 1
ATOM 6805 O O . TRP B 1 371 ? 31.312 6.195 0.965 1 97.69 371 TRP B O 1
ATOM 6815 N N . LEU B 1 372 ? 30.359 8.18 1.088 1 97.69 372 LEU B N 1
ATOM 6816 C CA . LEU B 1 372 ? 29.422 7.898 0.013 1 97.69 372 LEU B CA 1
ATOM 6817 C C . LEU B 1 372 ? 30.078 8.07 -1.351 1 97.69 372 LEU B C 1
ATOM 6819 O O . LEU B 1 372 ? 29.969 7.191 -2.211 1 97.69 372 LEU B O 1
ATOM 6823 N N . ILE B 1 373 ? 30.828 9.164 -1.518 1 97.62 373 ILE B N 1
ATOM 6824 C CA . ILE B 1 373 ? 31.297 9.492 -2.859 1 97.62 373 ILE B CA 1
ATOM 6825 C C . ILE B 1 373 ? 32.656 8.875 -3.094 1 97.62 373 ILE B C 1
ATOM 6827 O O . ILE B 1 373 ? 32.844 8.055 -3.994 1 97.62 373 ILE B O 1
ATOM 6831 N N . ILE B 1 374 ? 33.688 9.18 -2.295 1 98.12 374 ILE B N 1
ATOM 6832 C CA . ILE B 1 374 ? 35.062 8.75 -2.537 1 98.12 374 ILE B CA 1
ATOM 6833 C C . ILE B 1 374 ? 35.156 7.23 -2.465 1 98.12 374 ILE B C 1
ATOM 6835 O O . ILE B 1 374 ? 35.719 6.594 -3.352 1 98.12 374 ILE B O 1
ATOM 6839 N N . TYR B 1 375 ? 34.625 6.605 -1.432 1 97.75 375 TYR B N 1
ATOM 6840 C CA . TYR B 1 375 ? 34.688 5.152 -1.323 1 97.75 375 TYR B CA 1
ATOM 6841 C C . TYR B 1 375 ? 33.938 4.488 -2.463 1 97.75 375 TYR B C 1
ATOM 6843 O O . TYR B 1 375 ? 34.344 3.426 -2.947 1 97.75 375 TYR B O 1
ATOM 6851 N N . ALA B 1 376 ? 32.812 5.086 -2.912 1 96.5 376 ALA B N 1
ATOM 6852 C CA . ALA B 1 376 ? 32.062 4.523 -4.039 1 96.5 376 ALA B CA 1
ATOM 6853 C C . ALA B 1 376 ? 32.875 4.582 -5.32 1 96.5 376 ALA B C 1
ATOM 6855 O O . ALA B 1 376 ? 32.938 3.602 -6.066 1 96.5 376 ALA B O 1
ATOM 6856 N N . ILE B 1 377 ? 33.531 5.695 -5.551 1 96.44 377 ILE B N 1
ATOM 6857 C CA . ILE B 1 377 ? 34.375 5.836 -6.727 1 96.44 377 ILE B CA 1
ATOM 6858 C C . ILE B 1 377 ? 35.531 4.832 -6.648 1 96.44 377 ILE B C 1
ATOM 6860 O O . ILE B 1 377 ? 35.844 4.168 -7.637 1 96.44 377 ILE B O 1
ATOM 6864 N N . TRP B 1 378 ? 36.094 4.723 -5.461 1 96.56 378 TRP B N 1
ATOM 6865 C CA . TRP B 1 378 ? 37.188 3.768 -5.246 1 96.56 378 TRP B CA 1
ATOM 6866 C C . TRP B 1 378 ? 36.688 2.34 -5.492 1 96.56 378 TRP B C 1
ATOM 6868 O O . TRP B 1 378 ? 37.438 1.521 -6.051 1 96.56 378 TRP B O 1
ATOM 6878 N N . GLY B 1 379 ? 35.531 1.994 -5.07 1 94.31 379 GLY B N 1
ATOM 6879 C CA . GLY B 1 379 ? 34.938 0.688 -5.316 1 94.31 379 GLY B CA 1
ATOM 6880 C C . GLY B 1 379 ? 34.719 0.401 -6.789 1 94.31 379 GLY B C 1
ATOM 6881 O O . GLY B 1 379 ? 34.875 -0.736 -7.234 1 94.31 379 GLY B O 1
ATOM 6882 N N . ALA B 1 380 ? 34.375 1.433 -7.535 1 93.38 380 ALA B N 1
ATOM 6883 C CA . ALA B 1 380 ? 34.156 1.28 -8.969 1 93.38 380 ALA B CA 1
ATOM 6884 C C . ALA B 1 380 ? 35.469 1.092 -9.711 1 93.38 380 ALA B C 1
ATOM 6886 O O . ALA B 1 380 ? 35.531 0.337 -10.68 1 93.38 380 ALA B O 1
ATOM 6887 N N . LEU B 1 381 ? 36.5 1.684 -9.227 1 93.38 381 LEU B N 1
ATOM 6888 C CA . LEU B 1 381 ? 37.812 1.677 -9.914 1 93.38 381 LEU B CA 1
ATOM 6889 C C . LEU B 1 381 ? 38.562 0.388 -9.625 1 93.38 381 LEU B C 1
ATOM 6891 O O . LEU B 1 381 ? 39.312 -0.099 -10.477 1 93.38 381 LEU B O 1
ATOM 6895 N N . THR B 1 382 ? 38.406 -0.145 -8.406 1 92.56 382 THR B N 1
ATOM 6896 C CA . THR B 1 382 ? 39.156 -1.342 -8.023 1 92.56 382 THR B CA 1
ATOM 6897 C C . THR B 1 382 ? 38.25 -2.324 -7.285 1 92.56 382 THR B C 1
ATOM 6899 O O . THR B 1 382 ? 38.5 -2.631 -6.113 1 92.56 382 THR B O 1
ATOM 6902 N N . PRO B 1 383 ? 37.281 -2.842 -7.934 1 89.38 383 PRO B N 1
ATOM 6903 C CA . PRO B 1 383 ? 36.344 -3.756 -7.277 1 89.38 383 PRO B CA 1
ATOM 6904 C C . PRO B 1 383 ? 37.031 -5.051 -6.812 1 89.38 383 PRO B C 1
ATOM 6906 O O . PRO B 1 383 ? 37.719 -5.707 -7.594 1 89.38 383 PRO B O 1
ATOM 6909 N N . GLY B 1 384 ? 36.906 -5.363 -5.598 1 88.12 384 GLY B N 1
ATOM 6910 C CA . GLY B 1 384 ? 37.312 -6.652 -5.07 1 88.12 384 GLY B CA 1
ATOM 6911 C C . GLY B 1 384 ? 38.812 -6.73 -4.773 1 88.12 384 GLY B C 1
ATOM 6912 O O . GLY B 1 384 ? 39.312 -7.781 -4.371 1 88.12 384 GLY B O 1
ATOM 6913 N N . LEU B 1 385 ? 39.5 -5.68 -4.941 1 91.75 385 LEU B N 1
ATOM 6914 C CA . LEU B 1 385 ? 40.938 -5.684 -4.684 1 91.75 385 LEU B CA 1
ATOM 6915 C C . LEU B 1 385 ? 41.219 -5.324 -3.23 1 91.75 385 LEU B C 1
ATOM 6917 O O . LEU B 1 385 ? 40.781 -4.289 -2.738 1 91.75 385 LEU B O 1
ATOM 6921 N N . PRO B 1 386 ? 41.969 -6.234 -2.621 1 93.75 386 PRO B N 1
ATOM 6922 C CA . PRO B 1 386 ? 42.312 -5.902 -1.24 1 93.75 386 PRO B CA 1
ATOM 6923 C C . PRO B 1 386 ? 43.125 -4.609 -1.136 1 93.75 386 PRO B C 1
ATOM 6925 O O . PRO B 1 386 ? 44 -4.348 -1.971 1 93.75 386 PRO B O 1
ATOM 6928 N N . ILE B 1 387 ? 42.875 -3.82 -0.151 1 96.75 387 ILE B N 1
ATOM 6929 C CA . ILE B 1 387 ? 43.531 -2.527 0.028 1 96.75 387 ILE B CA 1
ATOM 6930 C C . ILE B 1 387 ? 44.344 -2.527 1.33 1 96.75 387 ILE B C 1
ATOM 6932 O O . ILE B 1 387 ? 43.75 -2.637 2.416 1 96.75 387 ILE B O 1
ATOM 6936 N N . PRO B 1 388 ? 45.594 -2.346 1.272 1 96.31 388 PRO B N 1
ATOM 6937 C CA . PRO B 1 388 ? 46.406 -2.299 2.5 1 96.31 388 PRO B CA 1
ATOM 6938 C C . PRO B 1 388 ? 46.062 -1.094 3.375 1 96.31 388 PRO B C 1
ATOM 6940 O O . PRO B 1 388 ? 45.625 -0.064 2.869 1 96.31 388 PRO B O 1
ATOM 6943 N N . PRO B 1 389 ? 46.344 -1.171 4.637 1 96 389 PRO B N 1
ATOM 6944 C CA . PRO B 1 389 ? 45.969 -0.129 5.598 1 96 389 PRO B CA 1
ATOM 6945 C C . PRO B 1 389 ? 46.562 1.233 5.25 1 96 389 PRO B C 1
ATOM 6947 O O . PRO B 1 389 ? 45.938 2.264 5.445 1 96 389 PRO B O 1
ATOM 6950 N N . ILE B 1 390 ? 47.75 1.244 4.742 1 96.44 390 ILE B N 1
ATOM 6951 C CA . ILE B 1 390 ? 48.406 2.514 4.445 1 96.44 390 ILE B CA 1
ATOM 6952 C C . ILE B 1 390 ? 47.625 3.25 3.355 1 96.44 390 ILE B C 1
ATOM 6954 O O . ILE B 1 390 ? 47.469 4.477 3.408 1 96.44 390 ILE B O 1
ATOM 6958 N N . ARG B 1 391 ? 47.156 2.559 2.355 1 96.5 391 ARG B N 1
ATOM 6959 C CA . ARG B 1 391 ? 46.375 3.168 1.286 1 96.5 391 ARG B CA 1
ATOM 6960 C C . ARG B 1 391 ? 45.031 3.631 1.798 1 96.5 391 ARG B C 1
ATOM 6962 O O . ARG B 1 391 ? 44.5 4.652 1.35 1 96.5 391 ARG B O 1
ATOM 6969 N N . VAL B 1 392 ? 44.406 2.859 2.676 1 97 392 VAL B N 1
ATOM 6970 C CA . VAL B 1 392 ? 43.156 3.252 3.307 1 97 392 VAL B CA 1
ATOM 6971 C C . VAL B 1 392 ? 43.344 4.586 4.031 1 97 392 VAL B C 1
ATOM 6973 O O . VAL B 1 392 ? 42.5 5.488 3.896 1 97 392 VAL B O 1
ATOM 6976 N N . ALA B 1 393 ? 44.406 4.66 4.766 1 96.69 393 ALA B N 1
ATOM 6977 C CA . ALA B 1 393 ? 44.719 5.875 5.52 1 96.69 393 ALA B CA 1
ATOM 6978 C C . ALA B 1 393 ? 44.875 7.07 4.586 1 96.69 393 ALA B C 1
ATOM 6980 O O . ALA B 1 393 ? 44.344 8.156 4.852 1 96.69 393 ALA B O 1
ATOM 6981 N N . GLU B 1 394 ? 45.562 6.879 3.551 1 96.38 394 GLU B N 1
ATOM 6982 C CA . GLU B 1 394 ? 45.844 7.965 2.611 1 96.38 394 GLU B CA 1
ATOM 6983 C C . GLU B 1 394 ? 44.562 8.492 1.985 1 96.38 394 GLU B C 1
ATOM 6985 O O . GLU B 1 394 ? 44.312 9.703 1.949 1 96.38 394 GLU B O 1
ATOM 6990 N N . VAL B 1 395 ? 43.75 7.594 1.597 1 97.19 395 VAL B N 1
ATOM 6991 C CA . VAL B 1 395 ? 42.562 7.965 0.863 1 97.19 395 VAL B CA 1
ATOM 6992 C C . VAL B 1 395 ? 41.5 8.531 1.829 1 97.19 395 VAL B C 1
ATOM 6994 O O . VAL B 1 395 ? 40.719 9.383 1.456 1 97.19 395 VAL B O 1
ATOM 6997 N N . THR B 1 396 ? 41.562 8.133 3.059 1 97.31 396 THR B N 1
ATOM 6998 C CA . THR B 1 396 ? 40.562 8.539 4.031 1 97.31 396 THR B CA 1
ATOM 6999 C C . THR B 1 396 ? 41 9.805 4.77 1 97.31 396 THR B C 1
ATOM 7001 O O . THR B 1 396 ? 40.219 10.742 4.934 1 97.31 396 THR B O 1
ATOM 7004 N N . LEU B 1 397 ? 42.281 9.875 5.164 1 97.69 397 LEU B N 1
ATOM 7005 C CA . LEU B 1 397 ? 42.719 10.906 6.09 1 97.69 397 LEU B CA 1
ATOM 7006 C C . LEU B 1 397 ? 42.938 12.227 5.359 1 97.69 397 LEU B C 1
ATOM 7008 O O . LEU B 1 397 ? 42.719 13.297 5.93 1 97.69 397 LEU B O 1
ATOM 7012 N N . ILE B 1 398 ? 43.375 12.164 4.164 1 97.31 398 ILE B N 1
ATOM 7013 C CA . ILE B 1 398 ? 43.656 13.398 3.443 1 97.31 398 ILE B CA 1
ATOM 7014 C C . ILE B 1 398 ? 42.375 14.188 3.244 1 97.31 398 ILE B C 1
ATOM 7016 O O . ILE B 1 398 ? 42.281 15.352 3.656 1 97.31 398 ILE B O 1
ATOM 7020 N N . PRO B 1 399 ? 41.375 13.602 2.635 1 97.88 399 PRO B N 1
ATOM 7021 C CA . PRO B 1 399 ? 40.125 14.367 2.518 1 97.88 399 PRO B CA 1
ATOM 7022 C C . PRO B 1 399 ? 39.531 14.734 3.875 1 97.88 399 PRO B C 1
ATOM 7024 O O . PRO B 1 399 ? 38.906 15.789 4.012 1 97.88 399 PRO B O 1
ATOM 7027 N N . THR B 1 400 ? 39.688 13.906 4.828 1 98.25 400 THR B N 1
ATOM 7028 C CA . THR B 1 400 ? 39.219 14.219 6.172 1 98.25 400 THR B CA 1
ATOM 7029 C C . THR B 1 400 ? 39.875 15.477 6.711 1 98.25 400 THR B C 1
ATOM 7031 O O . THR B 1 400 ? 39.219 16.359 7.258 1 98.25 400 THR B O 1
ATOM 7034 N N . ALA B 1 401 ? 41.188 15.531 6.512 1 98 401 ALA B N 1
ATOM 7035 C CA . ALA B 1 401 ? 41.938 16.703 6.945 1 98 401 ALA B CA 1
ATOM 7036 C C . ALA B 1 401 ? 41.469 17.953 6.211 1 98 401 ALA B C 1
ATOM 7038 O O . ALA B 1 401 ? 41.375 19.031 6.809 1 98 401 ALA B O 1
ATOM 7039 N N . ILE B 1 402 ? 41.219 17.828 5.031 1 98 402 ILE B N 1
ATOM 7040 C CA . ILE B 1 402 ? 40.75 18.953 4.219 1 98 402 ILE B CA 1
ATOM 7041 C C . ILE B 1 402 ? 39.406 19.422 4.727 1 98 402 ILE B C 1
ATOM 7043 O O . ILE B 1 402 ? 39.156 20.625 4.867 1 98 402 ILE B O 1
ATOM 7047 N N . ILE B 1 403 ? 38.5 18.531 5.027 1 97.56 403 ILE B N 1
ATOM 7048 C CA . ILE B 1 403 ? 37.156 18.844 5.531 1 97.56 403 ILE B CA 1
ATOM 7049 C C . ILE B 1 403 ? 37.281 19.562 6.879 1 97.56 403 ILE B C 1
ATOM 7051 O O . ILE B 1 403 ? 36.656 20.594 7.094 1 97.56 403 ILE B O 1
ATOM 7055 N N . LEU B 1 404 ? 38.125 19 7.746 1 97.88 404 LEU B N 1
ATOM 7056 C CA . LEU B 1 404 ? 38.312 19.594 9.07 1 97.88 404 LEU B CA 1
ATOM 7057 C C . LEU B 1 404 ? 38.906 20.984 8.977 1 97.88 404 LEU B C 1
ATOM 7059 O O . LEU B 1 404 ? 38.438 21.922 9.625 1 97.88 404 LEU B O 1
ATOM 7063 N N . ALA B 1 405 ? 39.906 21.125 8.133 1 97.5 405 ALA B N 1
ATOM 7064 C CA . ALA B 1 405 ? 40.531 22.422 7.953 1 97.5 405 ALA B CA 1
ATOM 7065 C C . ALA B 1 405 ? 39.594 23.422 7.301 1 97.5 405 ALA B C 1
ATOM 7067 O O . ALA B 1 405 ? 39.531 24.578 7.703 1 97.5 405 ALA B O 1
ATOM 7068 N N . GLY B 1 406 ? 38.906 22.953 6.328 1 97.06 406 GLY B N 1
ATOM 7069 C CA . GLY B 1 406 ? 37.938 23.797 5.664 1 97.06 406 GLY B CA 1
ATOM 7070 C C . GLY B 1 406 ? 36.812 24.266 6.582 1 97.06 406 GLY B C 1
ATOM 7071 O O . GLY B 1 406 ? 36.438 25.438 6.586 1 97.06 406 GLY B O 1
ATOM 7072 N N . MET B 1 407 ? 36.312 23.391 7.359 1 96 407 MET B N 1
ATOM 7073 C CA . MET B 1 407 ? 35.219 23.719 8.273 1 96 407 MET B CA 1
ATOM 7074 C C . MET B 1 407 ? 35.688 24.641 9.383 1 96 407 MET B C 1
ATOM 7076 O O . MET B 1 407 ? 34.969 25.531 9.812 1 96 407 MET B O 1
ATOM 7080 N N . ALA B 1 408 ? 36.906 24.359 9.82 1 95.69 408 ALA B N 1
ATOM 7081 C CA . ALA B 1 408 ? 37.5 25.25 10.812 1 95.69 408 ALA B CA 1
ATOM 7082 C C . ALA B 1 408 ? 37.656 26.672 10.258 1 95.69 408 ALA B C 1
ATOM 7084 O O . ALA B 1 408 ? 37.375 27.641 10.953 1 95.69 408 ALA B O 1
ATOM 7085 N N . PHE B 1 409 ? 38.062 26.734 9.117 1 96.69 409 PHE B N 1
ATOM 7086 C CA . PHE B 1 409 ? 38.219 28.031 8.469 1 96.69 409 PHE B CA 1
ATOM 7087 C C . PHE B 1 409 ? 36.906 28.734 8.305 1 96.69 409 PHE B C 1
ATOM 7089 O O . PHE B 1 409 ? 36.781 29.922 8.617 1 96.69 409 PHE B O 1
ATOM 7096 N N . VAL B 1 410 ? 35.875 28.016 7.828 1 95.62 410 VAL B N 1
ATOM 7097 C CA . VAL B 1 410 ? 34.562 28.578 7.617 1 95.62 410 VAL B CA 1
ATOM 7098 C C . VAL B 1 410 ? 33.969 29.047 8.953 1 95.62 410 VAL B C 1
ATOM 7100 O O . VAL B 1 410 ? 33.406 30.141 9.039 1 95.62 410 VAL B O 1
ATOM 7103 N N . TYR B 1 411 ? 34.188 28.25 9.93 1 93 411 TYR B N 1
ATOM 7104 C CA . TYR B 1 411 ? 33.656 28.594 11.25 1 93 411 TYR B CA 1
ATOM 7105 C C . TYR B 1 411 ? 34.344 29.828 11.805 1 93 411 TYR B C 1
ATOM 7107 O O . TYR B 1 411 ? 33.688 30.703 12.391 1 93 411 TYR B O 1
ATOM 7115 N N . ALA B 1 412 ? 35.656 29.969 11.602 1 94.31 412 ALA B N 1
ATOM 7116 C CA . ALA B 1 412 ? 36.438 31.078 12.125 1 94.31 412 ALA B CA 1
ATOM 7117 C C . ALA B 1 412 ? 36.031 32.375 11.445 1 94.31 412 ALA B C 1
ATOM 7119 O O . ALA B 1 412 ? 36.125 33.469 12.055 1 94.31 412 ALA B O 1
ATOM 7120 N N . THR B 1 413 ? 35.531 32.312 10.328 1 94.81 413 THR B N 1
ATOM 7121 C CA . THR B 1 413 ? 35.219 33.531 9.57 1 94.81 413 THR B CA 1
ATOM 7122 C C . THR B 1 413 ? 33.719 33.812 9.594 1 94.81 413 THR B C 1
ATOM 7124 O O . THR B 1 413 ? 33.281 34.875 9.109 1 94.81 413 THR B O 1
ATOM 7127 N N . TRP B 1 414 ? 33.031 32.906 10.203 1 92.75 414 TRP B N 1
ATOM 7128 C CA . TRP B 1 414 ? 31.562 33 10.242 1 92.75 414 TRP B CA 1
ATOM 7129 C C . TRP B 1 414 ? 31.109 34.062 11.242 1 92.75 414 TRP B C 1
ATOM 7131 O O . TRP B 1 414 ? 31.625 34.125 12.359 1 92.75 414 TRP B O 1
ATOM 7141 N N . LYS B 1 415 ? 30.219 35.031 10.828 1 91.81 415 LYS B N 1
ATOM 7142 C CA . LYS B 1 415 ? 29.766 36.156 11.656 1 91.81 415 LYS B CA 1
ATOM 7143 C C . LYS B 1 415 ? 28.422 35.844 12.312 1 91.81 415 LYS B C 1
ATOM 7145 O O . LYS B 1 415 ? 27.734 36.75 12.781 1 91.81 415 LYS B O 1
ATOM 7150 N N . GLY B 1 416 ? 28 34.625 12.344 1 87.88 416 GLY B N 1
ATOM 7151 C CA . GLY B 1 416 ? 26.734 34.25 12.938 1 87.88 416 GLY B CA 1
ATOM 7152 C C . GLY B 1 416 ? 25.578 34.25 11.945 1 87.88 416 GLY B C 1
ATOM 7153 O O . GLY B 1 416 ? 25.719 34.75 10.828 1 87.88 416 GLY B O 1
ATOM 7154 N N . PRO B 1 417 ? 24.562 33.594 12.375 1 86 417 PRO B N 1
ATOM 7155 C CA . PRO B 1 417 ? 23.422 33.531 11.461 1 86 417 PRO B CA 1
ATOM 7156 C C . PRO B 1 417 ? 22.688 34.875 11.328 1 86 417 PRO B C 1
ATOM 7158 O O . PRO B 1 417 ? 22.562 35.594 12.305 1 86 417 PRO B O 1
ATOM 7161 N N . LYS B 1 418 ? 22.312 35.25 10.211 1 83.81 418 LYS B N 1
ATOM 7162 C CA . LYS B 1 418 ? 21.562 36.469 9.945 1 83.81 418 LYS B CA 1
ATOM 7163 C C . LYS B 1 418 ? 20.078 36.156 9.742 1 83.81 418 LYS B C 1
ATOM 7165 O O . LYS B 1 418 ? 19.688 35.625 8.703 1 83.81 418 LYS B O 1
ATOM 7170 N N . PRO B 1 419 ? 19.297 36.5 10.852 1 77.94 419 PRO B N 1
ATOM 7171 C CA . PRO B 1 419 ? 17.859 36.25 10.68 1 77.94 419 PRO B CA 1
ATOM 7172 C C . PRO B 1 419 ? 17.25 37.188 9.641 1 77.94 419 PRO B C 1
ATOM 7174 O O . PRO B 1 419 ? 17.859 38.188 9.242 1 77.94 419 PRO B O 1
ATOM 7177 N N . GLY B 1 420 ? 16.297 36.781 8.953 1 77.94 420 GLY B N 1
ATOM 7178 C CA . GLY B 1 420 ? 15.609 37.656 8.008 1 77.94 420 GLY B CA 1
ATOM 7179 C C . GLY B 1 420 ? 14.328 37.062 7.461 1 77.94 420 GLY B C 1
ATOM 7180 O O . GLY B 1 420 ? 14 35.906 7.758 1 77.94 420 GLY B O 1
ATOM 7181 N N . ASN B 1 421 ? 13.555 37.906 6.875 1 77.75 421 ASN B N 1
ATOM 7182 C CA . ASN B 1 421 ? 12.281 37.531 6.258 1 77.75 421 ASN B CA 1
ATOM 7183 C C . ASN B 1 421 ? 12.477 37.062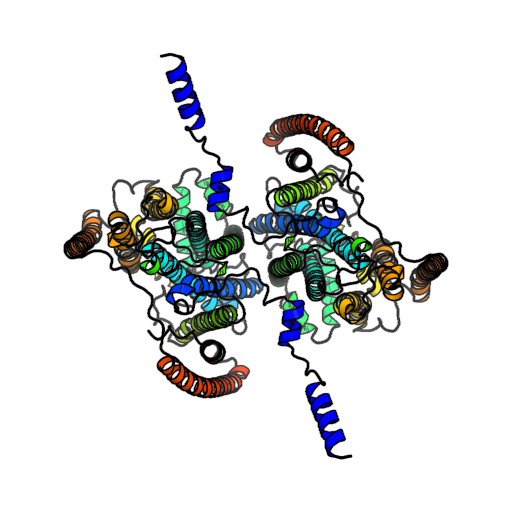 4.816 1 77.75 421 ASN B C 1
ATOM 7185 O O . ASN B 1 421 ? 13.523 37.312 4.215 1 77.75 421 ASN B O 1
ATOM 7189 N N . MET B 1 422 ? 11.547 36.25 4.438 1 77.88 422 MET B N 1
ATOM 7190 C CA . MET B 1 422 ? 11.562 35.844 3.035 1 77.88 422 MET B CA 1
ATOM 7191 C C . MET B 1 422 ? 11.086 36.969 2.133 1 77.88 422 MET B C 1
ATOM 7193 O O . MET B 1 422 ? 10.125 37.656 2.463 1 77.88 422 MET B O 1
ATOM 7197 N N . LYS B 1 423 ? 11.805 37.281 1.182 1 77.19 423 LYS B N 1
ATOM 7198 C CA . LYS B 1 423 ? 11.43 38.344 0.248 1 77.19 423 LYS B CA 1
ATOM 7199 C C . LYS B 1 423 ? 10.164 37.969 -0.525 1 77.19 423 LYS B C 1
ATOM 7201 O O . LYS B 1 423 ? 10.062 36.844 -1.048 1 77.19 423 LYS B O 1
ATOM 7206 N N . GLN B 1 424 ? 9.18 38.781 -0.439 1 82.69 424 GLN B N 1
ATOM 7207 C CA . GLN B 1 424 ? 7.992 38.594 -1.272 1 82.69 424 GLN B CA 1
ATOM 7208 C C . GLN B 1 424 ? 8.117 39.375 -2.578 1 82.69 424 GLN B C 1
ATOM 7210 O O . GLN B 1 424 ? 8.656 40.469 -2.598 1 82.69 424 GLN B O 1
ATOM 7215 N N . PRO B 1 425 ? 7.629 38.719 -3.6 1 86.25 425 PRO B N 1
ATOM 7216 C CA . PRO B 1 425 ? 7.695 39.438 -4.887 1 86.25 425 PRO B CA 1
ATOM 7217 C C . PRO B 1 425 ? 6.75 40.625 -4.949 1 86.25 425 PRO B C 1
ATOM 7219 O O . PRO B 1 425 ? 5.719 40.656 -4.277 1 86.25 425 PRO B O 1
ATOM 7222 N N . THR B 1 426 ? 7.113 41.625 -5.719 1 88.75 426 THR B N 1
ATOM 7223 C CA . THR B 1 426 ? 6.262 42.781 -5.941 1 88.75 426 THR B CA 1
ATOM 7224 C C . THR B 1 426 ? 5.16 42.469 -6.945 1 88.75 426 THR B C 1
ATOM 7226 O O . THR B 1 426 ? 5.234 41.438 -7.656 1 88.75 426 THR B O 1
ATOM 7229 N N . LEU B 1 427 ? 4.152 43.344 -6.988 1 90.75 427 LEU B N 1
ATOM 7230 C CA . LEU B 1 427 ? 3.059 43.188 -7.941 1 90.75 427 LEU B CA 1
ATOM 7231 C C . LEU B 1 427 ? 3.578 43.219 -9.375 1 90.75 427 LEU B C 1
ATOM 7233 O O . LEU B 1 427 ? 3.092 42.469 -10.234 1 90.75 427 LEU B O 1
ATOM 7237 N N . ARG B 1 428 ? 4.457 44.062 -9.617 1 90.19 428 ARG B N 1
ATOM 7238 C CA . ARG B 1 428 ? 5.035 44.188 -10.953 1 90.19 428 ARG B CA 1
ATOM 7239 C C . ARG B 1 428 ? 5.789 42.906 -11.336 1 90.19 428 ARG B C 1
ATOM 7241 O O . ARG B 1 428 ? 5.68 42.438 -12.461 1 90.19 428 ARG B O 1
ATOM 7248 N N . GLU B 1 429 ? 6.574 42.375 -10.43 1 91.19 429 GLU B N 1
ATOM 7249 C CA . GLU B 1 429 ? 7.312 41.125 -10.672 1 91.19 429 GLU B CA 1
ATOM 7250 C C . GLU B 1 429 ? 6.367 39.969 -10.969 1 91.19 429 GLU B C 1
ATOM 7252 O O . GLU B 1 429 ? 6.629 39.188 -11.859 1 91.19 429 GLU B O 1
ATOM 7257 N N . ILE B 1 430 ? 5.332 39.938 -10.266 1 92.31 430 ILE B N 1
ATOM 7258 C CA . ILE B 1 430 ? 4.344 38.875 -10.453 1 92.31 430 ILE B CA 1
ATOM 7259 C C . ILE B 1 430 ? 3.705 39 -11.836 1 92.31 430 ILE B C 1
ATOM 7261 O O . ILE B 1 430 ? 3.545 38.031 -12.547 1 92.31 430 ILE B O 1
ATOM 7265 N N . ALA B 1 431 ? 3.373 40.219 -12.18 1 91.44 431 ALA B N 1
ATOM 7266 C CA . ALA B 1 431 ? 2.732 40.469 -13.469 1 91.44 431 ALA B CA 1
ATOM 7267 C C . ALA B 1 431 ? 3.65 40.062 -14.625 1 91.44 431 ALA B C 1
ATOM 7269 O O . ALA B 1 431 ? 3.209 39.438 -15.594 1 91.44 431 ALA B O 1
ATOM 7270 N N . VAL B 1 432 ? 4.859 40.438 -14.562 1 92.19 432 VAL B N 1
ATOM 7271 C CA . VAL B 1 432 ? 5.828 40.125 -15.609 1 92.19 432 VAL B CA 1
ATOM 7272 C C . VAL B 1 432 ? 6.031 38.625 -15.703 1 92.19 432 VAL B C 1
ATOM 7274 O O . VAL B 1 432 ? 6.02 38.031 -16.797 1 92.19 432 VAL B O 1
ATOM 7277 N N . LYS B 1 433 ? 6.234 38.031 -14.594 1 92.19 433 LYS B N 1
ATOM 7278 C CA . LYS B 1 433 ? 6.453 36.562 -14.562 1 92.19 433 LYS B CA 1
ATOM 7279 C C . LYS B 1 433 ? 5.227 35.812 -15.078 1 92.19 433 LYS B C 1
ATOM 7281 O O . LYS B 1 433 ? 5.359 34.781 -15.742 1 92.19 433 LYS B O 1
ATOM 7286 N N . ARG B 1 434 ? 4.082 36.312 -14.781 1 93.69 434 ARG B N 1
ATOM 7287 C CA . ARG B 1 434 ? 2.854 35.688 -15.266 1 93.69 434 ARG B CA 1
ATOM 7288 C C . ARG B 1 434 ? 2.744 35.781 -16.781 1 93.69 434 ARG B C 1
ATOM 7290 O O . ARG B 1 434 ? 2.322 34.844 -17.453 1 93.69 434 ARG B O 1
ATOM 7297 N N . ALA B 1 435 ? 3.053 36.969 -17.234 1 93 435 ALA B N 1
ATOM 7298 C CA . ALA B 1 435 ? 3.025 37.156 -18.688 1 93 435 ALA B CA 1
ATOM 7299 C C . ALA B 1 435 ? 3.998 36.219 -19.375 1 93 435 ALA B C 1
ATOM 7301 O O . ALA B 1 435 ? 3.654 35.594 -20.391 1 93 435 ALA B O 1
ATOM 7302 N N . TYR B 1 436 ? 5.168 36.125 -18.859 1 94.56 436 TYR B N 1
ATOM 7303 C CA . TYR B 1 436 ? 6.16 35.219 -19.406 1 94.56 436 TYR B CA 1
ATOM 7304 C C . TYR B 1 436 ? 5.688 33.781 -19.312 1 94.56 436 TYR B C 1
ATOM 7306 O O . TYR B 1 436 ? 5.852 33 -20.25 1 94.56 436 TYR B O 1
ATOM 7314 N N . ALA B 1 437 ? 5.105 33.469 -18.203 1 94.44 437 ALA B N 1
ATOM 7315 C CA . ALA B 1 437 ? 4.59 32.125 -17.984 1 94.44 437 ALA B CA 1
ATOM 7316 C C . ALA B 1 437 ? 3.508 31.781 -19.016 1 94.44 437 ALA B C 1
ATOM 7318 O O . ALA B 1 437 ? 3.439 30.656 -19.5 1 94.44 437 ALA B O 1
ATOM 7319 N N . THR B 1 438 ? 2.672 32.656 -19.344 1 94.81 438 THR B N 1
ATOM 7320 C CA . THR B 1 438 ? 1.605 32.438 -20.312 1 94.81 438 THR B CA 1
ATOM 7321 C C . THR B 1 438 ? 2.184 32.156 -21.703 1 94.81 438 THR B C 1
ATOM 7323 O O . THR B 1 438 ? 1.714 31.281 -22.406 1 94.81 438 THR B O 1
ATOM 7326 N N . LEU B 1 439 ? 3.203 32.969 -21.984 1 95.5 439 LEU B N 1
ATOM 7327 C CA . LEU B 1 439 ? 3.854 32.781 -23.281 1 95.5 439 LEU B CA 1
ATOM 7328 C C . LEU B 1 439 ? 4.539 31.422 -23.359 1 95.5 439 LEU B C 1
ATOM 7330 O O . LEU B 1 439 ? 4.426 30.719 -24.375 1 95.5 439 LEU B O 1
ATOM 7334 N N . VAL B 1 440 ? 5.254 31.078 -22.328 1 96.62 440 VAL B N 1
ATOM 7335 C CA . VAL B 1 440 ? 5.969 29.812 -22.297 1 96.62 440 VAL B CA 1
ATOM 7336 C C . VAL B 1 440 ? 4.969 28.656 -22.312 1 96.62 440 VAL B C 1
ATOM 7338 O O . VAL B 1 440 ? 5.211 27.625 -22.953 1 96.62 440 VAL B O 1
ATOM 7341 N N . LEU B 1 441 ? 3.887 28.812 -21.641 1 96.31 441 LEU B N 1
ATOM 7342 C CA . LEU B 1 441 ? 2.85 27.781 -21.609 1 96.31 441 LEU B CA 1
ATOM 7343 C C . LEU B 1 441 ? 2.309 27.531 -23.016 1 96.31 441 LEU B C 1
ATOM 7345 O O . LEU B 1 441 ? 2.172 26.375 -23.422 1 96.31 441 LEU B O 1
ATOM 7349 N N . ALA B 1 442 ? 2.02 28.562 -23.734 1 95.5 442 ALA B N 1
ATOM 7350 C CA . ALA B 1 442 ? 1.529 28.422 -25.109 1 95.5 442 ALA B CA 1
ATOM 7351 C C . ALA B 1 442 ? 2.553 27.703 -25.984 1 95.5 442 ALA B C 1
ATOM 7353 O O . ALA B 1 442 ? 2.195 26.828 -26.781 1 95.5 442 ALA B O 1
ATOM 7354 N N . PHE B 1 443 ? 3.777 28.094 -25.828 1 96.75 443 PHE B N 1
ATOM 7355 C CA . PHE B 1 443 ? 4.859 27.453 -26.562 1 96.75 443 PHE B CA 1
ATOM 7356 C C . PHE B 1 443 ? 4.93 25.969 -26.234 1 96.75 443 PHE B C 1
ATOM 7358 O O . PHE B 1 443 ? 5.07 25.141 -27.125 1 96.75 443 PHE B O 1
ATOM 7365 N N . LEU B 1 444 ? 4.781 25.656 -25.016 1 97.38 444 LEU B N 1
ATOM 7366 C CA . LEU B 1 444 ? 4.906 24.266 -24.562 1 97.38 444 LEU B CA 1
ATOM 7367 C C . LEU B 1 444 ? 3.717 23.438 -25.047 1 97.38 444 LEU B C 1
ATOM 7369 O O . LEU B 1 444 ? 3.863 22.25 -25.344 1 97.38 444 LEU B O 1
ATOM 7373 N N . VAL B 1 445 ? 2.561 24.016 -25.109 1 96 445 VAL B N 1
ATOM 7374 C CA . VAL B 1 445 ? 1.405 23.312 -25.672 1 96 445 VAL B CA 1
ATOM 7375 C C . VAL B 1 445 ? 1.672 22.938 -27.125 1 96 445 VAL B C 1
ATOM 7377 O O . VAL B 1 445 ? 1.347 21.828 -27.547 1 96 445 VAL B O 1
ATOM 7380 N N . ALA B 1 446 ? 2.279 23.875 -27.781 1 96.31 446 ALA B N 1
ATOM 7381 C CA . ALA B 1 446 ? 2.648 23.594 -29.172 1 96.31 446 ALA B CA 1
ATOM 7382 C C . ALA B 1 446 ? 3.676 22.469 -29.234 1 96.31 446 ALA B C 1
ATOM 7384 O O . ALA B 1 446 ? 3.586 21.594 -30.109 1 96.31 446 ALA B O 1
ATOM 7385 N N . VAL B 1 447 ? 4.621 22.469 -28.391 1 97.06 447 VAL B N 1
ATOM 7386 C CA . VAL B 1 447 ? 5.641 21.438 -28.328 1 97.06 447 VAL B CA 1
ATOM 7387 C C . VAL B 1 447 ? 4.988 20.078 -28.031 1 97.06 447 VAL B C 1
ATOM 7389 O O . VAL B 1 447 ? 5.371 19.062 -28.594 1 97.06 447 VAL B O 1
ATOM 7392 N N . GLU B 1 448 ? 4.012 20.062 -27.125 1 96.31 448 GLU B N 1
ATOM 7393 C CA . GLU B 1 448 ? 3.291 18.844 -26.781 1 96.31 448 GLU B CA 1
ATOM 7394 C C . GLU B 1 448 ? 2.588 18.25 -28 1 96.31 448 GLU B C 1
ATOM 7396 O O . GLU B 1 448 ? 2.566 17.031 -28.172 1 96.31 448 GLU B O 1
ATOM 7401 N N . VAL B 1 449 ? 2.027 19.078 -28.797 1 95.75 449 VAL B N 1
ATOM 7402 C CA . VAL B 1 449 ? 1.356 18.641 -30.016 1 95.75 449 VAL B CA 1
ATOM 7403 C C . VAL B 1 449 ? 2.373 18 -30.969 1 95.75 449 VAL B C 1
ATOM 7405 O O . VAL B 1 449 ? 2.111 16.969 -31.562 1 95.75 449 VAL B O 1
ATOM 7408 N N . ILE B 1 450 ? 3.508 18.625 -31.062 1 96.25 450 ILE B N 1
ATOM 7409 C CA . ILE B 1 450 ? 4.566 18.125 -31.938 1 96.25 450 ILE B CA 1
ATOM 7410 C C . ILE B 1 450 ? 5.031 16.75 -31.438 1 96.25 450 ILE B C 1
ATOM 7412 O O . ILE B 1 450 ? 5.199 15.828 -32.219 1 96.25 450 ILE B O 1
ATOM 7416 N N . ILE B 1 451 ? 5.211 16.609 -30.172 1 96 451 ILE B N 1
ATOM 7417 C CA . ILE B 1 451 ? 5.648 15.344 -29.578 1 96 451 ILE B CA 1
ATOM 7418 C C . ILE B 1 451 ? 4.594 14.266 -29.844 1 96 451 ILE B C 1
ATOM 7420 O O . ILE B 1 451 ? 4.93 13.133 -30.203 1 96 451 ILE B O 1
ATOM 7424 N N . THR B 1 452 ? 3.357 14.617 -29.672 1 93.62 452 THR B N 1
ATOM 7425 C CA . THR B 1 452 ? 2.264 13.672 -29.875 1 93.62 452 THR B CA 1
ATOM 7426 C C . THR B 1 452 ? 2.199 13.219 -31.328 1 93.62 452 THR B C 1
ATOM 7428 O O . THR B 1 452 ? 1.981 12.039 -31.609 1 93.62 452 THR B O 1
ATOM 7431 N N . ALA B 1 453 ? 2.402 14.125 -32.219 1 93.38 453 ALA B N 1
ATOM 7432 C CA . ALA B 1 453 ? 2.428 13.789 -33.625 1 93.38 453 ALA B CA 1
ATOM 7433 C C . ALA B 1 453 ? 3.598 12.859 -33.969 1 93.38 453 ALA B C 1
ATOM 7435 O O . ALA B 1 453 ? 3.453 11.914 -34.75 1 93.38 453 ALA B O 1
ATOM 7436 N N . ALA B 1 454 ? 4.707 13.172 -33.375 1 91.5 454 ALA B N 1
ATOM 7437 C CA . ALA B 1 454 ? 5.883 12.328 -33.562 1 91.5 454 ALA B CA 1
ATOM 7438 C C . ALA B 1 454 ? 5.641 10.922 -33.031 1 91.5 454 ALA B C 1
ATOM 7440 O O . ALA B 1 454 ? 6.031 9.938 -33.656 1 91.5 454 ALA B O 1
ATOM 7441 N N . LEU B 1 455 ? 5.02 10.781 -31.906 1 91.06 455 LEU B N 1
ATOM 7442 C CA . LEU B 1 455 ? 4.699 9.5 -31.297 1 91.06 455 LEU B CA 1
ATOM 7443 C C . LEU B 1 455 ? 3.744 8.703 -32.188 1 91.06 455 LEU B C 1
ATOM 7445 O O . LEU B 1 455 ? 3.902 7.492 -32.344 1 91.06 455 LEU B O 1
ATOM 7449 N N . TRP B 1 456 ? 2.787 9.383 -32.688 1 89.12 456 TRP B N 1
ATOM 7450 C CA . TRP B 1 456 ? 1.808 8.742 -33.562 1 89.12 456 TRP B CA 1
ATOM 7451 C C . TRP B 1 456 ? 2.482 8.141 -34.781 1 89.12 456 TRP B C 1
ATOM 7453 O O . TRP B 1 456 ? 2.053 7.105 -35.312 1 89.12 456 TRP B O 1
ATOM 7463 N N . LYS B 1 457 ? 3.52 8.68 -35.25 1 86.06 457 LYS B N 1
ATOM 7464 C CA . LYS B 1 457 ? 4.234 8.227 -36.438 1 86.06 457 LYS B CA 1
ATOM 7465 C C . LYS B 1 457 ? 5.117 7.023 -36.125 1 86.06 457 LYS B C 1
ATOM 7467 O O . LYS B 1 457 ? 5.273 6.121 -36.969 1 86.06 457 LYS B O 1
ATOM 7472 N N . VAL B 1 458 ? 5.59 7 -34.906 1 85.5 458 VAL B N 1
ATOM 7473 C CA . VAL B 1 458 ? 6.613 6.008 -34.625 1 85.5 458 VAL B CA 1
ATOM 7474 C C . VAL B 1 458 ? 5.973 4.797 -33.938 1 85.5 458 VAL B C 1
ATOM 7476 O O . VAL B 1 458 ? 6.512 3.689 -34 1 85.5 458 VAL B O 1
ATOM 7479 N N . LEU B 1 459 ? 4.805 4.867 -33.281 1 83.25 459 LEU B N 1
ATOM 7480 C CA . LEU B 1 459 ? 4.176 3.83 -32.469 1 83.25 459 LEU B CA 1
ATOM 7481 C C . LEU B 1 459 ? 3.859 2.6 -33.312 1 83.25 459 LEU B C 1
ATOM 7483 O O . LEU B 1 459 ? 4.113 1.47 -32.906 1 83.25 459 LEU B O 1
ATOM 7487 N N . PRO B 1 460 ? 3.279 2.742 -34.562 1 77.62 460 PRO B N 1
ATOM 7488 C CA . PRO B 1 460 ? 2.9 1.544 -35.312 1 77.62 460 PRO B CA 1
ATOM 7489 C C . PRO B 1 460 ? 4.105 0.702 -35.75 1 77.62 460 PRO B C 1
ATOM 7491 O O . PRO B 1 460 ? 3.984 -0.514 -35.906 1 77.62 460 PRO B O 1
ATOM 7494 N N . ASP B 1 461 ? 5.246 1.301 -35.844 1 66.06 461 ASP B N 1
ATOM 7495 C CA . ASP B 1 461 ? 6.426 0.553 -36.281 1 66.06 461 ASP B CA 1
ATOM 7496 C C . ASP B 1 461 ? 7.086 -0.151 -35.094 1 66.06 461 ASP B C 1
ATOM 7498 O O . ASP B 1 461 ? 7.727 -1.191 -35.25 1 66.06 461 ASP B O 1
ATOM 7502 N N . GLY B 1 462 ? 6.715 0.093 -33.938 1 64.88 462 GLY B N 1
ATOM 7503 C CA . GLY B 1 462 ? 7.23 -0.466 -32.688 1 64.88 462 GLY B CA 1
ATOM 7504 C C . GLY B 1 462 ? 8.719 -0.769 -32.75 1 64.88 462 GLY B C 1
ATOM 7505 O O . GLY B 1 462 ? 9.281 -1.282 -31.781 1 64.88 462 GLY B O 1
ATOM 7506 N N . SER B 1 463 ? 9.383 -0.603 -33.906 1 65.69 463 SER B N 1
ATOM 7507 C CA . SER B 1 463 ? 10.742 -1.078 -34.156 1 65.69 463 SER B CA 1
ATOM 7508 C C . SER B 1 463 ? 11.766 -0.213 -33.406 1 65.69 463 SER B C 1
ATOM 7510 O O . SER B 1 463 ? 12.883 -0.653 -33.156 1 65.69 463 SER B O 1
ATOM 7512 N N . PHE B 1 464 ? 11.258 0.959 -32.969 1 82.12 464 PHE B N 1
ATOM 7513 C CA . PHE B 1 464 ? 12.219 1.792 -32.25 1 82.12 464 PHE B CA 1
ATOM 7514 C C . PHE B 1 464 ? 11.719 2.141 -30.859 1 82.12 464 PHE B C 1
ATOM 7516 O O . PHE B 1 464 ? 11.438 3.305 -30.578 1 82.12 464 PHE B O 1
ATOM 7523 N N . GLU B 1 465 ? 11.703 1.194 -29.984 1 88.25 465 GLU B N 1
ATOM 7524 C CA . GLU B 1 465 ? 11.148 1.275 -28.641 1 88.25 465 GLU B CA 1
ATOM 7525 C C . GLU B 1 465 ? 11.836 2.357 -27.812 1 88.25 465 GLU B C 1
ATOM 7527 O O . GLU B 1 465 ? 11.172 3.166 -27.156 1 88.25 465 GLU B O 1
ATOM 7532 N N . PRO B 1 466 ? 13.133 2.51 -27.953 1 90.31 466 PRO B N 1
ATOM 7533 C CA . PRO B 1 466 ? 13.781 3.541 -27.141 1 90.31 466 PRO B CA 1
ATOM 7534 C C . PRO B 1 466 ? 13.344 4.953 -27.516 1 90.31 466 PRO B C 1
ATOM 7536 O O . PRO B 1 466 ? 13.234 5.824 -26.656 1 90.31 466 PRO B O 1
ATOM 7539 N N . MET B 1 467 ? 13.117 5.137 -28.781 1 92.12 467 MET B N 1
ATOM 7540 C CA . MET B 1 467 ? 12.648 6.449 -29.203 1 92.12 467 MET B CA 1
ATOM 7541 C C . MET B 1 467 ? 11.258 6.738 -28.625 1 92.12 467 MET B C 1
ATOM 7543 O O . MET B 1 467 ? 10.953 7.875 -28.266 1 92.12 467 MET B O 1
ATOM 7547 N N . ILE B 1 468 ? 10.477 5.746 -28.594 1 93.62 468 ILE B N 1
ATOM 7548 C CA . ILE B 1 468 ? 9.156 5.895 -27.984 1 93.62 468 ILE B CA 1
ATOM 7549 C C . ILE B 1 468 ? 9.297 6.293 -26.516 1 93.62 468 ILE B C 1
ATOM 7551 O O . ILE B 1 468 ? 8.594 7.184 -26.031 1 93.62 468 ILE B O 1
ATOM 7555 N N . GLY B 1 469 ? 10.227 5.652 -25.812 1 95.5 469 GLY B N 1
ATOM 7556 C CA . GLY B 1 469 ? 10.5 6.02 -24.438 1 95.5 469 GLY B CA 1
ATOM 7557 C C . GLY B 1 469 ? 10.922 7.465 -24.266 1 95.5 469 GLY B C 1
ATOM 7558 O O . GLY B 1 469 ? 10.477 8.148 -23.344 1 95.5 469 GLY B O 1
ATOM 7559 N N . VAL B 1 470 ? 11.719 7.961 -25.172 1 96.25 470 VAL B N 1
ATOM 7560 C CA . VAL B 1 470 ? 12.18 9.344 -25.125 1 96.25 470 VAL B CA 1
ATOM 7561 C C . VAL B 1 470 ? 11.008 10.289 -25.375 1 96.25 470 VAL B C 1
ATOM 7563 O O . VAL B 1 470 ? 10.828 11.273 -24.656 1 96.25 470 VAL B O 1
ATOM 7566 N N . LEU B 1 471 ? 10.219 9.93 -26.375 1 96.06 471 LEU B N 1
ATOM 7567 C CA . LEU B 1 471 ? 9.117 10.805 -26.75 1 96.06 471 LEU B CA 1
ATOM 7568 C C . LEU B 1 471 ? 8.047 10.828 -25.656 1 96.06 471 LEU B C 1
ATOM 7570 O O . LEU B 1 471 ? 7.535 11.891 -25.312 1 96.06 471 LEU B O 1
ATOM 7574 N N . VAL B 1 472 ? 7.727 9.672 -25.156 1 96.69 472 VAL B N 1
ATOM 7575 C CA . VAL B 1 472 ? 6.75 9.633 -24.078 1 96.69 472 VAL B CA 1
ATOM 7576 C C . VAL B 1 472 ? 7.293 10.383 -22.859 1 96.69 472 VAL B C 1
ATOM 7578 O O . VAL B 1 472 ? 6.574 11.156 -22.234 1 96.69 472 VAL B O 1
ATOM 7581 N N . GLY B 1 473 ? 8.555 10.172 -22.531 1 98.31 473 GLY B N 1
ATOM 7582 C CA . GLY B 1 473 ? 9.18 10.891 -21.422 1 98.31 473 GLY B CA 1
ATOM 7583 C C . GLY B 1 473 ? 9.188 12.398 -21.625 1 98.31 473 GLY B C 1
ATOM 7584 O O . GLY B 1 473 ? 8.844 13.148 -20.703 1 98.31 473 GLY B O 1
ATOM 7585 N N . ALA B 1 474 ? 9.562 12.812 -22.766 1 97.94 474 ALA B N 1
ATOM 7586 C CA . ALA B 1 474 ? 9.555 14.234 -23.078 1 97.94 474 ALA B CA 1
ATOM 7587 C C . ALA B 1 474 ? 8.148 14.82 -22.969 1 97.94 474 ALA B C 1
ATOM 7589 O O . ALA B 1 474 ? 7.965 15.93 -22.469 1 97.94 474 ALA B O 1
ATOM 7590 N N . GLY B 1 475 ? 7.242 14.047 -23.484 1 98.19 475 GLY B N 1
ATOM 7591 C CA . GLY B 1 475 ? 5.859 14.477 -23.359 1 98.19 475 GLY B CA 1
ATOM 7592 C C . GLY B 1 475 ? 5.434 14.672 -21.906 1 98.19 475 GLY B C 1
ATOM 7593 O O . GLY B 1 475 ? 4.758 15.648 -21.594 1 98.19 475 GLY B O 1
ATOM 7594 N N . LEU B 1 476 ? 5.828 13.781 -21.062 1 98.5 476 LEU B N 1
ATOM 7595 C CA . LEU B 1 476 ? 5.488 13.875 -19.656 1 98.5 476 LEU B CA 1
ATOM 7596 C C . LEU B 1 476 ? 6.156 15.086 -19.016 1 98.5 476 LEU B C 1
ATOM 7598 O O . LEU B 1 476 ? 5.531 15.797 -18.219 1 98.5 476 LEU B O 1
ATOM 7602 N N . VAL B 1 477 ? 7.41 15.359 -19.328 1 98.44 477 VAL B N 1
ATOM 7603 C CA . VAL B 1 477 ? 8.133 16.5 -18.766 1 98.44 477 VAL B CA 1
ATOM 7604 C C . VAL B 1 477 ? 7.461 17.797 -19.188 1 98.44 477 VAL B C 1
ATOM 7606 O O . V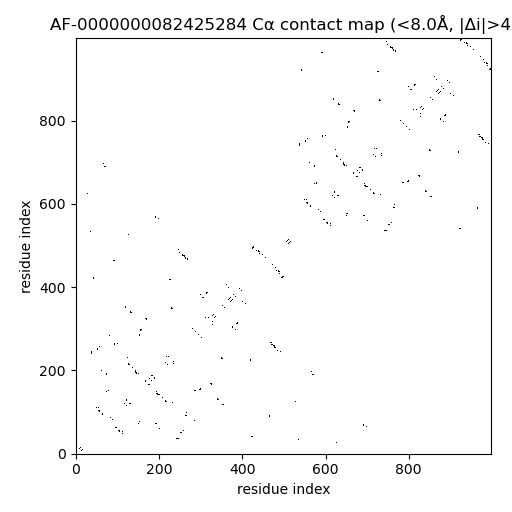AL B 1 477 ? 7.211 18.672 -18.359 1 98.44 477 VAL B O 1
ATOM 7609 N N . VAL B 1 478 ? 7.113 17.844 -20.438 1 98.31 478 VAL B N 1
ATOM 7610 C CA . VAL B 1 478 ? 6.473 19.047 -20.969 1 98.31 478 VAL B CA 1
ATOM 7611 C C . VAL B 1 478 ? 5.094 19.219 -20.344 1 98.31 478 VAL B C 1
ATOM 7613 O O . VAL B 1 478 ? 4.719 20.328 -19.953 1 98.31 478 VAL B O 1
ATOM 7616 N N . PHE B 1 479 ? 4.402 18.141 -20.281 1 98.12 479 PHE B N 1
ATOM 7617 C CA . PHE B 1 479 ? 3.082 18.188 -19.656 1 98.12 479 PHE B CA 1
ATOM 7618 C C . PHE B 1 479 ? 3.184 18.641 -18.219 1 98.12 479 PHE B C 1
ATOM 7620 O O . PHE B 1 479 ? 2.367 19.453 -17.75 1 98.12 479 PHE B O 1
ATOM 7627 N N . GLY B 1 480 ? 4.16 18.141 -17.484 1 98.06 480 GLY B N 1
ATOM 7628 C CA . GLY B 1 480 ? 4.398 18.609 -16.125 1 98.06 480 GLY B CA 1
ATOM 7629 C C . GLY B 1 480 ? 4.676 20.109 -16.047 1 98.06 480 GLY B C 1
ATOM 7630 O O . GLY B 1 480 ? 4.16 20.781 -15.156 1 98.06 480 GLY B O 1
ATOM 7631 N N . GLU B 1 481 ? 5.453 20.594 -16.953 1 97.88 481 GLU B N 1
ATOM 7632 C CA . GLU B 1 481 ? 5.758 22.016 -16.969 1 97.88 481 GLU B CA 1
ATOM 7633 C C . GLU B 1 481 ? 4.516 22.844 -17.297 1 97.88 481 GLU B C 1
ATOM 7635 O O . GLU B 1 481 ? 4.332 23.938 -16.766 1 97.88 481 GLU B O 1
ATOM 7640 N N . ILE B 1 482 ? 3.711 22.312 -18.156 1 97.5 482 ILE B N 1
ATOM 7641 C CA . ILE B 1 482 ? 2.453 22.969 -18.484 1 97.5 482 ILE B CA 1
ATOM 7642 C C . ILE B 1 482 ? 1.595 23.109 -17.234 1 97.5 482 ILE B C 1
ATOM 7644 O O . ILE B 1 482 ? 1.046 24.188 -16.953 1 97.5 482 ILE B O 1
ATOM 7648 N N . ILE B 1 483 ? 1.535 22.109 -16.453 1 96.81 483 ILE B N 1
ATOM 7649 C CA . ILE B 1 483 ? 0.749 22.109 -15.234 1 96.81 483 ILE B CA 1
ATOM 7650 C C . ILE B 1 483 ? 1.346 23.125 -14.242 1 96.81 483 ILE B C 1
ATOM 7652 O O . ILE B 1 483 ? 0.619 23.906 -13.625 1 96.81 483 ILE B O 1
ATOM 7656 N N . ALA B 1 484 ? 2.672 23.125 -14.094 1 96.5 484 ALA B N 1
ATOM 7657 C CA . ALA B 1 484 ? 3.342 24.031 -13.164 1 96.5 484 ALA B CA 1
ATOM 7658 C C . ALA B 1 484 ? 3.098 25.484 -13.547 1 96.5 484 ALA B C 1
ATOM 7660 O O . ALA B 1 484 ? 2.844 26.328 -12.68 1 96.5 484 ALA B O 1
ATOM 7661 N N . LEU B 1 485 ? 3.162 25.75 -14.812 1 96.12 485 LEU B N 1
ATOM 7662 C CA . LEU B 1 485 ? 2.943 27.109 -15.289 1 96.12 485 LEU B CA 1
ATOM 7663 C C . LEU B 1 485 ? 1.479 27.516 -15.141 1 96.12 485 LEU B C 1
ATOM 7665 O O . LEU B 1 485 ? 1.177 28.641 -14.758 1 96.12 485 LEU B O 1
ATOM 7669 N N . TYR B 1 486 ? 0.624 26.562 -15.5 1 95.5 486 TYR B N 1
ATOM 7670 C CA . TYR B 1 486 ? -0.793 26.828 -15.289 1 95.5 486 TYR B CA 1
ATOM 7671 C C . TYR B 1 486 ? -1.065 27.188 -13.828 1 95.5 486 TYR B C 1
ATOM 7673 O O . TYR B 1 486 ? -1.804 28.125 -13.539 1 95.5 486 TYR B O 1
ATOM 7681 N N . ARG B 1 487 ? -0.541 26.422 -12.93 1 93.19 487 ARG B N 1
ATOM 7682 C CA . ARG B 1 487 ? -0.682 26.703 -11.508 1 93.19 487 ARG B CA 1
ATOM 7683 C C . ARG B 1 487 ? -0.234 28.109 -11.172 1 93.19 487 ARG B C 1
ATOM 7685 O O . ARG B 1 487 ? -0.938 28.844 -10.469 1 93.19 487 ARG B O 1
ATOM 7692 N N . TYR B 1 488 ? 0.958 28.516 -11.656 1 93.62 488 TYR B N 1
ATOM 7693 C CA . TYR B 1 488 ? 1.504 29.828 -11.367 1 93.62 488 TYR B CA 1
ATOM 7694 C C . TYR B 1 488 ? 0.593 30.922 -11.898 1 93.62 488 TYR B C 1
ATOM 7696 O O . TYR B 1 488 ? 0.414 31.969 -11.25 1 93.62 488 TYR B O 1
ATOM 7704 N N . ILE B 1 489 ? -0.011 30.719 -13.039 1 93.5 489 ILE B N 1
ATOM 7705 C CA . ILE B 1 489 ? -0.86 31.719 -13.695 1 93.5 489 ILE B CA 1
ATOM 7706 C C . ILE B 1 489 ? -2.199 31.812 -12.961 1 93.5 489 ILE B C 1
ATOM 7708 O O . ILE B 1 489 ? -2.682 32.906 -12.68 1 93.5 489 ILE B O 1
ATOM 7712 N N . ALA B 1 490 ? -2.721 30.672 -12.672 1 91.06 490 ALA B N 1
ATOM 7713 C CA . ALA B 1 490 ? -4.059 30.609 -12.086 1 91.06 490 ALA B CA 1
ATOM 7714 C C . ALA B 1 490 ? -4.02 30.969 -10.602 1 91.06 490 ALA B C 1
ATOM 7716 O O . ALA B 1 490 ? -4.973 31.547 -10.07 1 91.06 490 ALA B O 1
ATOM 7717 N N . TYR B 1 491 ? -2.969 30.625 -9.953 1 90.44 491 TYR B N 1
ATOM 7718 C CA . TYR B 1 491 ? -2.834 30.859 -8.523 1 90.44 491 TYR B CA 1
ATOM 7719 C C . TYR B 1 491 ? -1.505 31.547 -8.203 1 90.44 491 TYR B C 1
ATOM 7721 O O . TYR B 1 491 ? -0.647 30.953 -7.539 1 90.44 491 TYR B O 1
ATOM 7729 N N . PRO B 1 492 ? -1.354 32.781 -8.484 1 89.69 492 PRO B N 1
ATOM 7730 C CA . PRO B 1 492 ? -0.103 33.5 -8.266 1 89.69 492 PRO B CA 1
ATOM 7731 C C . PRO B 1 492 ? 0.164 33.781 -6.785 1 89.69 492 PRO B C 1
ATOM 7733 O O . PRO B 1 492 ? -0.762 33.75 -5.973 1 89.69 492 PRO B O 1
ATOM 7736 N N . PRO B 1 493 ? 1.486 33.969 -6.488 1 89.19 493 PRO B N 1
ATOM 7737 C CA . PRO B 1 493 ? 1.822 34.281 -5.102 1 89.19 493 PRO B CA 1
ATOM 7738 C C . PRO B 1 493 ? 1.229 35.625 -4.645 1 89.19 493 PRO B C 1
ATOM 7740 O O . PRO B 1 493 ? 0.938 36.5 -5.473 1 89.19 493 PRO B O 1
ATOM 7743 N N . LYS B 1 494 ? 1.093 35.75 -3.312 1 83.88 494 LYS B N 1
ATOM 7744 C CA . LYS B 1 494 ? 0.62 37 -2.736 1 83.88 494 LYS B CA 1
ATOM 7745 C C . LYS B 1 494 ? 1.733 38.062 -2.705 1 83.88 494 LYS B C 1
ATOM 7747 O O . LYS B 1 494 ? 2.871 37.75 -2.346 1 83.88 494 LYS B O 1
ATOM 7752 N N . PRO B 1 495 ? 1.306 39.25 -3.174 1 80.62 495 PRO B N 1
ATOM 7753 C CA . PRO B 1 495 ? 2.326 40.281 -3.182 1 80.62 495 PRO B CA 1
ATOM 7754 C C . PRO B 1 495 ? 2.707 40.75 -1.777 1 80.62 495 PRO B C 1
ATOM 7756 O O . PRO B 1 495 ? 1.891 40.688 -0.855 1 80.62 495 PRO B O 1
ATOM 7759 N N . GLY B 1 496 ? 4 40.969 -1.523 1 68.56 496 GLY B N 1
ATOM 7760 C CA . GLY B 1 496 ? 4.449 41.562 -0.277 1 68.56 496 GLY B CA 1
ATOM 7761 C C . GLY B 1 496 ? 3.84 42.938 -0.02 1 68.56 496 GLY B C 1
ATOM 7762 O O . GLY B 1 496 ? 3.395 43.594 -0.953 1 68.56 496 GLY B O 1
ATOM 7763 N N . ARG B 1 497 ? 3.354 43.344 1.262 1 53.09 497 ARG B N 1
ATOM 7764 C CA . ARG B 1 497 ? 2.855 44.656 1.618 1 53.09 497 ARG B CA 1
ATOM 7765 C C . ARG B 1 497 ? 3.885 45.75 1.296 1 53.09 497 ARG B C 1
ATOM 7767 O O . ARG B 1 497 ? 5.066 45.594 1.617 1 53.09 497 ARG B O 1
ATOM 7774 N N . SER B 1 498 ? 3.689 46.469 0.166 1 41.31 498 SER B N 1
ATOM 7775 C CA . SER B 1 498 ? 4.5 47.688 -0.008 1 41.31 498 SER B CA 1
ATOM 7776 C C . SER B 1 498 ? 4.629 48.438 1.3 1 41.31 498 SER B C 1
ATOM 7778 O O . SER B 1 498 ? 3.625 48.75 1.949 1 41.31 498 SER B O 1
ATOM 7780 N N . LYS B 1 499 ? 5.656 48.312 2.051 1 37.31 499 LYS B N 1
ATOM 7781 C CA . LYS B 1 499 ? 5.875 49.469 2.898 1 37.31 499 LYS B CA 1
ATOM 7782 C C . LYS B 1 499 ? 6.133 50.719 2.059 1 37.31 499 LYS B C 1
ATOM 7784 O O . LYS B 1 499 ? 6.844 50.656 1.053 1 37.31 499 LYS B O 1
#

InterPro domains:
  IPR005797 Cytochrome b/b6, N-terminal domain [PF13631] (103-271)
  IPR005797 Cytochrome b/b6, N-terminal domain [PS51002] (21-224)
  IPR016174 Di-haem cytochrome, transmembrane [SSF81342] (41-273)
  IPR027387 Cytochrome b/b6-like domain superfamily [G3DSA:1.20.810.10] (11-459)
  IPR036150 Cytochrome b/b6, C-terminal domain superfamily [SSF81648] (242-385)

Solvent-accessible surface area (backbone atoms only — not comparable to full-atom values): 51127 Å² total; per-residue (Å²): 113,66,69,61,49,47,50,48,44,49,45,44,57,65,59,49,65,67,86,47,62,65,57,54,45,33,68,45,66,37,54,79,67,48,96,52,70,19,71,58,67,88,52,82,41,69,86,72,38,29,61,59,44,21,49,34,25,48,52,49,36,54,53,43,49,48,59,48,34,45,60,49,37,44,76,41,29,37,62,25,44,50,41,35,47,73,68,38,89,61,22,46,58,47,53,14,25,36,53,42,19,50,50,50,23,53,53,33,44,51,50,33,50,50,54,37,54,52,58,37,47,34,32,57,70,30,36,52,41,39,35,45,47,49,54,34,50,52,35,46,51,51,21,49,53,30,50,51,40,52,45,37,17,32,42,24,48,42,38,50,50,52,51,49,54,34,36,56,34,33,90,63,13,70,59,50,40,34,70,55,34,29,94,52,61,66,43,42,23,36,25,17,27,50,26,47,20,53,45,31,47,50,47,35,54,53,42,46,54,54,34,50,53,42,40,53,73,56,43,74,76,59,67,46,40,74,42,68,28,33,53,64,56,64,74,59,73,88,74,38,44,67,23,56,62,61,51,53,37,46,51,49,14,44,34,26,36,49,52,8,49,27,28,26,54,40,17,54,57,65,69,45,65,86,81,74,52,58,76,90,72,42,59,60,80,62,49,47,61,86,42,83,65,27,77,77,55,74,76,46,62,57,73,93,44,17,22,41,56,34,45,46,25,36,59,40,81,78,31,49,71,78,41,4,47,32,46,25,38,40,61,57,45,49,46,58,52,48,48,62,52,42,35,46,74,70,54,74,66,49,62,23,44,45,81,77,38,47,71,63,42,52,50,51,52,41,44,50,50,48,50,51,45,47,31,17,53,49,18,71,75,45,60,87,49,75,36,54,53,69,60,52,45,54,67,49,47,51,59,47,50,50,51,52,53,49,50,50,50,52,57,73,69,53,86,68,87,77,64,46,77,83,85,54,52,47,66,65,55,50,52,51,52,38,53,51,36,53,52,53,38,55,52,46,53,53,49,46,51,52,42,51,54,52,45,64,68,49,55,83,63,58,79,54,52,38,59,50,32,32,45,53,10,49,42,30,31,49,51,12,48,40,39,40,37,49,42,46,61,75,58,57,72,74,57,45,80,80,125,114,67,69,59,48,48,50,46,44,48,43,45,58,65,60,51,67,67,84,46,64,65,59,55,45,34,69,45,63,38,54,78,67,49,95,51,70,20,70,60,66,88,52,83,42,69,84,71,39,30,61,57,42,22,50,35,25,46,53,50,36,54,54,43,48,49,59,47,35,46,61,49,38,43,77,40,28,38,61,28,46,51,40,35,48,73,69,38,89,61,22,46,58,48,53,14,24,38,53,41,19,49,51,48,23,54,52,32,44,50,52,32,50,51,55,38,55,52,59,37,46,33,34,56,69,29,35,50,42,37,37,45,46,49,54,34,52,52,35,49,53,52,22,47,54,32,50,51,40,51,46,37,18,31,42,23,47,42,37,50,49,51,51,49,55,34,35,56,35,33,90,63,11,70,59,48,40,34,70,55,34,29,94,52,61,66,40,42,22,36,24,15,26,50,25,48,21,53,46,32,48,50,47,34,53,54,43,46,54,54,34,50,52,42,39,52,72,55,43,74,76,60,67,45,41,73,41,67,29,33,54,65,56,63,74,59,71,88,73,38,44,66,22,57,61,60,52,52,38,45,50,49,15,44,35,26,36,48,53,7,50,26,29,25,54,38,18,54,59,66,68,44,65,86,81,73,53,58,76,91,71,43,59,61,82,63,48,46,60,86,42,82,65,28,79,76,53,74,75,47,62,58,74,93,43,18,22,42,56,35,45,46,28,36,59,38,80,77,30,50,71,78,41,3,47,32,45,24,38,39,61,56,45,49,46,58,52,48,48,63,53,42,35,46,75,69,55,73,67,47,61,22,46,45,80,78,39,46,70,63,42,53,50,52,52,42,44,50,50,48,50,51,44,47,31,18,53,48,19,70,76,47,60,87,49,74,37,53,54,69,59,52,46,53,68,50,46,51,58,47,50,49,51,52,52,50,49,51,51,53,57,72,70,53,88,67,86,75,62,49,78,81,86,54,54,47,65,66,57,49,51,52,51,38,53,51,37,52,53,52,37,54,51,46,54,53,50,45,50,52,43,50,54,52,45,65,68,48,56,85,63,58,77,54,52,36,57,50,32,32,45,54,10,48,42,29,32,49,51,13,49,41,40,40,36,48,43,47,59,76,58,56,72,74,56,47,82,81,123

Nearest PDB structures (foldseek):
  2fyn-assembly1_A  TM=7.300E-01  e=2.555E-11  Cereibacter sphaeroides
  6nin-assembly2_K  TM=6.933E-01  e=6.605E-12  Cereibacter sphaeroides 2.4.1
  1ezv-assembly1_C-1  TM=7.745E-01  e=1.904E-10  Saccharomyces cerevisiae
  8snh-assembly1_I  TM=6.936E-01  e=6.295E-11  Pseudomonas aeruginosa
  3cxh-assembly1_C  TM=7.634E-01  e=2.643E-10  unclassified

Foldseek 3Di:
DVVVVCVVVVVVVVVVPPPPVVVVCCVVVVQLVPLFFADAPVCLDVLLCLVLLLVLLLVLLVVLVVVLVVQAAQQCQQVSQVCLCPPNQLSLLSLLLNLLSLVSNLVSLVSNLVSCVQQVVCAPPCVVLLLLSLVLSVLSVLLNLLVLLSNQALQSVLSVVLVLLLLCLDVVSQVVCCQQQNPDDRSSRSVSSVVSNVVSSVVSVVSSVVSVVVCRVQDGQDRCLQVLQFPPRGDDRVPTDGCPPLVVLLSLLSSLLSSLCSLQVLLVLVPDDPPPDPPLSHSGGDHHCPDPCSVVDFNDDHLQCLLLQLQLLEPDPCLDDSNNSNVSCCVLPVVVSVCSSCVNVVPVGRGRHCLVVPVSNLVVVLCVPQRGPQSSVVCVVDPPHRDYPVRVCVSRVVVSVVSVVVSVVCSVVDPGDDRDDDDFDAPVRLVVVLVVLVVVLVVLVVVLVVLVVVLVVCVVVSPSSSVNSNSSSVNSNSVSSNSNSVSCNVPPHDGDPDD/DVVVVCVVVCCVVVVVPPPPVVVVCCVPVVQLVPLFFADAPVCLDVLLCLVLLLVLLLVLLVVLVVVLVVQAAQQCQQVSQVCLCPPNQLSLLSLLLNLLSLVSNLVSLVSVLVSCVQQVVCAPPCVVLLLLSLVLSVLSVLLNLLVLLSNQALQSVLSVVLVLLLLCLDVVSQVVCCQQQNPDDRSSRSVSSVVSNVVSSVVSVVSSVVSVVSCRVQDGQDRCLQVLQFPPRGDDRVPTDGCPPLVVLLSLLSSLLSSLVSLQVLLVVVPDDPPPDPPLSHSGGDHHCPDPCSVVDFNDDHLQCLLLQLQLLEPDPCLDDSNNSNVSCCVLPVVVSVCSSCVNVVPVGRGRHCLVVPVSNLVVVLCVPQRGPQSSVVCVVDPPHRDYPVRVCVSNVVVSVVSVVVSVVCSVVDPGDDRDDDDFDAPVVLVVVLVVLVVVLVVLVVVLVVLVVVLVVCVVVSPSSSVNSNSSSVNSNSVSSNSNSVSCNVPPHDGDPDD

Sequence (998 aa):
MEVNIRKKVGQAIDKAKSFDFWAWLDERAKLSELPLVGTPDYMFKLGYWTGGMTAAAFFWQVISGLLLLMYYEPGNAYSSTEYIVNNVAFGKILLASHLYGAYAMIFLAFVHLFRNYFVGAYKKPRELQWVLGVIMGAAVLGTAFFGYSLVGDTLSVDGADVAKGLLQGAPLGSLLLNIFFGPGGETAQFTRVLAWHITLAALVALLFALHLGLAEQNGVMPSPKLFNYKSPAELDRKEAPKWWPNNFLYTAAILFWVWGFILIIPSILLMLPQGSIPILLSPLPGPSPTSAAAASIPPYPLWFFLNVYKIVDFQLPLFQGGSGPFIAVTVGGIIPLLYLLLLPFLDRSDKLHPLDRMVHTVIIIWLITVWLIIYAIWGALTPGLPIPPIRVAEVTLIPTAIILAGMAFVYATWKGPKPGNMKQPTLREIAVKRAYATLVLAFLVAVEVIITAALWKVLPDGSFEPMIGVLVGAGLVVFGEIIALYRYIAYPPKPGRSKMEVNIRKKVGQAIDKAKSFDFWAWLDERAKLSELPLVGTPDYMFKLGYWTGGMTAAAFFWQVISGLLLLMYYEPGNAYSSTEYIVNNVAFGKILLASHLYGAYAMIFLAFVHLFRNYFVGAYKKPRELQWVLGVIMGAAVLGTAFFGYSLVGDTLSVDGADVAKGLLQGAPLGSLLLNIFFGPGGETAQFTRVLAWHITLAALVALLFALHLGLAEQNGVMPSPKLFNYKSPAELDRKEAPKWWPNNFLYTAAILFWVWGFILIIPSILLMLPQGSIPILLSPLPGPSPTSAAAASIPPYPLWFFLNVYKIVDFQLPLFQGGSGPFIAVTVGGIIPLLYLLLLPFLDRSDKLHPLDRMVHTVIIIWLITVWLIIYAIWGALTPGLPIPPIRVAEVTLIPTAIILAGMAFVYATWKGPKPGNMKQPTLREIAVKRAYATLVLAFLVAVEVIITAALWKVLPDGSFEPMIGVLVGAGLVVFGEIIALYRYIAYPPKPGRSK

Organism: NCBI:txid62609